Protein AF-0000000073027466 (afdb_homodimer)

pLDDT: mean 80.83, std 27.58, range [15.34, 98.88]

Secondary structure (DSSP, 8-state):
-------------------------------------------TT--------------------S---PPPTTTSEEEEEEHHHHEE-HHHHHHHHHH-HHHHHHHHHHTTTSPPEE-TTHHHHHHHHHHHHHHHHH-TT---SEEEEEEE-S-GGGHHHHHHHHHHTT----EEEE-TTS-SHHHHHHTTEEEEEES-HHHHHHHHHTT--EEEE---S------SS-EEEEE-TBTTTB-SHHHHHHHHHHHHHHHHHHHHTTTSPPPB-TTHHHHHHHHHHHHHHHHTT-STT-SEEEEEEESS-IIIIIHHHHHHHHHTT---SEEEE-TT--SHHHHHHH--SEEEES-HHHHHHHHHTT--EEE---SGGGTS----------/-------------------------------------------TT--------------------S--PPPPTTTSEEEEEEHHHHEE-HHHHHHHHHH-HHHHHHHHHHTTTSPPEE-TTHHHHHHHHHHHHHHHHH-TT---SEEEEEEE-S-GGGHHHHHHHHHHTT----EEEE-TTS-SHHHHHHTTEEEEEES-HHHHHHHHHTT--EEEE---S------SS-EEEEE-TBTTTB-SHHHHHHHHHHHHHHHHHHHHTTTSPPPB-TTHHHHHHHHHHHHHHHHTT-STT-SEEEEEEESS-IIIIIHHHHHHHHHTT---SEEEE-TT--SHHHHHHH--SEEEES-HHHHHHHHHTT--EEE---SGGGTS----------

Foldseek 3Di:
DDDPCPDDDDDDDDDPDDDPDDPPPPDPDPPPPDPPDDPDPPPPPCPVPPDPPPPPLPLPPPCPVAPDDAAQLVQEAEEEEEPVAQFPCPVLVCCCVPPNDVSSLVVLVVCLLPATHGHLCNLLQLLQVLLQVVCCVLPVPGSYGYAYEYEYQDDPSSCSSVVNNCSSVVGDHDHYDHNVRDQCLVVCVVSVHQEYEEQDPVSQVVNLVVLHHYWHFDGAPFADDDDSNAAEEEEEQYQTQFDPVLVVQCVVPNDVSSLVVLVVCLVPATHGHSNNSVLVSLQVSQVSCVVVVCNVVRRYAYEYEYLADCPRHVSNRVVNCVVVVGDHHYYDHNVRDQCQVVCLVRQHSEYEDQAVVNCVSNVVSNHGYTHNPGHDCNVPHDDDPPPPPD/DDCPPDDDDDDDDDDDDDDDDDPDDPDDDDDPPDPPDDPDPPPPPCPVPPDPPPPPPPLPPLCPVDPDDAAQLVQEAEEEEEPVAQFPCPVLVCCCVPPNDVSSLVVLVVCLQPATHGHLCNLLQLLQVLLQVVCCVLPVPGRYGYAYEYEYQDDPSSCSSVVNNCSVVVGDHDHYHHNVRDQCLVVCVVSVHQEYEEQDPVSQVVNLVVLHHYWHWDGAPFADDDDSQAAEEEEEQYQTQFDVVLVVQCVVPNDVSSLVVLVVCLVPATHGHSNNSVLVSLQVSQVSCVVVVCNVPRRYAYEYEYLAACPRHVSNSVNNCVVVVGDHDYYDHNVRDQCQVVCLVRQHSEYEDQAVVNCVSNVVSNHGYTHNPGHDCVVPHPPPPPPPPD

Organism: Oncorhynchus kisutch (NCBI:txid8019)

Structure (mmCIF, N/CA/C/O backbone):
data_AF-0000000073027466-model_v1
#
loop_
_entity.id
_entity.type
_entity.pdbx_description
1 polymer "5'-nucleotidase, cytosolic IAa"
#
loop_
_atom_site.group_PDB
_atom_site.id
_atom_site.type_symbol
_atom_site.label_atom_id
_atom_site.label_alt_id
_atom_site.label_comp_id
_atom_site.label_asym_id
_atom_site.label_entity_id
_atom_site.label_seq_id
_atom_site.pdbx_PDB_ins_code
_atom_site.Cartn_x
_atom_site.Cartn_y
_atom_site.Cartn_z
_atom_site.occupancy
_atom_site.B_iso_or_equiv
_atom_site.auth_seq_id
_atom_site.auth_comp_id
_atom_site.auth_asym_id
_atom_site.auth_atom_id
_atom_site.pdbx_PDB_model_num
ATOM 1 N N . MET A 1 1 ? -32.531 -6.168 -83.5 1 16.97 1 MET A N 1
ATOM 2 C CA . MET A 1 1 ? -33.375 -7.367 -83.438 1 16.97 1 MET A CA 1
ATOM 3 C C . MET A 1 1 ? -34.062 -7.477 -82.062 1 16.97 1 MET A C 1
ATOM 5 O O . MET A 1 1 ? -33.625 -6.844 -81.125 1 16.97 1 MET A O 1
ATOM 9 N N . ASN A 1 2 ? -35.125 -8.477 -81.688 1 16.33 2 ASN A N 1
ATOM 10 C CA . ASN A 1 2 ? -36.5 -8.734 -81.25 1 16.33 2 ASN A CA 1
ATOM 11 C C . ASN A 1 2 ? -36.594 -9.172 -79.812 1 16.33 2 ASN A C 1
ATOM 13 O O . ASN A 1 2 ? -37.656 -9.492 -79.312 1 16.33 2 ASN A O 1
ATOM 17 N N . LEU A 1 3 ? -35.5 -9.492 -78.938 1 16.56 3 LEU A N 1
ATOM 18 C CA . LEU A 1 3 ? -35.531 -10.703 -78.188 1 16.56 3 LEU A CA 1
ATOM 19 C C . LEU A 1 3 ? -36.094 -10.43 -76.75 1 16.56 3 LEU A C 1
ATOM 21 O O . LEU A 1 3 ? -35.406 -9.867 -75.938 1 16.56 3 LEU A O 1
ATOM 25 N N . ASP A 1 4 ? -37.469 -10.031 -76.312 1 17.2 4 ASP A N 1
ATOM 26 C CA . ASP A 1 4 ? -38.375 -9.438 -75.375 1 17.2 4 ASP A CA 1
ATOM 27 C C . ASP A 1 4 ? -38.75 -10.445 -74.25 1 17.2 4 ASP A C 1
ATOM 29 O O . ASP A 1 4 ? -39.562 -10.141 -73.375 1 17.2 4 ASP A O 1
ATOM 33 N N . PRO A 1 5 ? -38.219 -11.781 -74 1 16.52 5 PRO A N 1
ATOM 34 C CA . PRO A 1 5 ? -39.219 -12.781 -73.562 1 16.52 5 PRO A CA 1
ATOM 35 C C . PRO A 1 5 ? -39.562 -12.727 -72.125 1 16.52 5 PRO A C 1
ATOM 37 O O . PRO A 1 5 ? -38.688 -12.844 -71.25 1 16.52 5 PRO A O 1
ATOM 40 N N . VAL A 1 6 ? -40.594 -11.961 -71.312 1 19.19 6 VAL A N 1
ATOM 41 C CA . VAL A 1 6 ? -41.125 -11.469 -70.062 1 19.19 6 VAL A CA 1
ATOM 42 C C . VAL A 1 6 ? -41.75 -12.625 -69.25 1 19.19 6 VAL A C 1
ATOM 44 O O . VAL A 1 6 ? -42.312 -12.422 -68.188 1 19.19 6 VAL A O 1
ATOM 47 N N . GLN A 1 7 ? -41.75 -13.93 -69.625 1 15.34 7 GLN A N 1
ATOM 48 C CA . GLN A 1 7 ? -42.969 -14.688 -69.375 1 15.34 7 GLN A CA 1
ATOM 49 C C . GLN A 1 7 ? -43.125 -15.039 -67.875 1 15.34 7 GLN A C 1
ATOM 51 O O . GLN A 1 7 ? -44.188 -14.867 -67.312 1 15.34 7 GLN A O 1
ATOM 56 N N . VAL A 1 8 ? -42.312 -16 -67.188 1 16.89 8 VAL A N 1
ATOM 57 C CA . VAL A 1 8 ? -43 -17.266 -66.875 1 16.89 8 VAL A CA 1
ATOM 58 C C . VAL A 1 8 ? -43.656 -17.156 -65.5 1 16.89 8 VAL A C 1
ATOM 60 O O . VAL A 1 8 ? -43.25 -16.328 -64.688 1 16.89 8 VAL A O 1
ATOM 63 N N . MET A 1 9 ? -44.281 -18.281 -64.938 1 16.28 9 MET A N 1
ATOM 64 C CA . MET A 1 9 ? -45.5 -18.891 -64.375 1 16.28 9 MET A CA 1
ATOM 65 C C . MET A 1 9 ? -45.438 -18.984 -62.875 1 16.28 9 MET A C 1
ATOM 67 O O . MET A 1 9 ? -44.375 -19.156 -62.281 1 16.28 9 MET A O 1
ATOM 71 N N . LYS A 1 10 ? -46.625 -18.844 -61.969 1 17.64 10 LYS A N 1
ATOM 72 C CA . LYS A 1 10 ? -47.438 -18.516 -60.812 1 17.64 10 LYS A CA 1
ATOM 73 C C . LYS A 1 10 ? -47.5 -19.672 -59.812 1 17.64 10 LYS A C 1
ATOM 75 O O . LYS A 1 10 ? -47.719 -19.469 -58.625 1 17.64 10 LYS A O 1
ATOM 80 N N . GLY A 1 11 ? -47.438 -20.969 -60.188 1 15.34 11 GLY A N 1
ATOM 81 C CA . GLY A 1 11 ? -48.531 -21.797 -59.719 1 15.34 11 GLY A CA 1
ATOM 82 C C . GLY A 1 11 ? -48.438 -22.125 -58.25 1 15.34 11 GLY A C 1
ATOM 83 O O . GLY A 1 11 ? -49.375 -21.891 -57.469 1 15.34 11 GLY A O 1
ATOM 84 N N . GLN A 1 12 ? -47.75 -23.219 -57.75 1 16.47 12 GLN A N 1
ATOM 85 C CA . GLN A 1 12 ? -48.406 -24.438 -57.281 1 16.47 12 GLN A CA 1
ATOM 86 C C . GLN A 1 12 ? -48.625 -24.422 -55.781 1 16.47 12 GLN A C 1
ATOM 88 O O . GLN A 1 12 ? -47.906 -23.703 -55.062 1 16.47 12 GLN A O 1
ATOM 93 N N . SER A 1 13 ? -49.344 -25.406 -55.062 1 17.03 13 SER A N 1
ATOM 94 C CA . SER A 1 13 ? -50.5 -25.844 -54.281 1 17.03 13 SER A CA 1
ATOM 95 C C . SER A 1 13 ? -50.094 -26.156 -52.844 1 17.03 13 SER A C 1
ATOM 97 O O . SER A 1 13 ? -50.812 -25.844 -51.906 1 17.03 13 SER A O 1
ATOM 99 N N . ASN A 1 14 ? -48.844 -26.797 -52.5 1 17.78 14 ASN A N 1
ATOM 100 C CA . ASN A 1 14 ? -49.188 -28.047 -51.812 1 17.78 14 ASN A CA 1
ATOM 101 C C . ASN A 1 14 ? -49.75 -27.781 -50.406 1 17.78 14 ASN A C 1
ATOM 103 O O . ASN A 1 14 ? -49.469 -26.766 -49.781 1 17.78 14 ASN A O 1
ATOM 107 N N . PRO A 1 15 ? -50.344 -28.797 -49.75 1 17.7 15 PRO A N 1
ATOM 108 C CA . PRO A 1 15 ? -51.406 -29.172 -48.812 1 17.7 15 PRO A CA 1
ATOM 109 C C . PRO A 1 15 ? -50.969 -28.938 -47.344 1 17.7 15 PRO A C 1
ATOM 111 O O . PRO A 1 15 ? -49.781 -29 -47.031 1 17.7 15 PRO A O 1
ATOM 114 N N . LYS A 1 16 ? -51.844 -28.281 -46.531 1 18.3 16 LYS A N 1
ATOM 115 C CA . LYS A 1 16 ? -52.125 -27.562 -45.312 1 18.3 16 LYS A CA 1
ATOM 116 C C . LYS A 1 16 ? -52.219 -28.531 -44.125 1 18.3 16 LYS A C 1
ATOM 118 O O . LYS A 1 16 ? -53.344 -28.953 -43.75 1 18.3 16 LYS A O 1
ATOM 123 N N . ASP A 1 17 ? -51.156 -29.562 -44.094 1 18.14 17 ASP A N 1
ATOM 124 C CA . ASP A 1 17 ? -51.5 -30.703 -43.25 1 18.14 17 ASP A CA 1
ATOM 125 C C . ASP A 1 17 ? -51.938 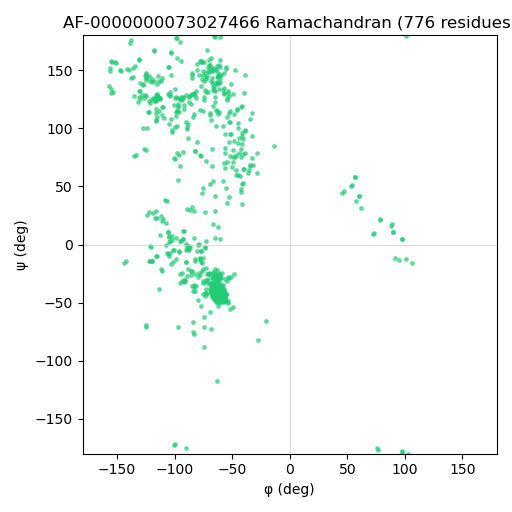-30.266 -41.875 1 18.14 17 ASP A C 1
ATOM 127 O O . ASP A 1 17 ? -51.406 -29.297 -41.312 1 18.14 17 ASP A O 1
ATOM 131 N N . PRO A 1 18 ? -52.906 -30.828 -41.344 1 18.47 18 PRO A N 1
ATOM 132 C CA . PRO A 1 18 ? -54.031 -30.609 -40.406 1 18.47 18 PRO A CA 1
ATOM 133 C C . PRO A 1 18 ? -53.562 -30.406 -38.969 1 18.47 18 PRO A C 1
ATOM 135 O O . PRO A 1 18 ? -53.938 -29.453 -38.312 1 18.47 18 PRO A O 1
ATOM 138 N N . THR A 1 19 ? -53.094 -31.469 -38.281 1 17.95 19 THR A N 1
ATOM 139 C CA . THR A 1 19 ? -53.812 -31.953 -37.125 1 17.95 19 THR A CA 1
ATOM 140 C C . THR A 1 19 ? -53.219 -31.406 -35.844 1 17.95 19 THR A C 1
ATOM 142 O O . THR A 1 19 ? -52.125 -31.844 -35.406 1 17.95 19 THR A O 1
ATOM 145 N N . ALA A 1 20 ? -53.062 -30.141 -35.594 1 18.67 20 ALA A N 1
ATOM 146 C CA . ALA A 1 20 ? -52.438 -29.406 -34.5 1 18.67 20 ALA A CA 1
ATOM 147 C C . ALA A 1 20 ? -53.031 -29.781 -33.156 1 18.67 20 ALA A C 1
ATOM 149 O O . ALA A 1 20 ? -54.219 -29.484 -32.906 1 18.67 20 ALA A O 1
ATOM 150 N N . ALA A 1 21 ? -52.562 -30.938 -32.688 1 18.5 21 ALA A N 1
ATOM 151 C CA . ALA A 1 21 ? -53.156 -31.609 -31.531 1 18.5 21 ALA A CA 1
ATOM 152 C C . ALA A 1 21 ? -53.375 -30.641 -30.359 1 18.5 21 ALA A C 1
ATOM 154 O O . ALA A 1 21 ? -52.656 -29.641 -30.25 1 18.5 21 ALA A O 1
ATOM 155 N N . PRO A 1 22 ? -54.375 -30.875 -29.516 1 19.78 22 PRO A N 1
ATOM 156 C CA . PRO A 1 22 ? -55.125 -30.125 -28.5 1 19.78 22 PRO A CA 1
ATOM 157 C C . PRO A 1 22 ? -54.312 -29.875 -27.234 1 19.78 22 PRO A C 1
ATOM 159 O O . PRO A 1 22 ? -53.812 -30.812 -26.609 1 19.78 22 PRO A O 1
ATOM 162 N N . VAL A 1 23 ? -53.312 -28.984 -27.297 1 19.61 23 VAL A N 1
ATOM 163 C CA . VAL A 1 23 ? -52.375 -28.875 -26.203 1 19.61 23 VAL A CA 1
ATOM 164 C C . VAL A 1 23 ? -53.125 -28.594 -24.891 1 19.61 23 VAL A C 1
ATOM 166 O O . VAL A 1 23 ? -53.844 -27.609 -24.766 1 19.61 23 VAL A O 1
ATOM 169 N N . THR A 1 24 ? -53.594 -29.703 -24.344 1 17.84 24 THR A N 1
ATOM 170 C CA . THR A 1 24 ? -54.406 -29.625 -23.156 1 17.84 24 THR A CA 1
ATOM 171 C C . THR A 1 24 ? -53.688 -28.812 -22.062 1 17.84 24 THR A C 1
ATOM 173 O O . THR A 1 24 ? -52.469 -28.797 -22 1 17.84 24 THR A O 1
ATOM 176 N N . ALA A 1 25 ? -54.344 -27.781 -21.469 1 19.8 25 ALA A N 1
ATOM 177 C CA . ALA A 1 25 ? -54.188 -26.719 -20.484 1 19.8 25 ALA A CA 1
ATOM 178 C C . ALA A 1 25 ? -53.75 -27.281 -19.125 1 19.8 25 ALA A C 1
ATOM 180 O O . ALA A 1 25 ? -54.562 -27.906 -18.422 1 19.8 25 ALA A O 1
ATOM 181 N N . SER A 1 26 ? -52.656 -28.203 -19.125 1 18.16 26 SER A N 1
ATOM 182 C CA . SER A 1 26 ? -52.562 -28.922 -17.859 1 18.16 26 SER A CA 1
ATOM 183 C C . SER A 1 26 ? -52.5 -27.938 -16.688 1 18.16 26 SER A C 1
ATOM 185 O O . SER A 1 26 ? -51.969 -26.844 -16.812 1 18.16 26 SER A O 1
ATOM 187 N N . SER A 1 27 ? -53.344 -28.156 -15.664 1 19.38 27 SER A N 1
ATOM 188 C CA . SER A 1 27 ? -53.812 -27.578 -14.406 1 19.38 27 SER A CA 1
ATOM 189 C C . SER A 1 27 ? -52.656 -27.312 -13.461 1 19.38 27 SER A C 1
ATOM 191 O O . SER A 1 27 ? -51.781 -28.188 -13.273 1 19.38 27 SER A O 1
ATOM 193 N N . ASN A 1 28 ? -52.125 -26.031 -13.461 1 20.36 28 ASN A N 1
ATOM 194 C CA . ASN A 1 28 ? -51.094 -25.359 -12.68 1 20.36 28 ASN A CA 1
ATOM 195 C C . ASN A 1 28 ? -51.219 -25.656 -11.188 1 20.36 28 ASN A C 1
ATOM 197 O O . ASN A 1 28 ? -52.094 -25.109 -10.523 1 20.36 28 ASN A O 1
ATOM 201 N N . GLY A 1 29 ? -51.125 -27 -10.836 1 18.73 29 GLY A N 1
ATOM 202 C CA . GLY A 1 29 ? -51.375 -27.438 -9.469 1 18.73 29 GLY A CA 1
ATOM 203 C C . GLY A 1 29 ? -50.625 -26.625 -8.43 1 18.73 29 GLY A C 1
ATOM 204 O O . GLY A 1 29 ? -49.531 -26.109 -8.711 1 18.73 29 GLY A O 1
ATOM 205 N N . ASP A 1 30 ? -51.281 -26.078 -7.332 1 23.19 30 ASP A N 1
ATOM 206 C CA . ASP A 1 30 ? -51.219 -25.219 -6.152 1 23.19 30 ASP A CA 1
ATOM 207 C C . ASP A 1 30 ? -50.188 -25.719 -5.152 1 23.19 30 ASP A C 1
ATOM 209 O O . ASP A 1 30 ? -50.156 -25.266 -4.004 1 23.19 30 ASP A O 1
ATOM 213 N N . GLY A 1 31 ? -49.375 -26.781 -5.434 1 20.08 31 GLY A N 1
ATOM 214 C CA . GLY A 1 31 ? -48.969 -27.453 -4.211 1 20.08 31 GLY A CA 1
ATOM 215 C C . GLY A 1 31 ? -48.156 -26.594 -3.285 1 20.08 31 GLY A C 1
ATOM 216 O O . GLY A 1 31 ? -47.188 -25.938 -3.723 1 20.08 31 GLY A O 1
ATOM 217 N N . LYS A 1 32 ? -48.656 -26.172 -2.039 1 23.78 32 LYS A N 1
ATOM 218 C CA . LYS A 1 32 ? -48.312 -25.453 -0.824 1 23.78 32 LYS A CA 1
ATOM 219 C C . LYS A 1 32 ? -47.031 -26 -0.205 1 23.78 32 LYS A C 1
ATOM 221 O O . LYS A 1 32 ? -47.062 -27.031 0.472 1 23.78 32 LYS A O 1
ATOM 226 N N . GLY A 1 33 ? -45.969 -26.344 -0.945 1 21.56 33 GLY A N 1
ATOM 227 C CA . GLY A 1 33 ? -44.969 -27.109 -0.253 1 21.56 33 GLY A CA 1
ATOM 228 C C . GLY A 1 33 ? -44.469 -26.453 1.021 1 21.56 33 GLY A C 1
ATOM 229 O O . GLY A 1 33 ? -44.5 -25.219 1.128 1 21.56 33 GLY A O 1
ATOM 230 N N . ALA A 1 34 ? -44.5 -27.156 2.213 1 22.95 34 ALA A N 1
ATOM 231 C CA . ALA A 1 34 ? -44.219 -26.938 3.633 1 22.95 34 ALA A CA 1
ATOM 232 C C . ALA A 1 34 ? -42.844 -26.328 3.846 1 22.95 34 ALA A C 1
ATOM 234 O O . ALA A 1 34 ? -41.844 -26.859 3.363 1 22.95 34 ALA A O 1
ATOM 235 N N . TRP A 1 35 ? -42.719 -24.953 3.98 1 23 35 TRP A N 1
ATOM 236 C CA . TRP A 1 35 ? -41.625 -24.062 4.32 1 23 35 TRP A CA 1
ATOM 237 C C . TRP A 1 35 ? -40.906 -24.531 5.59 1 23 35 TRP A C 1
ATOM 239 O O . TRP A 1 35 ? -41.531 -24.578 6.664 1 23 35 TRP A O 1
ATOM 249 N N . GLU A 1 36 ? -40.125 -25.688 5.523 1 23.52 36 GLU A N 1
ATOM 250 C CA . GLU A 1 36 ? -39.406 -26.203 6.684 1 23.52 36 GLU A CA 1
ATOM 251 C C . GLU A 1 36 ? -38.781 -25.078 7.516 1 23.52 36 GLU A C 1
ATOM 253 O O . GLU A 1 36 ? -38.344 -24.078 6.965 1 23.52 36 GLU A O 1
ATOM 258 N N . GLU A 1 37 ? -39 -25.078 8.828 1 23.06 37 GLU A N 1
ATOM 259 C CA . GLU A 1 37 ? -38.75 -24.266 10.016 1 23.06 37 GLU A CA 1
ATOM 260 C C . GLU A 1 37 ? -37.25 -23.953 10.133 1 23.06 37 GLU A C 1
ATOM 262 O O . GLU A 1 37 ? -36.406 -24.781 9.805 1 23.06 37 GLU A O 1
ATOM 267 N N . LYS A 1 38 ? -36.875 -22.625 10.383 1 27.02 38 LYS A N 1
ATOM 268 C CA . LYS A 1 38 ? -35.656 -21.859 10.664 1 27.02 38 LYS A CA 1
ATOM 269 C C . LYS A 1 38 ? -34.906 -22.438 11.875 1 27.02 38 LYS A C 1
ATOM 271 O O . LYS A 1 38 ? -35.406 -22.328 13.008 1 27.02 38 LYS A O 1
ATOM 276 N N . GLU A 1 39 ? -34.25 -23.672 11.773 1 25.44 39 GLU A N 1
ATOM 277 C CA . GLU A 1 39 ? -33.562 -24.156 12.969 1 25.44 39 GLU A CA 1
ATOM 278 C C . GLU A 1 39 ? -32.75 -23.062 13.617 1 25.44 39 GLU A C 1
ATOM 280 O O . GLU A 1 39 ? -32.031 -22.328 12.93 1 25.44 39 GLU A O 1
ATOM 285 N N . GLU A 1 40 ? -33 -22.594 14.82 1 27.23 40 GLU A N 1
ATOM 286 C CA . GLU A 1 40 ? -32.406 -21.688 15.789 1 27.23 40 GLU A CA 1
ATOM 287 C C . GLU A 1 40 ? -30.953 -22.047 16.047 1 27.23 40 GLU A C 1
ATOM 289 O O . GLU A 1 40 ? -30.625 -23.203 16.312 1 27.23 40 GLU A O 1
ATOM 294 N N . PHE A 1 41 ? -29.984 -21.281 15.523 1 26.38 41 PHE A N 1
ATOM 295 C CA . PHE A 1 41 ? -28.547 -21.297 15.758 1 26.38 41 PHE A CA 1
ATOM 296 C C . PHE A 1 41 ? -28.234 -21.359 17.25 1 26.38 41 PHE A C 1
ATOM 298 O O . PHE A 1 41 ? -28.516 -20.406 17.984 1 26.38 41 PHE A O 1
ATOM 305 N N . ASP A 1 42 ? -28.359 -22.531 17.906 1 27.56 42 ASP A N 1
ATOM 306 C CA . ASP A 1 42 ? -28.047 -22.719 19.328 1 27.56 42 ASP A CA 1
ATOM 307 C C . ASP A 1 42 ? -26.625 -22.25 19.625 1 27.56 42 ASP A C 1
ATOM 309 O O . ASP A 1 42 ? -25.672 -22.656 18.969 1 27.56 42 ASP A O 1
ATOM 313 N N . GLN A 1 43 ? -26.406 -21.156 20.344 1 27.83 43 GLN A N 1
ATOM 314 C CA . GLN A 1 43 ? -25.281 -20.422 20.906 1 27.83 43 GLN A CA 1
ATOM 315 C C . GLN A 1 43 ? -24.375 -21.359 21.703 1 27.83 43 GLN A C 1
ATOM 317 O O . GLN A 1 43 ? -23.297 -20.953 22.156 1 27.83 43 GLN A O 1
ATOM 322 N N . GLY A 1 44 ? -24.938 -22.484 22.281 1 29.78 44 GLY A N 1
ATOM 323 C CA . GLY A 1 44 ? -24.312 -23.141 23.422 1 29.78 44 GLY A CA 1
ATOM 324 C C . GLY A 1 44 ? -22.922 -23.688 23.094 1 29.78 44 GLY A C 1
ATOM 325 O O . GLY A 1 44 ? -22.109 -23.906 24 1 29.78 44 GLY A O 1
ATOM 326 N N . HIS A 1 45 ? -22.766 -24.453 22.078 1 29.17 45 HIS A N 1
ATOM 327 C CA . HIS A 1 45 ? -21.641 -25.375 22.172 1 29.17 45 HIS A CA 1
ATOM 328 C C . HIS A 1 45 ? -20.312 -24.656 22 1 29.17 45 HIS A C 1
ATOM 330 O O . HIS A 1 45 ? -19.281 -25.297 21.766 1 29.17 45 HIS A O 1
ATOM 336 N N . LEU A 1 46 ? -20.359 -23.328 21.75 1 28.28 46 LEU A N 1
ATOM 337 C CA . LEU A 1 46 ? -18.984 -22.859 21.531 1 28.28 46 LEU A CA 1
ATOM 338 C C . LEU A 1 46 ? -18.172 -22.969 22.828 1 28.28 46 LEU A C 1
ATOM 340 O O . LEU A 1 46 ? -18.375 -22.188 23.75 1 28.28 46 LEU A O 1
ATOM 344 N N . GLY A 1 47 ? -18.141 -24.141 23.406 1 27.2 47 GLY A N 1
ATOM 345 C CA . GLY A 1 47 ? -17.297 -24.469 24.547 1 27.2 47 GLY A CA 1
ATOM 346 C C . GLY A 1 47 ? -15.898 -23.906 24.438 1 27.2 47 GLY A C 1
ATOM 347 O O . GLY A 1 47 ? -14.93 -24.656 24.281 1 27.2 47 GLY A O 1
ATOM 348 N N . LEU A 1 48 ? -15.75 -22.828 23.906 1 27.98 48 LEU A N 1
ATOM 349 C CA . LEU A 1 48 ? -14.398 -22.344 23.641 1 27.98 48 LEU A CA 1
ATOM 350 C C . LEU A 1 48 ? -13.641 -22.094 24.938 1 27.98 48 LEU A C 1
ATOM 352 O O . LEU A 1 48 ? -13.531 -20.953 25.375 1 27.98 48 LEU A O 1
ATOM 356 N N . THR A 1 49 ? -13.961 -22.844 26.031 1 29.72 49 THR A N 1
ATOM 357 C CA . THR A 1 49 ? -13.156 -22.484 27.188 1 29.72 49 THR A CA 1
ATOM 358 C C . THR A 1 49 ? -11.68 -22.812 26.938 1 29.72 49 THR A C 1
ATOM 360 O O . THR A 1 49 ? -10.875 -22.797 27.875 1 29.72 49 THR A O 1
ATOM 363 N N . THR A 1 50 ? -11.25 -23.234 25.781 1 27.67 50 THR A N 1
ATOM 364 C CA . THR A 1 50 ? -9.891 -23.75 25.922 1 27.67 50 THR A CA 1
ATOM 365 C C . THR A 1 50 ? -8.938 -22.656 26.359 1 27.67 50 THR A C 1
ATOM 367 O O . THR A 1 50 ? -9 -21.531 25.859 1 27.67 50 THR A O 1
ATOM 370 N N . LYS A 1 51 ? -8.344 -22.781 27.609 1 29.45 51 LYS A N 1
ATOM 371 C CA . LYS A 1 51 ? -7.254 -21.984 28.156 1 29.45 51 LYS A CA 1
ATOM 372 C C . LYS A 1 51 ? -6.168 -21.734 27.125 1 29.45 51 LYS A C 1
ATOM 374 O O . LYS A 1 51 ? -5.789 -22.656 26.375 1 29.45 51 LYS A O 1
ATOM 379 N N . PRO A 1 52 ? -5.91 -20.469 26.766 1 30.12 52 PRO A N 1
ATOM 380 C CA . PRO A 1 52 ? -4.898 -20.125 25.766 1 30.12 52 PRO A CA 1
ATOM 381 C C . PRO A 1 52 ? -3.559 -20.812 26.016 1 30.12 52 PRO A C 1
ATOM 383 O O . PRO A 1 52 ? -3.035 -20.75 27.141 1 30.12 52 PRO A O 1
ATOM 386 N N . LEU A 1 53 ? -3.379 -22.094 25.609 1 29.77 53 LEU A N 1
ATOM 387 C CA . LEU A 1 53 ? -2.045 -22.672 25.672 1 29.77 53 LEU A CA 1
ATOM 388 C C . LEU A 1 53 ? -0.982 -21.656 25.281 1 29.77 53 LEU A C 1
ATOM 390 O O . LEU A 1 53 ? -1.101 -21 24.25 1 29.77 53 LEU A O 1
ATOM 394 N N . LEU A 1 54 ? -0.344 -21.016 26.234 1 29.2 54 LEU A N 1
ATOM 395 C CA . LEU A 1 54 ? 0.883 -20.25 26.047 1 29.2 54 LEU A CA 1
ATOM 396 C C . LEU A 1 54 ? 1.852 -21 25.125 1 29.2 54 LEU A C 1
ATOM 398 O O . LEU A 1 54 ? 2.512 -21.953 25.547 1 29.2 54 LEU A O 1
ATOM 402 N N . VAL A 1 55 ? 1.439 -21.547 24.031 1 29.47 55 VAL A N 1
ATOM 403 C CA . VAL A 1 55 ? 2.449 -22.141 23.156 1 29.47 55 VAL A CA 1
ATOM 404 C C . VAL A 1 55 ? 3.674 -21.234 23.094 1 29.47 55 VAL A C 1
ATOM 406 O O . VAL A 1 55 ? 3.562 -20.047 22.75 1 29.47 55 VAL A O 1
ATOM 409 N N . SER A 1 56 ? 4.668 -21.453 23.922 1 30.44 56 SER A N 1
ATOM 410 C CA . SER A 1 56 ? 6.023 -20.938 23.781 1 30.44 56 SER A CA 1
ATOM 411 C C 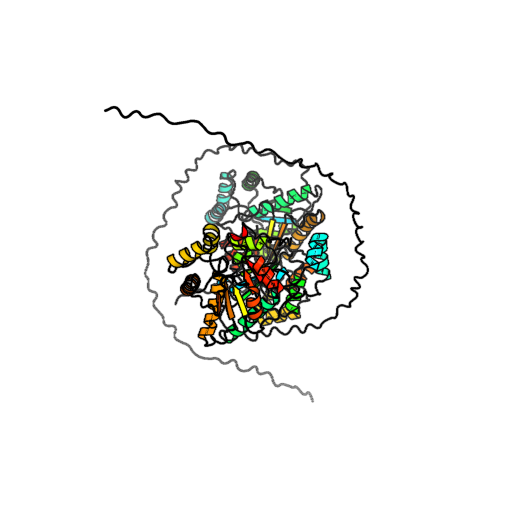. SER A 1 56 ? 6.488 -21 22.328 1 30.44 56 SER A C 1
ATOM 413 O O . SER A 1 56 ? 6.723 -22.078 21.797 1 30.44 56 SER A O 1
ATOM 415 N N . CYS A 1 57 ? 5.777 -20.484 21.422 1 30.42 57 CYS A N 1
ATOM 416 C CA . CYS A 1 57 ? 6.234 -20.469 20.031 1 30.42 57 CYS A CA 1
ATOM 417 C C . CYS A 1 57 ? 7.703 -20.062 19.953 1 30.42 57 CYS A C 1
ATOM 419 O O . CYS A 1 57 ? 8.07 -18.953 20.359 1 30.42 57 CYS A O 1
ATOM 421 N N . GLN A 1 58 ? 8.586 -21.062 20.266 1 31.89 58 GLN A N 1
ATOM 422 C CA . GLN A 1 58 ? 9.984 -20.891 19.891 1 31.89 58 GLN A CA 1
ATOM 423 C C . GLN A 1 58 ? 10.117 -20.125 18.578 1 31.89 58 GLN A C 1
ATOM 425 O O . GLN A 1 58 ? 9.75 -20.641 17.516 1 31.89 58 GLN A O 1
ATOM 430 N N . ARG A 1 59 ? 9.805 -19 18.562 1 34 59 ARG A N 1
ATOM 431 C CA . ARG A 1 59 ? 10.133 -18.172 17.406 1 34 59 ARG A CA 1
ATOM 432 C C . ARG A 1 59 ? 11.555 -18.453 16.922 1 34 59 ARG A C 1
ATOM 434 O O . ARG A 1 59 ? 12.516 -18.328 17.688 1 34 59 ARG A O 1
ATOM 441 N N . ARG A 1 60 ? 11.836 -19.609 16.219 1 30.95 60 ARG A N 1
ATOM 442 C CA . ARG A 1 60 ? 13.156 -19.781 15.633 1 30.95 60 ARG A CA 1
ATOM 443 C C . ARG A 1 60 ? 13.734 -18.438 15.195 1 30.95 60 ARG A C 1
ATOM 445 O O . ARG A 1 60 ? 13.023 -17.609 14.625 1 30.95 60 ARG A O 1
ATOM 452 N N . ALA A 1 61 ? 14.758 -18 15.812 1 34.31 61 ALA A N 1
ATOM 453 C CA . ALA A 1 61 ? 15.586 -16.875 15.398 1 34.31 61 ALA A CA 1
ATOM 454 C C . ALA A 1 61 ? 15.766 -16.859 13.883 1 34.31 61 ALA A C 1
ATOM 456 O O . ALA A 1 61 ? 16.203 -17.859 13.289 1 34.31 61 ALA A O 1
ATOM 457 N N . ARG A 1 62 ? 14.781 -16.391 13.203 1 34.38 62 ARG A N 1
ATOM 458 C CA . ARG A 1 62 ? 15.047 -16.156 11.789 1 34.38 62 ARG A CA 1
ATOM 459 C C . ARG A 1 62 ? 16.516 -15.836 11.547 1 34.38 62 ARG A C 1
ATOM 461 O O . ARG A 1 62 ? 16.984 -14.758 11.914 1 34.38 62 ARG A O 1
ATOM 468 N N . LYS A 1 63 ? 17.453 -16.875 11.914 1 32.16 63 LYS A N 1
ATOM 469 C CA . LYS A 1 63 ? 18.875 -16.719 11.672 1 32.16 63 LYS A CA 1
ATOM 470 C C . LYS A 1 63 ? 19.141 -16.203 10.258 1 32.16 63 LYS A C 1
ATOM 472 O O . LYS A 1 63 ? 18.891 -16.922 9.281 1 32.16 63 LYS A O 1
ATOM 477 N N . VAL A 1 64 ? 18.703 -15.102 9.797 1 34.16 64 VAL A N 1
ATOM 478 C CA . VAL A 1 64 ? 19.391 -14.766 8.555 1 34.16 64 VAL A CA 1
ATOM 479 C C . VAL A 1 64 ? 20.906 -14.734 8.789 1 34.16 64 VAL A C 1
ATOM 481 O O . VAL A 1 64 ? 21.406 -13.875 9.516 1 34.16 64 VAL A O 1
ATOM 484 N N . GLU A 1 65 ? 21.453 -15.734 9.062 1 35.03 65 GLU A N 1
ATOM 485 C CA . GLU A 1 65 ? 22.906 -15.688 9.172 1 35.03 65 GLU A CA 1
ATOM 486 C C . GLU A 1 65 ? 23.484 -14.477 8.438 1 35.03 65 GLU A C 1
ATOM 488 O O . GLU A 1 65 ? 24.484 -13.914 8.859 1 35.03 65 GLU A O 1
ATOM 493 N N . GLY A 1 66 ? 23.344 -14.453 6.953 1 36.97 66 GLY A N 1
ATOM 494 C CA . GLY A 1 66 ? 23.781 -13.383 6.074 1 36.97 66 GLY A CA 1
ATOM 495 C C . GLY A 1 66 ? 22.812 -12.227 6 1 36.97 66 GLY A C 1
ATOM 496 O O . GLY A 1 66 ? 21.625 -12.391 6.266 1 36.97 66 GLY A O 1
ATOM 497 N N . GLY A 1 67 ? 23.219 -10.797 6.273 1 49.53 67 GLY A N 1
ATOM 498 C CA . GLY A 1 67 ? 22.562 -9.5 6.262 1 49.53 67 GLY A CA 1
ATOM 499 C C . GLY A 1 67 ? 21.219 -9.508 5.574 1 49.53 67 GLY A C 1
ATOM 500 O O . GLY A 1 67 ? 21.125 -9.758 4.371 1 49.53 67 GLY A O 1
ATOM 501 N N . ILE A 1 68 ? 20.266 -9.844 6.227 1 60.44 68 ILE A N 1
ATOM 502 C CA . ILE A 1 68 ? 18.953 -9.828 5.605 1 60.44 68 ILE A CA 1
ATOM 503 C C . ILE A 1 68 ? 18.766 -8.531 4.828 1 60.44 68 ILE A C 1
ATOM 505 O O . ILE A 1 68 ? 19 -7.441 5.355 1 60.44 68 ILE A O 1
ATOM 509 N N . PHE A 1 69 ? 18.859 -8.586 3.455 1 75.31 69 PHE A N 1
ATOM 510 C CA . PHE A 1 69 ? 18.438 -7.383 2.748 1 75.31 69 PHE A CA 1
ATOM 511 C C . PHE A 1 69 ? 17.219 -7.656 1.891 1 75.31 69 PHE A C 1
ATOM 513 O O . PHE A 1 69 ? 17 -8.781 1.437 1 75.31 69 PHE A O 1
ATOM 520 N N . PHE A 1 70 ? 16.344 -6.863 1.85 1 85.62 70 PHE A N 1
ATOM 521 C CA . PHE A 1 70 ? 15.141 -6.898 1.02 1 85.62 70 PHE A CA 1
ATOM 522 C C . PHE A 1 70 ? 15.43 -6.332 -0.366 1 85.62 70 PHE A C 1
ATOM 524 O O . PHE A 1 70 ? 16.062 -5.285 -0.495 1 85.62 70 PHE A O 1
ATOM 531 N N . PRO A 1 71 ? 15.031 -7.102 -1.32 1 90.06 71 PRO A N 1
ATOM 532 C CA . PRO A 1 71 ? 15.312 -6.621 -2.674 1 90.06 71 PRO A CA 1
ATOM 533 C C . PRO A 1 71 ? 14.484 -5.391 -3.047 1 90.06 71 PRO A C 1
ATOM 535 O O . PRO A 1 71 ? 13.391 -5.195 -2.518 1 90.06 71 PRO A O 1
ATOM 538 N N . LYS A 1 72 ? 15.016 -4.621 -3.957 1 90.31 72 LYS A N 1
ATOM 539 C CA . LYS A 1 72 ? 14.203 -3.58 -4.586 1 90.31 72 LYS A CA 1
ATOM 540 C C . LYS A 1 72 ? 13.117 -4.188 -5.465 1 90.31 72 LYS A C 1
ATOM 542 O O . LYS A 1 72 ? 13.359 -5.16 -6.184 1 90.31 72 LYS A O 1
ATOM 547 N N . PRO A 1 73 ? 12.023 -3.623 -5.418 1 89.81 73 PRO A N 1
ATOM 548 C CA . PRO A 1 73 ? 10.906 -4.18 -6.184 1 89.81 73 PRO A CA 1
ATOM 549 C C . PRO A 1 73 ? 11.227 -4.324 -7.672 1 89.81 73 PRO A C 1
ATOM 551 O O . PRO A 1 73 ? 10.789 -5.289 -8.305 1 89.81 73 PRO A O 1
ATOM 554 N N . GLU A 1 74 ? 12.055 -3.523 -8.234 1 92.19 74 GLU A N 1
ATOM 555 C CA . GLU A 1 74 ? 12.328 -3.551 -9.672 1 92.19 74 GLU A CA 1
ATOM 556 C C . GLU A 1 74 ? 13.211 -4.742 -10.039 1 92.19 74 GLU A C 1
ATOM 558 O O . GLU A 1 74 ? 13.281 -5.137 -11.203 1 92.19 74 GLU A O 1
ATOM 563 N N . ASN A 1 75 ? 13.891 -5.25 -9.07 1 94.5 75 ASN A N 1
ATOM 564 C CA . ASN A 1 75 ? 14.836 -6.324 -9.336 1 94.5 75 ASN A CA 1
ATOM 565 C C . ASN A 1 75 ? 14.258 -7.688 -8.961 1 94.5 75 ASN A C 1
ATOM 567 O O . ASN A 1 75 ? 14.789 -8.727 -9.359 1 94.5 75 ASN A O 1
ATOM 571 N N . ALA A 1 76 ? 13.203 -7.652 -8.211 1 96.5 76 ALA A N 1
ATOM 572 C CA . ALA A 1 76 ? 12.656 -8.891 -7.652 1 96.5 76 ALA A CA 1
ATOM 573 C C . ALA A 1 76 ? 11.492 -9.406 -8.492 1 96.5 76 ALA A C 1
ATOM 575 O O . ALA A 1 76 ? 10.977 -8.688 -9.359 1 96.5 76 ALA A O 1
ATOM 576 N N . VAL A 1 77 ? 11.18 -10.68 -8.352 1 98.06 77 VAL A N 1
ATOM 577 C CA . VAL A 1 77 ? 9.914 -11.234 -8.812 1 98.06 77 VAL A CA 1
ATOM 578 C C . VAL A 1 77 ? 8.867 -11.133 -7.703 1 98.06 77 VAL A C 1
ATOM 580 O O . VAL A 1 77 ? 8.82 -11.977 -6.809 1 98.06 77 VAL A O 1
ATOM 583 N N . THR A 1 78 ? 8.047 -10.141 -7.805 1 98.25 78 THR A N 1
ATOM 584 C CA . THR A 1 78 ? 7.105 -9.828 -6.734 1 98.25 78 THR A CA 1
ATOM 585 C C . THR A 1 78 ? 5.828 -10.648 -6.875 1 98.25 78 THR A C 1
ATOM 587 O O . THR A 1 78 ? 5.152 -10.586 -7.906 1 98.25 78 THR A O 1
ATOM 590 N N . ILE A 1 79 ? 5.539 -11.414 -5.875 1 98.75 79 ILE A N 1
ATOM 591 C CA . ILE A 1 79 ? 4.316 -12.211 -5.777 1 98.75 79 ILE A CA 1
ATOM 592 C C . ILE A 1 79 ? 3.402 -11.617 -4.711 1 98.75 79 ILE A C 1
ATOM 594 O O . ILE A 1 79 ? 3.711 -11.672 -3.516 1 98.75 79 ILE A O 1
ATOM 598 N N . ALA A 1 80 ? 2.32 -11.031 -5.137 1 98.81 80 ALA A N 1
ATOM 599 C CA . ALA A 1 80 ? 1.318 -10.531 -4.199 1 98.81 80 ALA A CA 1
ATOM 600 C C . ALA A 1 80 ? 0.243 -11.586 -3.934 1 98.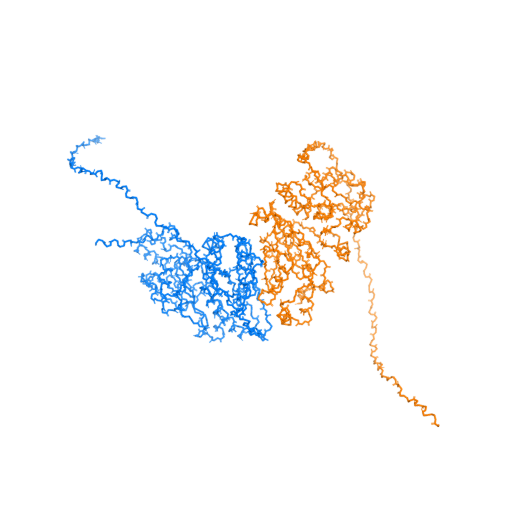81 80 ALA A C 1
ATOM 602 O O . ALA A 1 80 ? -0.367 -12.109 -4.871 1 98.81 80 ALA A O 1
ATOM 603 N N . VAL A 1 81 ? 0.05 -11.867 -2.688 1 98.62 81 VAL A N 1
ATOM 604 C CA . VAL A 1 81 ? -0.917 -12.891 -2.295 1 98.62 81 VAL A CA 1
ATOM 605 C C . VAL A 1 81 ? -1.917 -12.297 -1.305 1 98.62 81 VAL A C 1
ATOM 607 O O . VAL A 1 81 ? -1.526 -11.68 -0.314 1 98.62 81 VAL A O 1
ATOM 610 N N . SER A 1 82 ? -3.178 -12.484 -1.628 1 98 82 SER A N 1
ATOM 611 C CA . SER A 1 82 ? -4.199 -12.039 -0.687 1 98 82 SER A CA 1
ATOM 612 C C . SER A 1 82 ? -4.223 -12.914 0.561 1 98 82 SER A C 1
ATOM 614 O O . SER A 1 82 ? -3.988 -14.125 0.481 1 98 82 SER A O 1
ATOM 616 N N . SER A 1 83 ? -4.586 -12.297 1.693 1 97 83 SER A N 1
ATOM 617 C CA . SER A 1 83 ? -4.664 -13.031 2.951 1 97 83 SER A CA 1
ATOM 618 C C . SER A 1 83 ? -5.703 -14.148 2.873 1 97 83 SER A C 1
ATOM 620 O O . SER A 1 83 ? -5.527 -15.203 3.48 1 97 83 SER A O 1
ATOM 622 N N . ARG A 1 84 ? -6.711 -14.039 2.045 1 96.19 84 ARG A N 1
ATOM 623 C CA . ARG A 1 84 ? -7.824 -14.977 1.979 1 96.19 84 ARG A CA 1
ATOM 624 C C . ARG A 1 84 ? -7.426 -16.25 1.224 1 96.19 84 ARG A C 1
ATOM 626 O O . ARG A 1 84 ? -8.156 -17.234 1.243 1 96.19 84 ARG A O 1
ATOM 633 N N . VAL A 1 85 ? -6.301 -16.219 0.546 1 97.75 85 VAL A N 1
ATOM 634 C CA . VAL A 1 85 ? -5.875 -17.438 -0.125 1 97.75 85 VAL A CA 1
ATOM 635 C C . VAL A 1 85 ? -4.625 -18 0.551 1 97.75 85 VAL A C 1
ATOM 637 O O . VAL A 1 85 ? -4.32 -19.188 0.431 1 97.75 85 VAL A O 1
ATOM 640 N N . LEU A 1 86 ? -3.893 -17.156 1.23 1 97.88 86 LEU A N 1
ATOM 641 C CA . LEU A 1 86 ? -2.748 -17.656 1.988 1 97.88 86 LEU A CA 1
ATOM 642 C C . LEU A 1 86 ? -3.201 -18.422 3.227 1 97.88 86 LEU A C 1
ATOM 644 O O . LEU A 1 86 ? -2.58 -19.406 3.611 1 97.88 86 LEU A O 1
ATOM 648 N N . PHE A 1 87 ? -4.336 -17.953 3.787 1 97.44 87 PHE A N 1
ATOM 649 C CA . PHE A 1 87 ? -4.879 -18.562 4.992 1 97.44 87 PHE A CA 1
ATOM 650 C C . PHE A 1 87 ? -6.367 -18.859 4.832 1 97.44 87 PHE A C 1
ATOM 652 O O . PHE A 1 87 ? -7.02 -18.297 3.949 1 97.44 87 PHE A O 1
ATOM 659 N N . ARG A 1 88 ? -6.844 -19.781 5.684 1 96.38 88 ARG A N 1
ATOM 660 C CA . ARG A 1 88 ? -8.281 -20.047 5.738 1 96.38 88 ARG A CA 1
ATOM 661 C C . ARG A 1 88 ? -8.992 -19.062 6.648 1 96.38 88 ARG A C 1
ATOM 663 O O . ARG A 1 88 ? -8.828 -19.094 7.867 1 96.38 88 ARG A O 1
ATOM 670 N N . THR A 1 89 ? -9.766 -18.188 6.027 1 95.19 89 THR A N 1
ATOM 671 C CA . THR A 1 89 ? -10.445 -17.141 6.777 1 95.19 89 THR A CA 1
ATOM 672 C C . THR A 1 89 ? -11.953 -17.219 6.578 1 95.19 89 THR A C 1
ATOM 674 O O . THR A 1 89 ? -12.648 -16.203 6.629 1 95.19 89 THR A O 1
ATOM 677 N N . GLU A 1 90 ? -12.477 -18.359 6.312 1 93.44 90 GLU A N 1
ATOM 678 C CA . GLU A 1 90 ? -13.883 -18.547 5.973 1 93.44 90 GLU A CA 1
ATOM 679 C C . GLU A 1 90 ? -14.789 -18.141 7.133 1 93.44 90 GLU A C 1
ATOM 681 O O . GLU A 1 90 ? -15.836 -17.531 6.926 1 93.44 90 GLU A O 1
ATOM 686 N N . THR A 1 91 ? -14.391 -18.5 8.32 1 94.69 91 THR A N 1
ATOM 687 C CA . THR A 1 91 ? -15.188 -18.141 9.492 1 94.69 91 THR A CA 1
ATOM 688 C C . THR A 1 91 ? -15.281 -16.625 9.633 1 94.69 91 THR A C 1
ATOM 690 O O . THR A 1 91 ? -16.359 -16.078 9.844 1 94.69 91 THR A O 1
ATOM 693 N N . GLU A 1 92 ? -14.125 -15.992 9.523 1 94.25 92 GLU A N 1
ATOM 694 C CA . GLU A 1 92 ? -14.062 -14.539 9.648 1 94.25 92 GLU A CA 1
ATOM 695 C C . GLU A 1 92 ? -14.867 -13.859 8.547 1 94.25 92 GLU A C 1
ATOM 697 O O . GLU A 1 92 ? -15.539 -12.852 8.797 1 94.25 92 GLU A O 1
ATOM 702 N N . GLN A 1 93 ? -14.773 -14.406 7.363 1 92.81 93 GLN A N 1
ATOM 703 C CA . GLN A 1 93 ? -15.547 -13.875 6.246 1 92.81 93 GLN A CA 1
ATOM 704 C C . GLN A 1 93 ? -17.047 -13.977 6.516 1 92.81 93 GLN A C 1
ATOM 706 O O . GLN A 1 93 ? -17.812 -13.062 6.184 1 92.81 93 GLN A O 1
ATOM 711 N N . LYS A 1 94 ? -17.484 -15.055 7.074 1 95.31 94 LYS A N 1
ATOM 712 C CA . LYS A 1 94 ? -18.891 -15.242 7.43 1 95.31 94 LYS A CA 1
ATOM 713 C C . LYS A 1 94 ? -19.328 -14.219 8.477 1 95.31 94 LYS A C 1
ATOM 715 O O . LYS A 1 94 ? -20.438 -13.68 8.398 1 95.31 94 LYS A O 1
ATOM 720 N N . VAL A 1 95 ? -18.469 -13.961 9.445 1 96 95 VAL A N 1
ATOM 721 C CA . VAL A 1 95 ? -18.766 -12.969 10.469 1 96 95 VAL A CA 1
ATOM 722 C C . VAL A 1 95 ? -18.969 -11.602 9.82 1 96 95 VAL A C 1
ATOM 724 O O . VAL A 1 95 ? -19.922 -10.891 10.125 1 96 95 VAL A O 1
ATOM 727 N N . TYR A 1 96 ? -18.109 -11.211 8.953 1 93.56 96 TYR A N 1
ATOM 728 C CA . TYR A 1 96 ? -18.203 -9.938 8.258 1 93.56 96 TYR A CA 1
ATOM 729 C C . TYR A 1 96 ? -19.5 -9.836 7.473 1 93.56 96 TYR A C 1
ATOM 731 O O . TYR A 1 96 ? -20.219 -8.836 7.566 1 93.56 96 TYR A O 1
ATOM 739 N N . GLU A 1 97 ? -19.812 -10.875 6.699 1 94.19 97 GLU A N 1
ATOM 740 C CA . GLU A 1 97 ? -20.969 -10.859 5.805 1 94.19 97 GLU A CA 1
ATOM 741 C C . GLU A 1 97 ? -22.281 -10.859 6.594 1 94.19 97 GLU A C 1
ATOM 743 O O . GLU A 1 97 ? -23.234 -10.188 6.207 1 94.19 97 GLU A O 1
ATOM 748 N N . GLN A 1 98 ? -22.281 -11.539 7.668 1 96.56 98 GLN A N 1
ATOM 749 C CA . GLN A 1 98 ? -23.531 -11.75 8.391 1 96.56 98 GLN A CA 1
ATOM 750 C C . GLN A 1 98 ? -23.719 -10.695 9.484 1 96.56 98 GLN A C 1
ATOM 752 O O . GLN A 1 98 ? -24.844 -10.312 9.789 1 96.56 98 GLN A O 1
ATOM 757 N N . LYS A 1 99 ? -22.625 -10.242 10.023 1 96.06 99 LYS A N 1
ATOM 758 C CA . LYS A 1 99 ? -22.781 -9.406 11.211 1 96.06 99 LYS A CA 1
ATOM 759 C C . LYS A 1 99 ? -22.203 -8.016 10.984 1 96.06 99 LYS A C 1
ATOM 761 O O . LYS A 1 99 ? -22.375 -7.121 11.812 1 96.06 99 LYS A O 1
ATOM 766 N N . GLY A 1 100 ? -21.438 -7.828 9.977 1 92.25 100 GLY A N 1
ATOM 767 C CA . GLY A 1 100 ? -20.984 -6.496 9.617 1 92.25 100 GLY A CA 1
ATOM 768 C C . GLY A 1 100 ? -19.547 -6.227 10.047 1 92.25 100 GLY A C 1
ATOM 769 O O . GLY A 1 100 ? -18.922 -7.074 10.68 1 92.25 100 GLY A O 1
ATOM 770 N N . VAL A 1 101 ? -19.078 -5.07 9.766 1 90.69 101 VAL A N 1
ATOM 771 C CA . VAL A 1 101 ? -17.656 -4.719 9.906 1 90.69 101 VAL A CA 1
ATOM 772 C C . VAL A 1 101 ? -17.312 -4.574 11.383 1 90.69 101 VAL A C 1
ATOM 774 O O . VAL A 1 101 ? -16.234 -4.992 11.812 1 90.69 101 VAL A O 1
ATOM 777 N N . GLU A 1 102 ? -18.141 -3.916 12.188 1 91.5 102 GLU A N 1
ATOM 778 C CA . GLU A 1 102 ? -17.828 -3.699 13.594 1 91.5 102 GLU A CA 1
ATOM 779 C C . GLU A 1 102 ? -17.641 -5.023 14.328 1 91.5 102 GLU A C 1
ATOM 781 O O . GLU A 1 102 ? -16.688 -5.184 15.102 1 91.5 102 GLU A O 1
ATOM 786 N N . GLU A 1 103 ? -18.562 -5.984 14.086 1 94.19 103 GLU A N 1
ATOM 787 C CA . GLU A 1 103 ? -18.453 -7.297 14.711 1 94.19 103 GLU A CA 1
ATOM 788 C C . GLU A 1 103 ? -17.234 -8.055 14.188 1 94.19 103 GLU A C 1
ATOM 790 O O . GLU A 1 103 ? -16.578 -8.789 14.938 1 94.19 103 GLU A O 1
ATOM 795 N N . TYR A 1 104 ? -17 -7.922 12.93 1 93.94 104 TYR A N 1
ATOM 796 C CA . TYR A 1 104 ? -15.805 -8.523 12.336 1 93.94 104 TYR A CA 1
ATOM 797 C C . TYR A 1 104 ? -14.539 -8.039 13.047 1 93.94 104 TYR A C 1
ATOM 799 O O . TYR A 1 104 ? -13.672 -8.844 13.398 1 93.94 104 TYR A O 1
ATOM 807 N N . LEU A 1 105 ? -14.414 -6.703 13.242 1 90.81 105 LEU A N 1
ATOM 808 C CA . LEU A 1 105 ? -13.25 -6.113 13.898 1 90.81 105 LEU A CA 1
ATOM 809 C C . LEU A 1 105 ? -13.117 -6.629 15.32 1 90.81 105 LEU A C 1
ATOM 811 O O . LEU A 1 105 ? -12.023 -7 15.75 1 90.81 105 LEU A O 1
ATOM 815 N N . ARG A 1 106 ? -14.18 -6.699 16.016 1 92.81 106 ARG A N 1
ATOM 816 C CA . ARG A 1 106 ? -14.18 -7.211 17.391 1 92.81 106 ARG A CA 1
ATOM 817 C C . ARG A 1 106 ? -13.719 -8.664 17.422 1 92.81 106 ARG A C 1
ATOM 819 O O . ARG A 1 106 ? -12.898 -9.039 18.266 1 92.81 106 ARG A O 1
ATOM 826 N N . TYR A 1 107 ? -14.25 -9.469 16.5 1 95.56 107 TYR A N 1
ATOM 827 C CA . TYR A 1 107 ? -13.906 -10.883 16.422 1 95.56 107 TYR A CA 1
ATOM 828 C C . TYR A 1 107 ? -12.414 -11.07 16.188 1 95.56 107 TYR A C 1
ATOM 830 O O . TYR A 1 107 ? -11.781 -11.922 16.812 1 95.56 107 TYR A O 1
ATOM 838 N N . GLN A 1 108 ? -11.898 -10.289 15.258 1 93.69 108 GLN A N 1
ATOM 839 C CA . GLN A 1 108 ? -10.477 -10.383 14.93 1 93.69 108 GLN A CA 1
ATOM 840 C C . GLN A 1 108 ? -9.609 -10.047 16.141 1 93.69 108 GLN A C 1
ATOM 842 O O . GLN A 1 108 ? -8.609 -10.711 16.406 1 93.69 108 GLN A O 1
ATOM 847 N N . VAL A 1 109 ? -9.977 -9.023 16.891 1 91.5 109 VAL A N 1
ATOM 848 C CA . VAL A 1 109 ? -9.219 -8.609 18.062 1 91.5 109 VAL A CA 1
ATOM 849 C C . VAL A 1 109 ? -9.305 -9.688 19.141 1 91.5 109 VAL A C 1
ATOM 851 O O . VAL A 1 109 ? -8.297 -10.039 19.75 1 91.5 109 VAL A O 1
ATOM 854 N N . GLU A 1 110 ? -10.438 -10.281 19.344 1 94.75 110 GLU A N 1
ATOM 855 C CA . GLU A 1 110 ? -10.656 -11.305 20.359 1 94.75 110 GLU A CA 1
ATOM 856 C C . GLU A 1 110 ? -9.867 -12.578 20.031 1 94.75 110 GLU A C 1
ATOM 858 O O . GLU A 1 110 ? -9.469 -13.312 20.953 1 94.75 110 GLU A O 1
ATOM 863 N N . HIS A 1 111 ? -9.633 -12.781 18.75 1 95.5 111 HIS A N 1
ATOM 864 C CA . HIS A 1 111 ? -8.984 -14.023 18.328 1 95.5 111 HIS A CA 1
ATOM 865 C C . HIS A 1 111 ? -7.582 -13.75 17.797 1 95.5 111 HIS A C 1
ATOM 867 O O . HIS A 1 111 ? -7.059 -14.523 17 1 95.5 111 HIS A O 1
ATOM 873 N N . GLU A 1 112 ? -7.012 -12.703 18.203 1 92.25 112 GLU A N 1
ATOM 874 C CA . GLU A 1 112 ? -5.754 -12.195 17.656 1 92.25 112 GLU A CA 1
ATOM 875 C C . GLU A 1 112 ? -4.633 -13.219 17.828 1 92.25 112 GLU A C 1
ATOM 877 O O . GLU A 1 112 ? -3.713 -13.281 17.016 1 92.25 112 GLU A O 1
ATOM 882 N N . ASN A 1 113 ? -4.664 -14.055 18.828 1 92.94 113 ASN A N 1
ATOM 883 C CA . ASN A 1 113 ? -3.602 -15.008 19.125 1 92.94 113 ASN A CA 1
ATOM 884 C C . ASN A 1 113 ? -3.934 -16.406 18.594 1 92.94 113 ASN A C 1
ATOM 886 O O . ASN A 1 113 ? -3.223 -17.359 18.875 1 92.94 113 ASN A O 1
ATOM 890 N N . GLU A 1 114 ? -5 -16.562 17.875 1 96.81 114 GLU A N 1
ATOM 891 C CA . GLU A 1 114 ? -5.367 -17.797 17.203 1 96.81 114 GLU A CA 1
ATOM 892 C C . GLU A 1 114 ? -4.965 -17.766 15.727 1 96.81 114 GLU A C 1
ATOM 894 O O . GLU A 1 114 ? -5.684 -17.188 14.898 1 96.81 114 GLU A O 1
ATOM 899 N N . PRO A 1 115 ? -3.91 -18.422 15.43 1 96.88 115 PRO A N 1
ATOM 900 C CA . PRO A 1 115 ? -3.432 -18.359 14.047 1 96.88 115 PRO A CA 1
ATOM 901 C C . PRO A 1 115 ? -4.418 -18.969 13.047 1 96.88 115 PRO A C 1
ATOM 903 O O . PRO A 1 115 ? -5.141 -19.922 13.383 1 96.88 115 PRO A O 1
ATOM 906 N N . PHE A 1 116 ? -4.398 -18.469 11.906 1 97.25 116 PHE A N 1
ATOM 907 C CA . PHE A 1 116 ? -5.184 -19.031 10.812 1 97.25 116 PHE A CA 1
ATOM 908 C C . PHE A 1 116 ? -4.551 -20.312 10.289 1 97.25 116 PHE A C 1
ATOM 910 O O . PHE A 1 116 ? -3.326 -20.438 10.273 1 97.25 116 PHE A O 1
ATOM 917 N N . ALA A 1 117 ? -5.402 -21.156 9.82 1 96.81 117 ALA A N 1
ATOM 918 C CA . ALA A 1 117 ? -4.914 -22.359 9.141 1 96.81 117 ALA A CA 1
ATOM 919 C C . ALA A 1 117 ? -4.426 -22.016 7.734 1 96.81 117 ALA A C 1
ATOM 921 O O . ALA A 1 117 ? -4.855 -21.031 7.137 1 96.81 117 ALA A O 1
ATOM 922 N N . PRO A 1 118 ? -3.549 -22.844 7.172 1 96.5 118 PRO A N 1
ATOM 923 C CA . PRO A 1 118 ? -3.033 -22.641 5.816 1 96.5 118 PRO A CA 1
ATOM 924 C C . PRO A 1 118 ? -4.125 -22.688 4.754 1 96.5 118 PRO A C 1
ATOM 926 O O . PRO A 1 118 ? -5.039 -23.516 4.844 1 96.5 118 PRO A O 1
ATOM 929 N N . GLY A 1 119 ? -4.016 -21.781 3.795 1 96.88 119 GLY A N 1
ATOM 930 C CA . GLY A 1 119 ? -4.898 -21.781 2.639 1 96.88 119 GLY A CA 1
ATOM 931 C C . GLY A 1 119 ? -4.27 -22.391 1.405 1 96.88 119 GLY A C 1
ATOM 932 O O . GLY A 1 119 ? -3.211 -23.031 1.489 1 96.88 119 GLY A O 1
ATOM 933 N N . PRO A 1 120 ? -4.938 -22.281 0.302 1 96.19 120 PRO A N 1
ATOM 934 C CA . PRO A 1 120 ? -4.477 -22.938 -0.918 1 96.19 120 PRO A CA 1
ATOM 935 C C . PRO A 1 120 ? -3.148 -22.391 -1.429 1 96.19 120 PRO A C 1
ATOM 937 O O . PRO A 1 120 ? -2.404 -23.109 -2.111 1 96.19 120 PRO A O 1
ATOM 940 N N . ALA A 1 121 ? -2.805 -21.172 -1.119 1 97.62 121 ALA A N 1
ATOM 941 C CA . ALA A 1 121 ? -1.573 -20.578 -1.629 1 97.62 121 ALA A CA 1
ATOM 942 C C . ALA A 1 121 ? -0.394 -20.875 -0.709 1 97.62 121 ALA A C 1
ATOM 944 O O . ALA A 1 121 ? 0.751 -20.562 -1.029 1 97.62 121 ALA A O 1
ATOM 945 N N . PHE A 1 122 ? -0.607 -21.516 0.405 1 97.5 122 PHE A N 1
ATOM 946 C CA . PHE A 1 122 ? 0.382 -21.672 1.465 1 97.5 122 PHE A CA 1
ATOM 947 C C . PHE A 1 122 ? 1.585 -22.469 0.973 1 97.5 122 PHE A C 1
ATOM 949 O O . PHE A 1 122 ? 2.729 -22.031 1.128 1 97.5 122 PHE A O 1
ATOM 956 N N . SER A 1 123 ? 1.356 -23.578 0.352 1 97.25 123 SER A N 1
ATOM 957 C CA . SER A 1 123 ? 2.447 -24.422 -0.118 1 97.25 123 SER A CA 1
ATOM 958 C C . SER A 1 123 ? 3.234 -23.75 -1.233 1 97.25 123 SER A C 1
ATOM 960 O O . SER A 1 123 ? 4.449 -23.938 -1.348 1 97.25 123 SER A O 1
ATOM 962 N N . PHE A 1 124 ? 2.516 -23.047 -2.107 1 98.19 124 PHE A N 1
ATOM 963 C CA . PHE A 1 124 ? 3.176 -22.266 -3.15 1 98.19 124 PHE A CA 1
ATOM 964 C C . PHE A 1 124 ? 4.156 -21.266 -2.545 1 98.19 124 PHE A C 1
ATOM 966 O O . PHE A 1 124 ? 5.312 -21.203 -2.969 1 98.19 124 PHE A O 1
ATOM 973 N N . VAL A 1 125 ? 3.734 -20.531 -1.508 1 98.19 125 VAL A N 1
ATOM 974 C CA . VAL A 1 125 ? 4.559 -19.531 -0.844 1 98.19 125 VAL A CA 1
ATOM 975 C C . VAL A 1 125 ? 5.758 -20.203 -0.179 1 98.19 125 VAL A C 1
ATOM 977 O O . VAL A 1 125 ? 6.883 -19.719 -0.271 1 98.19 125 VAL A O 1
ATOM 980 N N . LYS A 1 126 ? 5.527 -21.312 0.456 1 97.81 126 LYS A N 1
ATOM 981 C CA . LYS A 1 126 ? 6.621 -22.047 1.073 1 97.81 126 LYS A CA 1
ATOM 982 C C . LYS A 1 126 ? 7.652 -22.469 0.032 1 97.81 126 LYS A C 1
ATOM 984 O O . LYS A 1 126 ? 8.859 -22.453 0.295 1 97.81 126 LYS A O 1
ATOM 989 N N . ALA A 1 127 ? 7.18 -22.891 -1.088 1 98.44 127 ALA A N 1
ATOM 990 C CA . ALA A 1 127 ? 8.078 -23.297 -2.162 1 98.44 127 ALA A CA 1
ATOM 991 C C . ALA A 1 127 ? 8.898 -22.125 -2.672 1 98.44 127 ALA A C 1
ATOM 993 O O . ALA A 1 127 ? 10.078 -22.281 -3.006 1 98.44 127 ALA A O 1
ATOM 994 N N . LEU A 1 128 ? 8.266 -20.969 -2.775 1 98.19 128 LEU A N 1
ATOM 995 C CA . LEU A 1 128 ? 8.992 -19.766 -3.166 1 98.19 128 LEU A CA 1
ATOM 996 C C . LEU A 1 128 ? 10.141 -19.484 -2.201 1 98.19 128 LEU A C 1
ATOM 998 O O . LEU A 1 128 ? 11.242 -19.141 -2.629 1 98.19 128 LEU A O 1
ATOM 1002 N N . GLU A 1 129 ? 9.852 -19.641 -0.94 1 96.38 129 GLU A N 1
ATOM 1003 C CA . GLU A 1 129 ? 10.867 -19.406 0.085 1 96.38 129 GLU A CA 1
ATOM 1004 C C . GLU A 1 129 ? 12.023 -20.391 -0.054 1 96.38 129 GLU A C 1
ATOM 1006 O O . GLU A 1 129 ? 13.188 -20.031 0.154 1 96.38 129 GLU A O 1
ATOM 1011 N N . ALA A 1 130 ? 11.711 -21.594 -0.35 1 97.31 130 ALA A N 1
ATOM 1012 C CA . ALA A 1 130 ? 12.742 -22.609 -0.537 1 97.31 130 ALA A CA 1
ATOM 1013 C C . ALA A 1 130 ? 13.648 -22.25 -1.711 1 97.31 130 ALA A C 1
ATOM 1015 O O . ALA A 1 130 ? 14.875 -22.422 -1.632 1 97.31 130 ALA A O 1
ATOM 1016 N N . VAL A 1 131 ? 13.055 -21.828 -2.779 1 97.94 131 VAL A N 1
ATOM 1017 C CA . VAL A 1 131 ? 13.828 -21.391 -3.936 1 97.94 131 VAL A CA 1
ATOM 1018 C C . VAL A 1 131 ? 14.734 -20.234 -3.549 1 97.94 131 VAL A C 1
ATOM 1020 O O . VAL A 1 131 ? 15.914 -20.203 -3.916 1 97.94 131 VAL A O 1
ATOM 1023 N N . ASN A 1 132 ? 14.188 -19.25 -2.838 1 96.62 132 ASN A N 1
ATOM 1024 C CA . ASN A 1 132 ? 14.969 -18.109 -2.381 1 96.62 132 ASN A CA 1
ATOM 1025 C C . ASN A 1 132 ? 16.172 -18.547 -1.556 1 96.62 132 ASN A C 1
ATOM 1027 O O . ASN A 1 132 ? 17.25 -17.969 -1.685 1 96.62 132 ASN A O 1
ATOM 1031 N N . ALA A 1 133 ? 15.961 -19.469 -0.655 1 95.5 133 ALA A N 1
ATOM 1032 C CA . ALA A 1 133 ? 17.047 -19.969 0.179 1 95.5 133 ALA A CA 1
ATOM 1033 C C . ALA A 1 133 ? 18.203 -20.5 -0.677 1 95.5 133 ALA A C 1
ATOM 1035 O O . ALA A 1 133 ? 19.375 -20.219 -0.404 1 95.5 133 ALA A O 1
ATOM 1036 N N . ARG A 1 134 ? 17.859 -21.234 -1.712 1 96.81 134 ARG A N 1
ATOM 1037 C CA . ARG A 1 134 ? 18.875 -21.797 -2.607 1 96.81 134 ARG A CA 1
ATOM 1038 C C . ARG A 1 134 ? 19.562 -20.703 -3.406 1 96.81 134 ARG A C 1
ATOM 1040 O O . ARG A 1 134 ? 20.781 -20.75 -3.617 1 96.81 134 ARG A O 1
ATOM 1047 N N . LEU A 1 135 ? 18.812 -19.734 -3.852 1 96.38 135 LEU A N 1
ATOM 1048 C CA . LEU A 1 135 ? 19.391 -18.609 -4.586 1 96.38 135 LEU A CA 1
ATOM 1049 C C . LEU A 1 135 ? 20.359 -17.844 -3.711 1 96.38 135 LEU A C 1
ATOM 1051 O O . LEU A 1 135 ? 21.422 -17.422 -4.18 1 96.38 135 LEU A O 1
ATOM 1055 N N . ARG A 1 136 ? 19.969 -17.641 -2.477 1 94.56 136 ARG A N 1
ATOM 1056 C CA . ARG A 1 136 ? 20.812 -16.906 -1.549 1 94.56 136 ARG A CA 1
ATOM 1057 C C . ARG A 1 136 ? 22.125 -17.641 -1.301 1 94.56 136 ARG A C 1
ATOM 1059 O O . ARG A 1 136 ? 23.172 -17.016 -1.115 1 94.56 136 ARG A O 1
ATOM 1066 N N . GLU A 1 137 ? 22.094 -18.906 -1.306 1 95.12 137 GLU A N 1
ATOM 1067 C CA . GLU A 1 137 ? 23.312 -19.703 -1.17 1 95.12 137 GLU A CA 1
ATOM 1068 C C . GLU A 1 137 ? 24.234 -19.516 -2.371 1 95.12 137 GLU A C 1
ATOM 1070 O O . GLU A 1 137 ? 25.438 -19.391 -2.213 1 95.12 137 GLU A O 1
ATOM 1075 N N . LEU A 1 138 ? 23.656 -19.516 -3.51 1 96.06 138 LEU A N 1
ATOM 1076 C CA . LEU A 1 138 ? 24.422 -19.453 -4.746 1 96.06 138 LEU A CA 1
ATOM 1077 C C . LEU A 1 138 ? 24.828 -18.016 -5.07 1 96.06 138 LEU A C 1
ATOM 1079 O O . LEU A 1 138 ? 25.906 -17.781 -5.625 1 96.06 138 LEU A O 1
ATOM 1083 N N . TYR A 1 139 ? 23.938 -17.094 -4.75 1 95.44 139 TYR A N 1
ATOM 1084 C CA . TYR A 1 139 ? 24.125 -15.672 -5.031 1 95.44 139 TYR A CA 1
ATOM 1085 C C . TYR A 1 139 ? 23.781 -14.828 -3.814 1 95.44 139 TYR A C 1
ATOM 1087 O O . TYR A 1 139 ? 22.766 -14.117 -3.816 1 95.44 139 TYR A O 1
ATOM 1095 N N . PRO A 1 140 ? 24.531 -14.695 -2.824 1 91.5 140 PRO A N 1
ATOM 1096 C CA . PRO A 1 140 ? 24.203 -14.062 -1.546 1 91.5 140 PRO A CA 1
ATOM 1097 C C . PRO A 1 140 ? 23.828 -12.586 -1.693 1 91.5 140 PRO A C 1
ATOM 1099 O O . PRO A 1 140 ? 23.047 -12.062 -0.901 1 91.5 140 PRO A O 1
ATOM 1102 N N . GLU A 1 141 ? 24.281 -11.945 -2.738 1 89.56 141 GLU A N 1
ATOM 1103 C CA . GLU A 1 141 ? 24.062 -10.508 -2.857 1 89.56 141 GLU A CA 1
ATOM 1104 C C . GLU A 1 141 ? 23.016 -10.195 -3.926 1 89.56 141 GLU A C 1
ATOM 1106 O O . GLU A 1 141 ? 22.672 -9.031 -4.156 1 89.56 141 GLU A O 1
ATOM 1111 N N . SER A 1 142 ? 22.516 -11.219 -4.527 1 92.25 142 SER A N 1
ATOM 1112 C CA . SER A 1 142 ? 21.594 -10.992 -5.637 1 92.25 142 SER A CA 1
ATOM 1113 C C . SER A 1 142 ? 20.25 -10.5 -5.137 1 92.25 142 SER A C 1
ATOM 1115 O O . SER A 1 142 ? 19.75 -10.969 -4.109 1 92.25 142 SER A O 1
ATOM 1117 N N . GLU A 1 143 ? 19.609 -9.578 -5.863 1 93.81 143 GLU A N 1
ATOM 1118 C CA . GLU A 1 143 ? 18.266 -9.078 -5.586 1 93.81 143 GLU A CA 1
ATOM 1119 C C . GLU A 1 143 ? 17.219 -9.82 -6.414 1 93.81 143 GLU A C 1
ATOM 1121 O O . GLU A 1 143 ? 16.031 -9.594 -6.25 1 93.81 143 GLU A O 1
ATOM 1126 N N . GLU A 1 144 ? 17.766 -10.633 -7.262 1 95.5 144 GLU A N 1
ATOM 1127 C CA . GLU A 1 144 ? 16.859 -11.383 -8.133 1 95.5 144 GLU A CA 1
ATOM 1128 C C . GLU A 1 144 ? 16.312 -12.617 -7.434 1 95.5 144 GLU A C 1
ATOM 1130 O O . GLU A 1 144 ? 16.812 -13.727 -7.645 1 95.5 144 GLU A O 1
ATOM 1135 N N . LEU A 1 145 ? 15.344 -12.422 -6.645 1 96.56 145 LEU A N 1
ATOM 1136 C CA . LEU A 1 145 ? 14.633 -13.43 -5.867 1 96.56 145 LEU A CA 1
ATOM 1137 C C . LEU A 1 145 ? 13.133 -13.164 -5.875 1 96.56 145 LEU A C 1
ATOM 1139 O O . LEU A 1 145 ? 12.672 -12.156 -6.418 1 96.56 145 LEU A O 1
ATOM 1143 N N . PHE A 1 146 ? 12.453 -14.125 -5.301 1 97.5 146 PHE A N 1
ATOM 1144 C CA . PHE A 1 146 ? 11.039 -13.867 -5.074 1 97.5 146 PHE A CA 1
ATOM 1145 C C . PHE A 1 146 ? 10.836 -12.891 -3.926 1 97.5 146 PHE A C 1
ATOM 1147 O O . PHE A 1 146 ? 11.523 -12.977 -2.904 1 97.5 146 PHE A O 1
ATOM 1154 N N . ASP A 1 147 ? 10.016 -11.938 -4.133 1 96.69 147 ASP A N 1
ATOM 1155 C CA . ASP A 1 147 ? 9.547 -11.031 -3.096 1 96.69 147 ASP A CA 1
ATOM 1156 C C . ASP A 1 147 ? 8.047 -11.219 -2.842 1 96.69 147 ASP A C 1
ATOM 1158 O O . ASP A 1 147 ? 7.227 -10.922 -3.711 1 96.69 147 ASP A O 1
ATOM 1162 N N . ILE A 1 148 ? 7.715 -11.664 -1.674 1 97.56 148 ILE A N 1
ATOM 1163 C CA . ILE A 1 148 ? 6.328 -11.977 -1.36 1 97.56 148 ILE A CA 1
ATOM 1164 C C . ILE A 1 148 ? 5.691 -10.82 -0.6 1 97.56 148 ILE A C 1
ATOM 1166 O O . ILE A 1 148 ? 6.238 -10.352 0.403 1 97.56 148 ILE A O 1
ATOM 1170 N N . VAL A 1 149 ? 4.57 -10.336 -1.086 1 97.69 149 VAL A N 1
ATOM 1171 C CA . VAL A 1 149 ? 3.816 -9.258 -0.458 1 97.69 149 VAL A CA 1
ATOM 1172 C C . VAL A 1 149 ? 2.436 -9.766 -0.048 1 97.69 149 VAL A C 1
ATOM 1174 O O . VAL A 1 149 ? 1.708 -10.336 -0.866 1 97.69 149 VAL A O 1
ATOM 1177 N N . LEU A 1 150 ? 2.133 -9.594 1.179 1 98.06 150 LEU A N 1
ATOM 1178 C CA . LEU A 1 150 ? 0.79 -9.938 1.633 1 98.06 150 LEU A CA 1
ATOM 1179 C C . LEU A 1 150 ? -0.168 -8.766 1.443 1 98.06 150 LEU A C 1
ATOM 1181 O O . LEU A 1 150 ? 0.118 -7.652 1.877 1 98.06 150 LEU A O 1
ATOM 1185 N N . VAL A 1 151 ? -1.235 -9.047 0.802 1 97.81 151 VAL A N 1
ATOM 1186 C CA . VAL A 1 151 ? -2.26 -8.039 0.553 1 97.81 151 VAL A CA 1
ATOM 1187 C C . VAL A 1 151 ? -3.545 -8.414 1.289 1 97.81 151 VAL A C 1
ATOM 1189 O O . VAL A 1 151 ? -4.023 -9.547 1.174 1 97.81 151 VAL A O 1
ATOM 1192 N N . THR A 1 152 ? -4.098 -7.457 2.037 1 96.06 152 THR A N 1
ATOM 1193 C CA . THR A 1 152 ? -5.352 -7.703 2.744 1 96.06 152 THR A CA 1
ATOM 1194 C C . THR A 1 152 ? -6.246 -6.469 2.703 1 96.06 152 THR A C 1
ATOM 1196 O O . THR A 1 152 ? -5.754 -5.34 2.631 1 96.06 152 THR A O 1
ATOM 1199 N N . TYR A 1 153 ? -7.523 -6.711 2.756 1 91.19 153 TYR A N 1
ATOM 1200 C CA . TYR A 1 153 ? -8.5 -5.629 2.791 1 91.19 153 TYR A CA 1
ATOM 1201 C C . TYR A 1 153 ? -8.812 -5.223 4.227 1 91.19 153 TYR A C 1
ATOM 1203 O O . TYR A 1 153 ? -9.555 -4.262 4.461 1 91.19 153 TYR A O 1
ATOM 1211 N N . ASN A 1 154 ? -8.195 -5.863 5.082 1 87.75 154 ASN A N 1
ATOM 1212 C CA . ASN A 1 154 ? -8.414 -5.547 6.488 1 87.75 154 ASN A CA 1
ATOM 1213 C C . ASN A 1 154 ? -7.898 -4.148 6.832 1 87.75 154 ASN A C 1
ATOM 1215 O O . ASN A 1 154 ? -6.93 -3.676 6.238 1 87.75 154 ASN A O 1
ATOM 1219 N N . HIS A 1 155 ? -8.609 -3.607 7.789 1 88 155 HIS A N 1
ATOM 1220 C CA . HIS A 1 155 ? -8.047 -2.426 8.438 1 88 155 HIS A CA 1
ATOM 1221 C C . HIS A 1 155 ? -6.75 -2.764 9.172 1 88 155 HIS A C 1
ATOM 1223 O O . HIS A 1 155 ? -6.582 -3.883 9.664 1 88 155 HIS A O 1
ATOM 1229 N N . ALA A 1 156 ? -5.914 -1.745 9.25 1 86.75 156 ALA A N 1
ATOM 1230 C CA . ALA A 1 156 ? -4.625 -1.941 9.906 1 86.75 156 ALA A CA 1
ATOM 1231 C C . ALA A 1 156 ? -4.812 -2.359 11.359 1 86.75 156 ALA A C 1
ATOM 1233 O O . ALA A 1 156 ? -4.008 -3.121 11.906 1 86.75 156 ALA A O 1
ATOM 1234 N N . HIS A 1 157 ? -5.828 -1.984 11.93 1 81.19 157 HIS A N 1
ATOM 1235 C CA . HIS A 1 157 ? -6.133 -2.221 13.336 1 81.19 157 HIS A CA 1
ATOM 1236 C C . HIS A 1 157 ? -6.199 -3.713 13.641 1 81.19 157 HIS A C 1
ATOM 1238 O O . HIS A 1 157 ? -5.867 -4.137 14.75 1 81.19 157 HIS A O 1
ATOM 1244 N N . VAL A 1 158 ? -6.543 -4.539 12.695 1 83.31 158 VAL A N 1
ATOM 1245 C CA . VAL A 1 158 ? -6.695 -5.965 12.969 1 83.31 158 VAL A CA 1
ATOM 1246 C C . VAL A 1 158 ? -5.582 -6.746 12.281 1 83.31 158 VAL A C 1
ATOM 1248 O O . VAL A 1 158 ? -5.691 -7.961 12.094 1 83.31 158 VAL A O 1
ATOM 1251 N N . GLY A 1 159 ? -4.539 -6.094 11.961 1 91.5 159 GLY A N 1
ATOM 1252 C CA . GLY A 1 159 ? -3.43 -6.703 11.25 1 91.5 159 GLY A CA 1
ATOM 1253 C C . GLY A 1 159 ? -2.551 -7.566 12.141 1 91.5 159 GLY A C 1
ATOM 1254 O O . GLY A 1 159 ? -1.756 -8.367 11.641 1 91.5 159 GLY A O 1
ATOM 1255 N N . VAL A 1 160 ? -2.697 -7.422 13.438 1 92.69 160 VAL A N 1
ATOM 1256 C CA . VAL A 1 160 ? -1.843 -8.117 14.391 1 92.69 160 VAL A CA 1
ATOM 1257 C C . VAL A 1 160 ? -2.031 -9.625 14.242 1 92.69 160 VAL A C 1
ATOM 1259 O O . VAL A 1 160 ? -1.062 -10.391 14.297 1 92.69 160 VAL A O 1
ATOM 1262 N N . ARG A 1 161 ? -3.256 -10.078 14.094 1 95.06 161 ARG A N 1
ATOM 1263 C CA . ARG A 1 161 ? -3.516 -11.508 13.953 1 95.06 161 ARG A CA 1
ATOM 1264 C C . ARG A 1 161 ? -2.797 -12.078 12.734 1 95.06 161 ARG A C 1
ATOM 1266 O O . ARG A 1 161 ? -2.281 -13.195 12.781 1 95.06 161 ARG A O 1
ATOM 1273 N N . LEU A 1 162 ? -2.799 -11.344 11.672 1 95.75 162 LEU A N 1
ATOM 1274 C CA . LEU A 1 162 ? -2.115 -11.789 10.461 1 95.75 162 LEU A CA 1
ATOM 1275 C C . LEU A 1 162 ? -0.617 -11.93 10.703 1 95.75 162 LEU A C 1
ATOM 1277 O O . LEU A 1 162 ? -0.01 -12.922 10.289 1 95.75 162 LEU A O 1
ATOM 1281 N N . ILE A 1 163 ? -0.053 -10.953 11.32 1 94.38 163 ILE A N 1
ATOM 1282 C CA . ILE A 1 163 ? 1.378 -11.016 11.602 1 94.38 163 ILE A CA 1
ATOM 1283 C C . ILE A 1 163 ? 1.675 -12.188 12.531 1 94.38 163 ILE A C 1
ATOM 1285 O O . ILE A 1 163 ? 2.635 -12.93 12.312 1 94.38 163 ILE A O 1
ATOM 1289 N N . ASN A 1 164 ? 0.84 -12.344 13.562 1 94.62 164 ASN A N 1
ATOM 1290 C CA . ASN A 1 164 ? 0.982 -13.492 14.438 1 94.62 164 ASN A CA 1
ATOM 1291 C C . ASN A 1 164 ? 0.927 -14.805 13.664 1 94.62 164 ASN A C 1
ATOM 1293 O O . ASN A 1 164 ? 1.685 -15.734 13.945 1 94.62 164 ASN A O 1
ATOM 1297 N N . THR A 1 165 ? 0.034 -14.883 12.758 1 96.62 165 THR A N 1
ATOM 1298 C CA . THR A 1 165 ? -0.127 -16.094 11.945 1 96.62 165 THR A CA 1
ATOM 1299 C C . THR A 1 165 ? 1.119 -16.344 11.102 1 96.62 165 THR A C 1
ATOM 1301 O O . THR A 1 165 ? 1.606 -17.469 11.031 1 96.62 165 THR A O 1
ATOM 1304 N N . ILE A 1 166 ? 1.575 -15.32 10.461 1 96.25 166 ILE A N 1
ATOM 1305 C CA . ILE A 1 166 ? 2.779 -15.414 9.641 1 96.25 166 ILE A CA 1
ATOM 1306 C C . ILE A 1 166 ? 3.941 -15.922 10.492 1 96.25 166 ILE A C 1
ATOM 1308 O O . ILE A 1 166 ? 4.672 -16.828 10.078 1 96.25 166 ILE A O 1
ATOM 1312 N N . ASN A 1 167 ? 4.102 -15.344 11.648 1 92.94 167 ASN A N 1
ATOM 1313 C CA . ASN A 1 167 ? 5.172 -15.742 12.555 1 92.94 167 ASN A CA 1
ATOM 1314 C C . ASN A 1 167 ? 4.98 -17.172 13.055 1 92.94 167 ASN A C 1
ATOM 1316 O O . ASN A 1 167 ? 5.945 -17.938 13.156 1 92.94 167 ASN A O 1
ATOM 1320 N N . HIS A 1 168 ? 3.785 -17.531 13.375 1 95.44 168 HIS A N 1
ATOM 1321 C CA . HIS A 1 168 ? 3.459 -18.875 13.82 1 95.44 168 HIS A CA 1
ATOM 1322 C C . HIS A 1 168 ? 3.891 -19.922 12.789 1 95.44 168 HIS A C 1
ATOM 1324 O O . HIS A 1 168 ? 4.434 -20.969 13.141 1 95.44 168 HIS A O 1
ATOM 1330 N N . HIS A 1 169 ? 3.619 -19.656 11.539 1 96.5 169 HIS A N 1
ATOM 1331 C CA . HIS A 1 169 ? 3.92 -20.594 10.469 1 96.5 169 HIS A CA 1
ATOM 1332 C C . HIS A 1 169 ? 5.344 -20.406 9.953 1 96.5 169 HIS A C 1
ATOM 1334 O O . HIS A 1 169 ? 5.734 -21.031 8.961 1 96.5 169 HIS A O 1
ATOM 1340 N N . ASN A 1 170 ? 6.078 -19.469 10.484 1 94.5 170 ASN A N 1
ATOM 1341 C CA . ASN A 1 170 ? 7.465 -19.188 10.133 1 94.5 170 ASN A CA 1
ATOM 1342 C C . ASN A 1 170 ? 7.605 -18.812 8.664 1 94.5 170 ASN A C 1
ATOM 1344 O O . ASN A 1 170 ? 8.469 -19.328 7.961 1 94.5 170 ASN A O 1
ATOM 1348 N N . LEU A 1 171 ? 6.695 -18.047 8.25 1 95.19 171 LEU A N 1
ATOM 1349 C CA . LEU A 1 171 ? 6.789 -17.531 6.887 1 95.19 171 LEU A CA 1
ATOM 1350 C C . LEU A 1 171 ? 7.648 -16.281 6.84 1 95.19 171 LEU A C 1
ATOM 1352 O O . LEU A 1 171 ? 7.617 -15.461 7.766 1 95.19 171 LEU A O 1
ATOM 1356 N N . PHE A 1 172 ? 8.344 -16.156 5.738 1 92.06 172 PHE A N 1
ATOM 1357 C CA . PHE A 1 172 ? 9.148 -14.961 5.539 1 92.06 172 PHE A CA 1
ATOM 1358 C C . PHE A 1 172 ? 8.414 -13.953 4.668 1 92.06 172 PHE A C 1
ATOM 1360 O O . PHE A 1 172 ? 8.75 -13.773 3.492 1 92.06 172 PHE A O 1
ATOM 1367 N N . ILE A 1 173 ? 7.535 -13.281 5.223 1 94.62 173 ILE A N 1
ATOM 1368 C CA . ILE A 1 173 ? 6.773 -12.227 4.555 1 94.62 173 ILE A CA 1
ATOM 1369 C C . ILE A 1 173 ? 6.926 -10.914 5.32 1 94.62 173 ILE A C 1
ATOM 1371 O O . ILE A 1 173 ? 6.395 -10.766 6.426 1 94.62 173 ILE A O 1
ATOM 1375 N N . GLU A 1 174 ? 7.574 -9.969 4.676 1 93.75 174 GLU A N 1
ATOM 1376 C CA . GLU A 1 174 ? 7.961 -8.758 5.387 1 93.75 174 GLU A CA 1
ATOM 1377 C C . GLU A 1 174 ? 7.262 -7.531 4.801 1 93.75 174 GLU A C 1
ATOM 1379 O O . GLU A 1 174 ? 7.273 -6.457 5.406 1 93.75 174 GLU A O 1
ATOM 1384 N N . ARG A 1 175 ? 6.656 -7.684 3.746 1 95.5 175 ARG A N 1
ATOM 1385 C CA . ARG A 1 175 ? 5.934 -6.586 3.109 1 95.5 175 ARG A CA 1
ATOM 1386 C C . ARG A 1 175 ? 4.43 -6.832 3.137 1 95.5 175 ARG A C 1
ATOM 1388 O O . ARG A 1 175 ? 3.959 -7.879 2.689 1 95.5 175 ARG A O 1
ATOM 1395 N N . PHE A 1 176 ? 3.736 -5.832 3.701 1 94.75 176 PHE A N 1
ATOM 1396 C CA . PHE A 1 176 ? 2.287 -5.895 3.859 1 94.75 176 PHE A CA 1
ATOM 1397 C C . PHE A 1 176 ? 1.621 -4.684 3.221 1 94.75 176 PHE A C 1
ATOM 1399 O O . PHE A 1 176 ? 2.135 -3.566 3.311 1 94.75 176 PHE A O 1
ATOM 1406 N N . CYS A 1 177 ? 0.579 -4.992 2.674 1 95.62 177 CYS A N 1
ATOM 1407 C CA . CYS A 1 177 ? -0.351 -3.963 2.227 1 95.62 177 CYS A CA 1
ATOM 1408 C C . CYS A 1 177 ? -1.733 -4.176 2.83 1 95.62 177 CYS A C 1
ATOM 1410 O O . CYS A 1 177 ? -2.527 -4.965 2.314 1 95.62 177 CYS A O 1
ATOM 1412 N N . MET A 1 178 ? -2.045 -3.43 3.865 1 95.44 178 MET A N 1
ATOM 1413 C CA . MET A 1 178 ? -3.373 -3.428 4.473 1 95.44 178 MET A CA 1
ATOM 1414 C C . MET A 1 178 ? -4.191 -2.238 3.982 1 95.44 178 MET A C 1
ATOM 1416 O O . MET A 1 178 ? -3.924 -1.097 4.359 1 95.44 178 MET A O 1
ATOM 1420 N N . THR A 1 179 ? -5.227 -2.531 3.271 1 95.25 179 THR A N 1
ATOM 1421 C CA . THR A 1 179 ? -5.797 -1.457 2.467 1 95.25 179 THR A CA 1
ATOM 1422 C C . THR A 1 179 ? -7.074 -0.921 3.111 1 95.25 179 THR A C 1
ATOM 1424 O O . THR A 1 179 ? -7.66 0.046 2.623 1 95.25 179 THR A O 1
ATOM 1427 N N . GLY A 1 180 ? -7.566 -1.511 4.117 1 91.38 180 GLY A N 1
ATOM 1428 C CA . GLY A 1 180 ? -8.766 -1.028 4.789 1 91.38 180 GLY A CA 1
ATOM 1429 C C . GLY A 1 180 ? -9.961 -0.922 3.867 1 91.38 180 GLY A C 1
ATOM 1430 O O . GLY A 1 180 ? -10.641 0.106 3.84 1 91.38 180 GLY A O 1
ATOM 1431 N N . GLY A 1 181 ? -10.086 -1.867 2.955 1 90.25 181 GLY A N 1
ATOM 1432 C CA . GLY A 1 181 ? -11.266 -1.924 2.109 1 90.25 181 GLY A CA 1
ATOM 1433 C C . GLY A 1 181 ? -11.039 -1.35 0.724 1 90.25 181 GLY A C 1
ATOM 1434 O O . GLY A 1 181 ? -11.836 -1.575 -0.188 1 90.25 181 GLY A O 1
ATOM 1435 N N . SER A 1 182 ? -9.945 -0.674 0.537 1 91.25 182 SER A N 1
ATOM 1436 C CA . SER A 1 182 ? -9.664 -0.08 -0.767 1 91.25 182 SER A CA 1
ATOM 1437 C C . SER A 1 182 ? -9.102 -1.113 -1.734 1 91.25 182 SER A C 1
ATOM 1439 O O . SER A 1 182 ? -8.562 -2.139 -1.312 1 91.25 182 SER A O 1
ATOM 1441 N N . SER A 1 183 ? -9.281 -0.847 -3.035 1 93.19 183 SER A N 1
ATOM 1442 C CA . SER A 1 183 ? -8.742 -1.736 -4.062 1 93.19 183 SER A CA 1
ATOM 1443 C C . SER A 1 183 ? -7.223 -1.8 -3.994 1 93.19 183 SER A C 1
ATOM 1445 O O . SER A 1 183 ? -6.559 -0.77 -3.863 1 93.19 183 SER A O 1
ATOM 1447 N N . PRO A 1 184 ? -6.73 -2.959 -4.18 1 96 184 PRO A N 1
ATOM 1448 C CA . PRO A 1 184 ? -5.273 -3.094 -4.094 1 96 184 PRO A CA 1
ATOM 1449 C C . PRO A 1 184 ? -4.578 -2.838 -5.426 1 96 184 PRO A C 1
ATOM 1451 O O . PRO A 1 184 ? -3.348 -2.854 -5.5 1 96 184 PRO A O 1
ATOM 1454 N N . ILE A 1 185 ? -5.246 -2.596 -6.477 1 96.19 185 ILE A N 1
ATOM 1455 C CA . ILE A 1 185 ? -4.703 -2.625 -7.828 1 96.19 185 ILE A CA 1
ATOM 1456 C C . ILE A 1 185 ? -3.605 -1.573 -7.965 1 96.19 185 ILE A C 1
ATOM 1458 O O . ILE A 1 185 ? -2.529 -1.854 -8.5 1 96.19 185 ILE A O 1
ATOM 1462 N N . GLY A 1 186 ? -3.902 -0.414 -7.512 1 95.75 186 GLY A N 1
ATOM 1463 C CA . GLY A 1 186 ? -2.883 0.622 -7.566 1 95.75 186 GLY A CA 1
ATOM 1464 C C . GLY A 1 186 ? -1.61 0.245 -6.832 1 95.75 186 GLY A C 1
ATOM 1465 O O . GLY A 1 186 ? -0.509 0.56 -7.289 1 95.75 186 GLY A O 1
ATOM 1466 N N . TYR A 1 187 ? -1.689 -0.371 -5.688 1 97.06 187 TYR A N 1
ATOM 1467 C CA . TYR A 1 187 ? -0.534 -0.812 -4.914 1 97.06 187 TYR A CA 1
ATOM 1468 C C . TYR A 1 187 ? 0.215 -1.924 -5.637 1 97.06 187 TYR A C 1
ATOM 1470 O O . TYR A 1 187 ? 1.448 -1.967 -5.617 1 97.06 187 TYR A O 1
ATOM 1478 N N . LEU A 1 188 ? -0.559 -2.803 -6.234 1 98.06 188 LEU A N 1
ATOM 1479 C CA . LEU A 1 188 ? 0.065 -3.877 -7 1 98.06 188 LEU A CA 1
ATOM 1480 C C . LEU A 1 188 ? 0.97 -3.312 -8.086 1 98.06 188 LEU A C 1
ATOM 1482 O O . LEU A 1 188 ? 2.072 -3.818 -8.312 1 98.06 188 LEU A O 1
ATOM 1486 N N . LYS A 1 189 ? 0.492 -2.34 -8.734 1 96.19 189 LYS A N 1
ATOM 1487 C CA . LYS A 1 189 ? 1.292 -1.68 -9.766 1 96.19 189 LYS A CA 1
ATOM 1488 C C . LYS A 1 189 ? 2.537 -1.034 -9.164 1 96.19 189 LYS A C 1
ATOM 1490 O O . LYS A 1 189 ? 3.629 -1.139 -9.727 1 96.19 189 LYS A O 1
ATOM 1495 N N . ALA A 1 190 ? 2.318 -0.411 -8.062 1 94.12 190 ALA A N 1
ATOM 1496 C CA . ALA A 1 190 ? 3.426 0.264 -7.391 1 94.12 190 ALA A CA 1
ATOM 1497 C C . ALA A 1 190 ? 4.496 -0.735 -6.961 1 94.12 190 ALA A C 1
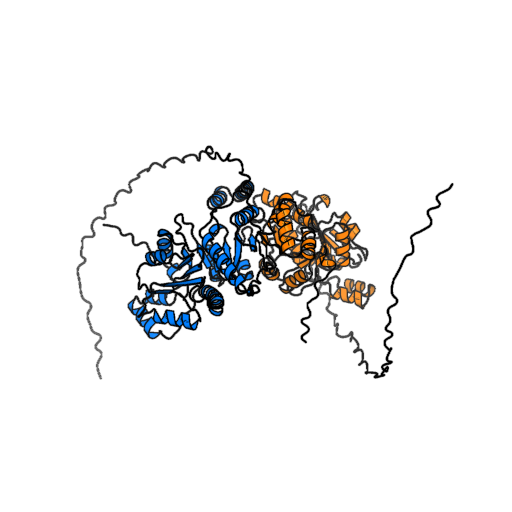ATOM 1499 O O . ALA A 1 190 ? 5.688 -0.421 -6.973 1 94.12 190 ALA A O 1
ATOM 1500 N N . TRP A 1 191 ? 4.102 -1.913 -6.613 1 95.19 191 TRP A N 1
ATOM 1501 C CA . TRP A 1 191 ? 5.012 -2.98 -6.207 1 95.19 191 TRP A CA 1
ATOM 1502 C C . TRP A 1 191 ? 5.633 -3.66 -7.426 1 95.19 191 TRP A C 1
ATOM 1504 O O . TRP A 1 191 ? 6.449 -4.57 -7.285 1 95.19 191 TRP A O 1
ATOM 1514 N N . GLN A 1 192 ? 5.199 -3.285 -8.617 1 96.19 192 GLN A N 1
ATOM 1515 C CA . GLN A 1 192 ? 5.625 -3.984 -9.82 1 96.19 192 GLN A CA 1
ATOM 1516 C C . GLN A 1 192 ? 5.352 -5.48 -9.719 1 96.19 192 GLN A C 1
ATOM 1518 O O . GLN A 1 192 ? 6.246 -6.297 -9.945 1 96.19 192 GLN A O 1
ATOM 1523 N N . THR A 1 193 ? 4.176 -5.746 -9.391 1 98.38 193 THR A N 1
ATOM 1524 C CA . THR A 1 193 ? 3.756 -7.113 -9.094 1 98.38 193 THR A CA 1
ATOM 1525 C C . THR A 1 193 ? 3.826 -7.984 -10.344 1 98.38 193 THR A C 1
ATOM 1527 O O . THR A 1 193 ? 3.336 -7.598 -11.406 1 98.38 193 THR A O 1
ATOM 1530 N N . ASN A 1 194 ? 4.414 -9.172 -10.195 1 98.69 194 ASN A N 1
ATOM 1531 C CA . ASN A 1 194 ? 4.555 -10.117 -11.305 1 98.69 194 ASN A CA 1
ATOM 1532 C C . ASN A 1 194 ? 3.416 -11.133 -11.32 1 98.69 194 ASN A C 1
ATOM 1534 O O . ASN A 1 194 ? 3.107 -11.711 -12.359 1 98.69 194 ASN A O 1
ATOM 1538 N N . LEU A 1 195 ? 2.842 -11.367 -10.195 1 98.88 195 LEU A N 1
ATOM 1539 C CA . LEU A 1 195 ? 1.698 -12.266 -10.062 1 98.88 195 LEU A CA 1
ATOM 1540 C C . LEU A 1 195 ? 0.85 -11.883 -8.852 1 98.88 195 LEU A C 1
ATOM 1542 O O . LEU A 1 195 ? 1.381 -11.656 -7.766 1 98.88 195 LEU A O 1
ATOM 1546 N N . TYR A 1 196 ? -0.388 -11.789 -9.055 1 98.88 196 TYR A N 1
ATOM 1547 C CA . TYR A 1 196 ? -1.35 -11.523 -7.992 1 98.88 196 TYR A CA 1
ATOM 1548 C C . TYR A 1 196 ? -2.322 -12.68 -7.832 1 98.88 196 TYR A C 1
ATOM 1550 O O . TYR A 1 196 ? -2.967 -13.102 -8.797 1 98.88 196 TYR A O 1
ATOM 1558 N N . LEU A 1 197 ? -2.406 -13.242 -6.637 1 98.81 197 LEU A N 1
ATOM 1559 C CA . LEU A 1 197 ? -3.314 -14.336 -6.312 1 98.81 197 LEU A CA 1
ATOM 1560 C C . LEU A 1 197 ? -4.348 -13.898 -5.281 1 98.81 197 LEU A C 1
ATOM 1562 O O . LEU A 1 197 ? -3.992 -13.375 -4.227 1 98.81 197 LEU A O 1
ATOM 1566 N N . SER A 1 198 ? -5.598 -14.117 -5.602 1 98.44 198 SER A N 1
ATOM 1567 C CA . SER A 1 198 ? -6.66 -13.672 -4.707 1 98.44 198 SER A CA 1
ATOM 1568 C C . SER A 1 198 ? -7.891 -14.562 -4.816 1 98.44 198 SER A C 1
ATOM 1570 O O . SER A 1 198 ? -8.055 -15.281 -5.805 1 98.44 198 SER A O 1
ATOM 1572 N N . ALA A 1 199 ? -8.695 -14.555 -3.734 1 97.12 199 ALA A N 1
ATOM 1573 C CA . ALA A 1 199 ? -10 -15.203 -3.768 1 97.12 199 ALA A CA 1
ATOM 1574 C C . ALA A 1 199 ? -11.047 -14.297 -4.41 1 97.12 199 ALA A C 1
ATOM 1576 O O . ALA A 1 199 ? -12.141 -14.75 -4.758 1 97.12 199 ALA A O 1
ATOM 1577 N N . ASP A 1 200 ? -10.766 -13.062 -4.574 1 96.06 200 ASP A N 1
ATOM 1578 C CA . ASP A 1 200 ? -11.688 -12.07 -5.117 1 96.06 200 ASP A CA 1
ATOM 1579 C C . ASP A 1 200 ? -11.594 -12.008 -6.641 1 96.06 200 ASP A C 1
ATOM 1581 O O . ASP A 1 200 ? -10.742 -11.312 -7.188 1 96.06 200 ASP A O 1
ATOM 1585 N N . ALA A 1 201 ? -12.555 -12.586 -7.277 1 96.62 201 ALA A N 1
ATOM 1586 C CA . ALA A 1 201 ? -12.539 -12.703 -8.734 1 96.62 201 ALA A CA 1
ATOM 1587 C C . ALA A 1 201 ? -12.602 -11.328 -9.398 1 96.62 201 ALA A C 1
ATOM 1589 O O . ALA A 1 201 ? -12 -11.109 -10.453 1 96.62 201 ALA A O 1
ATOM 1590 N N . GLU A 1 202 ? -13.328 -10.461 -8.828 1 96.62 202 GLU A N 1
ATOM 1591 C CA . GLU A 1 202 ? -13.453 -9.125 -9.391 1 96.62 202 GLU A CA 1
ATOM 1592 C C . GLU A 1 202 ? -12.117 -8.391 -9.383 1 96.62 202 GLU A C 1
ATOM 1594 O O . GLU A 1 202 ? -11.75 -7.742 -10.367 1 96.62 202 GLU A O 1
ATOM 1599 N N . LYS A 1 203 ? -11.438 -8.523 -8.305 1 96.94 203 LYS A N 1
ATOM 1600 C CA . LYS A 1 203 ? -10.141 -7.848 -8.203 1 96.94 203 LYS A CA 1
ATOM 1601 C C . LYS A 1 203 ? -9.109 -8.492 -9.125 1 96.94 203 LYS A C 1
ATOM 1603 O O . LYS A 1 203 ? -8.219 -7.816 -9.641 1 96.94 203 LYS A O 1
ATOM 1608 N N . VAL A 1 204 ? -9.227 -9.75 -9.305 1 98.25 204 VAL A N 1
ATOM 1609 C CA . VAL A 1 204 ? -8.359 -10.438 -10.25 1 98.25 204 VAL A CA 1
ATOM 1610 C C . VAL A 1 204 ? -8.594 -9.906 -11.664 1 98.25 204 VAL A C 1
ATOM 1612 O O . VAL A 1 204 ? -7.641 -9.602 -12.383 1 98.25 204 VAL A O 1
ATOM 1615 N N . ARG A 1 205 ? -9.797 -9.789 -12.023 1 97.44 205 ARG A N 1
ATOM 1616 C CA . ARG A 1 205 ? -10.125 -9.258 -13.344 1 97.44 205 ARG A CA 1
ATOM 1617 C C . ARG A 1 205 ? -9.602 -7.84 -13.516 1 97.44 205 ARG A C 1
ATOM 1619 O O . ARG A 1 205 ? -9.078 -7.488 -14.57 1 97.44 205 ARG A O 1
ATOM 1626 N N . GLU A 1 206 ? -9.758 -7.098 -12.453 1 97 206 GLU A N 1
ATOM 1627 C CA . GLU A 1 206 ? -9.242 -5.734 -12.492 1 97 206 GLU A CA 1
ATOM 1628 C C . GLU A 1 206 ? -7.723 -5.723 -12.688 1 97 206 GLU A C 1
ATOM 1630 O O . GLU A 1 206 ? -7.195 -4.918 -13.453 1 97 206 GLU A O 1
ATOM 1635 N N . ALA A 1 207 ? -7.09 -6.555 -11.969 1 98.12 207 ALA A N 1
ATOM 1636 C CA . ALA A 1 207 ? -5.637 -6.648 -12.086 1 98.12 207 ALA A CA 1
ATOM 1637 C C . ALA A 1 207 ? -5.227 -7.02 -13.508 1 98.12 207 ALA A C 1
ATOM 1639 O O . ALA A 1 207 ? -4.344 -6.387 -14.094 1 98.12 207 ALA A O 1
ATOM 1640 N N . LEU A 1 208 ? -5.863 -7.953 -14.07 1 97.81 208 LEU A N 1
ATOM 1641 C CA . LEU A 1 208 ? -5.578 -8.391 -15.43 1 97.81 208 LEU A CA 1
ATOM 1642 C C . LEU A 1 208 ? -5.781 -7.242 -16.422 1 97.81 208 LEU A C 1
ATOM 1644 O O . LEU A 1 208 ? -4.984 -7.066 -17.344 1 97.81 208 LEU A O 1
ATOM 1648 N N . SER A 1 209 ? -6.852 -6.547 -16.234 1 96.69 209 SER A N 1
ATOM 1649 C CA . SER A 1 209 ? -7.156 -5.43 -17.125 1 96.69 209 SER A CA 1
ATOM 1650 C C . SER A 1 209 ? -6.07 -4.363 -17.062 1 96.69 209 SER A C 1
ATOM 1652 O O . SER A 1 209 ? -5.883 -3.605 -18.016 1 96.69 209 SER A O 1
ATOM 1654 N N . GLU A 1 210 ? -5.383 -4.332 -15.938 1 96.25 210 GLU A N 1
ATOM 1655 C CA . GLU A 1 210 ? -4.301 -3.361 -15.773 1 96.25 210 GLU A CA 1
ATOM 1656 C C . GLU A 1 210 ? -2.959 -3.957 -16.188 1 96.25 210 GLU A C 1
ATOM 1658 O O . GLU A 1 210 ? -1.908 -3.355 -15.945 1 96.25 210 GLU A O 1
ATOM 1663 N N . GLY A 1 211 ? -2.967 -5.141 -16.703 1 96.81 211 GLY A N 1
ATOM 1664 C CA . GLY A 1 211 ? -1.763 -5.754 -17.25 1 96.81 211 GLY A CA 1
ATOM 1665 C C . GLY A 1 211 ? -0.98 -6.543 -16.219 1 96.81 211 GLY A C 1
ATOM 1666 O O . GLY A 1 211 ? 0.175 -6.906 -16.453 1 96.81 211 GLY A O 1
ATOM 1667 N N . ILE A 1 212 ? -1.547 -6.762 -15.086 1 98.12 212 ILE A N 1
ATOM 1668 C CA . ILE A 1 212 ? -0.896 -7.551 -14.047 1 98.12 212 ILE A CA 1
ATOM 1669 C C . ILE A 1 212 ? -1.341 -9.008 -14.148 1 98.12 212 ILE A C 1
ATOM 1671 O O . ILE A 1 212 ? -2.539 -9.297 -14.195 1 98.12 212 ILE A O 1
ATOM 1675 N N . ALA A 1 213 ? -0.367 -9.922 -14.25 1 98.81 213 ALA A N 1
ATOM 1676 C CA . ALA A 1 213 ? -0.732 -11.328 -14.18 1 98.81 213 ALA A CA 1
ATOM 1677 C C . ALA A 1 213 ? -1.469 -11.641 -12.875 1 98.81 213 ALA A C 1
ATOM 1679 O O . ALA A 1 213 ? -1.007 -11.281 -11.797 1 98.81 213 ALA A O 1
ATOM 1680 N N . ALA A 1 214 ? -2.59 -12.281 -13 1 98.81 214 ALA A N 1
ATOM 1681 C CA . ALA A 1 214 ? -3.416 -12.531 -11.82 1 98.81 214 ALA A CA 1
ATOM 1682 C C . ALA A 1 214 ? -4.297 -13.766 -12.016 1 98.81 214 ALA A C 1
ATOM 1684 O O . ALA A 1 214 ? -4.555 -14.172 -13.148 1 98.81 214 ALA A O 1
ATOM 1685 N N . ALA A 1 215 ? -4.723 -14.359 -10.93 1 98.81 215 ALA A N 1
ATOM 1686 C CA . ALA A 1 215 ? -5.598 -15.531 -10.977 1 98.81 215 ALA A CA 1
ATOM 1687 C C . ALA A 1 215 ? -6.41 -15.664 -9.688 1 98.81 215 ALA A C 1
ATOM 1689 O O . ALA A 1 215 ? -5.961 -15.242 -8.617 1 98.81 215 ALA A O 1
ATOM 1690 N N . THR A 1 216 ? -7.57 -16.203 -9.805 1 98.56 216 THR A N 1
ATOM 1691 C CA . THR A 1 216 ? -8.453 -16.453 -8.672 1 98.56 216 THR A CA 1
ATOM 1692 C C . THR A 1 216 ? -8.203 -17.844 -8.086 1 98.56 216 THR A C 1
ATOM 1694 O O . THR A 1 216 ? -8.18 -18.828 -8.812 1 98.56 216 THR A O 1
ATOM 1697 N N . MET A 1 217 ? -7.996 -17.906 -6.82 1 97.25 217 MET A N 1
ATOM 1698 C CA . MET A 1 217 ? -7.84 -19.188 -6.133 1 97.25 217 MET A CA 1
ATOM 1699 C C . MET A 1 217 ? -9.086 -19.516 -5.32 1 97.25 217 MET A C 1
ATOM 1701 O O . MET A 1 217 ? -9.805 -18.625 -4.875 1 97.25 217 MET A O 1
ATOM 1705 N N . PHE A 1 218 ? -9.258 -20.797 -5.172 1 92.62 218 PHE A N 1
ATOM 1706 C CA . PHE A 1 218 ? -10.438 -21.281 -4.469 1 92.62 218 PHE A CA 1
ATOM 1707 C C . PHE A 1 218 ? -10.039 -22.188 -3.303 1 92.62 218 PHE A C 1
ATOM 1709 O O . PHE A 1 218 ? -8.992 -22.844 -3.348 1 92.62 218 PHE A O 1
ATOM 1716 N N . MET A 1 219 ? -10.883 -22.094 -2.297 1 87.69 219 MET A N 1
ATOM 1717 C CA . MET A 1 219 ? -10.648 -22.969 -1.147 1 87.69 219 MET A CA 1
ATOM 1718 C C . MET A 1 219 ? -11.047 -24.406 -1.462 1 87.69 219 MET A C 1
ATOM 1720 O O . MET A 1 219 ? -12.07 -24.641 -2.096 1 87.69 219 MET A O 1
ATOM 1724 N N . SER A 1 220 ? -10.078 -25.297 -1.219 1 83.88 220 SER A N 1
ATOM 1725 C CA . SER A 1 220 ? -10.391 -26.719 -1.38 1 83.88 220 SER A CA 1
ATOM 1726 C C . SER A 1 220 ? -10.094 -27.484 -0.103 1 83.88 220 SER A C 1
ATOM 1728 O O . SER A 1 220 ? -9.188 -27.141 0.652 1 83.88 220 SER A O 1
ATOM 1730 N N . ASN A 1 221 ? -10.906 -28.422 0.139 1 80.88 221 ASN A N 1
ATOM 1731 C CA . ASN A 1 221 ? -10.719 -29.25 1.33 1 80.88 221 ASN A CA 1
ATOM 1732 C C . ASN A 1 221 ? -9.75 -30.391 1.07 1 80.88 221 ASN A C 1
ATOM 1734 O O . ASN A 1 221 ? -9.227 -31 2.01 1 80.88 221 ASN A O 1
ATOM 1738 N N . LYS A 1 222 ? -9.625 -30.734 -0.19 1 82.56 222 LYS A N 1
ATOM 1739 C CA . LYS A 1 222 ? -8.711 -31.797 -0.58 1 82.56 222 LYS A CA 1
ATOM 1740 C C . LYS A 1 222 ? -7.434 -31.234 -1.2 1 82.56 222 LYS A C 1
ATOM 1742 O O . LYS A 1 222 ? -7.484 -30.578 -2.24 1 82.56 222 LYS A O 1
ATOM 1747 N N . LEU A 1 223 ? -6.352 -31.359 -0.371 1 83 223 LEU A N 1
ATOM 1748 C CA . LEU A 1 223 ? -5.094 -30.891 -0.941 1 83 223 LEU A CA 1
ATOM 1749 C C . LEU A 1 223 ? -4.055 -32 -0.955 1 83 223 LEU A C 1
ATOM 1751 O O . LEU A 1 223 ? -3.865 -32.688 0.05 1 83 223 LEU A O 1
ATOM 1755 N N . THR A 1 224 ? -3.559 -32.25 -2.139 1 88.56 224 THR A N 1
ATOM 1756 C CA . THR A 1 224 ? -2.49 -33.219 -2.309 1 88.56 224 THR A CA 1
ATOM 1757 C C . THR A 1 224 ? -1.154 -32.656 -1.839 1 88.56 224 THR A C 1
ATOM 1759 O O . THR A 1 224 ? -0.893 -31.453 -1.994 1 88.56 224 THR A O 1
ATOM 1762 N N . GLU A 1 225 ? -0.377 -33.531 -1.314 1 93 225 GLU A N 1
ATOM 1763 C CA . GLU A 1 225 ? 0.96 -33.125 -0.894 1 93 225 GLU A CA 1
ATOM 1764 C C . GLU A 1 225 ? 1.824 -32.75 -2.092 1 93 225 GLU A C 1
ATOM 1766 O O . GLU A 1 225 ? 1.782 -33.438 -3.131 1 93 225 GLU A O 1
ATOM 1771 N N . VAL A 1 226 ? 2.527 -31.672 -1.955 1 96.5 226 VAL A N 1
ATOM 1772 C CA . VAL A 1 226 ? 3.402 -31.203 -3.025 1 96.5 226 VAL A CA 1
ATOM 1773 C C . VAL A 1 226 ? 4.852 -31.203 -2.545 1 96.5 226 VAL A C 1
ATOM 1775 O O . VAL A 1 226 ? 5.117 -31.375 -1.354 1 96.5 226 VAL A O 1
ATOM 1778 N N . SER A 1 227 ? 5.711 -31.047 -3.506 1 95.69 227 SER A N 1
ATOM 1779 C CA . SER A 1 227 ? 7.137 -31.078 -3.207 1 95.69 227 SER A CA 1
ATOM 1780 C C . SER A 1 227 ? 7.523 -29.953 -2.248 1 95.69 227 SER A C 1
ATOM 1782 O O . SER A 1 227 ? 7.02 -28.828 -2.361 1 95.69 227 SER A O 1
ATOM 1784 N N . GLN A 1 228 ? 8.484 -30.219 -1.381 1 93.25 228 GLN A N 1
ATOM 1785 C CA . GLN A 1 228 ? 9 -29.203 -0.456 1 93.25 228 GLN A CA 1
ATOM 1786 C C . GLN A 1 228 ? 10.32 -28.625 -0.947 1 93.25 228 GLN A C 1
ATOM 1788 O O . GLN A 1 228 ? 10.812 -27.641 -0.396 1 93.25 228 GLN A O 1
ATOM 1793 N N . THR A 1 229 ? 10.812 -29.188 -2.049 1 93.5 229 THR A N 1
ATOM 1794 C CA . THR A 1 229 ? 12.148 -28.766 -2.467 1 93.5 229 THR A CA 1
ATOM 1795 C C . THR A 1 229 ? 12.117 -28.203 -3.887 1 93.5 229 THR A C 1
ATOM 1797 O O . THR A 1 229 ? 13.086 -27.578 -4.332 1 93.5 229 THR A O 1
ATOM 1800 N N . GLN A 1 230 ? 11.039 -28.469 -4.543 1 97.75 230 GLN A N 1
ATOM 1801 C CA . GLN A 1 230 ? 10.945 -28 -5.914 1 97.75 230 GLN A CA 1
ATOM 1802 C C . GLN A 1 230 ? 9.617 -27.266 -6.152 1 97.75 230 GLN A C 1
ATOM 1804 O O . GLN A 1 230 ? 8.547 -27.812 -5.863 1 97.75 230 GLN A O 1
ATOM 1809 N N . LEU A 1 231 ? 9.758 -26.062 -6.621 1 98.69 231 LEU A N 1
ATOM 1810 C CA . LEU A 1 231 ? 8.586 -25.297 -7.027 1 98.69 231 LEU A CA 1
ATOM 1811 C C . LEU A 1 231 ? 8.086 -25.75 -8.391 1 98.69 231 LEU A C 1
ATOM 1813 O O . LEU A 1 231 ? 8.789 -25.609 -9.398 1 98.69 231 LEU A O 1
ATOM 1817 N N . ARG A 1 232 ? 6.898 -26.281 -8.422 1 98.75 232 ARG A N 1
ATOM 1818 C CA . ARG A 1 232 ? 6.293 -26.734 -9.68 1 98.75 232 ARG A CA 1
ATOM 1819 C C . ARG A 1 232 ? 5.117 -25.844 -10.062 1 98.75 232 ARG A C 1
ATOM 1821 O O . ARG A 1 232 ? 4.129 -25.766 -9.328 1 98.75 232 ARG A O 1
ATOM 1828 N N . VAL A 1 233 ? 5.234 -25.203 -11.188 1 98.81 233 VAL A N 1
ATOM 1829 C CA . VAL A 1 233 ? 4.184 -24.328 -11.695 1 98.81 233 VAL A CA 1
ATOM 1830 C C . VAL A 1 233 ? 3.707 -24.812 -13.062 1 98.81 233 VAL A C 1
ATOM 1832 O O . VAL A 1 233 ? 4.508 -24.969 -13.984 1 98.81 233 VAL A O 1
ATOM 1835 N N . ALA A 1 234 ? 2.373 -25.062 -13.172 1 98.81 234 ALA A N 1
ATOM 1836 C CA . ALA A 1 234 ? 1.795 -25.562 -14.414 1 98.81 234 ALA A CA 1
ATOM 1837 C C . ALA A 1 234 ? 0.863 -24.516 -15.031 1 98.81 234 ALA A C 1
ATOM 1839 O O . ALA A 1 234 ? 0.108 -23.859 -14.32 1 98.81 234 ALA A O 1
ATOM 1840 N N . PHE A 1 235 ? 0.949 -24.453 -16.375 1 98.69 235 PHE A N 1
ATOM 1841 C CA . PHE A 1 235 ? 0.159 -23.484 -17.125 1 98.69 235 PHE A CA 1
ATOM 1842 C C . PHE A 1 235 ? -0.63 -24.156 -18.234 1 98.69 235 PHE A C 1
ATOM 1844 O O . PHE A 1 235 ? -0.107 -25.031 -18.938 1 98.69 235 PHE A O 1
ATOM 1851 N N . ASP A 1 236 ? -1.838 -23.719 -18.359 1 97.81 236 ASP A N 1
ATOM 1852 C CA . ASP A 1 236 ? -2.514 -23.922 -19.641 1 97.81 236 ASP A CA 1
ATOM 1853 C C . ASP A 1 236 ? -1.897 -23.047 -20.734 1 97.81 236 ASP A C 1
ATOM 1855 O O . ASP A 1 236 ? -1.108 -22.156 -20.453 1 97.81 236 ASP A O 1
ATOM 1859 N N . GLY A 1 237 ? -2.117 -23.438 -21.969 1 96.88 237 GLY A N 1
ATOM 1860 C CA . GLY A 1 237 ? -1.553 -22.703 -23.094 1 96.88 237 GLY A CA 1
ATOM 1861 C C . GLY A 1 237 ? -2.391 -21.5 -23.5 1 96.88 237 GLY A C 1
ATOM 1862 O O . GLY A 1 237 ? -2.133 -20.375 -23.078 1 96.88 237 GLY A O 1
ATOM 1863 N N . ASP A 1 238 ? -3.488 -21.797 -24.203 1 95 238 ASP A N 1
ATOM 1864 C CA . ASP A 1 238 ? -4.328 -20.75 -24.797 1 95 238 ASP A CA 1
ATOM 1865 C C . ASP A 1 238 ? -5.098 -19.984 -23.719 1 95 238 ASP A C 1
ATOM 1867 O O . ASP A 1 238 ? -5.684 -20.594 -22.812 1 95 238 ASP A O 1
ATOM 1871 N N . ALA A 1 239 ? -5.027 -18.656 -23.828 1 96.5 239 ALA A N 1
ATOM 1872 C CA . ALA A 1 239 ? -5.699 -17.703 -22.953 1 96.5 239 ALA A CA 1
ATOM 1873 C C . ALA A 1 239 ? -5.027 -17.656 -21.578 1 96.5 239 ALA A C 1
ATOM 1875 O O . ALA A 1 239 ? -5.574 -17.078 -20.641 1 96.5 239 ALA A O 1
ATOM 1876 N N . VAL A 1 240 ? -3.863 -18.297 -21.453 1 98.25 240 VAL A N 1
ATOM 1877 C CA . VAL A 1 240 ? -3.066 -18.203 -20.234 1 98.25 240 VAL A CA 1
ATOM 1878 C C . VAL A 1 240 ? -1.653 -17.734 -20.562 1 98.25 240 VAL A C 1
ATOM 1880 O O . VAL A 1 240 ? -1.312 -16.562 -20.359 1 98.25 240 VAL A O 1
ATOM 1883 N N . LEU A 1 241 ? -0.866 -18.625 -21.25 1 98.31 241 LEU A N 1
ATOM 1884 C CA . LEU A 1 241 ? 0.455 -18.203 -21.703 1 98.31 241 LEU A CA 1
ATOM 1885 C C . LEU A 1 241 ? 0.363 -17.469 -23.031 1 98.31 241 LEU A C 1
ATOM 1887 O O . LEU A 1 241 ? 1.088 -16.484 -23.25 1 98.31 241 LEU A O 1
ATOM 1891 N N . PHE A 1 242 ? -0.496 -17.984 -23.875 1 97.12 242 PHE A N 1
ATOM 1892 C CA . PHE A 1 242 ? -0.75 -17.391 -25.188 1 97.12 242 PHE A CA 1
ATOM 1893 C C . PHE A 1 242 ? -2.072 -16.625 -25.188 1 97.12 242 PHE A C 1
ATOM 1895 O O . PHE A 1 242 ? -2.896 -16.797 -24.281 1 97.12 242 PHE A O 1
ATOM 1902 N N . SER A 1 243 ? -2.285 -15.781 -26.203 1 95.5 243 SER A N 1
ATOM 1903 C CA . SER A 1 243 ? -3.566 -15.094 -26.344 1 95.5 243 SER A CA 1
ATOM 1904 C C . SER A 1 243 ? -4.695 -16.078 -26.609 1 95.5 243 SER A C 1
ATOM 1906 O O . SER A 1 243 ? -4.465 -17.297 -26.719 1 95.5 243 SER A O 1
ATOM 1908 N N . ASP A 1 244 ? -5.848 -15.547 -26.719 1 92.62 244 ASP A N 1
ATOM 1909 C CA . ASP A 1 244 ? -6.996 -16.406 -26.984 1 92.62 244 ASP A CA 1
ATOM 1910 C C . ASP A 1 244 ? -7.25 -16.531 -28.484 1 92.62 244 ASP A C 1
ATOM 1912 O O . ASP A 1 244 ? -8.32 -16.984 -28.906 1 92.62 244 ASP A O 1
ATOM 1916 N N . GLU A 1 245 ? -6.375 -16.109 -29.312 1 90.69 245 GLU A N 1
ATOM 1917 C CA . GLU A 1 245 ? -6.535 -16.109 -30.766 1 90.69 245 GLU A CA 1
ATOM 1918 C C . GLU A 1 245 ? -6.902 -17.5 -31.281 1 90.69 245 GLU A C 1
ATOM 1920 O O . GLU A 1 245 ? -7.848 -17.656 -32.062 1 90.69 245 GLU A O 1
ATOM 1925 N N . SER A 1 246 ? -6.168 -18.469 -30.844 1 87.81 246 SER A N 1
ATOM 1926 C CA . SER A 1 246 ? -6.395 -19.828 -31.312 1 87.81 246 SER A CA 1
ATOM 1927 C C . SER A 1 246 ? -7.773 -20.328 -30.891 1 87.81 246 SER A C 1
ATOM 1929 O O . SER A 1 246 ? -8.422 -21.062 -31.641 1 87.81 246 SER A O 1
ATOM 1931 N N . GLU A 1 247 ? -8.156 -19.938 -29.766 1 88.31 247 GLU A N 1
ATOM 1932 C CA . GLU A 1 247 ? -9.484 -20.328 -29.297 1 88.31 247 GLU A CA 1
ATOM 1933 C C . GLU A 1 247 ? -10.578 -19.672 -30.125 1 88.31 247 GLU A C 1
ATOM 1935 O O . GLU A 1 247 ? -11.609 -20.297 -30.406 1 88.31 247 GLU A O 1
ATOM 1940 N N . ARG A 1 248 ? -10.383 -18.469 -30.484 1 90.5 248 ARG A N 1
ATOM 1941 C CA . ARG A 1 248 ? -11.328 -17.766 -31.344 1 90.5 248 ARG A CA 1
ATOM 1942 C C . ARG A 1 248 ? -11.469 -18.453 -32.688 1 90.5 248 ARG A C 1
ATOM 1944 O O . ARG A 1 248 ? -12.578 -18.609 -33.188 1 90.5 248 ARG A O 1
ATOM 1951 N N . ILE A 1 249 ? -10.43 -18.859 -33.25 1 90.81 249 ILE A N 1
ATOM 1952 C CA . ILE A 1 249 ? -10.438 -19.531 -34.531 1 90.81 249 ILE A CA 1
ATOM 1953 C C . ILE A 1 249 ? -11.141 -20.891 -34.406 1 90.81 249 ILE A C 1
ATOM 1955 O O . ILE A 1 249 ? -11.953 -21.25 -35.281 1 90.81 249 ILE A O 1
ATOM 1959 N N . PHE A 1 250 ? -10.844 -21.578 -33.344 1 88.31 250 PHE A N 1
ATOM 1960 C CA . PHE A 1 250 ? -11.477 -22.859 -33.094 1 88.31 250 PHE A CA 1
ATOM 1961 C C . PHE A 1 250 ? -12.984 -22.719 -33 1 88.31 250 PHE A C 1
ATOM 1963 O O . PHE A 1 250 ? -13.734 -23.5 -33.594 1 88.31 250 PHE A O 1
ATOM 1970 N N . LYS A 1 251 ? -13.414 -21.75 -32.25 1 87.12 251 LYS A N 1
ATOM 1971 C CA . LYS A 1 251 ? -14.844 -21.547 -32.062 1 87.12 251 LYS A CA 1
ATOM 1972 C C . LYS A 1 251 ? -15.516 -21.109 -33.344 1 87.12 251 LYS A C 1
ATOM 1974 O O . LYS A 1 251 ? -16.656 -21.5 -33.625 1 87.12 251 LYS A O 1
ATOM 1979 N N . ALA A 1 252 ? -14.844 -20.375 -34.156 1 90.88 252 ALA A N 1
ATOM 1980 C CA . ALA A 1 252 ? -15.414 -19.812 -35.375 1 90.88 252 ALA A CA 1
ATOM 1981 C C . ALA A 1 252 ? -15.344 -20.828 -36.531 1 90.88 252 ALA A C 1
ATOM 1983 O O . ALA A 1 252 ? -16.25 -20.891 -37.344 1 90.88 252 ALA A O 1
ATOM 1984 N N . GLN A 1 253 ? -14.281 -21.641 -36.594 1 92.75 253 GLN A N 1
ATOM 1985 C CA . GLN A 1 253 ? -14.031 -22.422 -37.781 1 92.75 253 GLN A CA 1
ATOM 1986 C C . GLN A 1 253 ? -14.008 -23.922 -37.469 1 92.75 253 GLN A C 1
ATOM 1988 O O . GLN A 1 253 ? -13.859 -24.734 -38.375 1 92.75 253 GLN A O 1
ATOM 1993 N N . GLY A 1 254 ? -14.164 -24.266 -36.219 1 90.06 254 GLY A N 1
ATOM 1994 C CA . GLY A 1 254 ? -14.117 -25.672 -35.812 1 90.06 254 GLY A CA 1
ATOM 1995 C C . GLY A 1 254 ? -12.711 -26.219 -35.781 1 90.06 254 GLY A C 1
ATOM 1996 O O . GLY A 1 254 ? -11.742 -25.5 -36 1 90.06 254 GLY A O 1
ATOM 1997 N N . LEU A 1 255 ? -12.586 -27.453 -35.531 1 89.19 255 LEU A N 1
ATOM 1998 C CA . LEU A 1 255 ? -11.305 -28.109 -35.312 1 89.19 255 LEU A CA 1
ATOM 1999 C C . LEU A 1 255 ? -10.469 -28.125 -36.562 1 89.19 255 LEU A C 1
ATOM 2001 O O . LEU A 1 255 ? -9.266 -27.859 -36.531 1 89.19 255 LEU A O 1
ATOM 2005 N N . ASP A 1 256 ? -11.086 -28.453 -37.688 1 90.81 256 ASP A N 1
ATOM 2006 C CA . ASP A 1 256 ? -10.367 -28.5 -38.938 1 90.81 256 ASP A CA 1
ATOM 2007 C C . ASP A 1 256 ? -9.836 -27.125 -39.344 1 90.81 256 ASP A C 1
ATOM 2009 O O . ASP A 1 256 ? -8.695 -26.984 -39.781 1 90.81 256 ASP A O 1
ATOM 2013 N N . GLY A 1 257 ? -10.672 -26.203 -39.219 1 91.06 257 GLY A N 1
ATOM 2014 C CA . GLY A 1 257 ? -10.242 -24.844 -39.469 1 91.06 257 GLY A CA 1
ATOM 2015 C C . GLY A 1 257 ? -9.094 -24.406 -38.594 1 91.06 257 GLY A C 1
ATOM 2016 O O . GLY A 1 257 ? -8.172 -23.719 -39.062 1 91.06 257 GLY A O 1
ATOM 2017 N N . PHE A 1 258 ? -9.172 -24.781 -37.375 1 91.62 258 PHE A N 1
ATOM 2018 C CA . PHE A 1 258 ? -8.117 -24.469 -36.406 1 91.62 258 PHE A CA 1
ATOM 2019 C C . PHE A 1 258 ? -6.797 -25.109 -36.844 1 91.62 258 PHE A C 1
ATOM 2021 O O . PHE A 1 258 ? -5.762 -24.438 -36.875 1 91.62 258 PHE A O 1
ATOM 2028 N N . PHE A 1 259 ? -6.797 -26.297 -37.219 1 91.19 259 PHE A N 1
ATOM 2029 C CA . PHE A 1 259 ? -5.57 -26.984 -37.594 1 91.19 259 PHE A CA 1
ATOM 2030 C C . PHE A 1 259 ? -4.977 -26.344 -38.844 1 91.19 259 PHE A C 1
ATOM 2032 O O . PHE A 1 259 ? -3.76 -26.188 -38.969 1 91.19 259 PHE A O 1
ATOM 2039 N N . GLN A 1 260 ? -5.863 -26.078 -39.781 1 92 260 GLN A N 1
ATOM 2040 C CA . GLN A 1 260 ? -5.391 -25.422 -41 1 92 260 GLN A CA 1
ATOM 2041 C C . GLN A 1 260 ? -4.754 -24.078 -40.688 1 92 260 GLN A C 1
ATOM 2043 O O . GLN A 1 260 ? -3.701 -23.734 -41.25 1 92 260 GLN A O 1
ATOM 2048 N N . HIS A 1 261 ? -5.383 -23.391 -39.906 1 92.31 261 HIS A N 1
ATOM 2049 C CA . HIS A 1 261 ? -4.855 -22.078 -39.531 1 92.31 261 HIS A CA 1
ATOM 2050 C C . HIS A 1 261 ? -3.48 -22.219 -38.875 1 92.31 261 HIS A C 1
ATOM 2052 O O . HIS A 1 261 ? -2.568 -21.453 -39.188 1 92.31 261 HIS A O 1
ATOM 2058 N N . GLU A 1 262 ? -3.348 -23.172 -37.938 1 93.06 262 GLU A N 1
ATOM 2059 C CA . GLU A 1 262 ? -2.086 -23.391 -37.25 1 93.06 262 GLU A CA 1
ATOM 2060 C C . GLU A 1 262 ? -0.987 -23.828 -38.219 1 93.06 262 GLU A C 1
ATOM 2062 O O . GLU A 1 262 ? 0.171 -23.438 -38.062 1 93.06 262 GLU A O 1
ATOM 2067 N N . ARG A 1 263 ? -1.366 -24.578 -39.156 1 90.81 263 ARG A N 1
ATOM 2068 C CA . ARG A 1 263 ? -0.405 -25 -40.188 1 90.81 263 ARG A CA 1
ATOM 2069 C C . ARG A 1 263 ? 0.056 -23.828 -41.031 1 90.81 263 ARG A C 1
ATOM 2071 O O . ARG A 1 263 ? 1.252 -23.672 -41.281 1 90.81 263 ARG A O 1
ATOM 2078 N N . ASP A 1 264 ? -0.835 -23.016 -41.406 1 93.56 264 ASP A N 1
ATOM 2079 C CA . ASP A 1 264 ? -0.547 -21.891 -42.281 1 93.56 264 ASP A CA 1
ATOM 2080 C C . ASP A 1 264 ? 0.276 -20.828 -41.562 1 93.56 264 ASP A C 1
ATOM 2082 O O . ASP A 1 264 ? 0.997 -20.047 -42.188 1 93.56 264 ASP A O 1
ATOM 2086 N N . ASN A 1 265 ? 0.157 -20.844 -40.312 1 93.56 265 ASN A N 1
ATOM 2087 C CA . ASN A 1 265 ? 0.819 -19.797 -39.531 1 93.56 265 ASN A CA 1
ATOM 2088 C C . ASN A 1 265 ? 1.883 -20.375 -38.594 1 93.56 265 ASN A C 1
ATOM 2090 O O . ASN A 1 265 ? 2.168 -19.797 -37.531 1 93.56 265 ASN A O 1
ATOM 2094 N N . GLU A 1 266 ? 2.318 -21.453 -38.906 1 91.44 266 GLU A N 1
ATOM 2095 C CA . GLU A 1 266 ? 3.266 -22.172 -38.062 1 91.44 266 GLU A CA 1
ATOM 2096 C C . GLU A 1 266 ? 4.48 -21.312 -37.719 1 91.44 266 GLU A C 1
ATOM 2098 O O . GLU A 1 266 ? 5.062 -21.453 -36.625 1 91.44 266 GLU A O 1
ATOM 2103 N N . ASP A 1 267 ? 4.848 -20.344 -38.594 1 92.5 267 ASP A N 1
ATOM 2104 C CA . ASP A 1 267 ? 6.051 -19.531 -38.406 1 92.5 267 ASP A CA 1
ATOM 2105 C C . ASP A 1 267 ? 5.703 -18.141 -37.875 1 92.5 267 ASP A C 1
ATOM 2107 O O . ASP A 1 267 ? 6.582 -17.297 -37.719 1 92.5 267 ASP A O 1
ATOM 2111 N N . ILE A 1 268 ? 4.477 -17.953 -37.625 1 95.06 268 ILE A N 1
ATOM 2112 C CA . ILE A 1 268 ? 4.035 -16.719 -37 1 95.06 268 ILE A CA 1
ATOM 2113 C C . ILE A 1 268 ? 3.801 -16.969 -35.5 1 95.06 268 ILE A C 1
ATOM 2115 O O . ILE A 1 268 ? 2.98 -17.797 -35.125 1 95.06 268 ILE A O 1
ATOM 2119 N N . LEU A 1 269 ? 4.516 -16.266 -34.75 1 95.88 269 LEU A N 1
ATOM 2120 C CA . LEU A 1 269 ? 4.461 -16.469 -33.281 1 95.88 269 LEU A CA 1
ATOM 2121 C C . LEU A 1 269 ? 3.062 -16.172 -32.75 1 95.88 269 LEU A C 1
ATOM 2123 O O . LEU A 1 269 ? 2.371 -15.289 -33.25 1 95.88 269 LEU A O 1
ATOM 2127 N N . LEU A 1 270 ? 2.674 -16.922 -31.781 1 95.88 270 LEU A N 1
ATOM 2128 C CA . LEU A 1 270 ? 1.447 -16.625 -31.047 1 95.88 270 LEU A CA 1
ATOM 2129 C C . LEU A 1 270 ? 1.597 -15.328 -30.25 1 95.88 270 LEU A C 1
ATOM 2131 O O . LEU A 1 270 ? 2.705 -14.977 -29.844 1 95.88 270 LEU A O 1
ATOM 2135 N N . ASP A 1 271 ? 0.467 -14.68 -30.047 1 96.12 271 ASP A N 1
ATOM 2136 C CA . ASP A 1 271 ? 0.482 -13.484 -29.203 1 96.12 271 ASP A CA 1
ATOM 2137 C C . ASP A 1 271 ? 0.542 -13.859 -27.719 1 96.12 271 ASP A C 1
ATOM 2139 O O . ASP A 1 271 ? 0.122 -14.953 -27.344 1 96.12 271 ASP A O 1
ATOM 2143 N N . ARG A 1 272 ? 1.004 -12.977 -26.953 1 96.88 272 ARG A N 1
ATOM 2144 C CA . ARG A 1 272 ? 1.219 -13.227 -25.531 1 96.88 272 ARG A CA 1
ATOM 2145 C C . ARG A 1 272 ? -0.106 -13.305 -24.781 1 96.88 272 ARG A C 1
ATOM 2147 O O . ARG A 1 272 ? -1.042 -12.562 -25.094 1 96.88 272 ARG A O 1
ATOM 2154 N N . GLY A 1 273 ? -0.144 -14.148 -23.812 1 97.88 273 GLY A N 1
ATOM 2155 C CA . GLY A 1 273 ? -1.231 -14.195 -22.844 1 97.88 273 GLY A CA 1
ATOM 2156 C C . GLY A 1 273 ? -0.911 -13.477 -21.547 1 97.88 273 GLY A C 1
ATOM 2157 O O . GLY A 1 273 ? 0.187 -12.938 -21.391 1 97.88 273 GLY A O 1
ATOM 2158 N N . PRO A 1 274 ? -1.895 -13.469 -20.688 1 98.12 274 PRO A N 1
ATOM 2159 C CA . PRO A 1 274 ? -1.763 -12.664 -19.469 1 98.12 274 PRO A CA 1
ATOM 2160 C C . PRO A 1 274 ? -0.643 -13.164 -18.562 1 98.12 274 PRO A C 1
ATOM 2162 O O . PRO A 1 274 ? -0.069 -12.383 -17.797 1 98.12 274 PRO A O 1
ATOM 2165 N N . LEU A 1 275 ? -0.278 -14.469 -18.562 1 98.69 275 LEU A N 1
ATOM 2166 C CA . LEU A 1 275 ? 0.686 -14.984 -17.594 1 98.69 275 LEU A CA 1
ATOM 2167 C C . LEU A 1 275 ? 2.039 -15.227 -18.25 1 98.69 275 LEU A C 1
ATOM 2169 O O . LEU A 1 275 ? 2.953 -15.766 -17.625 1 98.69 275 LEU A O 1
ATOM 2173 N N . LYS A 1 276 ? 2.186 -14.82 -19.484 1 98.44 276 LYS A N 1
ATOM 2174 C CA . LYS A 1 276 ? 3.453 -14.984 -20.188 1 98.44 276 LYS A CA 1
ATOM 2175 C C . LYS A 1 276 ? 4.602 -14.344 -19.406 1 98.44 276 LYS A C 1
ATOM 2177 O O . LYS A 1 276 ? 5.664 -14.945 -19.25 1 98.44 276 LYS A O 1
ATOM 2182 N N . ASP A 1 277 ? 4.398 -13.125 -19 1 97.88 277 ASP A N 1
ATOM 2183 C CA . ASP A 1 277 ? 5.473 -12.391 -18.328 1 97.88 277 ASP A CA 1
ATOM 2184 C C . ASP A 1 277 ? 5.832 -13.047 -16.984 1 97.88 277 ASP A C 1
ATOM 2186 O O . ASP A 1 277 ? 6.984 -12.984 -16.562 1 97.88 277 ASP A O 1
ATOM 2190 N N . PHE A 1 278 ? 4.879 -13.609 -16.344 1 98.69 278 PHE A N 1
ATOM 2191 C CA . PHE A 1 278 ? 5.199 -14.336 -15.125 1 98.69 278 PHE A CA 1
ATOM 2192 C C . PHE A 1 278 ? 6.078 -15.547 -15.422 1 98.69 278 PHE A C 1
ATOM 2194 O O . PHE A 1 278 ? 7.07 -15.781 -14.734 1 98.69 278 PHE A O 1
ATOM 2201 N N . LEU A 1 279 ? 5.73 -16.312 -16.422 1 98.69 279 LEU A N 1
ATOM 2202 C CA . LEU A 1 279 ? 6.578 -17.422 -16.828 1 98.69 279 LEU A CA 1
ATOM 2203 C C . LEU A 1 279 ? 7.98 -16.938 -17.172 1 98.69 279 LEU A C 1
ATOM 2205 O O . LEU A 1 279 ? 8.969 -17.594 -16.828 1 98.69 279 LEU A O 1
ATOM 2209 N N . ALA A 1 280 ? 8.047 -15.844 -17.828 1 98.12 280 ALA A N 1
ATOM 2210 C CA . ALA A 1 280 ? 9.352 -15.273 -18.172 1 98.12 280 ALA A CA 1
ATOM 2211 C C . ALA A 1 280 ? 10.164 -14.961 -16.922 1 98.12 280 ALA A C 1
ATOM 2213 O O . ALA A 1 280 ? 11.375 -15.164 -16.891 1 98.12 280 ALA A O 1
ATOM 2214 N N . SER A 1 281 ? 9.492 -14.461 -15.906 1 98.12 281 SER A N 1
ATOM 2215 C CA . SER A 1 281 ? 10.156 -14.188 -14.641 1 98.12 281 SER A CA 1
ATOM 2216 C C . SER A 1 281 ? 10.695 -15.461 -14.008 1 98.12 281 SER A C 1
ATOM 2218 O O . SER A 1 281 ? 11.805 -15.477 -13.477 1 98.12 281 SER A O 1
ATOM 2220 N N . LEU A 1 282 ? 9.906 -16.5 -14.062 1 98.31 282 LEU A N 1
ATOM 2221 C CA . LEU A 1 282 ? 10.367 -17.797 -13.562 1 98.31 282 LEU A CA 1
ATOM 2222 C C . LEU A 1 282 ? 11.594 -18.266 -14.344 1 98.31 282 LEU A C 1
ATOM 2224 O O . LEU A 1 282 ? 12.562 -18.75 -13.75 1 98.31 282 LEU A O 1
ATOM 2228 N N . GLY A 1 283 ? 11.5 -18.094 -15.633 1 97.69 283 GLY A N 1
ATOM 2229 C CA . GLY A 1 283 ? 12.609 -18.484 -16.484 1 97.69 283 GLY A CA 1
ATOM 2230 C C . GLY A 1 283 ? 13.906 -17.766 -16.156 1 97.69 283 GLY A C 1
ATOM 2231 O O . GLY A 1 283 ? 14.977 -18.359 -16.219 1 97.69 283 GLY A O 1
ATOM 2232 N N . LYS A 1 284 ? 13.781 -16.547 -15.875 1 97.25 284 LYS A N 1
ATOM 2233 C CA . LYS A 1 284 ? 14.953 -15.758 -15.5 1 97.25 284 LYS A CA 1
ATOM 2234 C C . LYS A 1 284 ? 15.617 -16.328 -14.25 1 97.25 284 LYS A C 1
ATOM 2236 O O . LYS A 1 284 ? 16.844 -16.422 -14.18 1 97.25 284 LYS A O 1
ATOM 2241 N N . LEU A 1 285 ? 14.852 -16.656 -13.312 1 97.88 285 LEU A N 1
ATOM 2242 C CA . LEU A 1 285 ? 15.383 -17.234 -12.086 1 97.88 285 LEU A CA 1
ATOM 2243 C C . LEU A 1 285 ? 15.969 -18.625 -12.352 1 97.88 285 LEU A C 1
ATOM 2245 O O . LEU A 1 285 ? 17 -18.984 -11.773 1 97.88 285 LEU A O 1
ATOM 2249 N N . GLN A 1 286 ? 15.32 -19.422 -13.188 1 97.94 286 GLN A N 1
ATOM 2250 C CA . GLN A 1 286 ? 15.852 -20.734 -13.562 1 97.94 286 GLN A CA 1
ATOM 2251 C C . GLN A 1 286 ? 17.25 -20.609 -14.148 1 97.94 286 GLN A C 1
ATOM 2253 O O . GLN A 1 286 ? 18.141 -21.391 -13.82 1 97.94 286 GLN A O 1
ATOM 2258 N N . LYS A 1 287 ? 17.422 -19.656 -14.992 1 97.31 287 LYS A N 1
ATOM 2259 C CA . LYS A 1 287 ? 18.703 -19.469 -15.68 1 97.31 287 LYS A CA 1
ATOM 2260 C C . LYS A 1 287 ? 19.812 -19.203 -14.68 1 97.31 287 LYS A C 1
ATOM 2262 O O . LYS A 1 287 ? 20.969 -19.562 -14.922 1 97.31 287 LYS A O 1
ATOM 2267 N N . LYS A 1 288 ? 19.484 -18.625 -13.57 1 97.31 288 LYS A N 1
ATOM 2268 C CA . LYS A 1 288 ? 20.484 -18.406 -12.523 1 97.31 288 LYS A CA 1
ATOM 2269 C C . LYS A 1 288 ? 20.984 -19.734 -11.969 1 97.31 288 LYS A C 1
ATOM 2271 O O . LYS A 1 288 ? 22.156 -19.859 -11.633 1 97.31 288 LYS A O 1
ATOM 2276 N N . PHE A 1 289 ? 20.125 -20.656 -11.883 1 97.81 289 PHE A N 1
ATOM 2277 C CA . PHE A 1 289 ? 20.531 -21.984 -11.43 1 97.81 289 PHE A CA 1
ATOM 2278 C C . PHE A 1 289 ? 21.328 -22.703 -12.508 1 97.81 289 PHE A C 1
ATOM 2280 O O . PHE A 1 289 ? 22.312 -23.375 -12.211 1 97.81 289 PHE A O 1
ATOM 2287 N N . TYR A 1 290 ? 20.891 -22.5 -13.773 1 97.31 290 TYR A N 1
ATOM 2288 C CA . TYR A 1 290 ? 21.609 -23.109 -14.883 1 97.31 290 TYR A CA 1
ATOM 2289 C C . TYR A 1 290 ? 23.062 -22.625 -14.914 1 97.31 290 TYR A C 1
ATOM 2291 O O . TYR A 1 290 ? 23.984 -23.406 -15.156 1 97.31 290 TYR A O 1
ATOM 2299 N N . ALA A 1 291 ? 23.188 -21.406 -14.633 1 97.06 291 ALA A N 1
ATOM 2300 C CA . ALA A 1 291 ? 24.5 -20.781 -14.695 1 97.06 291 ALA A CA 1
ATOM 2301 C C . ALA A 1 291 ? 25.453 -21.375 -13.648 1 97.06 291 ALA A C 1
ATOM 2303 O O . ALA A 1 291 ? 26.672 -21.328 -13.812 1 97.06 291 ALA A O 1
ATOM 2304 N N . LYS A 1 292 ? 24.891 -21.953 -12.672 1 97.5 292 LYS A N 1
ATOM 2305 C CA . LYS A 1 292 ? 25.703 -22.547 -11.617 1 97.5 292 LYS A CA 1
ATOM 2306 C C . LYS A 1 292 ? 25.703 -24.078 -11.727 1 97.5 292 LYS A C 1
ATOM 2308 O O . LYS A 1 292 ? 26.062 -24.766 -10.781 1 97.5 292 LYS A O 1
ATOM 2313 N N . GLY A 1 293 ? 25.188 -24.594 -12.836 1 97 293 GLY A N 1
ATOM 2314 C CA . GLY A 1 293 ? 25.281 -26.016 -13.125 1 97 293 GLY A CA 1
ATOM 2315 C C . GLY A 1 293 ? 24.125 -26.812 -12.555 1 97 293 GLY A C 1
ATOM 2316 O O . GLY A 1 293 ? 24.188 -28.047 -12.461 1 97 293 GLY A O 1
ATOM 2317 N N . HIS A 1 294 ? 23.031 -26.156 -12.203 1 96.81 294 HIS A N 1
ATOM 2318 C CA . HIS A 1 294 ? 21.922 -26.844 -11.555 1 96.81 294 HIS A CA 1
ATOM 2319 C C . HIS A 1 294 ? 20.734 -26.969 -12.5 1 96.81 294 HIS A C 1
ATOM 2321 O O . HIS A 1 294 ? 19.578 -26.797 -12.078 1 96.81 294 HIS A O 1
ATOM 2327 N N . ARG A 1 295 ? 20.938 -27.203 -13.688 1 94.44 295 ARG A N 1
ATOM 2328 C CA . ARG A 1 295 ? 19.844 -27.344 -14.633 1 94.44 295 ARG A CA 1
ATOM 2329 C C . ARG A 1 295 ? 18.984 -28.578 -14.312 1 94.44 295 ARG A C 1
ATOM 2331 O O . ARG A 1 295 ? 17.766 -28.484 -14.258 1 94.44 295 ARG A O 1
ATOM 2338 N N . LEU A 1 296 ? 19.609 -29.703 -14.016 1 94.38 296 LEU A N 1
ATOM 2339 C CA . LEU A 1 296 ? 18.906 -30.969 -13.82 1 94.38 296 LEU A CA 1
ATOM 2340 C C . LEU A 1 296 ? 18.25 -31.016 -12.445 1 94.38 296 LEU A C 1
ATOM 2342 O O . LEU A 1 296 ? 17.266 -31.734 -12.242 1 94.38 296 LEU A O 1
ATOM 2346 N N . ASP A 1 297 ? 18.781 -30.281 -11.477 1 95.88 297 ASP A N 1
ATOM 2347 C CA . ASP A 1 297 ? 18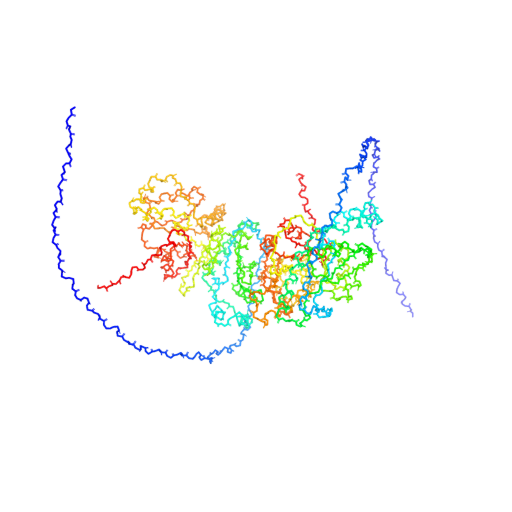.203 -30.266 -10.133 1 95.88 297 ASP A CA 1
ATOM 2348 C C . ASP A 1 297 ? 17.672 -28.875 -9.781 1 95.88 297 ASP A C 1
ATOM 2350 O O . ASP A 1 297 ? 17.734 -28.469 -8.617 1 95.88 297 ASP A O 1
ATOM 2354 N N . CYS A 1 298 ? 17.297 -28.219 -10.867 1 97.38 298 CYS A N 1
ATOM 2355 C CA . CYS A 1 298 ? 16.75 -26.875 -10.648 1 97.38 298 CYS A CA 1
ATOM 2356 C C . CYS A 1 298 ? 15.539 -26.922 -9.727 1 97.38 298 CYS A C 1
ATOM 2358 O O . CYS A 1 298 ? 14.641 -27.75 -9.914 1 97.38 298 CYS A O 1
ATOM 2360 N N . PRO A 1 299 ? 15.5 -26.078 -8.773 1 98.31 299 PRO A N 1
ATOM 2361 C CA . PRO A 1 299 ? 14.383 -26.109 -7.828 1 98.31 299 PRO A CA 1
ATOM 2362 C C . PRO A 1 299 ? 13.117 -25.453 -8.383 1 98.31 299 PRO A C 1
ATOM 2364 O O . PRO A 1 299 ? 12.102 -25.375 -7.695 1 98.31 299 PRO A O 1
ATOM 2367 N N . ILE A 1 300 ? 13.148 -24.969 -9.57 1 98.62 300 ILE A N 1
ATOM 2368 C CA . ILE A 1 300 ? 11.977 -24.453 -10.258 1 98.62 300 ILE A CA 1
ATOM 2369 C C . ILE A 1 300 ? 11.68 -25.328 -11.484 1 98.62 300 ILE A C 1
ATOM 2371 O O . ILE A 1 300 ? 12.555 -25.547 -12.328 1 98.62 300 ILE A O 1
ATOM 2375 N N . ARG A 1 301 ? 10.555 -25.812 -11.539 1 98.44 301 ARG A N 1
ATOM 2376 C CA . ARG A 1 301 ? 10.133 -26.609 -12.695 1 98.44 301 ARG A CA 1
ATOM 2377 C C . ARG A 1 301 ? 8.828 -26.078 -13.273 1 98.44 301 ARG A C 1
ATOM 2379 O O . ARG A 1 301 ? 7.863 -25.859 -12.539 1 98.44 301 ARG A O 1
ATOM 2386 N N . THR A 1 302 ? 8.789 -25.781 -14.523 1 98.5 302 THR A N 1
ATOM 2387 C CA . THR A 1 302 ? 7.637 -25.219 -15.203 1 98.5 302 THR A CA 1
ATOM 2388 C C . THR A 1 302 ? 7.016 -26.219 -16.172 1 98.5 302 THR A C 1
ATOM 2390 O O . THR A 1 302 ? 7.727 -27.016 -16.797 1 98.5 302 THR A O 1
ATOM 2393 N N . TYR A 1 303 ? 5.688 -26.219 -16.297 1 98.5 303 TYR A N 1
ATOM 2394 C CA . TYR A 1 303 ? 4.949 -27.188 -17.109 1 98.5 303 TYR A CA 1
ATOM 2395 C C . TYR A 1 303 ? 3.961 -26.484 -18.031 1 98.5 303 TYR A C 1
ATOM 2397 O O . TYR A 1 303 ? 3.256 -25.562 -17.594 1 98.5 303 TYR A O 1
ATOM 2405 N N . LEU A 1 304 ? 3.955 -26.844 -19.266 1 98.25 304 LEU A N 1
ATOM 2406 C CA . LEU A 1 304 ? 2.861 -26.531 -20.188 1 98.25 304 LEU A CA 1
ATOM 2407 C C . LEU A 1 304 ? 1.907 -27.719 -20.312 1 98.25 304 LEU A C 1
ATOM 2409 O O . LEU A 1 304 ? 2.318 -28.812 -20.703 1 98.25 304 LEU A O 1
ATOM 2413 N N . VAL A 1 305 ? 0.674 -27.562 -19.875 1 97.94 305 VAL A N 1
ATOM 2414 C CA . VAL A 1 305 ? -0.375 -28.562 -20.016 1 97.94 305 VAL A CA 1
ATOM 2415 C C . VAL A 1 305 ? -1.497 -28.031 -20.891 1 97.94 305 VAL A C 1
ATOM 2417 O O . VAL A 1 305 ? -2.322 -27.234 -20.438 1 97.94 305 VAL A O 1
ATOM 2420 N N . THR A 1 306 ? -1.595 -28.5 -22.109 1 96.19 306 THR A N 1
ATOM 2421 C CA . THR A 1 306 ? -2.475 -27.844 -23.062 1 96.19 306 THR A CA 1
ATOM 2422 C C . THR A 1 306 ? -3.307 -28.875 -23.828 1 96.19 306 THR A C 1
ATOM 2424 O O . THR A 1 306 ? -2.883 -30.016 -24 1 96.19 306 THR A O 1
ATOM 2427 N N . ALA A 1 307 ? -4.453 -28.453 -24.281 1 92.31 307 ALA A N 1
ATOM 2428 C CA . ALA A 1 307 ? -5.34 -29.281 -25.078 1 92.31 307 ALA A CA 1
ATOM 2429 C C . ALA A 1 307 ? -4.844 -29.359 -26.531 1 92.31 307 ALA A C 1
ATOM 2431 O O . ALA A 1 307 ? -5.297 -30.219 -27.297 1 92.31 307 ALA A O 1
ATOM 2432 N N . ARG A 1 308 ? -3.934 -28.547 -26.891 1 91.31 308 ARG A N 1
ATOM 2433 C CA . ARG A 1 308 ? -3.391 -28.562 -28.234 1 91.31 308 ARG A CA 1
ATOM 2434 C C . ARG A 1 308 ? -2.863 -29.953 -28.609 1 91.31 308 ARG A C 1
ATOM 2436 O O . ARG A 1 308 ? -2.365 -30.672 -27.734 1 91.31 308 ARG A O 1
ATOM 2443 N N . SER A 1 309 ? -2.963 -30.141 -29.906 1 91.81 309 SER A N 1
ATOM 2444 C CA . SER A 1 309 ? -2.277 -31.297 -30.469 1 91.81 309 SER A CA 1
ATOM 2445 C C . SER A 1 309 ? -0.815 -30.984 -30.766 1 91.81 309 SER A C 1
ATOM 2447 O O . SER A 1 309 ? -0.493 -29.875 -31.203 1 91.81 309 SER A O 1
ATOM 2449 N N . ALA A 1 310 ? -0.005 -32.031 -30.609 1 89.56 310 ALA A N 1
ATOM 2450 C CA . ALA A 1 310 ? 1.43 -31.797 -30.766 1 89.56 310 ALA A CA 1
ATOM 2451 C C . ALA A 1 310 ? 1.78 -31.5 -32.219 1 89.56 310 ALA A C 1
ATOM 2453 O O . ALA A 1 310 ? 2.186 -30.391 -32.531 1 89.56 310 ALA A O 1
ATOM 2454 N N . ALA A 1 311 ? 1.469 -32.375 -33.094 1 86.38 311 ALA A N 1
ATOM 2455 C CA . ALA A 1 311 ? 1.921 -32.281 -34.5 1 86.38 311 ALA A CA 1
ATOM 2456 C C . ALA A 1 311 ? 1.14 -31.234 -35.25 1 86.38 311 ALA A C 1
ATOM 2458 O O . ALA A 1 311 ? 1.694 -30.547 -36.125 1 86.38 311 ALA A O 1
ATOM 2459 N N . SER A 1 312 ? -0.031 -31 -34.969 1 82.12 312 SER A N 1
ATOM 2460 C CA . SER A 1 312 ? -0.896 -30.156 -35.781 1 82.12 312 SER A CA 1
ATOM 2461 C C . SER A 1 312 ? -0.843 -28.703 -35.312 1 82.12 312 SER A C 1
ATOM 2463 O O . SER A 1 312 ? -1.028 -27.781 -36.094 1 82.12 312 SER A O 1
ATOM 2465 N N . SER A 1 313 ? -0.629 -28.562 -34.062 1 87.38 313 SER A N 1
ATOM 2466 C CA . SER A 1 313 ? -0.746 -27.203 -33.562 1 87.38 313 SER A CA 1
ATOM 2467 C C . SER A 1 313 ? 0.3 -26.906 -32.5 1 87.38 313 SER A C 1
ATOM 2469 O O . SER A 1 313 ? 0.584 -25.734 -32.188 1 87.38 313 SER A O 1
ATOM 2471 N N . GLY A 1 314 ? 0.912 -27.906 -32 1 92.31 314 GLY A N 1
ATOM 2472 C CA . GLY A 1 314 ? 1.854 -27.766 -30.906 1 92.31 314 GLY A CA 1
ATOM 2473 C C . GLY A 1 314 ? 3.164 -27.125 -31.328 1 92.31 314 GLY A C 1
ATOM 2474 O O . GLY A 1 314 ? 3.822 -26.453 -30.531 1 92.31 314 GLY A O 1
ATOM 2475 N N . ILE A 1 315 ? 3.562 -27.328 -32.531 1 93.06 315 ILE A N 1
ATOM 2476 C CA . ILE A 1 315 ? 4.828 -26.812 -33.031 1 93.06 315 ILE A CA 1
ATOM 2477 C C . ILE A 1 315 ? 4.844 -25.281 -32.906 1 93.06 315 ILE A C 1
ATOM 2479 O O . ILE A 1 315 ? 5.863 -24.703 -32.531 1 93.06 315 ILE A O 1
ATOM 2483 N N . ARG A 1 316 ? 3.787 -24.656 -33.25 1 94.62 316 ARG A N 1
ATOM 2484 C CA . ARG A 1 316 ? 3.693 -23.203 -33.156 1 94.62 316 ARG A CA 1
ATOM 2485 C C . ARG A 1 316 ? 3.859 -22.719 -31.719 1 94.62 316 ARG A C 1
ATOM 2487 O O . ARG A 1 316 ? 4.508 -21.703 -31.469 1 94.62 316 ARG A O 1
ATOM 2494 N N . ALA A 1 317 ? 3.26 -23.469 -30.828 1 95.19 317 ALA A N 1
ATOM 2495 C CA . ALA A 1 317 ? 3.387 -23.141 -29.406 1 95.19 317 ALA A CA 1
ATOM 2496 C C . ALA A 1 317 ? 4.84 -23.25 -28.953 1 95.19 317 ALA A C 1
ATOM 2498 O O . ALA A 1 317 ? 5.344 -22.359 -28.266 1 95.19 317 ALA A O 1
ATOM 2499 N N . LEU A 1 318 ? 5.512 -24.297 -29.328 1 95.75 318 LEU A N 1
ATOM 2500 C CA . LEU A 1 318 ? 6.891 -24.531 -28.906 1 95.75 318 LEU A CA 1
ATOM 2501 C C . LEU A 1 318 ? 7.828 -23.5 -29.531 1 95.75 318 LEU A C 1
ATOM 2503 O O . LEU A 1 318 ? 8.742 -23.016 -28.859 1 95.75 318 LEU A O 1
ATOM 2507 N N . LYS A 1 319 ? 7.617 -23.156 -30.766 1 95.44 319 LYS A N 1
ATOM 2508 C CA . LYS A 1 319 ? 8.406 -22.125 -31.438 1 95.44 319 LYS A CA 1
ATOM 2509 C C . LYS A 1 319 ? 8.227 -20.766 -30.75 1 95.44 319 LYS A C 1
ATOM 2511 O O . LYS A 1 319 ? 9.188 -20 -30.609 1 95.44 319 LYS A O 1
ATOM 2516 N N . THR A 1 320 ? 7.051 -20.5 -30.422 1 96.44 320 THR A N 1
ATOM 2517 C CA . THR A 1 320 ? 6.75 -19.234 -29.75 1 96.44 320 THR A CA 1
ATOM 2518 C C . THR A 1 320 ? 7.477 -19.156 -28.406 1 96.44 320 THR A C 1
ATOM 2520 O O . THR A 1 320 ? 8.125 -18.156 -28.109 1 96.44 320 THR A O 1
ATOM 2523 N N . LEU A 1 321 ? 7.391 -20.234 -27.594 1 96.62 321 LEU A N 1
ATOM 2524 C CA . LEU A 1 321 ? 8.078 -20.266 -26.312 1 96.62 321 LEU A CA 1
ATOM 2525 C C . LEU A 1 321 ? 9.578 -20.078 -26.5 1 96.62 321 LEU A C 1
ATOM 2527 O O . LEU A 1 321 ? 10.195 -19.312 -25.75 1 96.62 321 LEU A O 1
ATOM 2531 N N . ARG A 1 322 ? 10.133 -20.703 -27.438 1 95.81 322 ARG A N 1
ATOM 2532 C CA . ARG A 1 322 ? 11.562 -20.594 -27.734 1 95.81 322 ARG A CA 1
ATOM 2533 C C . ARG A 1 322 ? 11.93 -19.172 -28.125 1 95.81 322 ARG A C 1
ATOM 2535 O O . ARG A 1 322 ? 12.938 -18.625 -27.672 1 95.81 322 ARG A O 1
ATOM 2542 N N . ALA A 1 323 ? 11.125 -18.625 -28.984 1 95.94 323 ALA A N 1
ATOM 2543 C CA . ALA A 1 323 ? 11.375 -17.25 -29.453 1 95.94 323 ALA A CA 1
ATOM 2544 C C . ALA A 1 323 ? 11.336 -16.266 -28.297 1 95.94 323 ALA A C 1
ATOM 2546 O O . ALA A 1 323 ? 12.055 -15.266 -28.297 1 95.94 323 ALA A O 1
ATOM 2547 N N . TRP A 1 324 ? 10.484 -16.594 -27.391 1 96 324 TRP A N 1
ATOM 2548 C CA . TRP A 1 324 ? 10.367 -15.742 -26.203 1 96 324 TRP A CA 1
ATOM 2549 C C . TRP A 1 324 ? 11.516 -16 -25.234 1 96 324 TRP A C 1
ATOM 2551 O O . TRP A 1 324 ? 11.609 -15.336 -24.203 1 96 324 TRP A O 1
ATOM 2561 N N . GLY A 1 325 ? 12.32 -16.938 -25.484 1 93.44 325 GLY A N 1
ATOM 2562 C CA . GLY A 1 325 ? 13.438 -17.297 -24.609 1 93.44 325 GLY A CA 1
ATOM 2563 C C . GLY A 1 325 ? 13.031 -18.094 -23.406 1 93.44 325 GLY A C 1
ATOM 2564 O O . GLY A 1 325 ? 13.734 -18.109 -22.391 1 93.44 325 GLY A O 1
ATOM 2565 N N . LEU A 1 326 ? 11.898 -18.719 -23.484 1 93.38 326 LEU A N 1
ATOM 2566 C CA . LEU A 1 326 ? 11.367 -19.484 -22.359 1 93.38 326 LEU A CA 1
ATOM 2567 C C . LEU A 1 326 ? 11.703 -20.969 -22.5 1 93.38 326 LEU A C 1
ATOM 2569 O O . LEU A 1 326 ? 11.281 -21.609 -23.469 1 93.38 326 LEU A O 1
ATOM 2573 N N . GLU A 1 327 ? 12.445 -21.516 -21.578 1 92.81 327 GLU A N 1
ATOM 2574 C CA . GLU A 1 327 ? 12.828 -22.922 -21.594 1 92.81 327 GLU A CA 1
ATOM 2575 C C . GLU A 1 327 ? 11.945 -23.734 -20.656 1 92.81 327 GLU A C 1
ATOM 2577 O O . GLU A 1 327 ? 12.414 -24.25 -19.641 1 92.81 327 GLU A O 1
ATOM 2582 N N . THR A 1 328 ? 10.781 -23.953 -21.031 1 94.56 328 THR A N 1
ATOM 2583 C CA . THR A 1 328 ? 9.828 -24.719 -20.234 1 94.56 328 THR A CA 1
ATOM 2584 C C . THR A 1 328 ? 10.312 -26.156 -20.047 1 94.56 328 THR A C 1
ATOM 2586 O O . THR A 1 328 ? 10.742 -26.797 -21.016 1 94.56 328 THR A O 1
ATOM 2589 N N . ASP A 1 329 ? 10.203 -26.703 -18.953 1 96.44 329 ASP A N 1
ATOM 2590 C CA . ASP A 1 329 ? 10.812 -27.984 -18.609 1 96.44 329 ASP A CA 1
ATOM 2591 C C . ASP A 1 329 ? 9.992 -29.141 -19.172 1 96.44 329 ASP A C 1
ATOM 2593 O O . ASP A 1 329 ? 10.555 -30.109 -19.703 1 96.44 329 ASP A O 1
ATOM 2597 N N . GLU A 1 330 ? 8.727 -29.109 -18.984 1 97 330 GLU A N 1
ATOM 2598 C CA . GLU A 1 330 ? 7.848 -30.172 -19.469 1 97 330 GLU A CA 1
ATOM 2599 C C . GLU A 1 330 ? 6.664 -29.594 -20.234 1 97 330 GLU A C 1
ATOM 2601 O O . GLU A 1 330 ? 6.129 -28.547 -19.875 1 97 330 GLU A O 1
ATOM 2606 N N . ALA A 1 331 ? 6.34 -30.234 -21.281 1 96.81 331 ALA A N 1
ATOM 2607 C CA . ALA A 1 331 ? 5.176 -29.875 -22.078 1 96.81 331 ALA A CA 1
ATOM 2608 C C . ALA A 1 331 ? 4.316 -31.094 -22.375 1 96.81 331 ALA A C 1
ATOM 2610 O O . ALA A 1 331 ? 4.809 -32.094 -22.906 1 96.81 331 ALA A O 1
ATOM 2611 N N . LEU A 1 332 ? 3.061 -31.031 -22.078 1 97.06 332 LEU A N 1
ATOM 2612 C CA . LEU A 1 332 ? 2.088 -32.094 -22.359 1 97.06 332 LEU A CA 1
ATOM 2613 C C . LEU A 1 332 ? 1.041 -31.609 -23.359 1 97.06 332 LEU A C 1
ATOM 2615 O O . LEU A 1 332 ? 0.237 -30.719 -23.047 1 97.06 332 LEU A O 1
ATOM 2619 N N . PHE A 1 333 ? 1.081 -32.094 -24.5 1 96.06 333 PHE A N 1
ATOM 2620 C CA . PHE A 1 333 ? 0.064 -31.875 -25.516 1 96.06 333 PHE A CA 1
ATOM 2621 C C . PHE A 1 333 ? -0.994 -32.969 -25.469 1 96.06 333 PHE A C 1
ATOM 2623 O O . PHE A 1 333 ? -0.72 -34.125 -25.828 1 96.06 333 PHE A O 1
ATOM 2630 N N . LEU A 1 334 ? -2.203 -32.531 -25.156 1 95.19 334 LEU A N 1
ATOM 2631 C CA . LEU A 1 334 ? -3.17 -33.562 -24.75 1 95.19 334 LEU A CA 1
ATOM 2632 C C . LEU A 1 334 ? -4.188 -33.812 -25.859 1 95.19 334 LEU A C 1
ATOM 2634 O O . LEU A 1 334 ? -4.984 -34.75 -25.781 1 95.19 334 LEU A O 1
ATOM 2638 N N . ALA A 1 335 ? -4.199 -33.062 -26.844 1 92.38 335 ALA A N 1
ATOM 2639 C CA . ALA A 1 335 ? -5.133 -33.188 -27.969 1 92.38 335 ALA A CA 1
ATOM 2640 C C . ALA A 1 335 ? -6.559 -33.406 -27.469 1 92.38 335 ALA A C 1
ATOM 2642 O O . ALA A 1 335 ? -7.234 -34.344 -27.875 1 92.38 335 ALA A O 1
ATOM 2643 N N . GLY A 1 336 ? -6.891 -32.656 -26.516 1 88.81 336 GLY A N 1
ATOM 2644 C CA . GLY A 1 336 ? -8.266 -32.688 -26.031 1 88.81 336 GLY A CA 1
ATOM 2645 C C . GLY A 1 336 ? -8.477 -33.594 -24.859 1 88.81 336 GLY A C 1
ATOM 2646 O O . GLY A 1 336 ? -9.516 -33.562 -24.203 1 88.81 336 GLY A O 1
ATOM 2647 N N . ALA A 1 337 ? -7.535 -34.469 -24.531 1 92.25 337 ALA A N 1
ATOM 2648 C CA . ALA A 1 337 ? -7.664 -35.344 -23.359 1 92.25 337 ALA A CA 1
ATOM 2649 C C . ALA A 1 337 ? -7.781 -34.531 -22.078 1 92.25 337 ALA A C 1
ATOM 2651 O O . ALA A 1 337 ? -7.344 -33.375 -22.016 1 92.25 337 ALA A O 1
ATOM 2652 N N . PRO A 1 338 ? -8.469 -35.125 -21.016 1 92.31 338 PRO A N 1
ATOM 2653 C CA . PRO A 1 338 ? -8.625 -34.406 -19.766 1 92.31 338 PRO A CA 1
ATOM 2654 C C . PRO A 1 338 ? -7.289 -34.062 -19.109 1 92.31 338 PRO A C 1
ATOM 2656 O O . PRO A 1 338 ? -6.359 -34.875 -19.125 1 92.31 338 PRO A O 1
ATOM 2659 N N . LYS A 1 339 ? -7.195 -32.906 -18.484 1 95.5 339 LYS A N 1
ATOM 2660 C CA . LYS A 1 339 ? -5.965 -32.438 -17.859 1 95.5 339 LYS A CA 1
ATOM 2661 C C . LYS A 1 339 ? -5.816 -32.969 -16.453 1 95.5 339 LYS A C 1
ATOM 2663 O O . LYS A 1 339 ? -4.699 -33.094 -15.938 1 95.5 339 LYS A O 1
ATOM 2668 N N . GLY A 1 340 ? -6.867 -33.344 -15.82 1 92.62 340 GLY A N 1
ATOM 2669 C CA . GLY A 1 340 ? -6.922 -33.75 -14.422 1 92.62 340 GLY A CA 1
ATOM 2670 C C . GLY A 1 340 ? -5.898 -34.812 -14.07 1 92.62 340 GLY A C 1
ATOM 2671 O O . GLY A 1 340 ? -5.07 -34.625 -13.18 1 92.62 340 GLY A O 1
ATOM 2672 N N . PRO A 1 341 ? -5.918 -35.938 -14.805 1 92.5 341 PRO A N 1
ATOM 2673 C CA . PRO A 1 341 ? -4.996 -37.031 -14.5 1 92.5 341 PRO A CA 1
ATOM 2674 C C . PRO A 1 341 ? -3.529 -36.625 -14.625 1 92.5 341 PRO A C 1
ATOM 2676 O O . PRO A 1 341 ? -2.686 -37.094 -13.859 1 92.5 341 PRO A O 1
ATOM 2679 N N . MET A 1 342 ? -3.254 -35.781 -15.609 1 95.94 342 MET A N 1
ATOM 2680 C CA . MET A 1 342 ? -1.885 -35.312 -15.781 1 95.94 342 MET A CA 1
ATOM 2681 C C . MET A 1 342 ? -1.456 -34.469 -14.594 1 95.94 342 MET A C 1
ATOM 2683 O O . MET A 1 342 ? -0.328 -34.562 -14.109 1 95.94 342 MET A O 1
ATOM 2687 N N . LEU A 1 343 ? -2.316 -33.625 -14.141 1 96.62 343 LEU A N 1
ATOM 2688 C CA . LEU A 1 343 ? -2.025 -32.719 -13.039 1 96.62 343 LEU A CA 1
ATOM 2689 C C . LEU A 1 343 ? -1.864 -33.5 -11.727 1 96.62 343 LEU A C 1
ATOM 2691 O O . LEU A 1 343 ? -1.069 -33.094 -10.867 1 96.62 343 LEU A O 1
ATOM 2695 N N . GLU A 1 344 ? -2.592 -34.562 -11.586 1 93.69 344 GLU A N 1
ATOM 2696 C CA . GLU A 1 344 ? -2.434 -35.438 -10.422 1 93.69 344 GLU A CA 1
ATOM 2697 C C . GLU A 1 344 ? -1.029 -36.031 -10.359 1 93.69 344 GLU A C 1
ATOM 2699 O O . GLU A 1 344 ? -0.472 -36.188 -9.281 1 93.69 344 GLU A O 1
ATOM 2704 N N . LYS A 1 345 ? -0.51 -36.344 -11.523 1 95.06 345 LYS A N 1
ATOM 2705 C CA . LYS A 1 345 ? 0.845 -36.875 -11.602 1 95.06 345 LYS A CA 1
ATOM 2706 C C . LYS A 1 345 ? 1.883 -35.781 -11.344 1 95.06 345 LYS A C 1
ATOM 2708 O O . LYS A 1 345 ? 2.854 -36 -10.617 1 95.06 345 LYS A O 1
ATOM 2713 N N . ILE A 1 346 ? 1.68 -34.625 -11.891 1 96.81 346 ILE A N 1
ATOM 2714 C CA . ILE A 1 346 ? 2.617 -33.5 -11.797 1 96.81 346 ILE A CA 1
ATOM 2715 C C . ILE A 1 346 ? 2.662 -33 -10.359 1 96.81 346 ILE A C 1
ATOM 2717 O O . ILE A 1 346 ? 3.732 -32.656 -9.844 1 96.81 346 ILE A O 1
ATOM 2721 N N . ARG A 1 347 ? 1.537 -32.844 -9.719 1 97.06 347 ARG A N 1
ATOM 2722 C CA . ARG A 1 347 ? 1.343 -32.281 -8.391 1 97.06 347 ARG A CA 1
ATOM 2723 C C . ARG A 1 347 ? 1.932 -30.859 -8.305 1 97.06 347 ARG A C 1
ATOM 2725 O O . ARG A 1 347 ? 2.777 -30.594 -7.453 1 97.06 347 ARG A O 1
ATOM 2732 N N . PRO A 1 348 ? 1.468 -30.016 -9.141 1 98.06 348 PRO A N 1
ATOM 2733 C CA . PRO A 1 348 ? 1.969 -28.641 -9.102 1 98.06 348 PRO A CA 1
ATOM 2734 C C . PRO A 1 348 ? 1.544 -27.891 -7.844 1 98.06 348 PRO A C 1
ATOM 2736 O O . PRO A 1 348 ? 0.545 -28.266 -7.215 1 98.06 348 PRO A O 1
ATOM 2739 N N . HIS A 1 349 ? 2.387 -26.984 -7.438 1 98.31 349 HIS A N 1
ATOM 2740 C CA . HIS A 1 349 ? 1.983 -26.078 -6.355 1 98.31 349 HIS A CA 1
ATOM 2741 C C . HIS A 1 349 ? 0.817 -25.203 -6.781 1 98.31 349 HIS A C 1
ATOM 2743 O O . HIS A 1 349 ? 0.007 -24.781 -5.949 1 98.31 349 HIS A O 1
ATOM 2749 N N . ILE A 1 350 ? 0.821 -24.922 -8.094 1 98.12 350 ILE A N 1
ATOM 2750 C CA . ILE A 1 350 ? -0.291 -24.156 -8.648 1 98.12 350 ILE A CA 1
ATOM 2751 C C . ILE A 1 350 ? -0.433 -24.453 -10.141 1 98.12 350 ILE A C 1
ATOM 2753 O O . ILE A 1 350 ? 0.564 -24.547 -10.859 1 98.12 350 ILE A O 1
ATOM 2757 N N . TYR A 1 351 ? -1.646 -24.688 -10.562 1 98.31 351 TYR A N 1
ATOM 2758 C CA . TYR A 1 351 ? -2.018 -24.844 -11.969 1 98.31 351 TYR A CA 1
ATOM 2759 C C . TYR A 1 351 ? -2.908 -23.703 -12.43 1 98.31 351 TYR A C 1
ATOM 2761 O O . TYR A 1 351 ? -3.928 -23.406 -11.797 1 98.31 351 TYR A O 1
ATOM 2769 N N . PHE A 1 352 ? -2.541 -23.016 -13.547 1 98.69 352 PHE A N 1
ATOM 2770 C CA . PHE A 1 352 ? -3.301 -21.906 -14.078 1 98.69 352 PHE A CA 1
ATOM 2771 C C . PHE A 1 352 ? -4.094 -22.312 -15.312 1 98.69 352 PHE A C 1
ATOM 2773 O O . PHE A 1 352 ? -3.537 -22.906 -16.234 1 98.69 352 PHE A O 1
ATOM 2780 N N . ASP A 1 353 ? -5.324 -21.969 -15.297 1 98.06 353 ASP A N 1
ATOM 2781 C CA . ASP A 1 353 ? -6.199 -22.25 -16.438 1 98.06 353 ASP A CA 1
ATOM 2782 C C . ASP A 1 353 ? -7.258 -21.172 -16.594 1 98.06 353 ASP A C 1
ATOM 2784 O O . ASP A 1 353 ? -7.684 -20.547 -15.617 1 98.06 353 ASP A O 1
ATOM 2788 N N . ASP A 1 354 ? -7.684 -20.938 -17.844 1 96.88 354 ASP A N 1
ATOM 2789 C CA . ASP A 1 354 ? -8.664 -19.875 -18.109 1 96.88 354 ASP A CA 1
ATOM 2790 C C . ASP A 1 354 ? -10.086 -20.422 -18.031 1 96.88 354 ASP A C 1
ATOM 2792 O O . ASP A 1 354 ? -11.047 -19.656 -17.969 1 96.88 354 ASP A O 1
ATOM 2796 N N . GLN A 1 355 ? -10.242 -21.734 -18.062 1 94.38 355 GLN A N 1
ATOM 2797 C CA . GLN A 1 355 ? -11.578 -22.328 -18.047 1 94.38 355 GLN A CA 1
ATOM 2798 C C . GLN A 1 355 ? -11.898 -22.906 -16.672 1 94.38 355 GLN A C 1
ATOM 2800 O O . GLN A 1 355 ? -11.188 -23.797 -16.188 1 94.38 355 GLN A O 1
ATOM 2805 N N . MET A 1 356 ? -12.984 -22.562 -16.156 1 93.62 356 MET A N 1
ATOM 2806 C CA . MET A 1 356 ? -13.398 -22.969 -14.82 1 93.62 356 MET A CA 1
ATOM 2807 C C . MET A 1 356 ? -13.562 -24.484 -14.742 1 93.62 356 MET A C 1
ATOM 2809 O O . MET A 1 356 ? -13.281 -25.094 -13.711 1 93.62 356 MET A O 1
ATOM 2813 N N . PHE A 1 357 ? -14.039 -25.109 -15.812 1 91.56 357 PHE A N 1
ATOM 2814 C CA . PHE A 1 357 ? -14.25 -26.547 -15.836 1 91.56 357 PHE A CA 1
ATOM 2815 C C . PHE A 1 357 ? -12.938 -27.281 -15.578 1 91.56 357 PHE A C 1
ATOM 2817 O O . PHE A 1 357 ? -12.914 -28.266 -14.836 1 91.56 357 PHE A O 1
ATOM 2824 N N . HIS A 1 358 ? -11.891 -26.812 -16.172 1 93.06 358 HIS A N 1
ATOM 2825 C CA . HIS A 1 358 ? -10.586 -27.422 -15.945 1 93.06 358 HIS A CA 1
ATOM 2826 C C . HIS A 1 358 ? -10.094 -27.172 -14.531 1 93.06 358 HIS A C 1
ATOM 2828 O O . HIS A 1 358 ? -9.477 -28.047 -13.914 1 93.06 358 HIS A O 1
ATOM 2834 N N . VAL A 1 359 ? -10.344 -25.969 -14.016 1 94.19 359 VAL A N 1
ATOM 2835 C CA . VAL A 1 359 ? -9.945 -25.594 -12.664 1 94.19 359 VAL A CA 1
ATOM 2836 C C . VAL A 1 359 ? -10.656 -26.5 -11.648 1 94.19 359 VAL A C 1
ATOM 2838 O O . VAL A 1 359 ? -10.016 -27.062 -10.758 1 94.19 359 VAL A O 1
ATOM 2841 N N . GLU A 1 360 ? -11.883 -26.672 -11.828 1 91.88 360 GLU A N 1
ATOM 2842 C CA . GLU A 1 360 ? -12.68 -27.516 -10.938 1 91.88 360 GLU A CA 1
ATOM 2843 C C . GLU A 1 360 ? -12.25 -28.969 -11.031 1 91.88 360 GLU A C 1
ATOM 2845 O O . GLU A 1 360 ? -12.172 -29.672 -10.016 1 91.88 360 GLU A O 1
ATOM 2850 N N . GLY A 1 361 ? -12.07 -29.406 -12.273 1 90.75 361 GLY A N 1
ATOM 2851 C CA . GLY A 1 361 ? -11.617 -30.781 -12.469 1 90.75 361 GLY A CA 1
ATOM 2852 C C . GLY A 1 361 ? -10.297 -31.078 -11.781 1 90.75 361 GLY A C 1
ATOM 2853 O O . GLY A 1 361 ? -10.125 -32.125 -11.18 1 90.75 361 GLY A O 1
ATOM 2854 N N . ALA A 1 362 ? -9.406 -30.156 -11.914 1 93 362 ALA A N 1
ATOM 2855 C CA . ALA A 1 362 ? -8.117 -30.312 -11.242 1 93 362 ALA A CA 1
ATOM 2856 C C . ALA A 1 362 ? -8.281 -30.312 -9.727 1 93 362 ALA A C 1
ATOM 2858 O O . ALA A 1 362 ? -7.668 -31.125 -9.031 1 93 362 ALA A O 1
ATOM 2859 N N . ALA A 1 363 ? -9.039 -29.375 -9.227 1 90.88 363 ALA A N 1
ATOM 2860 C CA . ALA A 1 363 ? -9.266 -29.234 -7.789 1 90.88 363 ALA A CA 1
ATOM 2861 C C . ALA A 1 363 ? -9.883 -30.5 -7.199 1 90.88 363 ALA A C 1
ATOM 2863 O O . ALA A 1 363 ? -9.578 -30.875 -6.066 1 90.88 363 ALA A O 1
ATOM 2864 N N . GLU A 1 364 ? -10.742 -31.141 -7.984 1 89.81 364 GLU A N 1
ATOM 2865 C CA . GLU A 1 364 ? -11.383 -32.375 -7.543 1 89.81 364 GLU A CA 1
ATOM 2866 C C . GLU A 1 364 ? -10.359 -33.469 -7.297 1 89.81 364 GLU A C 1
ATOM 2868 O O . GLU A 1 364 ? -10.57 -34.344 -6.457 1 89.81 364 GLU A O 1
ATOM 2873 N N . MET A 1 365 ? -9.367 -33.344 -7.984 1 90.25 365 MET A N 1
ATOM 2874 C CA . MET A 1 365 ? -8.328 -34.375 -7.848 1 90.25 365 MET A CA 1
ATOM 2875 C C . MET A 1 365 ? -7.273 -33.938 -6.84 1 90.25 365 MET A C 1
ATOM 2877 O O . MET A 1 365 ? -6.25 -34.594 -6.68 1 90.25 365 MET A O 1
ATOM 2881 N N . GLY A 1 366 ? -7.445 -32.781 -6.195 1 91.94 366 GLY A N 1
ATOM 2882 C CA . GLY A 1 366 ? -6.578 -32.344 -5.113 1 91.94 366 GLY A CA 1
ATOM 2883 C C . GLY A 1 366 ? -5.504 -31.375 -5.566 1 91.94 366 GLY A C 1
ATOM 2884 O O . GLY A 1 366 ? -4.625 -31.016 -4.785 1 91.94 366 GLY A O 1
ATOM 2885 N N . THR A 1 367 ? -5.578 -31.016 -6.793 1 95.25 367 THR A N 1
ATOM 2886 C CA . THR A 1 367 ? -4.609 -30.062 -7.332 1 95.25 367 THR A CA 1
ATOM 2887 C C . THR A 1 367 ? -5.059 -28.625 -7.074 1 95.25 367 THR A C 1
ATOM 2889 O O . THR A 1 367 ? -6.211 -28.281 -7.332 1 95.25 367 THR A O 1
ATOM 2892 N N . VAL A 1 368 ? -4.137 -27.828 -6.504 1 96.06 368 VAL A N 1
ATOM 2893 C CA . VAL A 1 368 ? -4.445 -26.406 -6.379 1 96.06 368 VAL A CA 1
ATOM 2894 C C . VAL A 1 368 ? -4.453 -25.75 -7.762 1 96.06 368 VAL A C 1
ATOM 2896 O O . VAL A 1 368 ? -3.418 -25.688 -8.43 1 96.06 368 VAL A O 1
ATOM 2899 N N . ALA A 1 369 ? -5.602 -25.328 -8.148 1 96.75 369 ALA A N 1
ATOM 2900 C CA . ALA A 1 369 ? -5.77 -24.703 -9.453 1 96.75 369 ALA A CA 1
ATOM 2901 C C . ALA A 1 369 ? -6.324 -23.297 -9.32 1 96.75 369 ALA A C 1
ATOM 2903 O O . ALA A 1 369 ? -7.148 -23.031 -8.445 1 96.75 369 ALA A O 1
ATOM 2904 N N . ALA A 1 370 ? -5.812 -22.422 -10.141 1 98.38 370 ALA A N 1
ATOM 2905 C CA . ALA A 1 370 ? -6.223 -21.016 -10.141 1 98.38 370 ALA A CA 1
ATOM 2906 C C . ALA A 1 370 ? -6.816 -20.609 -11.492 1 98.38 370 ALA A C 1
ATOM 2908 O O . ALA A 1 370 ? -6.332 -21.047 -12.539 1 98.38 370 ALA A O 1
ATOM 2909 N N . HIS A 1 371 ? -7.77 -19.828 -11.422 1 98.5 371 HIS A N 1
ATOM 2910 C CA . HIS A 1 371 ? -8.516 -19.438 -12.617 1 98.5 371 HIS A CA 1
ATOM 2911 C C . HIS A 1 371 ? -8.016 -18.109 -13.164 1 98.5 371 HIS A C 1
ATOM 2913 O O . HIS A 1 371 ? -7.969 -17.109 -12.445 1 98.5 371 HIS A O 1
ATOM 2919 N N . VAL A 1 372 ? -7.66 -18.094 -14.398 1 98.5 372 VAL A N 1
ATOM 2920 C CA . VAL A 1 372 ? -7.285 -16.891 -15.141 1 98.5 372 VAL A CA 1
ATOM 2921 C C . VAL A 1 372 ? -8.438 -16.453 -16.047 1 98.5 372 VAL A C 1
ATOM 2923 O O . VAL A 1 372 ? -8.562 -16.938 -17.172 1 98.5 372 VAL A O 1
ATOM 2926 N N . PRO A 1 373 ? -9.203 -15.477 -15.586 1 96.88 373 PRO A N 1
ATOM 2927 C CA . PRO A 1 373 ? -10.383 -15.078 -16.359 1 96.88 373 PRO A CA 1
ATOM 2928 C C . PRO A 1 373 ? -10.039 -14.203 -17.562 1 96.88 373 PRO A C 1
ATOM 2930 O O . PRO A 1 373 ? -10.359 -13.008 -17.562 1 96.88 373 PRO A O 1
ATOM 2933 N N . TYR A 1 374 ? -9.578 -14.758 -18.547 1 95.06 374 TYR A N 1
ATOM 2934 C CA . TYR A 1 374 ? -9.133 -14.062 -19.75 1 95.06 374 TYR A CA 1
ATOM 2935 C C . TYR A 1 374 ? -9.586 -14.797 -21 1 95.06 374 TYR A C 1
ATOM 2937 O O . TYR A 1 374 ? -9.664 -16.031 -21.016 1 95.06 374 TYR A O 1
ATOM 2945 N N . GLY A 1 375 ? -9.945 -13.977 -22.016 1 90.69 375 GLY A N 1
ATOM 2946 C CA . GLY A 1 375 ? -10.195 -14.547 -23.328 1 90.69 375 GLY A CA 1
ATOM 2947 C C . GLY A 1 375 ? -11.664 -14.789 -23.609 1 90.69 375 GLY A C 1
ATOM 2948 O O . GLY A 1 375 ? -12.516 -14.5 -22.766 1 90.69 375 GLY A O 1
ATOM 2949 N N . ILE A 1 376 ? -11.953 -15.312 -24.719 1 83.5 376 ILE A N 1
ATOM 2950 C CA . ILE A 1 376 ? -13.281 -15.391 -25.328 1 83.5 376 ILE A CA 1
ATOM 2951 C C . ILE A 1 376 ? -14.133 -16.391 -24.547 1 83.5 376 ILE A C 1
ATOM 2953 O O . ILE A 1 376 ? -15.367 -16.297 -24.547 1 83.5 376 ILE A O 1
ATOM 2957 N N . ALA A 1 377 ? -13.516 -17.312 -23.906 1 82.62 377 ALA A N 1
ATOM 2958 C CA . ALA A 1 377 ? -14.258 -18.328 -23.156 1 82.62 377 ALA A CA 1
ATOM 2959 C C . ALA A 1 377 ? -15.031 -17.703 -22 1 82.62 377 ALA A C 1
ATOM 2961 O O . ALA A 1 377 ? -15.977 -18.312 -21.484 1 82.62 377 ALA A O 1
ATOM 2962 N N . GLN A 1 378 ? -14.57 -16.547 -21.516 1 84.38 378 GLN A N 1
ATOM 2963 C CA . GLN A 1 378 ? -15.234 -15.883 -20.391 1 84.38 378 GLN A CA 1
ATOM 2964 C C . GLN A 1 378 ? -16.594 -15.344 -20.797 1 84.38 378 GLN A C 1
ATOM 2966 O O . GLN A 1 378 ? -17.453 -15.109 -19.953 1 84.38 378 GLN A O 1
ATOM 2971 N N . LYS A 1 379 ? -16.719 -15.008 -22.062 1 79.5 379 LYS A N 1
ATOM 2972 C CA . LYS A 1 379 ? -17.969 -14.461 -22.578 1 79.5 379 LYS A CA 1
ATOM 2973 C C . LYS A 1 379 ? -19 -15.562 -22.812 1 79.5 379 LYS A C 1
ATOM 2975 O O . LYS A 1 379 ? -20.203 -15.297 -22.875 1 79.5 379 LYS A O 1
ATOM 2980 N N . HIS A 1 380 ? -18.625 -16.922 -23.047 1 68.75 380 HIS A N 1
ATOM 2981 C CA . HIS A 1 380 ? -19.516 -18.047 -23.297 1 68.75 380 HIS A CA 1
ATOM 2982 C C . HIS A 1 380 ? -19.25 -19.203 -22.344 1 68.75 380 HIS A C 1
ATOM 2984 O O . HIS A 1 380 ? -18.484 -20.109 -22.656 1 68.75 380 HIS A O 1
ATOM 2990 N N . PRO A 1 381 ? -19.797 -19.109 -21.172 1 60.97 381 PRO A N 1
ATOM 2991 C CA . PRO A 1 381 ? -19.469 -20.188 -20.234 1 60.97 381 PRO A CA 1
ATOM 2992 C C . PRO A 1 381 ? -20 -21.547 -20.672 1 60.97 381 PRO A C 1
ATOM 2994 O O . PRO A 1 381 ? -21.047 -21.609 -21.344 1 60.97 381 PRO A O 1
ATOM 2997 N N . HIS A 1 382 ? -19.203 -22.625 -20.766 1 56.03 382 HIS A N 1
ATOM 2998 C CA . HIS A 1 382 ? -19.641 -23.969 -21.125 1 56.03 382 HIS A CA 1
ATOM 2999 C C . HIS A 1 382 ? -20.859 -24.391 -20.328 1 56.03 382 HIS A C 1
ATOM 3001 O O . HIS A 1 382 ? -20.875 -24.25 -19.094 1 56.03 382 HIS A O 1
ATOM 3007 N N . LYS A 1 383 ? -21.969 -24.547 -20.922 1 47.84 383 LYS A N 1
ATOM 3008 C CA . LYS A 1 383 ? -23.156 -25.125 -20.312 1 47.84 383 LYS A CA 1
ATOM 3009 C C . LYS A 1 383 ? -22.922 -26.578 -19.938 1 47.84 383 LYS A C 1
ATOM 3011 O O . LYS A 1 383 ? -22.391 -27.359 -20.719 1 47.84 383 LYS A O 1
ATOM 3016 N N . LYS A 1 384 ? -22.969 -26.812 -18.75 1 46.03 384 LYS A N 1
ATOM 3017 C CA . LYS A 1 384 ? -23 -28.203 -18.312 1 46.03 384 LYS A CA 1
ATOM 3018 C C . LYS A 1 384 ? -23.922 -29.047 -19.203 1 46.03 384 LYS A C 1
ATOM 3020 O O . LYS A 1 384 ? -25.094 -28.719 -19.359 1 46.03 384 LYS A O 1
ATOM 3025 N N . SER A 1 385 ? -23.375 -29.688 -20.156 1 33.12 385 SER A N 1
ATOM 3026 C CA . SER A 1 385 ? -24.281 -30.641 -20.812 1 33.12 385 SER A CA 1
ATOM 3027 C C . SER A 1 385 ? -24.922 -31.562 -19.781 1 33.12 385 SER A C 1
ATOM 3029 O O . SER A 1 385 ? -24.234 -32.219 -19.016 1 33.12 385 SER A O 1
ATOM 3031 N N . LEU A 1 386 ? -26.078 -31.156 -19.203 1 34.56 386 LEU A N 1
ATOM 3032 C CA . LEU A 1 386 ? -26.953 -32.062 -18.484 1 34.56 386 LEU A CA 1
ATOM 3033 C C . LEU A 1 386 ? -27.094 -33.406 -19.234 1 34.56 386 LEU A C 1
ATOM 3035 O O . LEU A 1 386 ? -27.578 -33.406 -20.375 1 34.56 386 LEU A O 1
ATOM 3039 N N . ASN A 1 387 ? -26.172 -34.281 -19.078 1 30.03 387 ASN A N 1
ATOM 3040 C CA . ASN A 1 387 ? -26.562 -35.625 -19.453 1 30.03 387 ASN A CA 1
ATOM 3041 C C . ASN A 1 387 ? -27.938 -36 -18.875 1 30.03 387 ASN A C 1
ATOM 3043 O O . ASN A 1 387 ? -28.062 -36.188 -17.656 1 30.03 387 ASN A O 1
ATOM 3047 N N . THR A 1 388 ? -29.031 -35.312 -19.281 1 31.89 388 THR A N 1
ATOM 3048 C CA . THR A 1 388 ? -30.328 -35.938 -19.094 1 31.89 388 THR A CA 1
ATOM 3049 C C . THR A 1 388 ? -30.312 -37.375 -19.578 1 31.89 388 THR A C 1
ATOM 3051 O O . THR A 1 388 ? -30.078 -37.625 -20.766 1 31.89 388 THR A O 1
ATOM 3054 N N . GLY A 1 389 ? -29.719 -38.219 -18.812 1 25.25 389 GLY A N 1
ATOM 3055 C CA . GLY A 1 389 ? -30.141 -39.594 -18.938 1 25.25 389 GLY A CA 1
ATOM 3056 C C . GLY A 1 389 ? -31.641 -39.75 -19.109 1 25.25 389 GLY A C 1
ATOM 3057 O O . GLY A 1 389 ? -32.406 -39.344 -18.234 1 25.25 389 GLY A O 1
ATOM 3058 N N . ASN A 1 390 ? -32.188 -39.5 -20.328 1 23.09 390 ASN A N 1
ATOM 3059 C CA . ASN A 1 390 ? -33.312 -40.344 -20.641 1 23.09 390 ASN A CA 1
ATOM 3060 C C . ASN A 1 390 ? -32.938 -41.812 -20.656 1 23.09 390 ASN A C 1
ATOM 3062 O O . ASN A 1 390 ? -31.891 -42.188 -21.188 1 23.09 390 ASN A O 1
ATOM 3066 N N . MET B 1 1 ? 54.875 7.957 66.312 1 24.34 1 MET B N 1
ATOM 3067 C CA . MET B 1 1 ? 55.969 8.016 65.375 1 24.34 1 MET B CA 1
ATOM 3068 C C . MET B 1 1 ? 55.438 7.914 63.938 1 24.34 1 MET B C 1
ATOM 3070 O O . MET B 1 1 ? 54.812 6.922 63.594 1 24.34 1 MET B O 1
ATOM 3074 N N . ASN B 1 2 ? 54.875 9.031 63.219 1 25.81 2 ASN B N 1
ATOM 3075 C CA . ASN B 1 2 ? 53.812 9.664 62.469 1 25.81 2 ASN B CA 1
ATOM 3076 C C . ASN B 1 2 ? 54 9.469 60.969 1 25.81 2 ASN B C 1
ATOM 3078 O O . ASN B 1 2 ? 55 9.914 60.406 1 25.81 2 ASN B O 1
ATOM 3082 N N . LEU B 1 3 ? 53.625 8.234 60.312 1 22.64 3 LEU B N 1
ATOM 3083 C CA . LEU B 1 3 ? 53.75 7.367 59.156 1 22.64 3 LEU B CA 1
ATOM 3084 C C . LEU B 1 3 ? 53.344 8.094 57.875 1 22.64 3 LEU B C 1
ATOM 3086 O O . LEU B 1 3 ? 52.156 8.25 57.625 1 22.64 3 LEU B O 1
ATOM 3090 N N . ASP B 1 4 ? 53.938 9.305 57.5 1 22.88 4 ASP B N 1
ATOM 3091 C CA . ASP B 1 4 ? 53.719 10.438 56.594 1 22.88 4 ASP B CA 1
ATOM 3092 C C . ASP B 1 4 ? 53.844 10.016 55.156 1 22.88 4 ASP B C 1
ATOM 3094 O O . ASP B 1 4 ? 54.938 9.742 54.656 1 22.88 4 ASP B O 1
ATOM 3098 N N . PRO B 1 5 ? 52.906 9.125 54.469 1 21.34 5 PRO B N 1
ATOM 3099 C CA . PRO B 1 5 ? 52.969 8.273 53.281 1 21.34 5 PRO B CA 1
ATOM 3100 C C . PRO B 1 5 ? 53.094 9.078 52 1 21.34 5 PRO B C 1
ATOM 3102 O O . PRO B 1 5 ? 52.188 9.875 51.688 1 21.34 5 PRO B O 1
ATOM 3105 N N . VAL B 1 6 ? 54.125 9.617 51.406 1 21.64 6 VAL B N 1
ATOM 3106 C CA . VAL B 1 6 ? 54.594 10.711 50.562 1 21.64 6 VAL B CA 1
ATOM 3107 C C . VAL B 1 6 ? 54.25 10.391 49.094 1 21.64 6 VAL B C 1
ATOM 3109 O O . VAL B 1 6 ? 54.094 11.297 48.281 1 21.64 6 VAL B O 1
ATOM 3112 N N . GLN B 1 7 ? 54.094 9.133 48.469 1 18.45 7 GLN B N 1
ATOM 3113 C CA . GLN B 1 7 ? 55 8.797 47.375 1 18.45 7 GLN B CA 1
ATOM 3114 C C . GLN B 1 7 ? 54.5 9.375 46.062 1 18.45 7 GLN B C 1
ATOM 3116 O O . GLN B 1 7 ? 55.281 9.922 45.281 1 18.45 7 GLN B O 1
ATOM 3121 N N . VAL B 1 8 ? 53.312 8.984 45.375 1 17.31 8 VAL B N 1
ATOM 3122 C CA . VAL B 1 8 ? 53.25 8.172 44.156 1 17.31 8 VAL B CA 1
ATOM 3123 C C . VAL B 1 8 ? 53.156 9.07 42.938 1 17.31 8 VAL B C 1
ATOM 3125 O O . VAL B 1 8 ? 53.531 8.672 41.812 1 17.31 8 VAL B O 1
ATOM 3128 N N . MET B 1 9 ? 52.562 10.281 42.781 1 18.47 9 MET B N 1
ATOM 3129 C CA . MET B 1 9 ? 51.469 10.383 41.781 1 18.47 9 MET B CA 1
ATOM 3130 C C . MET B 1 9 ? 52.031 10.75 40.406 1 18.47 9 MET B C 1
ATOM 3132 O O . MET B 1 9 ? 51.344 11.398 39.625 1 18.47 9 MET B O 1
ATOM 3136 N N . LYS B 1 10 ? 53.156 10.508 39.812 1 20.64 10 LYS B N 1
ATOM 3137 C CA . LYS B 1 10 ? 53.969 11.344 38.906 1 20.64 10 LYS B CA 1
ATOM 3138 C C . LYS B 1 10 ? 53.531 11.141 37.469 1 20.64 10 LYS B C 1
ATOM 3140 O O . LYS B 1 10 ? 53.594 10.023 36.938 1 20.64 10 LYS B O 1
ATOM 3145 N N . GLY B 1 11 ? 52.562 11.938 36.844 1 20.11 11 GLY B N 1
ATOM 3146 C CA . GLY B 1 11 ? 51.781 11.859 35.625 1 20.11 11 GLY B CA 1
ATOM 3147 C C . GLY B 1 11 ? 52.625 11.906 34.375 1 20.11 11 GLY B C 1
ATOM 3148 O O . GLY B 1 11 ? 53.469 12.805 34.219 1 20.11 11 GLY B O 1
ATOM 3149 N N . GLN B 1 12 ? 52.938 10.883 33.656 1 17.7 12 GLN B N 1
ATOM 3150 C CA . GLN B 1 12 ? 53.906 10.445 32.656 1 17.7 12 GLN B CA 1
ATOM 3151 C C . GLN B 1 12 ? 53.812 11.258 31.375 1 17.7 12 GLN B C 1
ATOM 3153 O O . GLN B 1 12 ? 54.719 12 31.016 1 17.7 12 GLN B O 1
ATOM 3158 N N . SER B 1 13 ? 53.469 10.695 30.094 1 17.25 13 SER B N 1
ATOM 3159 C CA . SER B 1 13 ? 54.344 10.398 28.953 1 17.25 13 SER B CA 1
ATOM 3160 C C . SER B 1 13 ? 54.031 11.305 27.781 1 17.25 13 SER B C 1
ATOM 3162 O O . SER B 1 13 ? 54.625 11.156 26.703 1 17.25 13 SER B O 1
ATOM 3164 N N . ASN B 1 14 ? 53.281 12.289 27.734 1 19.45 14 ASN B N 1
ATOM 3165 C CA . ASN B 1 14 ? 52.625 12.477 26.422 1 19.45 14 ASN B CA 1
ATOM 3166 C C . ASN B 1 14 ? 53.656 12.867 25.359 1 19.45 14 ASN B C 1
ATOM 3168 O O . ASN B 1 14 ? 54.312 13.898 25.469 1 19.45 14 ASN B O 1
ATOM 3172 N N . PRO B 1 15 ? 54.062 12.047 24.406 1 18.09 15 PRO B N 1
ATOM 3173 C CA . PRO B 1 15 ? 55.219 12.164 23.516 1 18.09 15 PRO B CA 1
ATOM 3174 C C . PRO B 1 15 ? 55 13.219 22.422 1 18.09 15 PRO B C 1
ATOM 3176 O O . PRO B 1 15 ? 53.875 13.508 22.047 1 18.09 15 PRO B O 1
ATOM 3179 N N . LYS B 1 16 ? 55.969 14.062 22 1 18.59 16 LYS B N 1
ATOM 3180 C CA . LYS B 1 16 ? 56.281 15.305 21.297 1 18.59 16 LYS B CA 1
ATOM 3181 C C . LYS B 1 16 ? 56.375 15.086 19.797 1 18.59 16 LYS B C 1
ATOM 3183 O O . LYS B 1 16 ? 56.875 15.93 19.062 1 18.59 16 LYS B O 1
ATOM 3188 N N . ASP B 1 17 ? 55.594 14.133 19.203 1 18.44 17 ASP B N 1
ATOM 3189 C CA . ASP B 1 17 ? 56.312 13.773 17.969 1 18.44 17 ASP B CA 1
ATOM 3190 C C . ASP B 1 17 ? 56.469 14.984 17.062 1 18.44 17 ASP B C 1
ATOM 3192 O O . ASP B 1 17 ? 55.719 15.945 17.141 1 18.44 17 ASP B O 1
ATOM 3196 N N . PRO B 1 18 ? 57.156 14.852 15.836 1 18.25 18 PRO B N 1
ATOM 3197 C CA . PRO B 1 18 ? 58.25 15.492 15.094 1 18.25 18 PRO B CA 1
ATOM 3198 C C . PRO B 1 18 ? 57.75 16.5 14.062 1 18.25 18 PRO B C 1
ATOM 3200 O O . PRO B 1 18 ? 58.25 17.625 14.008 1 18.25 18 PRO B O 1
ATOM 3203 N N . THR B 1 19 ? 57.094 16.047 12.891 1 18.88 19 THR B N 1
ATOM 3204 C CA . THR B 1 19 ? 57.688 16.281 11.578 1 18.88 19 THR B CA 1
ATOM 3205 C C . THR B 1 19 ? 57.188 17.578 10.969 1 18.88 19 THR B C 1
ATOM 3207 O O . THR B 1 19 ? 55.969 17.812 10.914 1 18.88 19 THR B O 1
ATOM 3210 N N . ALA B 1 20 ? 57.969 18.578 10.641 1 18.97 20 ALA B N 1
ATOM 3211 C CA . ALA B 1 20 ? 58 20 10.336 1 18.97 20 ALA B CA 1
ATOM 3212 C C . ALA B 1 20 ? 57.719 20.25 8.859 1 18.97 20 ALA B C 1
ATOM 3214 O O . ALA B 1 20 ? 57.906 21.359 8.359 1 18.97 20 ALA B O 1
ATOM 3215 N N . ALA B 1 21 ? 56.906 19.359 8.141 1 20.62 21 ALA B N 1
ATOM 3216 C CA . ALA B 1 21 ? 57.281 19.531 6.742 1 20.62 21 ALA B CA 1
ATOM 3217 C C . ALA B 1 21 ? 57.031 20.953 6.262 1 20.62 21 ALA B C 1
ATOM 3219 O O . ALA B 1 21 ? 56.125 21.625 6.77 1 20.62 21 ALA B O 1
ATOM 3220 N N . PRO B 1 22 ? 57.719 21.422 5.137 1 19.41 22 PRO B N 1
ATOM 3221 C CA . PRO B 1 22 ? 58.125 22.734 4.625 1 19.41 22 PRO B CA 1
ATOM 3222 C C . PRO B 1 22 ? 57 23.438 3.854 1 19.41 22 PRO B C 1
ATOM 3224 O O . PRO B 1 22 ? 56.125 22.781 3.311 1 19.41 22 PRO B O 1
ATOM 3227 N N . VAL B 1 23 ? 56.688 24.672 4.125 1 19.12 23 VAL B N 1
ATOM 3228 C CA . VAL B 1 23 ? 55.625 25.625 3.82 1 19.12 23 VAL B CA 1
ATOM 3229 C C . VAL B 1 23 ? 55.781 26.125 2.387 1 19.12 23 VAL B C 1
ATOM 3231 O O . VAL B 1 23 ? 55.656 27.328 2.123 1 19.12 23 VAL B O 1
ATOM 3234 N N . THR B 1 24 ? 55.969 25.156 1.406 1 18.53 24 THR B N 1
ATOM 3235 C CA . THR B 1 24 ? 56.438 25.891 0.236 1 18.53 24 THR B CA 1
ATOM 3236 C C . THR B 1 24 ? 55.406 26.938 -0.198 1 18.53 24 THR B C 1
ATOM 3238 O O . THR B 1 24 ? 54.219 26.766 0.021 1 18.53 24 THR B O 1
ATOM 3241 N N . ALA B 1 25 ? 55.844 28.141 -0.743 1 18.75 25 ALA B N 1
ATOM 3242 C CA . ALA B 1 25 ? 55.5 29.547 -0.993 1 18.75 25 ALA B CA 1
ATOM 3243 C C . ALA B 1 25 ? 54.656 29.688 -2.25 1 18.75 25 ALA B C 1
ATOM 3245 O O . ALA B 1 25 ? 54.375 30.812 -2.684 1 18.75 25 ALA B O 1
ATOM 3246 N N . SER B 1 26 ? 53.844 28.688 -2.645 1 18.56 26 SER B N 1
ATOM 3247 C CA . SER B 1 26 ? 53.594 28.891 -4.066 1 18.56 26 SER B CA 1
ATOM 3248 C C . SER B 1 26 ? 52.906 30.234 -4.316 1 18.56 26 SER B C 1
ATOM 3250 O O . SER B 1 26 ? 52.188 30.734 -3.467 1 18.56 26 SER B O 1
ATOM 3252 N N . SER B 1 27 ? 53.281 30.984 -5.402 1 18.72 27 SER B N 1
ATOM 3253 C CA . SER B 1 27 ? 53.219 32.312 -6.012 1 18.72 27 SER B CA 1
ATOM 3254 C C . SER B 1 27 ? 51.812 32.656 -6.414 1 18.72 27 SER B C 1
ATOM 3256 O O . SER B 1 27 ? 51.031 31.797 -6.793 1 18.72 27 SER B O 1
ATOM 3258 N N . ASN B 1 28 ? 51.25 33.906 -6.09 1 18.62 28 ASN B N 1
ATOM 3259 C CA . ASN B 1 28 ? 50.062 34.75 -5.965 1 18.62 28 ASN B CA 1
ATOM 3260 C C . ASN B 1 28 ? 49.531 35.156 -7.332 1 18.62 28 ASN B C 1
ATOM 3262 O O . ASN B 1 28 ? 48.719 36.094 -7.43 1 18.62 28 ASN B O 1
ATOM 3266 N N . GLY B 1 29 ? 49.719 34.375 -8.438 1 19.06 29 GLY B N 1
ATOM 3267 C CA . GLY B 1 29 ? 49.562 35.125 -9.656 1 19.06 29 GLY B CA 1
ATOM 3268 C C . GLY B 1 29 ? 48.219 35.844 -9.75 1 19.06 29 GLY B C 1
ATOM 3269 O O . GLY B 1 29 ? 47.25 35.469 -9.078 1 19.06 29 GLY B O 1
ATOM 3270 N N . ASP B 1 30 ? 48 37.062 -10.516 1 20.11 30 ASP B N 1
ATOM 3271 C CA . ASP B 1 30 ? 47.344 38.344 -10.672 1 20.11 30 ASP B CA 1
ATOM 3272 C C . ASP B 1 30 ? 46 38.188 -11.414 1 20.11 30 ASP B C 1
ATOM 3274 O O . ASP B 1 30 ? 45.219 39.125 -11.492 1 20.11 30 ASP B O 1
ATOM 3278 N N . GLY B 1 31 ? 45.75 37.188 -12.281 1 21.2 31 GLY B N 1
ATOM 3279 C CA . GLY B 1 31 ? 45.062 37.656 -13.492 1 21.2 31 GLY B CA 1
ATOM 3280 C C . GLY B 1 31 ? 43.656 38.156 -13.234 1 21.2 31 GLY B C 1
ATOM 3281 O O . GLY B 1 31 ? 42.906 37.531 -12.516 1 21.2 31 GLY B O 1
ATOM 3282 N N . LYS B 1 32 ? 43.312 39.5 -13.539 1 22.59 32 LYS B N 1
ATOM 3283 C CA . LYS B 1 32 ? 42.219 40.469 -13.406 1 22.59 32 LYS B CA 1
ATOM 3284 C C . LYS B 1 32 ? 41 40.031 -14.219 1 22.59 32 LYS B C 1
ATOM 3286 O O . LYS B 1 32 ? 41 40.156 -15.445 1 22.59 32 LYS B O 1
ATOM 3291 N N . GLY B 1 33 ? 40.562 38.844 -14.297 1 20.38 33 GLY B N 1
ATOM 3292 C CA . GLY B 1 33 ? 39.531 38.625 -15.297 1 20.38 33 GLY B CA 1
ATOM 3293 C C . GLY B 1 33 ? 38.344 39.562 -15.141 1 20.38 33 GLY B C 1
ATOM 3294 O O . GLY B 1 33 ? 38 39.969 -14.023 1 20.38 33 GLY B O 1
ATOM 3295 N N . ALA B 1 34 ? 37.906 40.406 -16.219 1 21.59 34 ALA B N 1
ATOM 3296 C CA . ALA B 1 34 ? 36.969 41.5 -16.484 1 21.59 34 ALA B CA 1
ATOM 3297 C C . ALA B 1 34 ? 35.562 41.062 -16.125 1 21.59 34 ALA B C 1
ATOM 3299 O O . ALA B 1 34 ? 35.062 40.031 -16.594 1 21.59 34 ALA B O 1
ATOM 3300 N N . TRP B 1 35 ? 34.969 41.469 -14.953 1 20.89 35 TRP B N 1
ATOM 3301 C CA . TRP B 1 35 ? 33.625 41.375 -14.367 1 20.89 35 TRP B CA 1
ATOM 3302 C C . TRP B 1 35 ? 32.562 42 -15.289 1 20.89 35 TRP B C 1
ATOM 3304 O O . TRP B 1 35 ? 32.625 43.188 -15.594 1 20.89 35 TRP B O 1
ATOM 3314 N N . GLU B 1 36 ? 32.281 41.312 -16.453 1 22.88 36 GLU B N 1
ATOM 3315 C CA . GLU B 1 36 ? 31.297 41.875 -17.375 1 22.88 36 GLU B CA 1
ATOM 3316 C C . GLU B 1 36 ? 30.125 42.5 -16.625 1 22.88 36 GLU B C 1
ATOM 3318 O O . GLU B 1 36 ? 29.797 42.094 -15.508 1 22.88 36 GLU B O 1
ATOM 3323 N N . GLU B 1 37 ? 29.516 43.656 -17.188 1 21.45 37 GLU B N 1
ATOM 3324 C CA . GLU B 1 37 ? 28.609 44.75 -16.812 1 21.45 37 GLU B CA 1
ATOM 3325 C C . GLU B 1 37 ? 27.25 44.219 -16.406 1 21.45 37 GLU B C 1
ATOM 3327 O O . GLU B 1 37 ? 26.797 43.188 -16.938 1 21.45 37 GLU B O 1
ATOM 3332 N N . LYS B 1 38 ? 26.625 44.688 -15.25 1 24.94 38 LYS B N 1
ATOM 3333 C CA . LYS B 1 38 ? 25.375 44.719 -14.492 1 24.94 38 LYS B CA 1
ATOM 3334 C C . LYS B 1 38 ? 24.188 45.125 -15.367 1 24.94 38 LYS B C 1
ATOM 3336 O O . LYS B 1 38 ? 24.109 46.25 -15.812 1 24.94 38 LYS B O 1
ATOM 3341 N N . GLU B 1 39 ? 23.781 44.281 -16.375 1 25.61 39 GLU B N 1
ATOM 3342 C CA . GLU B 1 39 ? 22.672 44.781 -17.172 1 25.61 39 GLU B CA 1
ATOM 3343 C C . GLU B 1 39 ? 21.562 45.344 -16.281 1 25.61 39 GLU B C 1
ATOM 3345 O O . GLU B 1 39 ? 21.188 44.75 -15.281 1 25.61 39 GLU B O 1
ATOM 3350 N N . GLU B 1 40 ? 21.219 46.656 -16.328 1 24.61 40 GLU B N 1
ATOM 3351 C CA . GLU B 1 40 ? 20.219 47.5 -15.703 1 24.61 40 GLU B CA 1
ATOM 3352 C C . GLU B 1 40 ? 18.812 46.938 -15.875 1 24.61 40 GLU B C 1
ATOM 3354 O O . GLU B 1 40 ? 18.469 46.469 -16.953 1 24.61 40 GLU B O 1
ATOM 3359 N N . PHE B 1 41 ? 18.141 46.5 -14.773 1 24.95 41 PHE B N 1
ATOM 3360 C CA . PHE B 1 41 ? 16.766 46.062 -14.586 1 24.95 41 PHE B CA 1
ATOM 3361 C C . PHE B 1 41 ? 15.805 47.094 -15.211 1 24.95 41 PHE B C 1
ATOM 3363 O O . PHE B 1 41 ? 15.711 48.219 -14.758 1 24.95 41 PHE B O 1
ATOM 3370 N N . ASP B 1 42 ? 15.664 47.156 -16.578 1 26.3 42 ASP B N 1
ATOM 3371 C CA . ASP B 1 42 ? 14.75 48.094 -17.234 1 26.3 42 ASP B CA 1
ATOM 3372 C C . ASP B 1 42 ? 13.344 47.969 -16.656 1 26.3 42 ASP B C 1
ATOM 3374 O O . ASP B 1 42 ? 12.766 46.906 -16.609 1 26.3 42 ASP B O 1
ATOM 3378 N N . GLN B 1 43 ? 12.867 48.938 -15.812 1 26.3 43 GLN B N 1
ATOM 3379 C CA . GLN B 1 43 ? 11.617 49.281 -15.141 1 26.3 43 GLN B CA 1
ATOM 3380 C C . GLN B 1 43 ? 10.445 49.25 -16.109 1 26.3 43 GLN B C 1
ATOM 3382 O O . GLN B 1 43 ? 9.289 49.406 -15.711 1 26.3 43 GLN B O 1
ATOM 3387 N N . GLY B 1 44 ? 10.727 49.469 -17.469 1 29.56 44 GLY B N 1
ATOM 3388 C CA . GLY B 1 44 ? 9.664 49.969 -18.328 1 29.56 44 GLY B CA 1
ATOM 3389 C C . GLY B 1 44 ? 8.5 49 -18.453 1 29.56 44 GLY B C 1
ATOM 3390 O O . GLY B 1 44 ? 7.398 49.406 -18.828 1 29.56 44 GLY B O 1
ATOM 3391 N N . HIS B 1 45 ? 8.766 47.75 -18.688 1 29.2 45 HIS B N 1
ATOM 3392 C CA . HIS B 1 45 ? 7.645 47.094 -19.359 1 29.2 45 HIS B CA 1
ATOM 3393 C C . HIS B 1 45 ? 6.5 46.844 -18.391 1 29.2 45 HIS B C 1
ATOM 3395 O O . HIS B 1 45 ? 5.598 46.062 -18.672 1 29.2 45 HIS B O 1
ATOM 3401 N N . LEU B 1 46 ? 6.668 47.188 -17.047 1 28.16 46 LEU B N 1
ATOM 3402 C CA . LEU B 1 46 ? 5.5 46.812 -16.266 1 28.16 46 LEU B CA 1
ATOM 3403 C C . LEU B 1 46 ? 4.293 47.688 -16.641 1 28.16 46 LEU B C 1
ATOM 3405 O O . LEU B 1 46 ? 4.238 48.875 -16.297 1 28.16 46 LEU B O 1
ATOM 3409 N N . GLY B 1 47 ? 3.979 47.781 -17.922 1 27.72 47 GLY B N 1
ATOM 3410 C CA . GLY B 1 47 ? 2.775 48.469 -18.375 1 27.72 47 GLY B CA 1
ATOM 3411 C C . GLY B 1 47 ? 1.559 48.156 -17.516 1 27.72 47 GLY B C 1
ATOM 3412 O O . GLY B 1 47 ? 0.779 47.25 -17.859 1 27.72 47 GLY B O 1
ATOM 3413 N N . LEU B 1 48 ? 1.691 48.219 -16.297 1 28.44 48 LEU B N 1
ATOM 3414 C CA . LEU B 1 48 ? 0.633 47.875 -15.367 1 28.44 48 LEU B CA 1
ATOM 3415 C C . LEU B 1 48 ? -0.565 48.781 -15.516 1 28.44 48 LEU B C 1
ATOM 3417 O O . LEU B 1 48 ? -1.367 48.938 -14.586 1 28.44 48 LEU B O 1
ATOM 3421 N N . THR B 1 49 ? -0.696 49.562 -16.625 1 30.28 49 THR B N 1
ATOM 3422 C CA . THR B 1 49 ? -1.848 50.438 -16.438 1 30.28 49 THR B CA 1
ATOM 3423 C C . THR B 1 49 ? -3.143 49.625 -16.406 1 30.28 49 THR B C 1
ATOM 3425 O O . THR B 1 49 ? -4.043 49.875 -17.219 1 30.28 49 THR B O 1
ATOM 3428 N N . THR B 1 50 ? -3.131 48.375 -16.203 1 28.78 50 THR B N 1
ATOM 3429 C CA . THR B 1 50 ? -4.477 47.844 -16.406 1 28.78 50 THR B CA 1
ATOM 3430 C C . THR B 1 50 ? -5.449 48.469 -15.406 1 28.78 50 THR B C 1
ATOM 3432 O O . THR B 1 50 ? -5.129 48.594 -14.227 1 28.78 50 THR B O 1
ATOM 3435 N N . LYS B 1 51 ? -6.453 49.281 -15.828 1 33.12 51 LYS B N 1
ATOM 3436 C CA . LYS B 1 51 ? -7.621 49.812 -15.117 1 33.12 51 LYS B CA 1
ATOM 3437 C C . LYS B 1 51 ? -8.234 48.719 -14.219 1 33.12 51 LYS B C 1
ATOM 3439 O O . LYS B 1 51 ? -8.359 47.562 -14.625 1 33.12 51 LYS B O 1
ATOM 3444 N N . PRO B 1 52 ? -8.266 48.969 -12.914 1 31.42 52 PRO B N 1
ATOM 3445 C CA . PRO B 1 52 ? -8.852 48 -11.961 1 31.42 52 PRO B CA 1
ATOM 3446 C C . PRO B 1 52 ? -10.25 47.562 -12.359 1 31.42 52 PRO B C 1
ATOM 3448 O O . PRO B 1 52 ? -11.125 48.375 -12.625 1 31.42 52 PRO B O 1
ATOM 3451 N N . LEU B 1 53 ? -10.406 46.656 -13.383 1 31.58 53 LEU B N 1
ATOM 3452 C CA . LEU B 1 53 ? -11.758 46.125 -13.555 1 31.58 53 LEU B CA 1
ATOM 3453 C C . LEU B 1 53 ? -12.414 45.875 -12.203 1 31.58 53 LEU B C 1
ATOM 3455 O O . LEU B 1 53 ? -11.828 45.188 -11.352 1 31.58 53 LEU B O 1
ATOM 3459 N N . LEU B 1 54 ? -13.234 46.719 -11.695 1 30.86 54 LEU B N 1
ATOM 3460 C CA . LEU B 1 54 ? -14.164 46.469 -10.586 1 30.86 54 LEU B CA 1
ATOM 3461 C C . LEU B 1 54 ? -14.828 45.125 -10.711 1 30.86 54 LEU B C 1
ATOM 3463 O O . LEU B 1 54 ? -15.68 44.906 -11.578 1 30.86 54 LEU B O 1
ATOM 3467 N N . VAL B 1 55 ? -14.148 44.062 -10.883 1 32.28 55 VAL B N 1
ATOM 3468 C CA . VAL B 1 55 ? -14.859 42.781 -10.766 1 32.28 55 VAL B CA 1
ATOM 3469 C C . VAL B 1 55 ? -15.844 42.844 -9.602 1 32.28 55 VAL B C 1
ATOM 3471 O O . VAL B 1 55 ? -15.461 43.156 -8.469 1 32.28 55 VAL B O 1
ATOM 3474 N N . SER B 1 56 ? -17.078 43.25 -9.82 1 31.59 56 SER B N 1
ATOM 3475 C CA . SER B 1 56 ? -18.188 43 -8.906 1 31.59 56 SER B CA 1
ATOM 3476 C C . SER B 1 56 ? -18.062 41.625 -8.234 1 31.59 56 SER B C 1
ATOM 3478 O O . SER B 1 56 ? -18.109 40.594 -8.914 1 31.59 56 SER B O 1
ATOM 3480 N N . CYS B 1 57 ? -17.094 41.469 -7.492 1 32.41 57 CYS B N 1
ATOM 3481 C CA . CYS B 1 57 ? -17.016 40.281 -6.641 1 32.41 57 CYS B CA 1
ATOM 3482 C C . CYS B 1 57 ? -18.391 39.969 -6.055 1 32.41 57 CYS B C 1
ATOM 3484 O O . CYS B 1 57 ? -18.922 40.719 -5.238 1 32.41 57 CYS B O 1
ATOM 3486 N N . GLN B 1 58 ? -19.344 39.625 -6.855 1 33.31 58 GLN B N 1
ATOM 3487 C CA . GLN B 1 58 ? -20.547 39.031 -6.258 1 33.31 58 GLN B CA 1
ATOM 3488 C C . GLN B 1 58 ? -20.203 38.219 -5.016 1 33.31 58 GLN B C 1
ATOM 3490 O O . GLN B 1 58 ? -19.469 37.25 -5.098 1 33.31 58 GLN B O 1
ATOM 3495 N N . ARG B 1 59 ? -19.875 38.875 -3.857 1 31.91 59 ARG B N 1
ATOM 3496 C CA . ARG B 1 59 ? -19.844 38.188 -2.564 1 31.91 59 ARG B CA 1
ATOM 3497 C C . ARG B 1 59 ? -20.875 37.062 -2.496 1 31.91 59 ARG B C 1
ATOM 3499 O O . ARG B 1 59 ? -22.078 37.312 -2.562 1 31.91 59 ARG B O 1
ATOM 3506 N N . ARG B 1 60 ? -20.797 36.094 -3.117 1 35.16 60 ARG B N 1
ATOM 3507 C CA . ARG B 1 60 ? -21.719 35 -2.74 1 35.16 60 ARG B CA 1
ATOM 3508 C C . ARG B 1 60 ? -21.953 35 -1.233 1 35.16 60 ARG B C 1
ATOM 3510 O O . ARG B 1 60 ? -21 35.094 -0.451 1 35.16 60 ARG B O 1
ATOM 3517 N N . ALA B 1 61 ? -23.094 35.375 -0.753 1 34.38 61 ALA B N 1
ATOM 3518 C CA . ALA B 1 61 ? -23.531 35.281 0.64 1 34.38 61 ALA B CA 1
ATOM 3519 C C . ALA B 1 61 ? -22.922 34.031 1.318 1 34.38 61 ALA B C 1
ATOM 3521 O O . ALA B 1 61 ? -23.031 32.938 0.808 1 34.38 61 ALA B O 1
ATOM 3522 N N . ARG B 1 62 ? -21.75 34.312 1.96 1 40.75 62 ARG B N 1
ATOM 3523 C CA . ARG B 1 62 ? -21.359 33.219 2.852 1 40.75 62 ARG B CA 1
ATOM 3524 C C . ARG B 1 62 ? -22.578 32.562 3.475 1 40.75 62 ARG B C 1
ATOM 3526 O O . ARG B 1 62 ? -23.344 33.219 4.199 1 40.75 62 ARG B O 1
ATOM 3533 N N . LYS B 1 63 ? -23.344 31.906 2.705 1 37.16 63 LYS B N 1
ATOM 3534 C CA . LYS B 1 63 ? -24.5 31.203 3.283 1 37.16 63 LYS B CA 1
ATOM 3535 C C . LYS B 1 63 ? -24.156 30.641 4.66 1 37.16 63 LYS B C 1
ATOM 3537 O O . LYS B 1 63 ? -23.422 29.656 4.766 1 37.16 63 LYS B O 1
ATOM 3542 N N . VAL B 1 64 ? -23.828 31.391 5.613 1 39.84 64 VAL B N 1
ATOM 3543 C CA . VAL B 1 64 ? -23.953 30.828 6.953 1 39.84 64 VAL B CA 1
ATOM 3544 C C . VAL B 1 64 ? -25.375 30.312 7.172 1 39.84 64 VAL B C 1
ATOM 3546 O O . VAL B 1 64 ? -26.281 31.109 7.453 1 39.84 64 VAL B O 1
ATOM 3549 N N . GLU B 1 65 ? -25.953 29.797 6.219 1 38.81 65 GLU B N 1
ATOM 3550 C CA . GLU B 1 65 ? -27.328 29.438 6.508 1 38.81 65 GLU 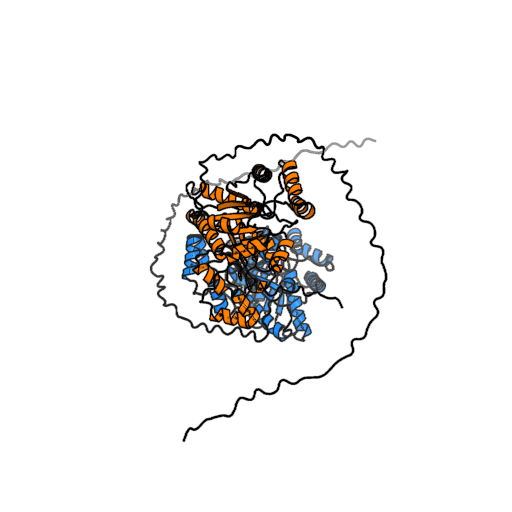B CA 1
ATOM 3551 C C . GLU B 1 65 ? -27.531 29.156 7.996 1 38.81 65 GLU B C 1
ATOM 3553 O O . GLU B 1 65 ? -28.531 29.562 8.578 1 38.81 65 GLU B O 1
ATOM 3558 N N . GLY B 1 66 ? -27.156 27.797 8.461 1 41.59 66 GLY B N 1
ATOM 3559 C CA . GLY B 1 66 ? -27.375 27.438 9.852 1 41.59 66 GLY B CA 1
ATOM 3560 C C . GLY B 1 66 ? -26.484 28.188 10.82 1 41.59 66 GLY B C 1
ATOM 3561 O O . GLY B 1 66 ? -25.5 28.812 10.406 1 41.59 66 GLY B O 1
ATOM 3562 N N . GLY B 1 67 ? -26.875 28.625 12.07 1 48.44 67 GLY B N 1
ATOM 3563 C CA . GLY B 1 67 ? -26.141 29.281 13.133 1 48.44 67 GLY B CA 1
ATOM 3564 C C . GLY B 1 67 ? -24.656 28.938 13.156 1 48.44 67 GLY B C 1
ATOM 3565 O O . GLY B 1 67 ? -24.297 27.812 13.461 1 48.44 67 GLY B O 1
ATOM 3566 N N . ILE B 1 68 ? -23.953 29.5 12.359 1 60.12 68 ILE B N 1
ATOM 3567 C CA . ILE B 1 68 ? -22.5 29.266 12.352 1 60.12 68 ILE B CA 1
ATOM 3568 C C . ILE B 1 68 ? -21.938 29.469 13.758 1 60.12 68 ILE B C 1
ATOM 3570 O O . ILE B 1 68 ? -22.109 30.547 14.352 1 60.12 68 ILE B O 1
ATOM 3574 N N . PHE B 1 69 ? -21.797 28.484 14.492 1 74.75 69 PHE B N 1
ATOM 3575 C CA . PHE B 1 69 ? -21.062 28.703 15.734 1 74.75 69 PHE B CA 1
ATOM 3576 C C . PHE B 1 69 ? -19.625 28.234 15.609 1 74.75 69 PHE B C 1
ATOM 3578 O O . PHE B 1 69 ? -19.344 27.281 14.867 1 74.75 69 PHE B O 1
ATOM 3585 N N . PHE B 1 70 ? -18.734 29.078 16.078 1 82.19 70 PHE B N 1
ATOM 3586 C CA . PHE B 1 70 ? -17.312 28.781 16.156 1 82.19 70 PHE B CA 1
ATOM 3587 C C . PHE B 1 70 ? -17 27.969 17.406 1 82.19 70 PHE B C 1
ATOM 3589 O O . PHE B 1 70 ? -17.438 28.328 18.5 1 82.19 70 PHE B O 1
ATOM 3596 N N . PRO B 1 71 ? -16.328 26.906 17.188 1 87.06 71 PRO B N 1
ATOM 3597 C CA . PRO B 1 71 ? -16.047 26.062 18.359 1 87.06 71 PRO B CA 1
ATOM 3598 C C . PRO B 1 71 ? -15.031 26.703 19.312 1 87.06 71 PRO B C 1
ATOM 3600 O O . PRO B 1 71 ? -14.203 27.516 18.875 1 87.06 71 PRO B O 1
ATOM 3603 N N . LYS B 1 72 ? -15.156 26.312 20.578 1 88.5 72 LYS B N 1
ATOM 3604 C CA . LYS B 1 72 ? -14.102 26.656 21.531 1 88.5 72 LYS B CA 1
ATOM 3605 C C . LYS B 1 72 ? -12.812 25.906 21.203 1 88.5 72 LYS B C 1
ATOM 3607 O O . LYS B 1 72 ? -12.852 24.719 20.875 1 88.5 72 LYS B O 1
ATOM 3612 N N . PRO B 1 73 ? -11.758 26.547 21.297 1 86.88 73 PRO B N 1
ATOM 3613 C CA . PRO B 1 73 ? -10.469 25.938 20.938 1 86.88 73 PRO B CA 1
ATOM 3614 C C . PRO B 1 73 ? -10.211 24.641 21.688 1 86.88 73 PRO B C 1
ATOM 3616 O O . PRO B 1 73 ? -9.633 23.703 21.125 1 86.88 73 PRO B O 1
ATOM 3619 N N . GLU B 1 74 ? -10.688 24.484 22.875 1 90.94 74 GLU B N 1
ATOM 3620 C CA . GLU B 1 74 ? -10.414 23.297 23.688 1 90.94 74 GLU B CA 1
ATOM 3621 C C . GLU B 1 74 ? -11.156 22.078 23.172 1 90.94 74 GLU B C 1
ATOM 3623 O O . GLU B 1 74 ? -10.797 20.938 23.484 1 90.94 74 GLU B O 1
ATOM 3628 N N . ASN B 1 75 ? -12.156 22.328 22.422 1 93.69 75 ASN B N 1
ATOM 3629 C CA . ASN B 1 75 ? -12.984 21.234 21.938 1 93.69 75 ASN B CA 1
ATOM 3630 C C . ASN B 1 75 ? -12.695 20.906 20.484 1 93.69 75 ASN B C 1
ATOM 3632 O O . ASN B 1 75 ? -13.078 19.844 19.984 1 93.69 75 ASN B O 1
ATOM 3636 N N . ALA B 1 76 ? -12.047 21.844 19.828 1 95.75 76 ALA B N 1
ATOM 3637 C CA . ALA B 1 76 ? -11.836 21.719 18.391 1 95.75 76 ALA B CA 1
ATOM 3638 C C . ALA B 1 76 ? -10.477 21.094 18.094 1 95.75 76 ALA B C 1
ATOM 3640 O O . ALA B 1 76 ? -9.617 21.016 18.969 1 95.75 76 ALA B O 1
ATOM 3641 N N . VAL B 1 77 ? -10.359 20.547 16.938 1 97.81 77 VAL B N 1
ATOM 3642 C CA . VAL B 1 77 ? -9.047 20.219 16.391 1 97.81 77 VAL B CA 1
ATOM 3643 C C . VAL B 1 77 ? -8.5 21.422 15.609 1 97.81 77 VAL B C 1
ATOM 3645 O O . VAL B 1 77 ? -8.867 21.641 14.453 1 97.81 77 VAL B O 1
ATOM 3648 N N . THR B 1 78 ? -7.617 22.141 16.219 1 98.12 78 THR B N 1
ATOM 3649 C CA . THR B 1 78 ? -7.141 23.406 15.656 1 98.12 78 THR B CA 1
ATOM 3650 C C . THR B 1 78 ? -5.961 23.172 14.711 1 98.12 78 THR B C 1
ATOM 3652 O O . THR B 1 78 ? -4.941 22.609 15.117 1 98.12 78 THR B O 1
ATOM 3655 N N . ILE B 1 79 ? -6.117 23.594 13.508 1 98.56 79 ILE B N 1
ATOM 3656 C CA . ILE B 1 79 ? -5.078 23.531 12.484 1 98.56 79 ILE B CA 1
ATOM 3657 C C . ILE B 1 79 ? -4.59 24.938 12.156 1 98.56 79 ILE B C 1
ATOM 3659 O O . ILE B 1 79 ? -5.336 25.75 11.602 1 98.56 79 ILE B O 1
ATOM 3663 N N . ALA B 1 80 ? -3.377 25.234 12.523 1 98.62 80 ALA B N 1
ATOM 3664 C CA . ALA B 1 80 ? -2.775 26.516 12.164 1 98.62 80 ALA B CA 1
ATOM 3665 C C . ALA B 1 80 ? -1.953 26.391 10.883 1 98.62 80 ALA B C 1
ATOM 3667 O O . ALA B 1 80 ? -1.073 25.531 10.781 1 98.62 80 ALA B O 1
ATOM 3668 N N . VAL B 1 81 ? -2.236 27.219 9.953 1 98.31 81 VAL B N 1
ATOM 3669 C CA . VAL B 1 81 ? -1.563 27.188 8.664 1 98.31 81 VAL B CA 1
ATOM 3670 C C . VAL B 1 81 ? -0.976 28.562 8.344 1 98.31 81 VAL B C 1
ATOM 3672 O O . VAL B 1 81 ? -1.667 29.578 8.453 1 98.31 81 VAL B O 1
ATOM 3675 N N . SER B 1 82 ? 0.265 28.578 8.016 1 97.31 82 SER B N 1
ATOM 3676 C CA . SER B 1 82 ? 0.872 29.844 7.609 1 97.31 82 SER B CA 1
ATOM 3677 C C . SER B 1 82 ? 0.366 30.281 6.238 1 97.31 82 SER B C 1
ATOM 3679 O O . SER B 1 82 ? 0.106 29.438 5.371 1 97.31 82 SER B O 1
ATOM 3681 N N . SER B 1 83 ? 0.313 31.578 6.031 1 95.75 83 SER B N 1
ATOM 3682 C CA . SER B 1 83 ? -0.157 32.125 4.762 1 95.75 83 SER B CA 1
ATOM 3683 C C . SER B 1 83 ? 0.744 31.688 3.609 1 95.75 83 SER B C 1
ATOM 3685 O O . SER B 1 83 ? 0.271 31.484 2.492 1 95.75 83 SER B O 1
ATOM 3687 N N . ARG B 1 84 ? 1.993 31.406 3.873 1 95.19 84 ARG B N 1
ATOM 3688 C CA . ARG B 1 84 ? 2.975 31.109 2.836 1 95.19 84 ARG B CA 1
ATOM 3689 C C . ARG B 1 84 ? 2.807 29.672 2.324 1 95.19 84 ARG B C 1
ATOM 3691 O O . ARG B 1 84 ? 3.393 29.312 1.307 1 95.19 84 ARG B O 1
ATOM 3698 N N . VAL B 1 85 ? 2.023 28.891 3.025 1 97.19 85 VAL B N 1
ATOM 3699 C CA . VAL B 1 85 ? 1.802 27.547 2.516 1 97.19 85 VAL B CA 1
ATOM 3700 C C . VAL B 1 85 ? 0.352 27.391 2.061 1 97.19 85 VAL B C 1
ATOM 3702 O O . VAL B 1 85 ? 0.035 26.516 1.254 1 97.19 85 VAL B O 1
ATOM 3705 N N . LEU B 1 86 ? -0.485 28.234 2.555 1 97.56 86 LEU B N 1
ATOM 3706 C CA . LEU B 1 86 ? -1.865 28.203 2.082 1 97.56 86 LEU B CA 1
ATOM 3707 C C . LEU B 1 86 ? -1.974 28.828 0.689 1 97.56 86 LEU B C 1
ATOM 3709 O O . LEU B 1 86 ? -2.768 28.359 -0.135 1 97.56 86 LEU B O 1
ATOM 3713 N N . PHE B 1 87 ? -1.127 29.828 0.453 1 96.75 87 PHE B N 1
ATOM 3714 C CA . PHE B 1 87 ? -1.132 30.531 -0.823 1 96.75 87 PHE B CA 1
ATOM 3715 C C . PHE B 1 87 ? 0.28 30.641 -1.385 1 96.75 87 PHE B C 1
ATOM 3717 O O . PHE B 1 87 ? 1.26 30.5 -0.649 1 96.75 87 PHE B O 1
ATOM 3724 N N . ARG B 1 88 ? 0.322 30.844 -2.674 1 95.5 88 ARG B N 1
ATOM 3725 C CA . ARG B 1 88 ? 1.603 31.109 -3.32 1 95.5 88 ARG B CA 1
ATOM 3726 C C . ARG B 1 88 ? 1.988 32.594 -3.189 1 95.5 88 ARG B C 1
ATOM 3728 O O . ARG B 1 88 ? 1.365 33.438 -3.807 1 95.5 88 ARG B O 1
ATOM 3735 N N . THR B 1 89 ? 3.021 32.875 -2.434 1 93.88 89 THR B N 1
ATOM 3736 C CA . THR B 1 89 ? 3.443 34.219 -2.174 1 93.88 89 THR B CA 1
ATOM 3737 C C . THR B 1 89 ? 4.906 34.438 -2.561 1 93.88 89 THR B C 1
ATOM 3739 O O . THR B 1 89 ? 5.605 35.25 -1.961 1 93.88 89 THR B O 1
ATOM 3742 N N . GLU B 1 90 ? 5.336 33.656 -3.461 1 91.75 90 GLU B N 1
ATOM 3743 C CA . GLU B 1 90 ? 6.75 33.656 -3.822 1 91.75 90 GLU B CA 1
ATOM 3744 C C . GLU B 1 90 ? 7.172 35.031 -4.355 1 91.75 90 GLU B C 1
ATOM 3746 O O . GLU B 1 90 ? 8.266 35.5 -4.055 1 91.75 90 GLU B O 1
ATOM 3751 N N . THR B 1 91 ? 6.352 35.625 -5.141 1 93.25 91 THR B N 1
ATOM 3752 C CA . THR B 1 91 ? 6.66 36.969 -5.688 1 93.25 91 THR B CA 1
ATOM 3753 C C . THR B 1 91 ? 6.801 38 -4.566 1 93.25 91 THR B C 1
ATOM 3755 O O . THR B 1 91 ? 7.754 38.781 -4.551 1 93.25 91 THR B O 1
ATOM 3758 N N . GLU B 1 92 ? 5.801 37.938 -3.695 1 92.38 92 GLU B N 1
ATOM 3759 C CA . GLU B 1 92 ? 5.812 38.875 -2.57 1 92.38 92 GLU B CA 1
ATOM 3760 C C . GLU B 1 92 ? 7.027 38.656 -1.679 1 92.38 92 GLU B C 1
ATOM 3762 O O . GLU B 1 92 ? 7.629 39.594 -1.185 1 92.38 92 GLU B O 1
ATOM 3767 N N . GLN B 1 93 ? 7.336 37.406 -1.463 1 90.44 93 GLN B N 1
ATOM 3768 C CA . GLN B 1 93 ? 8.516 37.062 -0.671 1 90.44 93 GLN B CA 1
ATOM 3769 C C . GLN B 1 93 ? 9.781 37.625 -1.321 1 90.44 93 GLN B C 1
ATOM 3771 O O . GLN B 1 93 ? 10.68 38.094 -0.63 1 90.44 93 GLN B O 1
ATOM 3776 N N . LYS B 1 94 ? 9.836 37.5 -2.582 1 94 94 LYS B N 1
ATOM 3777 C CA . LYS B 1 94 ? 10.984 38.031 -3.314 1 94 94 LYS B CA 1
ATOM 3778 C C . LYS B 1 94 ? 11.078 39.562 -3.152 1 94 94 LYS B C 1
ATOM 3780 O O . LYS B 1 94 ? 12.172 40.094 -2.994 1 94 94 LYS B O 1
ATOM 3785 N N . VAL B 1 95 ? 10 40.25 -3.268 1 94.75 95 VAL B N 1
ATOM 3786 C CA . VAL B 1 95 ? 9.969 41.688 -3.08 1 94.75 95 VAL B CA 1
ATOM 3787 C C . VAL B 1 95 ? 10.492 42.062 -1.689 1 94.75 95 VAL B C 1
ATOM 3789 O O . VAL B 1 95 ? 11.312 42.969 -1.542 1 94.75 95 VAL B O 1
ATOM 3792 N N . TYR B 1 96 ? 10.023 41.375 -0.694 1 90.94 96 TYR B N 1
ATOM 3793 C CA . TYR B 1 96 ? 10.461 41.594 0.678 1 90.94 96 TYR B CA 1
ATOM 3794 C C . TYR B 1 96 ? 11.969 41.406 0.809 1 90.94 96 TYR B C 1
ATOM 3796 O O . TYR B 1 96 ? 12.656 42.25 1.381 1 90.94 96 TYR B O 1
ATOM 3804 N N . GLU B 1 97 ? 12.414 40.281 0.275 1 92.56 97 GLU B N 1
ATOM 3805 C CA . GLU B 1 97 ? 13.82 39.938 0.425 1 92.56 97 GLU B CA 1
ATOM 3806 C C . GLU B 1 97 ? 14.719 40.906 -0.356 1 92.56 97 GLU B C 1
ATOM 3808 O O . GLU B 1 97 ? 15.805 41.25 0.108 1 92.56 97 GLU B O 1
ATOM 3813 N N . GLN B 1 98 ? 14.273 41.312 -1.48 1 95.69 98 GLN B N 1
ATOM 3814 C CA . GLN B 1 98 ? 15.125 42.094 -2.383 1 95.69 98 GLN B CA 1
ATOM 3815 C C . GLN B 1 98 ? 14.961 43.594 -2.15 1 95.69 98 GLN B C 1
ATOM 3817 O O . GLN B 1 98 ? 15.906 44.344 -2.324 1 95.69 98 GLN B O 1
ATOM 3822 N N . LYS B 1 99 ? 13.797 44 -1.764 1 95.94 99 LYS B N 1
ATOM 3823 C CA . LYS B 1 99 ? 13.531 45.438 -1.757 1 95.94 99 LYS B CA 1
ATOM 3824 C C . LYS B 1 99 ? 13.188 45.906 -0.352 1 95.94 99 LYS B C 1
ATOM 3826 O O . LYS B 1 99 ? 13.062 47.125 -0.122 1 95.94 99 LYS B O 1
ATOM 3831 N N . GLY B 1 100 ? 12.898 45.062 0.536 1 92.81 100 GLY B N 1
ATOM 3832 C CA . GLY B 1 100 ? 12.695 45.438 1.927 1 92.81 100 GLY B CA 1
ATOM 3833 C C . GLY B 1 100 ? 11.227 45.531 2.309 1 92.81 100 GLY B C 1
ATOM 3834 O O . GLY B 1 100 ? 10.352 45.344 1.462 1 92.81 100 GLY B O 1
ATOM 3835 N N . VAL B 1 101 ? 10.93 45.844 3.51 1 90.12 101 VAL B N 1
ATOM 3836 C CA . VAL B 1 101 ? 9.602 45.781 4.109 1 90.12 101 VAL B CA 1
ATOM 3837 C C . VAL B 1 101 ? 8.719 46.875 3.551 1 90.12 101 VAL B C 1
ATOM 3839 O O . VAL B 1 101 ? 7.523 46.656 3.309 1 90.12 101 VAL B O 1
ATOM 3842 N N . GLU B 1 102 ? 9.289 48.062 3.414 1 92.75 102 GLU B N 1
ATOM 3843 C CA . GLU B 1 102 ? 8.484 49.188 2.939 1 92.75 102 GLU B CA 1
ATOM 3844 C C . GLU B 1 102 ? 7.938 48.938 1.54 1 92.75 102 GLU B C 1
ATOM 3846 O O . GLU B 1 102 ? 6.758 49.188 1.272 1 92.75 102 GLU B O 1
ATOM 3851 N N . GLU B 1 103 ? 8.797 48.469 0.665 1 94.44 103 GLU B N 1
ATOM 3852 C CA . GLU B 1 103 ? 8.359 48.125 -0.688 1 94.44 103 GLU B CA 1
ATOM 3853 C C . GLU B 1 103 ? 7.383 46.969 -0.683 1 94.44 103 GLU B C 1
ATOM 3855 O O . GLU B 1 103 ? 6.453 46.906 -1.494 1 94.44 103 GLU B O 1
ATOM 3860 N N . TYR B 1 104 ? 7.621 46 0.174 1 93.38 104 TYR B N 1
ATOM 3861 C CA . TYR B 1 104 ? 6.715 44.875 0.335 1 93.38 104 TYR B CA 1
ATOM 3862 C C . TYR B 1 104 ? 5.316 45.344 0.712 1 93.38 104 TYR B C 1
ATOM 3864 O O . TYR B 1 104 ? 4.328 44.906 0.12 1 93.38 104 TYR B O 1
ATOM 3872 N N . LEU B 1 105 ? 5.227 46.25 1.669 1 91.06 105 LEU B N 1
ATOM 3873 C CA . LEU B 1 105 ? 3.943 46.781 2.121 1 91.06 105 LEU B CA 1
ATOM 3874 C C . LEU B 1 105 ? 3.23 47.531 0.992 1 91.06 105 LEU B C 1
ATOM 3876 O O . LEU B 1 105 ? 2.029 47.312 0.785 1 91.06 105 LEU B O 1
ATOM 3880 N N . ARG B 1 106 ? 4.008 48.344 0.313 1 93.38 106 ARG B N 1
ATOM 3881 C CA . ARG B 1 106 ? 3.447 49.062 -0.812 1 93.38 106 ARG B CA 1
ATOM 3882 C C . ARG B 1 106 ? 2.908 48.125 -1.879 1 93.38 106 ARG B C 1
ATOM 3884 O O . ARG B 1 106 ? 1.803 48.312 -2.387 1 93.38 106 ARG B O 1
ATOM 3891 N N . TYR B 1 107 ? 3.701 47.188 -2.174 1 95 107 TYR B N 1
ATOM 3892 C CA . TYR B 1 107 ? 3.322 46.188 -3.189 1 95 107 TYR B CA 1
ATOM 3893 C C . TYR B 1 107 ? 2.027 45.5 -2.809 1 95 107 TYR B C 1
ATOM 3895 O O . TYR B 1 107 ? 1.146 45.312 -3.65 1 95 107 TYR B O 1
ATOM 3903 N N . GLN B 1 108 ? 1.884 45.062 -1.574 1 93.12 108 GLN B N 1
ATOM 3904 C CA . GLN B 1 108 ? 0.697 44.375 -1.084 1 93.12 108 GLN B CA 1
ATOM 3905 C C . GLN B 1 108 ? -0.542 45.25 -1.201 1 93.12 108 GLN B C 1
ATOM 3907 O O . GLN B 1 108 ? -1.614 44.781 -1.583 1 93.12 108 GLN B O 1
ATOM 3912 N N . VAL B 1 109 ? -0.369 46.5 -0.869 1 93 109 VAL B N 1
ATOM 3913 C CA . VAL B 1 109 ? -1.49 47.438 -0.933 1 93 109 VAL B CA 1
ATOM 3914 C C . VAL B 1 109 ? -1.901 47.625 -2.387 1 93 109 VAL B C 1
ATOM 3916 O O . VAL B 1 109 ? -3.092 47.656 -2.707 1 93 109 VAL B O 1
ATOM 3919 N N . GLU B 1 110 ? -0.937 47.75 -3.264 1 95.31 110 GLU B N 1
ATOM 3920 C CA . GLU B 1 110 ? -1.194 48 -4.684 1 95.31 110 GLU B CA 1
ATOM 3921 C C . GLU B 1 110 ? -1.892 46.812 -5.32 1 95.31 110 GLU B C 1
ATOM 3923 O O . GLU B 1 110 ? -2.656 46.969 -6.277 1 95.31 110 GLU B O 1
ATOM 3928 N N . HIS B 1 111 ? -1.629 45.656 -4.762 1 95.5 111 HIS B N 1
ATOM 3929 C CA . HIS B 1 111 ? -2.166 44.438 -5.355 1 95.5 111 HIS B CA 1
ATOM 3930 C C . HIS B 1 111 ? -3.236 43.844 -4.461 1 95.5 111 HIS B C 1
ATOM 3932 O O . HIS B 1 111 ? -3.471 42.625 -4.512 1 95.5 111 HIS B O 1
ATOM 3938 N N . GLU B 1 112 ? -3.834 44.562 -3.627 1 93.56 112 GLU B N 1
ATOM 3939 C CA . GLU B 1 112 ? -4.75 44.094 -2.58 1 93.56 112 GLU B CA 1
ATOM 3940 C C . GLU B 1 112 ? -5.93 43.344 -3.172 1 93.56 112 GLU B C 1
ATOM 3942 O O . GLU B 1 112 ? -6.488 42.469 -2.525 1 93.56 112 GLU B O 1
ATOM 3947 N N . ASN B 1 113 ? -6.297 43.594 -4.414 1 93.75 113 ASN B N 1
ATOM 3948 C CA . ASN B 1 113 ? -7.461 42.969 -5.039 1 93.75 113 ASN B CA 1
ATOM 3949 C C . ASN B 1 113 ? -7.059 41.844 -5.98 1 93.75 113 ASN B C 1
ATOM 3951 O O . ASN B 1 113 ? -7.902 41.312 -6.695 1 93.75 113 ASN B O 1
ATOM 3955 N N . GLU B 1 114 ? -5.84 41.469 -6.031 1 96.5 114 GLU B N 1
ATOM 3956 C CA . GLU B 1 114 ? -5.336 40.344 -6.777 1 96.5 114 GLU B CA 1
ATOM 3957 C C . GLU B 1 114 ? -5.137 39.125 -5.863 1 96.5 114 GLU B C 1
ATOM 3959 O O . GLU B 1 114 ? -4.113 39.031 -5.18 1 96.5 114 GLU B O 1
ATOM 3964 N N . PRO B 1 115 ? -6.047 38.25 -5.922 1 96.69 115 PRO B N 1
ATOM 3965 C CA . PRO B 1 115 ? -5.957 37.094 -5.004 1 96.69 115 PRO B CA 1
ATOM 3966 C C . PRO B 1 115 ? -4.715 36.25 -5.246 1 96.69 115 PRO B C 1
ATOM 3968 O O . PRO B 1 115 ? -4.254 36.125 -6.387 1 96.69 115 PRO B O 1
ATOM 3971 N N . PHE B 1 116 ? -4.227 35.688 -4.195 1 96.62 116 PHE B N 1
ATOM 3972 C CA . PHE B 1 116 ? -3.125 34.75 -4.289 1 96.62 116 PHE B CA 1
ATOM 3973 C C . PHE B 1 116 ? -3.604 33.406 -4.867 1 96.62 116 PHE B C 1
ATOM 3975 O O . PHE B 1 116 ? -4.742 33 -4.629 1 96.62 116 PHE B O 1
ATOM 3982 N N . ALA B 1 117 ? -2.684 32.812 -5.574 1 96.19 117 ALA B N 1
ATOM 3983 C CA . ALA B 1 117 ? -2.959 31.453 -6.043 1 96.19 117 ALA B CA 1
ATOM 3984 C C . ALA B 1 117 ? -2.852 30.438 -4.898 1 96.19 117 ALA B C 1
ATOM 3986 O O . ALA B 1 117 ? -2.16 30.688 -3.908 1 96.19 117 ALA B O 1
ATOM 3987 N N . PRO B 1 118 ? -3.498 29.297 -5.051 1 96.12 118 PRO B N 1
ATOM 3988 C CA . PRO B 1 118 ? -3.445 28.25 -4.023 1 96.12 118 PRO B CA 1
ATOM 3989 C C . PRO B 1 118 ? -2.035 27.703 -3.811 1 96.12 118 PRO B C 1
ATOM 3991 O O . PRO B 1 118 ? -1.287 27.516 -4.773 1 96.12 118 PRO B O 1
ATOM 3994 N N . GLY B 1 119 ? -1.685 27.469 -2.559 1 96.62 119 GLY B N 1
ATOM 3995 C CA . GLY B 1 119 ? -0.429 26.844 -2.188 1 96.62 119 GLY B CA 1
ATOM 3996 C C . GLY B 1 119 ? -0.577 25.359 -1.863 1 96.62 119 GLY B C 1
ATOM 3997 O O . GLY B 1 119 ? -1.622 24.766 -2.129 1 96.62 119 GLY B O 1
ATOM 3998 N N . PRO B 1 120 ? 0.464 24.766 -1.354 1 96 120 PRO B N 1
ATOM 3999 C CA . PRO B 1 120 ? 0.468 23.328 -1.118 1 96 120 PRO B CA 1
ATOM 4000 C C . PRO B 1 120 ? -0.525 22.906 -0.039 1 96 120 PRO B C 1
ATOM 4002 O O . PRO B 1 120 ? -0.992 21.75 -0.039 1 96 120 PRO B O 1
ATOM 4005 N N . ALA B 1 121 ? -0.904 23.781 0.868 1 97.5 121 ALA B N 1
ATOM 4006 C CA . ALA B 1 121 ? -1.808 23.406 1.956 1 97.5 121 ALA B CA 1
ATOM 4007 C C . ALA B 1 121 ? -3.266 23.609 1.549 1 97.5 121 ALA B C 1
ATOM 4009 O O . ALA B 1 121 ? -4.18 23.25 2.295 1 97.5 121 ALA B O 1
ATOM 4010 N N . PHE B 1 122 ? -3.535 24.125 0.392 1 97.19 122 PHE B N 1
ATOM 4011 C CA . PHE B 1 122 ? -4.859 24.578 -0.014 1 97.19 122 PHE B CA 1
ATOM 4012 C C . PHE B 1 122 ? -5.84 23.406 -0.063 1 97.19 122 PHE B C 1
ATOM 4014 O O . PHE B 1 122 ? -6.914 23.469 0.533 1 97.19 122 PHE B O 1
ATOM 4021 N N . SER B 1 123 ? -5.434 22.359 -0.712 1 97.06 123 SER B N 1
ATOM 4022 C CA . SER B 1 123 ? -6.316 21.203 -0.85 1 97.06 123 SER B CA 1
ATOM 4023 C C . SER B 1 123 ? -6.574 20.547 0.5 1 97.06 123 SER B C 1
ATOM 4025 O O . SER B 1 123 ? -7.66 20.016 0.738 1 97.06 123 SER B O 1
ATOM 4027 N N . PHE B 1 124 ? -5.578 20.547 1.296 1 98 124 PHE B N 1
ATOM 4028 C CA . PHE B 1 124 ? -5.734 20.016 2.648 1 98 124 PHE B CA 1
ATOM 4029 C C . PHE B 1 124 ? -6.801 20.797 3.408 1 98 124 PHE B C 1
ATOM 4031 O O . PHE B 1 124 ? -7.703 20.203 4.004 1 98 124 PHE B O 1
ATOM 4038 N N . VAL B 1 125 ? -6.742 22.094 3.389 1 98.12 125 VAL B N 1
ATOM 4039 C CA . VAL B 1 125 ? -7.688 22.969 4.082 1 98.12 125 VAL B CA 1
ATOM 4040 C C . VAL B 1 125 ? -9.094 22.75 3.518 1 98.12 125 VAL B C 1
ATOM 4042 O O . VAL B 1 125 ? -10.062 22.672 4.27 1 98.12 125 VAL B O 1
ATOM 4045 N N . LYS B 1 126 ? -9.172 22.672 2.221 1 97.69 126 LYS B N 1
ATOM 4046 C CA . LYS B 1 126 ? -10.469 22.406 1.594 1 97.69 126 LYS B CA 1
ATOM 4047 C C . LYS B 1 126 ? -11.055 21.078 2.072 1 97.69 126 LYS B C 1
ATOM 4049 O O . LYS B 1 126 ? -12.266 20.969 2.287 1 97.69 126 LYS B O 1
ATOM 4054 N N . ALA B 1 127 ? -10.219 20.109 2.219 1 98.31 127 ALA B N 1
ATOM 4055 C CA . ALA B 1 127 ? -10.672 18.812 2.689 1 98.31 127 ALA B CA 1
ATOM 4056 C C . ALA B 1 127 ? -11.156 18.875 4.133 1 98.31 127 ALA B C 1
ATOM 4058 O O . ALA B 1 127 ? -12.125 18.219 4.504 1 98.31 127 ALA B O 1
ATOM 4059 N N . LEU B 1 128 ? -10.461 19.656 4.945 1 98.19 128 LEU B N 1
ATOM 4060 C CA . LEU B 1 128 ? -10.906 19.859 6.316 1 98.19 128 LEU B CA 1
ATOM 4061 C C . LEU B 1 128 ? -12.32 20.438 6.352 1 98.19 128 LEU B C 1
ATOM 4063 O O . LEU B 1 128 ? -13.156 20.016 7.148 1 98.19 128 LEU B O 1
ATOM 4067 N N . GLU B 1 129 ? -12.547 21.406 5.496 1 96.56 129 GLU B N 1
ATOM 4068 C CA . GLU B 1 129 ? -13.859 22.047 5.426 1 96.56 129 GLU B CA 1
ATOM 4069 C C . GLU B 1 129 ? -14.938 21.047 5.004 1 96.56 129 GLU B C 1
ATOM 4071 O O . GLU B 1 129 ? -16.062 21.094 5.504 1 96.56 129 GLU B O 1
ATOM 4076 N N . ALA B 1 130 ? -14.594 20.203 4.113 1 97.31 130 ALA B N 1
ATOM 4077 C CA . ALA B 1 130 ? -15.547 19.188 3.662 1 97.31 130 ALA B CA 1
ATOM 4078 C C . ALA B 1 130 ? -15.914 18.234 4.801 1 97.31 130 ALA B C 1
ATOM 4080 O O . ALA B 1 130 ? -17.078 17.859 4.949 1 97.31 130 ALA B O 1
ATOM 4081 N N . VAL B 1 131 ? -14.945 17.844 5.551 1 98.06 131 VAL B N 1
ATOM 4082 C CA . VAL B 1 131 ? -15.195 16.984 6.707 1 98.06 131 VAL B CA 1
ATOM 4083 C C . VAL B 1 131 ? -16.109 17.703 7.699 1 98.06 131 VAL B C 1
ATOM 4085 O O . VAL B 1 131 ? -17.047 17.125 8.227 1 98.06 131 VAL B O 1
ATOM 4088 N N . ASN B 1 132 ? -15.828 18.984 7.977 1 96.75 132 ASN B N 1
ATOM 4089 C CA . ASN B 1 132 ? -16.641 19.781 8.875 1 96.75 132 ASN B CA 1
ATOM 4090 C C . ASN B 1 132 ? -18.094 19.828 8.422 1 96.75 132 ASN B C 1
ATOM 4092 O O . ASN B 1 132 ? -19.016 19.75 9.242 1 96.75 132 ASN B O 1
ATOM 4096 N N . ALA B 1 133 ? -18.281 20.047 7.156 1 95.75 133 ALA B N 1
ATOM 4097 C CA . ALA B 1 133 ? -19.641 20.094 6.617 1 95.75 133 ALA B CA 1
ATOM 4098 C C . ALA B 1 133 ? -20.406 18.812 6.93 1 95.75 133 ALA B C 1
ATOM 4100 O O . ALA B 1 133 ? -21.562 18.844 7.336 1 95.75 133 ALA B O 1
ATOM 4101 N N . ARG B 1 134 ? -19.734 17.703 6.801 1 96.94 134 ARG B N 1
ATOM 4102 C CA . ARG B 1 134 ? -20.359 16.406 7.082 1 96.94 134 ARG B CA 1
ATOM 4103 C C . ARG B 1 134 ? -20.625 16.25 8.578 1 96.94 134 ARG B C 1
ATOM 4105 O O . ARG B 1 134 ? -21.656 15.711 8.969 1 96.94 134 ARG B O 1
ATOM 4112 N N . LEU B 1 135 ? -19.703 16.672 9.367 1 96.69 135 LEU B N 1
ATOM 4113 C CA . LEU B 1 135 ? -19.875 16.609 10.812 1 96.69 135 LEU B CA 1
ATOM 4114 C C . LEU B 1 135 ? -21.062 17.469 11.258 1 96.69 135 LEU B C 1
ATOM 4116 O O . LEU B 1 135 ? -21.844 17.047 12.117 1 96.69 135 LEU B O 1
ATOM 4120 N N . ARG B 1 136 ? -21.203 18.625 10.664 1 95 136 ARG B N 1
ATOM 4121 C CA . ARG B 1 136 ? -22.297 19.531 11.016 1 95 136 ARG B CA 1
ATOM 4122 C C . ARG B 1 136 ? -23.641 18.922 10.641 1 95 136 ARG B C 1
ATOM 4124 O O . ARG B 1 136 ? -24.641 19.141 11.328 1 95 136 ARG B O 1
ATOM 4131 N N . GLU B 1 137 ? -23.625 18.172 9.602 1 95.5 137 GLU B N 1
ATOM 4132 C CA . GLU B 1 137 ? -24.844 17.469 9.203 1 95.5 137 GLU B CA 1
ATOM 4133 C C . GLU B 1 137 ? -25.219 16.391 10.227 1 95.5 137 GLU B C 1
ATOM 4135 O O . GLU B 1 137 ? -26.391 16.25 10.578 1 95.5 137 GLU B O 1
ATOM 4140 N N . LEU B 1 138 ? -24.266 15.695 10.68 1 96.19 138 LEU B N 1
ATOM 4141 C CA . LEU B 1 138 ? -24.5 14.562 11.57 1 96.19 138 LEU B CA 1
ATOM 4142 C C . LEU B 1 138 ? -24.656 15.031 13.016 1 96.19 138 LEU B C 1
ATOM 4144 O O . LEU B 1 138 ? -25.406 14.445 13.789 1 96.19 138 LEU B O 1
ATOM 4148 N N . TYR B 1 139 ? -23.906 16.062 13.32 1 95.75 139 TYR B N 1
ATOM 4149 C CA . TYR B 1 139 ? -23.875 16.625 14.672 1 95.75 139 TYR B CA 1
ATOM 4150 C C . TYR B 1 139 ? -23.953 18.141 14.633 1 95.75 139 TYR B C 1
ATOM 4152 O O . TYR B 1 139 ? -22.984 18.828 14.969 1 95.75 139 TYR B O 1
ATOM 4160 N N . PRO B 1 140 ? -25.016 18.734 14.414 1 92.38 140 PRO B N 1
ATOM 4161 C CA . PRO B 1 140 ? -25.156 20.172 14.18 1 92.38 140 PRO B CA 1
ATOM 4162 C C . PRO B 1 140 ? -24.672 21.016 15.359 1 92.38 140 PRO B C 1
ATOM 4164 O O . PRO B 1 140 ? -24.203 22.141 15.164 1 92.38 140 PRO B O 1
ATOM 4167 N N . GLU B 1 141 ? -24.703 20.469 16.562 1 90.81 141 GLU B N 1
ATOM 4168 C CA . GLU B 1 141 ? -24.359 21.281 17.734 1 90.81 141 GLU B CA 1
ATOM 4169 C C . GLU B 1 141 ? -22.969 20.922 18.25 1 90.81 141 GLU B C 1
ATOM 4171 O O . GLU B 1 141 ? -22.484 21.531 19.219 1 90.81 141 GLU B O 1
ATOM 4176 N N . SER B 1 142 ? -22.312 20.031 17.594 1 92.25 142 SER B N 1
ATOM 4177 C CA . SER B 1 142 ? -21.031 19.578 18.109 1 92.25 142 SER B CA 1
ATOM 4178 C C . SER B 1 142 ? -19.938 20.609 17.859 1 92.25 142 SER B C 1
ATOM 4180 O O . SER B 1 142 ? -19.906 21.25 16.812 1 92.25 142 SER B O 1
ATOM 4182 N N . GLU B 1 143 ? -19.016 20.766 18.812 1 94.12 143 GLU B N 1
ATOM 4183 C CA . GLU B 1 143 ? -17.859 21.641 18.703 1 94.12 143 GLU B CA 1
ATOM 4184 C C . GLU B 1 143 ? -16.625 20.859 18.25 1 94.12 143 GLU B C 1
ATOM 4186 O O . GLU B 1 143 ? -15.562 21.453 18.016 1 94.12 143 GLU B O 1
ATOM 4191 N N . GLU B 1 144 ? -16.828 19.594 18.172 1 95.19 144 GLU B N 1
ATOM 4192 C CA . GLU B 1 144 ? -15.711 18.75 17.766 1 95.19 144 GLU B CA 1
ATOM 4193 C C . GLU B 1 144 ? -15.562 18.719 16.25 1 95.19 144 GLU B C 1
ATOM 4195 O O . GLU B 1 144 ? -16.031 17.797 15.594 1 95.19 144 GLU B O 1
ATOM 4200 N N . LEU B 1 145 ? -14.945 19.781 15.805 1 96.19 145 LEU B N 1
ATOM 4201 C CA . LEU B 1 145 ? -14.672 19.984 14.383 1 96.19 145 LEU B CA 1
ATOM 4202 C C . LEU B 1 145 ? -13.258 20.531 14.188 1 96.19 145 LEU B C 1
ATOM 4204 O O . LEU B 1 145 ? -12.555 20.828 15.156 1 96.19 145 LEU B O 1
ATOM 4208 N N . PHE B 1 146 ? -12.938 20.641 12.93 1 97.25 146 PHE B N 1
ATOM 4209 C CA . PHE B 1 146 ? -11.688 21.328 12.641 1 97.25 146 PHE B CA 1
ATOM 4210 C C . PHE B 1 146 ? -11.859 22.844 12.773 1 97.25 146 PHE B C 1
ATOM 4212 O O . PHE B 1 146 ? -12.883 23.391 12.359 1 97.25 146 PHE B O 1
ATOM 4219 N N . ASP B 1 147 ? -10.93 23.438 13.383 1 96.69 147 ASP B N 1
ATOM 4220 C CA . ASP B 1 147 ? -10.812 24.891 13.445 1 96.69 147 ASP B CA 1
ATOM 4221 C C . ASP B 1 147 ? -9.531 25.359 12.75 1 96.69 147 ASP B C 1
ATOM 4223 O O . ASP B 1 147 ? -8.43 25.078 13.211 1 96.69 147 ASP B O 1
ATOM 4227 N N . ILE B 1 148 ? -9.68 26.094 11.719 1 97.06 148 ILE B N 1
ATOM 4228 C CA . ILE B 1 148 ? -8.539 26.516 10.914 1 97.06 148 ILE B CA 1
ATOM 4229 C C . ILE B 1 148 ? -8.141 27.953 11.289 1 97.06 148 ILE B C 1
ATOM 4231 O O . ILE B 1 148 ? -8.977 28.844 11.297 1 97.06 148 ILE B O 1
ATOM 4235 N N . VAL B 1 149 ? -6.898 28.141 11.617 1 96.75 149 VAL B N 1
ATOM 4236 C CA . VAL B 1 149 ? -6.348 29.438 11.961 1 96.75 149 VAL B CA 1
ATOM 4237 C C . VAL B 1 149 ? -5.266 29.828 10.953 1 96.75 149 VAL B C 1
ATOM 4239 O O . VAL B 1 149 ? -4.328 29.062 10.711 1 96.75 149 VAL B O 1
ATOM 4242 N N . LEU B 1 150 ? -5.441 30.938 10.383 1 97 150 LEU B N 1
ATOM 4243 C CA . LEU B 1 150 ? -4.414 31.453 9.477 1 97 150 LEU B CA 1
ATOM 4244 C C . LEU B 1 150 ? -3.371 32.25 10.242 1 97 150 LEU B C 1
ATOM 4246 O O . LEU B 1 150 ? -3.715 33.188 10.984 1 97 150 LEU B O 1
ATOM 4250 N N . VAL B 1 151 ? -2.143 31.875 10.047 1 96.5 151 VAL B N 1
ATOM 4251 C CA . VAL B 1 151 ? -1.033 32.562 10.711 1 96.5 151 VAL B CA 1
ATOM 4252 C C . VAL B 1 151 ? -0.162 33.25 9.672 1 96.5 151 VAL B C 1
ATOM 4254 O O . VAL B 1 151 ? 0.24 32.656 8.672 1 96.5 151 VAL B O 1
ATOM 4257 N N . THR B 1 152 ? 0.084 34.5 9.883 1 93.44 152 THR B N 1
ATOM 4258 C CA . THR B 1 152 ? 0.948 35.25 8.977 1 93.44 152 THR B CA 1
ATOM 4259 C C . THR B 1 152 ? 1.871 36.188 9.766 1 93.44 152 THR B C 1
ATOM 4261 O O . THR B 1 152 ? 1.522 36.656 10.852 1 93.44 152 THR B O 1
ATOM 4264 N N . TYR B 1 153 ? 2.992 36.375 9.156 1 87.44 153 TYR B N 1
ATOM 4265 C CA . TYR B 1 153 ? 3.957 37.281 9.75 1 87.44 153 TYR B CA 1
ATOM 4266 C C . TYR B 1 153 ? 3.74 38.719 9.242 1 87.44 153 TYR B C 1
ATOM 4268 O O . TYR B 1 153 ? 4.414 39.625 9.688 1 87.44 153 TYR B O 1
ATOM 4276 N N . ASN B 1 154 ? 2.873 38.812 8.375 1 82.69 154 ASN B N 1
ATOM 4277 C CA . ASN B 1 154 ? 2.588 40.125 7.82 1 82.69 154 ASN B CA 1
ATOM 4278 C C . ASN B 1 154 ? 2.049 41.094 8.883 1 82.69 154 ASN B C 1
ATOM 4280 O O . ASN B 1 154 ? 1.427 40.656 9.852 1 82.69 154 ASN B O 1
ATOM 4284 N N . HIS B 1 155 ? 2.293 42.312 8.609 1 83.31 155 HIS B N 1
ATOM 4285 C CA . HIS B 1 155 ? 1.615 43.344 9.383 1 83.31 155 HIS B CA 1
ATOM 4286 C C . HIS B 1 155 ? 0.124 43.406 9.07 1 83.31 155 HIS B C 1
ATOM 4288 O O . HIS B 1 155 ? -0.285 43.062 7.949 1 83.31 155 HIS B O 1
ATOM 4294 N N . ALA B 1 156 ? -0.633 43.875 10.008 1 83.81 156 ALA B N 1
ATOM 4295 C CA . ALA B 1 156 ? -2.088 43.906 9.883 1 83.81 156 ALA B CA 1
ATOM 4296 C C . ALA B 1 156 ? -2.52 44.781 8.711 1 83.81 156 ALA B C 1
ATOM 4298 O O . ALA B 1 156 ? -3.541 44.531 8.07 1 83.81 156 ALA B O 1
ATOM 4299 N N . HIS B 1 157 ? -1.703 45.719 8.422 1 81.06 157 HIS B N 1
ATOM 4300 C CA . HIS B 1 157 ? -2.012 46.688 7.395 1 81.06 157 HIS B CA 1
ATOM 4301 C C . HIS B 1 157 ? -2.184 46.031 6.031 1 81.06 157 HIS B C 1
ATOM 4303 O O . HIS B 1 157 ? -2.963 46.5 5.199 1 81.06 157 HIS B O 1
ATOM 4309 N N . VAL B 1 158 ? -1.523 44.938 5.812 1 80.31 158 VAL B N 1
ATOM 4310 C CA . VAL B 1 158 ? -1.583 44.312 4.492 1 80.31 158 VAL B CA 1
ATOM 4311 C C . VAL B 1 158 ? -2.428 43.031 4.562 1 80.31 158 VAL B C 1
ATOM 4313 O O . VAL B 1 158 ? -2.398 42.219 3.643 1 80.31 158 VAL B O 1
ATOM 4316 N N . GLY B 1 159 ? -3.199 42.969 5.594 1 89.94 159 GLY B N 1
ATOM 4317 C CA . GLY B 1 159 ? -4.016 41.781 5.793 1 89.94 159 GLY B CA 1
ATOM 4318 C C . GLY B 1 159 ? -5.23 41.75 4.883 1 89.94 159 GLY B C 1
ATOM 4319 O O . GLY B 1 159 ? -5.844 40.688 4.715 1 89.94 159 GLY B O 1
ATOM 4320 N N . VAL B 1 160 ? -5.578 42.844 4.305 1 91.81 160 VAL B N 1
ATOM 4321 C CA . VAL B 1 160 ? -6.77 42.938 3.473 1 91.81 160 VAL B CA 1
ATOM 4322 C C . VAL B 1 160 ? -6.656 42 2.281 1 91.81 160 VAL B C 1
ATOM 4324 O O . VAL B 1 160 ? -7.629 41.344 1.917 1 91.81 160 VAL B O 1
ATOM 4327 N N . ARG B 1 161 ? -5.477 41.938 1.657 1 94.12 161 ARG B N 1
ATOM 4328 C CA . ARG B 1 161 ? -5.293 41.062 0.51 1 94.12 161 ARG B CA 1
ATOM 4329 C C . ARG B 1 161 ? -5.535 39.594 0.895 1 94.12 161 ARG B C 1
ATOM 4331 O O . ARG B 1 161 ? -6.105 38.844 0.117 1 94.12 161 ARG B O 1
ATOM 4338 N N . LEU B 1 162 ? -5.117 39.281 2.07 1 94.31 162 LEU B N 1
ATOM 4339 C CA . LEU B 1 162 ? -5.324 37.906 2.559 1 94.31 162 LEU B CA 1
ATOM 4340 C C . LEU B 1 162 ? -6.809 37.625 2.725 1 94.31 162 LEU B C 1
ATOM 4342 O O . LEU B 1 162 ? -7.277 36.531 2.328 1 94.31 162 LEU B O 1
ATOM 4346 N N . ILE B 1 163 ? -7.48 38.531 3.338 1 93.38 163 ILE B N 1
ATOM 4347 C CA . ILE B 1 163 ? -8.914 38.344 3.539 1 93.38 163 ILE B CA 1
ATOM 4348 C C . ILE B 1 163 ? -9.617 38.25 2.188 1 93.38 163 ILE B C 1
ATOM 4350 O O . ILE B 1 163 ? -10.477 37.406 1.981 1 93.38 163 ILE B O 1
ATOM 4354 N N . ASN B 1 164 ? -9.227 39.156 1.261 1 95 164 ASN B N 1
ATOM 4355 C CA . ASN B 1 164 ? -9.781 39.125 -0.088 1 95 164 ASN B CA 1
ATOM 4356 C C . ASN B 1 164 ? -9.523 37.781 -0.754 1 95 164 ASN B C 1
ATOM 4358 O O . ASN B 1 164 ? -10.398 37.25 -1.452 1 95 164 ASN B O 1
ATOM 4362 N N . THR B 1 165 ? -8.398 37.281 -0.567 1 96.31 165 THR B N 1
ATOM 4363 C CA . THR B 1 165 ? -8.023 36 -1.153 1 96.31 165 THR B CA 1
ATOM 4364 C C . THR B 1 165 ? -8.867 34.875 -0.571 1 96.31 165 THR B C 1
ATOM 4366 O O . THR B 1 165 ? -9.359 34 -1.309 1 96.31 165 THR B O 1
ATOM 4369 N N . ILE B 1 166 ? -9.016 34.844 0.729 1 95.94 166 ILE B N 1
ATOM 4370 C CA . ILE B 1 166 ? -9.828 33.844 1.416 1 95.94 166 ILE B CA 1
ATOM 4371 C C . ILE B 1 166 ? -11.25 33.875 0.868 1 95.94 166 ILE B C 1
ATOM 4373 O O . ILE B 1 166 ? -11.828 32.812 0.568 1 95.94 166 ILE B O 1
ATOM 4377 N N . ASN B 1 167 ? -11.789 35.062 0.73 1 94.69 167 ASN B N 1
ATOM 4378 C CA . ASN B 1 167 ? -13.141 35.219 0.204 1 94.69 167 ASN B CA 1
ATOM 4379 C C . ASN B 1 167 ? -13.234 34.781 -1.254 1 94.69 167 ASN B C 1
ATOM 4381 O O . ASN B 1 167 ? -14.211 34.156 -1.654 1 94.69 167 ASN B O 1
ATOM 4385 N N . HIS B 1 168 ? -12.273 35.156 -1.979 1 96.19 168 HIS B N 1
ATOM 4386 C CA . HIS B 1 168 ? -12.227 34.781 -3.387 1 96.19 168 HIS B CA 1
ATOM 4387 C C . HIS B 1 168 ? -12.305 33.281 -3.553 1 96.19 168 HIS B C 1
ATOM 4389 O O . HIS B 1 168 ? -13.008 32.781 -4.438 1 96.19 168 HIS B O 1
ATOM 4395 N N . HIS B 1 169 ? -11.586 32.562 -2.736 1 96.62 169 HIS B N 1
ATOM 4396 C CA . HIS B 1 169 ? -11.516 31.125 -2.844 1 96.62 169 HIS B CA 1
ATOM 4397 C C . HIS B 1 169 ? -12.617 30.453 -2.021 1 96.62 169 HIS B C 1
ATOM 4399 O O . HIS B 1 169 ? -12.664 29.234 -1.912 1 96.62 169 HIS B O 1
ATOM 4405 N N . ASN B 1 170 ? -13.43 31.203 -1.343 1 95 170 ASN B N 1
ATOM 4406 C CA . ASN B 1 170 ? -14.555 30.734 -0.543 1 95 170 ASN B CA 1
ATOM 4407 C C . ASN B 1 170 ? -14.094 29.797 0.571 1 95 170 ASN B C 1
ATOM 4409 O O . ASN B 1 170 ? -14.664 28.719 0.755 1 95 170 ASN B O 1
ATOM 4413 N N . LEU B 1 171 ? -13.023 30.188 1.149 1 95.5 171 LEU B N 1
ATOM 4414 C CA . LEU B 1 171 ? -12.547 29.422 2.293 1 95.5 171 LEU B CA 1
ATOM 4415 C C . LEU B 1 171 ? -13.234 29.875 3.578 1 95.5 171 LEU B C 1
ATOM 4417 O O . LEU B 1 171 ? -13.492 31.062 3.764 1 95.5 171 LEU B O 1
ATOM 4421 N N . PHE B 1 172 ? -13.484 28.922 4.41 1 91.38 172 PHE B N 1
ATOM 4422 C CA . PHE B 1 172 ? -14.078 29.234 5.707 1 91.38 172 PHE B CA 1
ATOM 4423 C C . PHE B 1 172 ? -13 29.344 6.781 1 91.38 172 PHE B C 1
ATOM 4425 O O . PHE B 1 172 ? -12.875 28.453 7.633 1 91.38 172 PHE B O 1
ATOM 4432 N N . ILE B 1 173 ? -12.312 30.406 6.801 1 94.06 173 ILE B N 1
ATOM 4433 C CA . ILE B 1 173 ? -11.289 30.703 7.793 1 94.06 173 ILE B CA 1
ATOM 4434 C C . ILE B 1 173 ? -11.633 32 8.508 1 94.06 173 ILE B C 1
ATOM 4436 O O . ILE B 1 173 ? -11.578 33.094 7.914 1 94.06 173 ILE B O 1
ATOM 4440 N N . GLU B 1 174 ? -11.922 31.906 9.781 1 91.5 174 GLU B N 1
ATOM 4441 C CA . GLU B 1 174 ? -12.43 33.062 10.516 1 91.5 174 GLU B CA 1
ATOM 4442 C C . GLU B 1 174 ? -11.445 33.5 11.594 1 91.5 174 GLU B C 1
ATOM 4444 O O . GLU B 1 174 ? -11.586 34.594 12.164 1 91.5 174 GLU B O 1
ATOM 4449 N N . ARG B 1 175 ? -10.508 32.719 11.789 1 92.69 175 ARG B N 1
ATOM 4450 C CA . ARG B 1 175 ? -9.516 33.062 12.797 1 92.69 175 ARG B CA 1
ATOM 4451 C C . ARG B 1 175 ? -8.164 33.344 12.156 1 92.69 175 ARG B C 1
ATOM 4453 O O . ARG B 1 175 ? -7.637 32.531 11.406 1 92.69 175 ARG B O 1
ATOM 4460 N N . PHE B 1 176 ? -7.621 34.531 12.484 1 92 176 PHE B N 1
ATOM 4461 C CA . PHE B 1 176 ? -6.348 35 11.953 1 92 176 PHE B CA 1
ATOM 4462 C C . PHE B 1 176 ? -5.395 35.375 13.078 1 92 176 PHE B C 1
ATOM 4464 O O . PHE B 1 176 ? -5.816 35.844 14.125 1 92 176 PHE B O 1
ATOM 4471 N N . CYS B 1 177 ? -4.227 35.125 12.828 1 92.44 177 CYS B N 1
ATOM 4472 C CA . CYS B 1 177 ? -3.139 35.625 13.656 1 92.44 177 CYS B CA 1
ATOM 4473 C C . CYS B 1 177 ? -2.1 36.344 12.805 1 92.44 177 CYS B C 1
ATOM 4475 O O . CYS B 1 177 ? -1.271 35.719 12.156 1 92.44 177 CYS B O 1
ATOM 4477 N N . MET B 1 178 ? -2.113 37.656 12.766 1 92 178 MET B N 1
ATOM 4478 C CA . MET B 1 178 ? -1.137 38.5 12.094 1 92 178 MET B CA 1
ATOM 4479 C C . MET B 1 178 ? -0.109 39.031 13.078 1 92 178 MET B C 1
ATOM 4481 O O . MET B 1 178 ? -0.414 39.938 13.875 1 92 178 MET B O 1
ATOM 4485 N N . THR B 1 179 ? 1.046 38.562 12.945 1 92.06 179 THR B N 1
ATOM 4486 C CA . THR B 1 179 ? 1.962 38.75 14.062 1 92.06 179 THR B CA 1
ATOM 4487 C C . THR B 1 179 ? 2.885 39.938 13.812 1 92.06 179 THR B C 1
ATOM 4489 O O . THR B 1 179 ? 3.604 40.375 14.719 1 92.06 179 THR B O 1
ATOM 4492 N N . GLY B 1 180 ? 2.953 40.469 12.656 1 88.25 180 GLY B N 1
ATOM 4493 C CA . GLY B 1 180 ? 3.807 41.594 12.336 1 88.25 180 GLY B CA 1
ATOM 4494 C C . GLY B 1 180 ? 5.285 41.312 12.523 1 88.25 180 GLY B C 1
ATOM 4495 O O . GLY B 1 180 ? 6.02 42.125 13.07 1 88.25 180 GLY B O 1
ATOM 4496 N N . GLY B 1 181 ? 5.625 40.094 12.312 1 87 181 GLY B N 1
ATOM 4497 C CA . GLY B 1 181 ? 7.035 39.75 12.383 1 87 181 GLY B CA 1
ATOM 4498 C C . GLY B 1 181 ? 7.391 38.969 13.641 1 87 181 GLY B C 1
ATOM 4499 O O . GLY B 1 181 ? 8.453 38.344 13.711 1 87 181 GLY B O 1
ATOM 4500 N N . SER B 1 182 ? 6.531 38.969 14.648 1 90.88 182 SER B N 1
ATOM 4501 C CA . SER B 1 182 ? 6.805 38.219 15.883 1 90.88 182 SER B CA 1
ATOM 4502 C C . SER B 1 182 ? 6.57 36.719 15.711 1 90.88 182 SER B C 1
ATOM 4504 O O . SER B 1 182 ? 5.844 36.312 14.805 1 90.88 182 SER B O 1
ATOM 4506 N N . SER B 1 183 ? 7.219 35.969 16.594 1 92.75 183 SER B N 1
ATOM 4507 C CA . SER B 1 183 ? 7.059 34.531 16.547 1 92.75 183 SER B CA 1
ATOM 4508 C C . SER B 1 183 ? 5.625 34.125 16.859 1 92.75 183 SER B C 1
ATOM 4510 O O . SER B 1 183 ? 5.02 34.625 17.797 1 92.75 183 SER B O 1
ATOM 4512 N N . PRO B 1 184 ? 5.137 33.156 16.125 1 95.25 184 PRO B N 1
ATOM 4513 C CA . PRO B 1 184 ? 3.75 32.75 16.359 1 95.25 184 PRO B CA 1
ATOM 4514 C C . PRO B 1 184 ? 3.621 31.703 17.438 1 95.25 184 PRO B C 1
ATOM 4516 O O . PRO B 1 184 ? 2.508 31.297 17.781 1 95.25 184 PRO B O 1
ATOM 4519 N N . ILE B 1 185 ? 4.656 31.203 17.984 1 95.94 185 ILE B N 1
ATOM 4520 C CA . ILE B 1 185 ? 4.676 30.016 18.828 1 95.94 185 ILE B CA 1
ATOM 4521 C C . ILE B 1 185 ? 3.775 30.234 20.047 1 95.94 185 ILE B C 1
ATOM 4523 O O . ILE B 1 185 ? 2.986 29.359 20.406 1 95.94 185 ILE B O 1
ATOM 4527 N N . GLY B 1 186 ? 3.953 31.375 20.719 1 95.94 186 GLY B N 1
ATOM 4528 C CA . GLY B 1 186 ? 3.096 31.688 21.859 1 95.94 186 GLY B CA 1
ATOM 4529 C C . GLY B 1 186 ? 1.619 31.656 21.516 1 95.94 186 GLY B C 1
ATOM 4530 O O . GLY B 1 186 ? 0.803 31.172 22.312 1 95.94 186 GLY B O 1
ATOM 4531 N N . TYR B 1 187 ? 1.252 32.188 20.391 1 96.38 187 TYR B N 1
ATOM 4532 C CA . TYR B 1 187 ? -0.134 32.188 19.922 1 96.38 187 TYR B CA 1
ATOM 4533 C C . TYR B 1 187 ? -0.621 30.781 19.625 1 96.38 187 TYR B C 1
ATOM 4535 O O . TYR B 1 187 ? -1.769 30.438 19.906 1 96.38 187 TYR B O 1
ATOM 4543 N N . LEU B 1 188 ? 0.236 29.984 19.016 1 97.38 188 LEU B N 1
ATOM 4544 C CA . LEU B 1 188 ? -0.115 28.609 18.703 1 97.38 188 LEU B CA 1
ATOM 4545 C C . LEU B 1 188 ? -0.5 27.844 19.969 1 97.38 188 LEU B C 1
ATOM 4547 O O . LEU B 1 188 ? -1.469 27.078 19.969 1 97.38 188 LEU B O 1
ATOM 4551 N N . LYS B 1 189 ? 0.275 28.031 20.984 1 96 189 LYS B N 1
ATOM 4552 C CA . LYS B 1 189 ? -0.025 27.391 22.266 1 96 189 LYS B CA 1
ATOM 4553 C C . LYS B 1 189 ? -1.361 27.891 22.828 1 96 189 LYS B C 1
ATOM 4555 O O . LYS B 1 189 ? -2.158 27.094 23.328 1 96 189 LYS B O 1
ATOM 4560 N N . ALA B 1 190 ? -1.588 29.203 22.719 1 95.06 190 ALA B N 1
ATOM 4561 C CA . ALA B 1 190 ? -2.818 29.812 23.219 1 95.06 190 ALA B CA 1
ATOM 4562 C C . ALA B 1 190 ? -4.039 29.266 22.484 1 95.06 190 ALA B C 1
ATOM 4564 O O . ALA B 1 190 ? -5.113 29.125 23.062 1 95.06 190 ALA B O 1
ATOM 4565 N N . TRP B 1 191 ? -3.85 28.922 21.266 1 94.31 191 TRP B N 1
ATOM 4566 C CA . TRP B 1 191 ? -4.93 28.391 20.453 1 94.31 191 TRP B CA 1
ATOM 4567 C C . TRP B 1 191 ? -5.066 26.875 20.641 1 94.31 191 TRP B C 1
ATOM 4569 O O . TRP B 1 191 ? -5.891 26.234 19.984 1 94.31 191 TRP B O 1
ATOM 4579 N N . GLN B 1 192 ? -4.18 26.25 21.469 1 96.12 192 GLN B N 1
ATOM 4580 C CA . GLN B 1 192 ? -4.164 24.797 21.641 1 96.12 192 GLN B CA 1
ATOM 4581 C C . GLN B 1 192 ? -4.062 24.094 20.297 1 96.12 192 GLN B C 1
ATOM 4583 O O . GLN B 1 192 ? -4.859 23.203 20 1 96.12 192 GLN B O 1
ATOM 4588 N N . THR B 1 193 ? -3.115 24.531 19.562 1 98.06 193 THR B N 1
ATOM 4589 C CA . THR B 1 193 ? -2.936 24.078 18.188 1 98.06 193 THR B CA 1
ATOM 4590 C C . THR B 1 193 ? -2.592 22.594 18.141 1 98.06 193 THR B C 1
ATOM 4592 O O . THR B 1 193 ? -1.717 22.141 18.875 1 98.06 193 THR B O 1
ATOM 4595 N N . ASN B 1 194 ? -3.295 21.859 17.281 1 98.56 194 ASN B N 1
ATOM 4596 C CA . ASN B 1 194 ? -3.066 20.422 17.125 1 98.56 194 ASN B CA 1
ATOM 4597 C C . ASN B 1 194 ? -2.08 20.125 15.992 1 98.56 194 ASN B C 1
ATOM 4599 O O . ASN B 1 194 ? -1.435 19.078 15.984 1 98.56 194 ASN B O 1
ATOM 4603 N N . LEU B 1 195 ? -1.988 21.031 15.062 1 98.88 195 LEU B N 1
ATOM 4604 C CA . LEU B 1 195 ? -1.05 20.906 13.953 1 98.88 195 LEU B CA 1
ATOM 4605 C C . LEU B 1 195 ? -0.7 22.281 13.398 1 98.88 195 LEU B C 1
ATOM 4607 O O . LEU B 1 195 ? -1.586 23.109 13.172 1 98.88 195 LEU B O 1
ATOM 4611 N N . TYR B 1 196 ? 0.524 22.547 13.242 1 98.81 196 TYR B N 1
ATOM 4612 C CA . TYR B 1 196 ? 1.028 23.781 12.641 1 98.81 196 TYR B CA 1
ATOM 4613 C C . TYR B 1 196 ? 1.793 23.5 11.359 1 98.81 196 TYR B C 1
ATOM 4615 O O . TYR B 1 196 ? 2.734 22.703 11.352 1 98.81 196 TYR B O 1
ATOM 4623 N N . LEU B 1 197 ? 1.413 24.094 10.234 1 98.69 197 LEU B N 1
ATOM 4624 C CA . LEU B 1 197 ? 2.057 23.938 8.938 1 98.69 197 LEU B CA 1
ATOM 4625 C C . LEU B 1 197 ? 2.65 25.266 8.469 1 98.69 197 LEU B C 1
ATOM 4627 O O . LEU B 1 197 ? 1.964 26.297 8.461 1 98.69 197 LEU B O 1
ATOM 4631 N N . SER B 1 198 ? 3.887 25.234 8.094 1 98.12 198 SER B N 1
ATOM 4632 C CA . SER B 1 198 ? 4.555 26.469 7.703 1 98.12 198 SER B CA 1
ATOM 4633 C C . SER B 1 198 ? 5.668 26.203 6.699 1 98.12 198 SER B C 1
ATOM 4635 O O . SER B 1 198 ? 6.152 25.078 6.586 1 98.12 198 SER B O 1
ATOM 4637 N N . ALA B 1 199 ? 5.996 27.234 5.945 1 96.5 199 ALA B N 1
ATOM 4638 C CA . ALA B 1 199 ? 7.168 27.172 5.074 1 96.5 199 ALA B CA 1
ATOM 4639 C C . ALA B 1 199 ? 8.445 27.484 5.852 1 96.5 199 ALA B C 1
ATOM 4641 O O . ALA B 1 199 ? 9.555 27.25 5.359 1 96.5 199 ALA B O 1
ATOM 4642 N N . ASP B 1 200 ? 8.336 27.969 6.996 1 95.19 200 ASP B N 1
ATOM 4643 C CA . ASP B 1 200 ? 9.469 28.391 7.82 1 95.19 200 ASP B CA 1
ATOM 4644 C C . ASP B 1 200 ? 9.961 27.234 8.695 1 95.19 200 ASP B C 1
ATOM 4646 O O . ASP B 1 200 ? 9.422 27 9.781 1 95.19 200 ASP B O 1
ATOM 4650 N N . ALA B 1 201 ? 11.055 26.688 8.336 1 96.12 201 ALA B N 1
ATOM 4651 C CA . ALA B 1 201 ? 11.578 25.516 9.016 1 96.12 201 ALA B CA 1
ATOM 4652 C C . ALA B 1 201 ? 11.969 25.844 10.453 1 96.12 201 ALA B C 1
ATOM 4654 O O . ALA B 1 201 ? 11.828 25 11.344 1 96.12 201 ALA B O 1
ATOM 4655 N N . GLU B 1 202 ? 12.469 26.984 10.672 1 96.06 202 GLU B N 1
ATOM 4656 C CA . GLU B 1 202 ? 12.883 27.391 12.016 1 96.06 202 GLU B CA 1
ATOM 4657 C C . GLU B 1 202 ? 11.688 27.453 12.961 1 96.06 202 GLU B C 1
ATOM 4659 O O . GLU B 1 202 ? 11.766 27 14.102 1 96.06 202 GLU B O 1
ATOM 4664 N N . LYS B 1 203 ? 10.664 28.047 12.477 1 96.25 203 LYS B N 1
ATOM 4665 C CA . LYS B 1 203 ? 9.469 28.172 13.312 1 96.25 203 LYS B CA 1
ATOM 4666 C C . LYS B 1 203 ? 8.836 26.797 13.562 1 96.25 203 LYS B C 1
ATOM 4668 O O . LYS B 1 203 ? 8.258 26.562 14.625 1 96.25 203 LYS B O 1
ATOM 4673 N N . VAL B 1 204 ? 8.93 25.938 12.586 1 98 204 VAL B N 1
ATOM 4674 C CA . VAL B 1 204 ? 8.445 24.562 12.758 1 98 204 VAL B CA 1
ATOM 4675 C C . VAL B 1 204 ? 9.227 23.875 13.867 1 98 204 VAL B C 1
ATOM 4677 O O . VAL B 1 204 ? 8.641 23.234 14.742 1 98 204 VAL B O 1
ATOM 4680 N N . ARG B 1 205 ? 10.516 24 13.828 1 97.12 205 ARG B N 1
ATOM 4681 C CA . ARG B 1 205 ? 11.359 23.406 14.859 1 97.12 205 ARG B CA 1
ATOM 4682 C C . ARG B 1 205 ? 11.023 23.953 16.234 1 97.12 205 ARG B C 1
ATOM 4684 O O . ARG B 1 205 ? 10.977 23.219 17.219 1 97.12 205 ARG B O 1
ATOM 4691 N N . GLU B 1 206 ? 10.805 25.25 16.281 1 96.88 206 GLU B N 1
ATOM 4692 C CA . GLU B 1 206 ? 10.43 25.875 17.547 1 96.88 206 GLU B CA 1
ATOM 4693 C C . GLU B 1 206 ? 9.109 25.312 18.062 1 96.88 206 GLU B C 1
ATOM 4695 O O . GLU B 1 206 ? 8.969 25.062 19.25 1 96.88 206 GLU B O 1
ATOM 4700 N N . ALA B 1 207 ? 8.195 25.203 17.188 1 98 207 ALA B N 1
ATOM 4701 C CA . ALA B 1 207 ? 6.898 24.656 17.578 1 98 207 ALA B CA 1
ATOM 4702 C C . ALA B 1 207 ? 7.039 23.234 18.125 1 98 207 ALA B C 1
ATOM 4704 O O . ALA B 1 207 ? 6.488 22.906 19.172 1 98 207 ALA B O 1
ATOM 4705 N N . LEU B 1 208 ? 7.762 22.422 17.422 1 97.56 208 LEU B N 1
ATOM 4706 C CA . LEU B 1 208 ? 7.984 21.047 17.859 1 97.56 208 LEU B CA 1
ATOM 4707 C C . LEU B 1 208 ? 8.625 21.016 19.234 1 97.56 208 LEU B C 1
ATOM 4709 O O . LEU B 1 208 ? 8.266 20.188 20.078 1 97.56 208 LEU B O 1
ATOM 4713 N N . SER B 1 209 ? 9.57 21.891 19.438 1 96.31 209 SER B N 1
ATOM 4714 C CA . SER B 1 209 ? 10.266 21.953 20.734 1 96.31 209 SER B CA 1
ATOM 4715 C C . SER B 1 209 ? 9.312 22.312 21.859 1 96.31 209 SER B C 1
ATOM 4717 O O . SER B 1 209 ? 9.562 21.984 23.016 1 96.31 209 SER B O 1
ATOM 4719 N N . GLU B 1 210 ? 8.242 23 21.531 1 96.69 210 GLU B N 1
ATOM 4720 C CA . GLU B 1 210 ? 7.25 23.406 22.516 1 96.69 210 GLU B CA 1
ATOM 4721 C C . GLU B 1 210 ? 6.129 22.375 22.625 1 96.69 210 GLU B C 1
ATOM 4723 O O . GLU B 1 210 ? 5.113 22.609 23.281 1 96.69 210 GLU B O 1
ATOM 4728 N N . GLY B 1 211 ? 6.242 21.266 21.922 1 96.62 211 GLY B N 1
ATOM 4729 C CA . GLY B 1 211 ? 5.297 20.172 22.031 1 96.62 211 GLY B CA 1
ATOM 4730 C C . GLY B 1 211 ? 4.129 20.281 21.062 1 96.62 211 GLY B C 1
ATOM 4731 O O . GLY B 1 211 ? 3.133 19.562 21.203 1 96.62 211 GLY B O 1
ATOM 4732 N N . ILE B 1 212 ? 4.234 21.172 20.141 1 97.94 212 ILE B N 1
ATOM 4733 C CA . ILE B 1 212 ? 3.186 21.328 19.141 1 97.94 212 ILE B CA 1
ATOM 4734 C C . ILE B 1 212 ? 3.535 20.531 17.891 1 97.94 212 ILE B C 1
ATOM 4736 O O . ILE B 1 212 ? 4.641 20.656 17.359 1 97.94 212 ILE B O 1
ATOM 4740 N N . ALA B 1 213 ? 2.621 19.641 17.453 1 98.69 213 ALA B N 1
ATOM 4741 C CA . ALA B 1 213 ? 2.834 18.969 16.172 1 98.69 213 ALA B CA 1
ATOM 4742 C C . ALA B 1 213 ? 2.996 19.984 15.055 1 98.69 213 ALA B C 1
ATOM 4744 O O . ALA B 1 213 ? 2.188 20.906 14.914 1 98.69 213 ALA B O 1
ATOM 4745 N N . ALA B 1 214 ? 4.02 19.812 14.281 1 98.75 214 ALA B N 1
ATOM 4746 C CA . ALA B 1 214 ? 4.316 20.797 13.242 1 98.75 214 ALA B CA 1
ATOM 4747 C C . ALA B 1 214 ? 5.121 20.172 12.102 1 98.75 214 ALA B C 1
ATOM 4749 O O . ALA B 1 214 ? 5.762 19.141 12.289 1 98.75 214 ALA B O 1
ATOM 4750 N N . ALA B 1 215 ? 5.07 20.766 10.953 1 98.81 215 ALA B N 1
ATOM 4751 C CA . ALA B 1 215 ? 5.812 20.281 9.789 1 98.81 215 ALA B CA 1
ATOM 4752 C C . ALA B 1 215 ? 6.066 21.422 8.797 1 98.81 215 ALA B C 1
ATOM 4754 O O . ALA B 1 215 ? 5.277 22.359 8.703 1 98.81 215 ALA B O 1
ATOM 4755 N N . THR B 1 216 ? 7.129 21.281 8.078 1 98.44 216 THR B N 1
ATOM 4756 C CA . THR B 1 216 ? 7.5 22.234 7.043 1 98.44 216 THR B CA 1
ATOM 4757 C C . THR B 1 216 ? 6.953 21.812 5.684 1 98.44 216 THR B C 1
ATOM 4759 O O . THR B 1 216 ? 7.145 20.672 5.266 1 98.44 216 THR B O 1
ATOM 4762 N N . MET B 1 217 ? 6.273 22.703 5.066 1 97.12 217 MET B N 1
ATOM 4763 C CA . MET B 1 217 ? 5.777 22.438 3.719 1 97.12 217 MET B CA 1
ATOM 4764 C C . MET B 1 217 ? 6.605 23.188 2.68 1 97.12 217 MET B C 1
ATOM 4766 O O . MET B 1 217 ? 7.176 24.25 2.973 1 97.12 217 MET B O 1
ATOM 4770 N N . PHE B 1 218 ? 6.613 22.594 1.495 1 92.56 218 PHE B N 1
ATOM 4771 C CA . PHE B 1 218 ? 7.406 23.156 0.408 1 92.56 218 PHE B CA 1
ATOM 4772 C C . PHE B 1 218 ? 6.535 23.422 -0.815 1 92.56 218 PHE B C 1
ATOM 4774 O O . PHE B 1 218 ? 5.543 22.719 -1.039 1 92.56 218 PHE B O 1
ATOM 4781 N N . MET B 1 219 ? 6.941 24.469 -1.487 1 87.06 219 MET B N 1
ATOM 4782 C CA . MET B 1 219 ? 6.227 24.766 -2.725 1 87.06 219 MET B CA 1
ATOM 4783 C C . MET B 1 219 ? 6.617 23.797 -3.828 1 87.06 219 MET B C 1
ATOM 4785 O O . MET B 1 219 ? 7.793 23.453 -3.971 1 87.06 219 MET B O 1
ATOM 4789 N N . SER B 1 220 ? 5.594 23.156 -4.379 1 82.56 220 SER B N 1
ATOM 4790 C CA . SER B 1 220 ? 5.848 22.281 -5.523 1 82.56 220 SER B CA 1
ATOM 4791 C C . SER B 1 220 ? 5.027 22.719 -6.738 1 82.56 220 SER B C 1
ATOM 4793 O O . SER B 1 220 ? 3.934 23.266 -6.59 1 82.56 220 SER B O 1
ATOM 4795 N N . ASN B 1 221 ? 5.617 22.547 -7.891 1 80.19 221 ASN B N 1
ATOM 4796 C CA . ASN B 1 221 ? 4.934 22.922 -9.125 1 80.19 221 ASN B CA 1
ATOM 4797 C C . ASN B 1 221 ? 4.078 21.766 -9.656 1 80.19 221 ASN B C 1
ATOM 4799 O O . ASN B 1 221 ? 3.191 21.984 -10.484 1 80.19 221 ASN B O 1
ATOM 4803 N N . LYS B 1 222 ? 4.395 20.594 -9.242 1 82.88 222 LYS B N 1
ATOM 4804 C CA . LYS B 1 222 ? 3.646 19.406 -9.664 1 82.88 222 LYS B CA 1
ATOM 4805 C C . LYS B 1 222 ? 2.736 18.906 -8.547 1 82.88 222 LYS B C 1
ATOM 4807 O O . LYS B 1 222 ? 3.215 18.5 -7.484 1 82.88 222 LYS B O 1
ATOM 4812 N N . LEU B 1 223 ? 1.399 19.234 -8.758 1 83.31 223 LEU B N 1
ATOM 4813 C CA . LEU B 1 223 ? 0.484 18.734 -7.734 1 83.31 223 LEU B CA 1
ATOM 4814 C C . LEU B 1 223 ? -0.546 17.781 -8.344 1 83.31 223 LEU B C 1
ATOM 4816 O O . LEU B 1 223 ? -1.146 18.094 -9.375 1 83.31 223 LEU B O 1
ATOM 4820 N N . THR B 1 224 ? -0.594 16.625 -7.746 1 88.56 224 THR B N 1
ATOM 4821 C CA . THR B 1 224 ? -1.587 15.648 -8.156 1 88.56 224 THR B CA 1
ATOM 4822 C C . THR B 1 224 ? -2.957 15.977 -7.574 1 88.56 224 THR B C 1
ATOM 4824 O O . THR B 1 224 ? -3.053 16.484 -6.457 1 88.56 224 THR B O 1
ATOM 4827 N N . GLU B 1 225 ? -3.914 15.664 -8.359 1 93 225 GLU B N 1
ATOM 4828 C CA . GLU B 1 225 ? -5.281 15.859 -7.887 1 93 225 GLU B CA 1
ATOM 4829 C C . GLU B 1 225 ? -5.598 14.93 -6.719 1 93 225 GLU B C 1
ATOM 4831 O O . GLU B 1 225 ? -5.207 13.758 -6.727 1 93 225 GLU B O 1
ATOM 4836 N N . VAL B 1 226 ? -6.238 15.5 -5.727 1 96.5 226 VAL B N 1
ATOM 4837 C CA . VAL B 1 226 ? -6.602 14.727 -4.547 1 96.5 226 VAL B CA 1
ATOM 4838 C C . VAL B 1 226 ? -8.125 14.695 -4.398 1 96.5 226 VAL B C 1
ATOM 4840 O O . VAL B 1 226 ? -8.836 15.414 -5.098 1 96.5 226 VAL B O 1
ATOM 4843 N N . SER B 1 227 ? -8.539 13.82 -3.549 1 95.69 227 SER B N 1
ATOM 4844 C CA . SER B 1 227 ? -9.969 13.648 -3.324 1 95.69 227 SER B CA 1
ATOM 4845 C C . SER B 1 227 ? -10.609 14.93 -2.801 1 95.69 227 SER B C 1
ATOM 4847 O O . SER B 1 227 ? -10.023 15.625 -1.971 1 95.69 227 SER B O 1
ATOM 4849 N N . GLN B 1 228 ? -11.859 15.18 -3.199 1 93.38 228 GLN B N 1
ATOM 4850 C CA . GLN B 1 228 ? -12.602 16.344 -2.713 1 93.38 228 GLN B CA 1
ATOM 4851 C C . GLN B 1 228 ? -13.586 15.938 -1.621 1 93.38 228 GLN B C 1
ATOM 4853 O O . GLN B 1 228 ? -14.188 16.797 -0.97 1 93.38 228 GLN B O 1
ATOM 4858 N N . THR B 1 229 ? -13.648 14.648 -1.414 1 93.5 229 THR B N 1
ATOM 4859 C CA . THR B 1 229 ? -14.695 14.203 -0.497 1 93.5 229 THR B CA 1
ATOM 4860 C C . THR B 1 229 ? -14.086 13.445 0.684 1 93.5 229 THR B C 1
ATOM 4862 O O . THR B 1 229 ? -14.773 13.195 1.68 1 93.5 229 THR B O 1
ATOM 4865 N N . GLN B 1 230 ? -12.852 13.094 0.526 1 97.69 230 GLN B N 1
ATOM 4866 C CA . GLN B 1 230 ? -12.219 12.352 1.606 1 97.69 230 GLN B CA 1
ATOM 4867 C C . GLN B 1 230 ? -10.852 12.945 1.956 1 97.69 230 GLN B C 1
ATOM 4869 O O . GLN B 1 230 ? -9.992 13.094 1.085 1 97.69 230 GLN B O 1
ATOM 4874 N N . LEU B 1 231 ? -10.727 13.312 3.217 1 98.75 231 LEU B N 1
ATOM 4875 C CA . LEU B 1 231 ? -9.438 13.766 3.732 1 98.75 231 LEU B CA 1
ATOM 4876 C C . LEU B 1 231 ? -8.492 12.586 3.943 1 98.75 231 LEU B C 1
ATOM 4878 O O . LEU B 1 231 ? -8.75 11.719 4.781 1 98.75 231 LEU B O 1
ATOM 4882 N N . ARG B 1 232 ? -7.426 12.555 3.199 1 98.62 232 ARG B N 1
ATOM 4883 C CA . ARG B 1 232 ? -6.426 11.5 3.32 1 98.62 232 ARG B CA 1
ATOM 4884 C C . ARG B 1 232 ? -5.133 12.039 3.92 1 98.62 232 ARG B C 1
ATOM 4886 O O . ARG B 1 232 ? -4.492 12.914 3.34 1 98.62 232 ARG B O 1
ATOM 4893 N N . VAL B 1 233 ? -4.766 11.516 5.055 1 98.81 233 VAL B N 1
ATOM 4894 C CA . VAL B 1 233 ? -3.549 11.93 5.742 1 98.81 233 VAL B CA 1
ATOM 4895 C C . VAL B 1 233 ? -2.623 10.734 5.93 1 98.81 233 VAL B C 1
ATOM 4897 O O . VAL B 1 233 ? -3.01 9.727 6.539 1 98.81 233 VAL B O 1
ATOM 4900 N N . ALA B 1 234 ? -1.396 10.828 5.406 1 98.75 234 ALA B N 1
ATOM 4901 C CA . ALA B 1 234 ? -0.424 9.742 5.5 1 98.75 234 ALA B CA 1
ATOM 4902 C C . ALA B 1 234 ? 0.742 10.125 6.406 1 98.75 234 ALA B C 1
ATOM 4904 O O . ALA B 1 234 ? 1.22 11.258 6.367 1 98.75 234 ALA B O 1
ATOM 4905 N N . PHE B 1 235 ? 1.186 9.141 7.195 1 98.75 235 PHE B N 1
ATOM 4906 C CA . PHE B 1 235 ? 2.26 9.359 8.156 1 98.75 235 PHE B CA 1
ATOM 4907 C C . PHE B 1 235 ? 3.361 8.32 7.984 1 98.75 235 PHE B C 1
ATOM 4909 O O . PHE B 1 235 ? 3.082 7.141 7.781 1 98.75 235 PHE B O 1
ATOM 4916 N N . ASP B 1 236 ? 4.559 8.797 8.055 1 97.94 236 ASP B N 1
ATOM 4917 C CA . ASP B 1 236 ? 5.648 7.883 8.375 1 97.94 236 ASP B CA 1
ATOM 4918 C C . ASP B 1 236 ? 5.539 7.379 9.812 1 97.94 236 ASP B C 1
ATOM 4920 O O . ASP B 1 236 ? 4.77 7.922 10.609 1 97.94 236 ASP B O 1
ATOM 4924 N N . GLY B 1 237 ? 6.188 6.273 10.109 1 97.44 237 GLY B N 1
ATOM 4925 C CA . GLY B 1 237 ? 6.141 5.695 11.438 1 97.44 237 GLY B CA 1
ATOM 4926 C C . GLY B 1 237 ? 7.148 6.309 12.391 1 97.44 237 GLY B C 1
ATOM 4927 O O . GLY B 1 237 ? 6.82 7.234 13.141 1 97.44 237 GLY B O 1
ATOM 4928 N N . ASP B 1 238 ? 8.406 5.941 12.227 1 95.62 238 ASP B N 1
ATOM 4929 C CA . ASP B 1 238 ? 9.484 6.32 13.141 1 95.62 238 ASP B CA 1
ATOM 4930 C C . ASP B 1 238 ? 9.836 7.797 12.984 1 95.62 238 ASP B C 1
ATOM 4932 O O . ASP B 1 238 ? 9.984 8.289 11.867 1 95.62 238 ASP B O 1
ATOM 4936 N N . ALA B 1 239 ? 9.906 8.453 14.133 1 96.56 239 ALA B N 1
ATOM 4937 C CA . ALA B 1 239 ? 10.258 9.867 14.258 1 96.56 239 ALA B CA 1
ATOM 4938 C C . ALA B 1 239 ? 9.125 10.758 13.758 1 96.56 239 ALA B C 1
ATOM 4940 O O . ALA B 1 239 ? 9.312 11.961 13.562 1 96.56 239 ALA B O 1
ATOM 4941 N N . VAL B 1 240 ? 7.969 10.18 13.484 1 98.31 240 VAL B N 1
ATOM 4942 C CA . VAL B 1 240 ? 6.777 10.953 13.148 1 98.31 240 VAL B CA 1
ATOM 4943 C C . VAL B 1 240 ? 5.637 10.578 14.094 1 98.31 240 VAL B C 1
ATOM 4945 O O . VAL B 1 240 ? 5.297 11.344 15 1 98.31 240 VAL B O 1
ATOM 4948 N N . LEU B 1 241 ? 5.102 9.344 13.922 1 98.31 241 LEU B N 1
ATOM 4949 C CA . LEU B 1 241 ? 4.086 8.883 14.859 1 98.31 241 LEU B CA 1
ATOM 4950 C C . LEU B 1 241 ? 4.727 8.32 16.125 1 98.31 241 LEU B C 1
ATOM 4952 O O . LEU B 1 241 ? 4.203 8.508 17.219 1 98.31 241 LEU B O 1
ATOM 4956 N N . PHE B 1 242 ? 5.797 7.605 15.891 1 97.69 242 PHE B N 1
ATOM 4957 C CA . PHE B 1 242 ? 6.566 7.023 16.984 1 97.69 242 PHE B CA 1
ATOM 4958 C C . PHE B 1 242 ? 7.836 7.824 17.25 1 97.69 242 PHE B C 1
ATOM 4960 O O . PHE B 1 242 ? 8.242 8.641 16.422 1 97.69 242 PHE B O 1
ATOM 4967 N N . SER B 1 243 ? 8.492 7.594 18.391 1 95.81 243 SER B N 1
ATOM 4968 C CA . SER B 1 243 ? 9.766 8.234 18.672 1 95.81 243 SER B CA 1
ATOM 4969 C C . SER B 1 243 ? 10.852 7.758 17.719 1 95.81 243 SER B C 1
ATOM 4971 O O . SER B 1 243 ? 10.594 6.93 16.844 1 95.81 243 SER B O 1
ATOM 4973 N N . ASP B 1 244 ? 12.008 8.273 17.875 1 93.25 244 ASP B N 1
ATOM 4974 C CA . ASP B 1 244 ? 13.117 7.879 17.016 1 93.25 244 ASP B CA 1
ATOM 4975 C C . ASP B 1 244 ? 13.906 6.73 17.641 1 93.25 244 ASP B C 1
ATOM 4977 O O . ASP B 1 244 ? 15.016 6.426 17.203 1 93.25 244 ASP B O 1
ATOM 4981 N N . GLU B 1 245 ? 13.406 6.125 18.656 1 91.5 245 GLU B N 1
ATOM 4982 C CA . GLU B 1 245 ? 14.094 5.051 19.359 1 91.5 245 GLU B CA 1
ATOM 4983 C C . GLU B 1 245 ? 14.531 3.947 18.406 1 91.5 245 GLU B C 1
ATOM 4985 O O . GLU B 1 245 ? 15.688 3.521 18.422 1 91.5 245 GLU B O 1
ATOM 4990 N N . SER B 1 246 ? 13.633 3.486 17.609 1 88.69 246 SER B N 1
ATOM 4991 C CA . SER B 1 246 ? 13.922 2.398 16.688 1 88.69 246 SER B CA 1
ATOM 4992 C C . SER B 1 246 ? 15.008 2.793 15.688 1 88.69 246 SER B C 1
ATOM 4994 O O . SER B 1 246 ? 15.844 1.966 15.312 1 88.69 246 SER B O 1
ATOM 4996 N N . GLU B 1 247 ? 14.984 4 15.281 1 89.38 247 GLU B N 1
ATOM 4997 C CA . GLU B 1 247 ? 16 4.484 14.359 1 89.38 247 GLU B CA 1
ATOM 4998 C C . GLU B 1 247 ? 17.375 4.512 15.031 1 89.38 247 GLU B C 1
ATOM 5000 O O . GLU B 1 247 ? 18.391 4.215 14.391 1 89.38 247 GLU B O 1
ATOM 5005 N N . ARG B 1 248 ? 17.406 4.91 16.25 1 91.31 248 ARG B N 1
ATOM 5006 C CA . ARG B 1 248 ? 18.656 4.918 17.016 1 91.31 248 ARG B CA 1
ATOM 5007 C C . ARG B 1 248 ? 19.234 3.512 17.125 1 91.31 248 ARG B C 1
ATOM 5009 O O . ARG B 1 248 ? 20.438 3.318 16.953 1 91.31 248 ARG B O 1
ATOM 5016 N N . ILE B 1 249 ? 18.406 2.574 17.391 1 91.25 249 ILE B N 1
ATOM 5017 C CA . ILE B 1 249 ? 18.828 1.188 17.516 1 91.25 249 ILE B CA 1
ATOM 5018 C C . ILE B 1 249 ? 19.344 0.684 16.172 1 91.25 249 ILE B C 1
ATOM 5020 O O . ILE B 1 249 ? 20.391 0.034 16.094 1 91.25 249 ILE B O 1
ATOM 5024 N N . PHE B 1 250 ? 18.625 0.963 15.094 1 89.06 250 PHE B N 1
ATOM 5025 C CA . PHE B 1 250 ? 19.047 0.576 13.75 1 89.06 250 PHE B CA 1
ATOM 5026 C C . PHE B 1 250 ? 20.422 1.146 13.422 1 89.06 250 PHE B C 1
ATOM 5028 O O . PHE B 1 250 ? 21.281 0.437 12.906 1 89.06 250 PHE B O 1
ATOM 5035 N N . LYS B 1 251 ? 20.656 2.451 13.695 1 87.5 251 LYS B N 1
ATOM 5036 C CA . LYS B 1 251 ? 21.922 3.113 13.391 1 87.5 251 LYS B CA 1
ATOM 5037 C C . LYS B 1 251 ? 23.047 2.551 14.25 1 87.5 251 LYS B C 1
ATOM 5039 O O . LYS B 1 251 ? 24.188 2.42 13.781 1 87.5 251 LYS B O 1
ATOM 5044 N N . ALA B 1 252 ? 22.734 2.199 15.43 1 90.88 252 ALA B N 1
ATOM 5045 C CA . ALA B 1 252 ? 23.75 1.728 16.375 1 90.88 252 ALA B CA 1
ATOM 5046 C C . ALA B 1 252 ? 24.047 0.247 16.156 1 90.88 252 ALA B C 1
ATOM 5048 O O . ALA B 1 252 ? 25.203 -0.18 16.266 1 90.88 252 ALA B O 1
ATOM 5049 N N . GLN B 1 253 ? 23.031 -0.569 15.812 1 91.88 253 GLN B N 1
ATOM 5050 C CA . GLN B 1 253 ? 23.203 -2.018 15.875 1 91.88 253 GLN B CA 1
ATOM 5051 C C . GLN B 1 253 ? 22.953 -2.656 14.508 1 91.88 253 GLN B C 1
ATOM 5053 O O . GLN B 1 253 ? 23.109 -3.871 14.352 1 91.88 253 GLN B O 1
ATOM 5058 N N . GLY B 1 254 ? 22.609 -1.869 13.531 1 88.31 254 GLY B N 1
ATOM 5059 C CA . GLY B 1 254 ? 22.312 -2.414 12.219 1 88.31 254 GLY B CA 1
ATOM 5060 C C . GLY B 1 254 ? 20.953 -3.078 12.133 1 88.31 254 GLY B C 1
ATOM 5061 O O . GLY B 1 254 ? 20.203 -3.084 13.109 1 88.31 254 GLY B O 1
ATOM 5062 N N . LEU B 1 255 ? 20.672 -3.631 11.031 1 86.5 255 LEU B N 1
ATOM 5063 C CA . LEU B 1 255 ? 19.344 -4.188 10.742 1 86.5 255 LEU B CA 1
ATOM 5064 C C . LEU B 1 255 ? 19.062 -5.402 11.617 1 86.5 255 LEU B C 1
ATOM 5066 O O . LEU B 1 255 ? 17.984 -5.527 12.188 1 86.5 255 LEU B O 1
ATOM 5070 N N . ASP B 1 256 ? 20.016 -6.293 11.789 1 87.56 256 ASP B N 1
ATOM 5071 C CA . ASP B 1 256 ? 19.828 -7.488 12.602 1 87.56 256 ASP B CA 1
ATOM 5072 C C . ASP B 1 256 ? 19.578 -7.125 14.062 1 87.56 256 ASP B C 1
ATOM 5074 O O . ASP B 1 256 ? 18.688 -7.699 14.711 1 87.56 256 ASP B O 1
ATOM 5078 N N . GLY B 1 257 ? 20.453 -6.227 14.516 1 88.69 257 GLY B N 1
ATOM 5079 C CA . GLY B 1 257 ? 20.234 -5.762 15.875 1 88.69 257 GLY B CA 1
ATOM 5080 C C . GLY B 1 257 ? 18.875 -5.125 16.094 1 88.69 257 GLY B C 1
ATOM 5081 O O . GLY B 1 257 ? 18.234 -5.344 17.125 1 88.69 257 GLY B O 1
ATOM 5082 N N . PHE B 1 258 ? 18.438 -4.414 15.117 1 90.81 258 PHE B N 1
ATOM 5083 C CA . PHE B 1 258 ? 17.125 -3.795 15.156 1 90.81 258 PHE B CA 1
ATOM 5084 C C . PHE B 1 258 ? 16.031 -4.852 15.227 1 90.81 258 PHE B C 1
ATOM 5086 O O . PHE B 1 258 ? 15.125 -4.758 16.047 1 90.81 258 PHE B O 1
ATOM 5093 N N . PHE B 1 259 ? 16.047 -5.832 14.398 1 88.25 259 PHE B N 1
ATOM 5094 C CA . PHE B 1 259 ? 15.031 -6.867 14.375 1 88.25 259 PHE B CA 1
ATOM 5095 C C . PHE B 1 259 ? 14.992 -7.629 15.695 1 88.25 259 PHE B C 1
ATOM 5097 O O . PHE B 1 259 ? 13.914 -7.934 16.219 1 88.25 259 PHE B O 1
ATOM 5104 N N . GLN B 1 260 ? 16.172 -7.926 16.219 1 90.5 260 GLN B N 1
ATOM 5105 C CA . GLN B 1 260 ? 16.234 -8.609 17.5 1 90.5 260 GLN B CA 1
ATOM 5106 C C . GLN B 1 260 ? 15.617 -7.754 18.609 1 90.5 260 GLN B C 1
ATOM 5108 O O . GLN B 1 260 ? 14.867 -8.258 19.453 1 90.5 260 GLN B O 1
ATOM 5113 N N . HIS B 1 261 ? 15.953 -6.504 18.594 1 91.75 261 HIS B N 1
ATOM 5114 C CA . HIS B 1 261 ? 15.391 -5.586 19.578 1 91.75 261 HIS B CA 1
ATOM 5115 C C . HIS B 1 261 ? 13.875 -5.547 19.5 1 91.75 261 HIS B C 1
ATOM 5117 O O . HIS B 1 261 ? 13.188 -5.594 20.531 1 91.75 261 HIS B O 1
ATOM 5123 N N . GLU B 1 262 ? 13.398 -5.414 18.266 1 92.25 262 GLU B N 1
ATOM 5124 C CA . GLU B 1 262 ? 11.961 -5.348 18.062 1 92.25 262 GLU B CA 1
ATOM 5125 C C . GLU B 1 262 ? 11.281 -6.641 18.516 1 92.25 262 GLU B C 1
ATOM 5127 O O . GLU B 1 262 ? 10.18 -6.609 19.078 1 92.25 262 GLU B O 1
ATOM 5132 N N . ARG B 1 263 ? 11.898 -7.746 18.266 1 89.44 263 ARG B N 1
ATOM 5133 C CA . ARG B 1 263 ? 11.367 -9.031 18.703 1 89.44 263 ARG B CA 1
ATOM 5134 C C . ARG B 1 263 ? 11.328 -9.117 20.219 1 89.44 263 ARG B C 1
ATOM 5136 O O . ARG B 1 263 ? 10.32 -9.531 20.797 1 89.44 263 ARG B O 1
ATOM 5143 N N . ASP B 1 264 ? 12.352 -8.703 20.875 1 93 264 ASP B N 1
ATOM 5144 C CA . ASP B 1 264 ? 12.477 -8.789 22.328 1 93 264 ASP B CA 1
ATOM 5145 C C . ASP B 1 264 ? 11.508 -7.828 23.016 1 93 264 ASP B C 1
ATOM 5147 O O . ASP B 1 264 ? 11.109 -8.055 24.172 1 93 264 ASP B O 1
ATOM 5151 N N . ASN B 1 265 ? 11.156 -6.801 22.297 1 93.5 265 ASN B N 1
ATOM 5152 C CA . ASN B 1 265 ? 10.32 -5.777 22.922 1 93.5 265 ASN B CA 1
ATOM 5153 C C . ASN B 1 265 ? 8.945 -5.695 22.25 1 93.5 265 ASN B C 1
ATOM 5155 O O . ASN B 1 265 ? 8.328 -4.629 22.234 1 93.5 265 ASN B O 1
ATOM 5159 N N . GLU B 1 266 ? 8.586 -6.727 21.641 1 90.19 266 GLU B N 1
ATOM 5160 C CA . GLU B 1 266 ? 7.344 -6.762 20.875 1 90.19 266 GLU B CA 1
ATOM 5161 C C . GLU B 1 266 ? 6.156 -6.312 21.719 1 90.19 266 GLU B C 1
ATOM 5163 O O . GLU B 1 266 ? 5.215 -5.703 21.203 1 90.19 266 GLU B O 1
ATOM 5168 N N . ASP B 1 267 ? 6.188 -6.5 23.031 1 91.12 267 ASP B N 1
ATOM 5169 C CA . ASP B 1 267 ? 5.055 -6.191 23.891 1 91.12 267 ASP B CA 1
ATOM 5170 C C . ASP B 1 267 ? 5.285 -4.887 24.656 1 91.12 267 ASP B C 1
ATOM 5172 O O . ASP B 1 267 ? 4.48 -4.512 25.516 1 91.12 267 ASP B O 1
ATOM 5176 N N . ILE B 1 268 ? 6.363 -4.25 24.406 1 95.12 268 ILE B N 1
ATOM 5177 C CA . ILE B 1 268 ? 6.621 -2.924 24.953 1 95.12 268 ILE B CA 1
ATOM 5178 C C . ILE B 1 268 ? 6.266 -1.859 23.922 1 95.12 268 ILE B C 1
ATOM 5180 O O . ILE B 1 268 ? 6.836 -1.833 22.828 1 95.12 268 ILE B O 1
ATOM 5184 N N . LEU B 1 269 ? 5.387 -1.036 24.312 1 95.88 269 LEU B N 1
ATOM 5185 C CA . LEU B 1 269 ? 4.887 -0.027 23.391 1 95.88 269 LEU B CA 1
ATOM 5186 C C . LEU B 1 269 ? 6.004 0.92 22.969 1 95.88 269 LEU B C 1
ATOM 5188 O O . LEU B 1 269 ? 6.898 1.231 23.766 1 95.88 269 LEU B O 1
ATOM 5192 N N . LEU B 1 270 ? 5.938 1.314 21.766 1 96.44 270 LEU B N 1
ATOM 5193 C CA . LEU B 1 270 ? 6.82 2.375 21.281 1 96.44 270 LEU B CA 1
ATOM 5194 C C . LEU B 1 270 ? 6.469 3.707 21.938 1 96.44 270 LEU B C 1
ATOM 5196 O O . LEU B 1 270 ? 5.312 3.938 22.312 1 96.44 270 LEU B O 1
ATOM 5200 N N . ASP B 1 271 ? 7.477 4.559 22.062 1 96.62 271 ASP B N 1
ATOM 5201 C CA . ASP B 1 271 ? 7.223 5.898 22.594 1 96.62 271 ASP B CA 1
ATOM 5202 C C . ASP B 1 271 ? 6.59 6.793 21.516 1 96.62 271 ASP B C 1
ATOM 5204 O O . ASP B 1 271 ? 6.766 6.562 20.328 1 96.62 271 ASP B O 1
ATOM 5208 N N . ARG B 1 272 ? 5.93 7.793 21.984 1 96.88 272 ARG B N 1
ATOM 5209 C CA . ARG B 1 272 ? 5.18 8.672 21.094 1 96.88 272 ARG B CA 1
ATOM 5210 C C . ARG B 1 272 ? 6.121 9.555 20.281 1 96.88 272 ARG B C 1
ATOM 5212 O O . ARG B 1 272 ? 7.152 10 20.797 1 96.88 272 ARG B O 1
ATOM 5219 N N . GLY B 1 273 ? 5.727 9.805 19.062 1 97.94 273 GLY B N 1
ATOM 5220 C CA . GLY B 1 273 ? 6.367 10.812 18.234 1 97.94 273 GLY B CA 1
ATOM 5221 C C . GLY B 1 273 ? 5.629 12.141 18.219 1 97.94 273 GLY B C 1
ATOM 5222 O O . GLY B 1 273 ? 4.586 12.281 18.875 1 97.94 273 GLY B O 1
ATOM 5223 N N . PRO B 1 274 ? 6.191 13.07 17.531 1 98.12 274 PRO B N 1
ATOM 5224 C CA . PRO B 1 274 ? 5.656 14.438 17.578 1 98.12 274 PRO B CA 1
ATOM 5225 C C . PRO B 1 274 ? 4.242 14.539 17.016 1 98.12 274 PRO B C 1
ATOM 5227 O O . PRO B 1 274 ? 3.475 15.414 17.422 1 98.12 274 PRO B O 1
ATOM 5230 N N . LEU B 1 275 ? 3.855 13.656 16.047 1 98.69 275 LEU B N 1
ATOM 5231 C CA . LEU B 1 275 ? 2.564 13.828 15.391 1 98.69 275 LEU B CA 1
ATOM 5232 C C . LEU B 1 275 ? 1.552 12.812 15.898 1 98.69 275 LEU B C 1
ATOM 5234 O O . LEU B 1 275 ? 0.434 12.727 15.391 1 98.69 275 LEU B O 1
ATOM 5238 N N . LYS B 1 276 ? 1.913 12.062 16.891 1 98.44 276 LYS B N 1
ATOM 5239 C CA . LYS B 1 276 ? 0.995 11.086 17.469 1 98.44 276 LYS B CA 1
ATOM 5240 C C . LYS B 1 276 ? -0.311 11.75 17.906 1 98.44 276 LYS B C 1
ATOM 5242 O O . LYS B 1 276 ? -1.396 11.234 17.625 1 98.44 276 LYS B O 1
ATOM 5247 N N . ASP B 1 277 ? -0.253 12.828 18.594 1 97.94 277 ASP B N 1
ATOM 5248 C CA . ASP B 1 277 ? -1.443 13.484 19.141 1 97.94 277 ASP B CA 1
ATOM 5249 C C . ASP B 1 277 ? -2.326 14.023 18.016 1 97.94 277 ASP B C 1
ATOM 5251 O O . ASP B 1 277 ? -3.553 14.062 18.141 1 97.94 277 ASP B O 1
ATOM 5255 N N . PHE B 1 278 ? -1.72 14.484 16.953 1 98.62 278 PHE B N 1
ATOM 5256 C CA . PHE B 1 278 ? -2.525 14.906 15.812 1 98.62 278 PHE B CA 1
ATOM 5257 C C . PHE B 1 278 ? -3.299 13.727 15.234 1 98.62 278 PHE B C 1
ATOM 5259 O O . PHE B 1 278 ? -4.492 13.836 14.945 1 98.62 278 PHE B O 1
ATOM 5266 N N . LEU B 1 279 ? -2.604 12.602 15.039 1 98.56 279 LEU B N 1
ATOM 5267 C CA . LEU B 1 279 ? -3.309 11.414 14.578 1 98.56 279 LEU B CA 1
ATOM 5268 C C . LEU B 1 279 ? -4.445 11.047 15.531 1 98.56 279 LEU B C 1
ATOM 5270 O O . LEU B 1 279 ? -5.527 10.656 15.086 1 98.56 279 LEU B O 1
ATOM 5274 N N . ALA B 1 280 ? -4.211 11.164 16.812 1 98.06 280 ALA B N 1
ATOM 5275 C CA . ALA B 1 280 ? -5.242 10.883 17.797 1 98.06 280 ALA B CA 1
ATOM 5276 C C . ALA B 1 280 ? -6.449 11.797 17.625 1 98.06 280 ALA B C 1
ATOM 5278 O O . ALA B 1 280 ? -7.594 11.367 17.781 1 98.06 280 ALA B O 1
ATOM 5279 N N . SER B 1 281 ? -6.191 13.062 17.359 1 98.19 281 SER B N 1
ATOM 5280 C CA . SER B 1 281 ? -7.27 14.008 17.109 1 98.19 281 SER B CA 1
ATOM 5281 C C . SER B 1 281 ? -8.086 13.594 15.891 1 98.19 281 SER B C 1
ATOM 5283 O O . SER B 1 281 ? -9.32 13.688 15.898 1 98.19 281 SER B O 1
ATOM 5285 N N . LEU B 1 282 ? -7.43 13.188 14.836 1 98.25 282 LEU B N 1
ATOM 5286 C CA . LEU B 1 282 ? -8.133 12.68 13.656 1 98.25 282 LEU B CA 1
ATOM 5287 C C . LEU B 1 282 ? -8.992 11.477 14.016 1 98.25 282 LEU B C 1
ATOM 5289 O O . LEU B 1 282 ? -10.141 11.375 13.578 1 98.25 282 LEU B O 1
ATOM 5293 N N . GLY B 1 283 ? -8.367 10.578 14.789 1 97.19 283 GLY B N 1
ATOM 5294 C CA . GLY B 1 283 ? -9.078 9.391 15.219 1 97.19 283 GLY B CA 1
ATOM 5295 C C . GLY B 1 283 ? -10.352 9.703 15.984 1 97.19 283 GLY B C 1
ATOM 5296 O O . GLY B 1 283 ? -11.367 9.016 15.82 1 97.19 283 GLY B O 1
ATOM 5297 N N . LYS B 1 284 ? -10.305 10.703 16.812 1 97.38 284 LYS B N 1
ATOM 5298 C CA . LYS B 1 284 ? -11.477 11.125 17.578 1 97.38 284 LYS B CA 1
ATOM 5299 C C . LYS B 1 284 ? -12.602 11.562 16.641 1 97.38 284 LYS B C 1
ATOM 5301 O O . LYS B 1 284 ? -13.766 11.211 16.859 1 97.38 284 LYS B O 1
ATOM 5306 N N . LEU B 1 285 ? -12.281 12.297 15.688 1 98 285 LEU B N 1
ATOM 5307 C CA . LEU B 1 285 ? -13.281 12.742 14.727 1 98 285 LEU B CA 1
ATOM 5308 C C . LEU B 1 285 ? -13.805 11.57 13.906 1 98 285 LEU B C 1
ATOM 5310 O O . LEU B 1 285 ? -14.992 11.508 13.594 1 98 285 LEU B O 1
ATOM 5314 N N . GLN B 1 286 ? -12.922 10.633 13.484 1 97.25 286 GLN B N 1
ATOM 5315 C CA . GLN B 1 286 ? -13.344 9.438 12.766 1 97.25 286 GLN B CA 1
ATOM 5316 C C . GLN B 1 286 ? -14.398 8.664 13.555 1 97.25 286 GLN B C 1
ATOM 5318 O O . GLN B 1 286 ? -15.398 8.211 12.984 1 97.25 286 GLN B O 1
ATOM 5323 N N . LYS B 1 287 ? -14.18 8.547 14.828 1 96.69 287 LYS B N 1
ATOM 5324 C CA . LYS B 1 287 ? -15.086 7.785 15.68 1 96.69 287 LYS B CA 1
ATOM 5325 C C . LYS B 1 287 ? -16.484 8.391 15.68 1 96.69 287 LYS B C 1
ATOM 5327 O O . LYS B 1 287 ? -17.469 7.676 15.836 1 96.69 287 LYS B O 1
ATOM 5332 N N . LYS B 1 288 ? -16.578 9.68 15.508 1 97.38 288 LYS B N 1
ATOM 5333 C CA . LYS B 1 288 ? -17.891 10.312 15.398 1 97.38 288 LYS B CA 1
ATOM 5334 C C . LYS B 1 288 ? -18.641 9.812 14.172 1 97.38 288 LYS B C 1
ATOM 5336 O O . LYS B 1 288 ? -19.875 9.664 14.203 1 97.38 288 LYS B O 1
ATOM 5341 N N . PHE B 1 289 ? -17.938 9.57 13.148 1 97.5 289 PHE B N 1
ATOM 5342 C CA . PHE B 1 289 ? -18.562 9.016 11.953 1 97.5 289 PHE B CA 1
ATOM 5343 C C . PHE B 1 289 ? -18.922 7.551 12.156 1 97.5 289 PHE B C 1
ATOM 5345 O O . PHE B 1 289 ? -19.984 7.102 11.719 1 97.5 289 PHE B O 1
ATOM 5352 N N . TYR B 1 290 ? -17.953 6.812 12.82 1 94.81 290 TYR B N 1
ATOM 5353 C CA . TYR B 1 290 ? -18.234 5.406 13.102 1 94.81 290 TYR B CA 1
ATOM 5354 C C . TYR B 1 290 ? -19.516 5.254 13.906 1 94.81 290 TYR B C 1
ATOM 5356 O O . TYR B 1 290 ? -20.312 4.348 13.641 1 94.81 290 TYR B O 1
ATOM 5364 N N . ALA B 1 291 ? -19.703 6.148 14.828 1 95.81 291 ALA B N 1
ATOM 5365 C CA . ALA B 1 291 ? -20.859 6.102 15.719 1 95.81 291 ALA B CA 1
ATOM 5366 C C . ALA B 1 291 ? -22.156 6.27 14.945 1 95.81 291 ALA B C 1
ATOM 5368 O O . ALA B 1 291 ? -23.219 5.832 15.398 1 95.81 291 ALA B O 1
ATOM 5369 N N . LYS B 1 292 ? -22.078 6.84 13.789 1 96.5 292 LYS B N 1
ATOM 5370 C CA . LYS B 1 292 ? -23.266 7.055 12.961 1 96.5 292 LYS B CA 1
ATOM 5371 C C . LYS B 1 292 ? -23.297 6.074 11.797 1 96.5 292 LYS B C 1
ATOM 5373 O O . LYS B 1 292 ? -24.016 6.289 10.82 1 96.5 292 LYS B O 1
ATOM 5378 N N . GLY B 1 293 ? -22.422 5.031 11.789 1 93.38 293 GLY B N 1
ATOM 5379 C CA . GLY B 1 293 ? -22.469 3.959 10.805 1 93.38 293 GLY B CA 1
ATOM 5380 C C . GLY B 1 293 ? -21.672 4.266 9.555 1 93.38 293 GLY B C 1
ATOM 5381 O O . GLY B 1 293 ? -21.859 3.613 8.523 1 93.38 293 GLY B O 1
ATOM 5382 N N . HIS B 1 294 ? -20.797 5.25 9.617 1 95.25 294 HIS B N 1
ATOM 5383 C CA . HIS B 1 294 ? -20.062 5.676 8.43 1 95.25 294 HIS B CA 1
ATOM 5384 C C . HIS B 1 294 ? -18.609 5.227 8.477 1 95.25 294 HIS B C 1
ATOM 5386 O O . HIS B 1 294 ? -17.719 5.969 8.078 1 95.25 294 HIS B O 1
ATOM 5392 N N . ARG B 1 295 ? -18.344 4.078 8.977 1 91.62 295 ARG B N 1
ATOM 5393 C CA . ARG B 1 295 ? -16.969 3.604 9.031 1 91.62 295 ARG B CA 1
ATOM 5394 C C . ARG B 1 295 ? -16.406 3.377 7.633 1 91.62 295 ARG B C 1
ATOM 5396 O O . ARG B 1 295 ? -15.312 3.852 7.309 1 91.62 295 ARG B O 1
ATOM 5403 N N . LEU B 1 296 ? -17.141 2.711 6.758 1 90.06 296 LEU B N 1
ATOM 5404 C CA . LEU B 1 296 ? -16.656 2.314 5.441 1 90.06 296 LEU B CA 1
ATOM 5405 C C . LEU B 1 296 ? -16.625 3.506 4.488 1 90.06 296 LEU B C 1
ATOM 5407 O O . LEU B 1 296 ? -15.875 3.502 3.508 1 90.06 296 LEU B O 1
ATOM 5411 N N . ASP B 1 297 ? -17.422 4.547 4.77 1 93.81 297 ASP B N 1
ATOM 5412 C CA . ASP B 1 297 ? -17.422 5.738 3.932 1 93.81 297 ASP B CA 1
ATOM 5413 C C . ASP B 1 297 ? -17 6.973 4.727 1 93.81 297 ASP B C 1
ATOM 5415 O O . ASP B 1 297 ? -17.484 8.078 4.477 1 93.81 297 ASP B O 1
ATOM 5419 N N . CYS B 1 298 ? -16.234 6.695 5.711 1 96.31 298 CYS B N 1
ATOM 5420 C CA . CYS B 1 298 ? -15.734 7.797 6.527 1 96.31 298 CYS B CA 1
ATOM 5421 C C . CYS B 1 298 ? -14.984 8.812 5.676 1 96.31 298 CYS B C 1
ATOM 5423 O O . CYS B 1 298 ? -14.133 8.438 4.859 1 96.31 298 CYS B O 1
ATOM 5425 N N . PRO B 1 299 ? -15.234 10.078 5.867 1 98.25 299 PRO B N 1
ATOM 5426 C CA . PRO B 1 299 ? -14.57 11.102 5.047 1 98.25 299 PRO B CA 1
ATOM 5427 C C . PRO B 1 299 ? -13.148 11.406 5.516 1 98.25 299 PRO B C 1
ATOM 5429 O O . PRO B 1 299 ? -12.484 12.273 4.953 1 98.25 299 PRO B O 1
ATOM 5432 N N . ILE B 1 300 ? -12.688 10.773 6.535 1 98.5 300 ILE B N 1
ATOM 5433 C CA . ILE B 1 300 ? -11.305 10.867 6.984 1 98.5 300 ILE B CA 1
ATOM 5434 C C . ILE B 1 300 ? -10.633 9.5 6.844 1 98.5 300 ILE B C 1
ATOM 5436 O O . ILE B 1 300 ? -11.148 8.492 7.328 1 98.5 300 ILE B O 1
ATOM 5440 N N . ARG B 1 301 ? -9.57 9.469 6.191 1 98 301 ARG B N 1
ATOM 5441 C CA . ARG B 1 301 ? -8.805 8.242 6.031 1 98 301 ARG B CA 1
ATOM 5442 C C . ARG B 1 301 ? -7.344 8.453 6.414 1 98 301 ARG B C 1
ATOM 5444 O O . ARG B 1 301 ? -6.719 9.414 5.977 1 98 301 ARG B O 1
ATOM 5451 N N . THR B 1 302 ? -6.836 7.621 7.25 1 98.25 302 THR B N 1
ATOM 5452 C CA . THR B 1 302 ? -5.473 7.754 7.758 1 98.25 302 THR B CA 1
ATOM 5453 C C . THR B 1 302 ? -4.605 6.59 7.285 1 98.25 302 THR B C 1
ATOM 5455 O O . THR B 1 302 ? -5.082 5.461 7.168 1 98.25 302 THR B O 1
ATOM 5458 N N . TYR B 1 303 ? -3.338 6.867 7.023 1 98.19 303 TYR B N 1
ATOM 5459 C CA . TYR B 1 303 ? -2.412 5.895 6.453 1 98.19 303 TYR B CA 1
ATOM 5460 C C . TYR B 1 303 ? -1.107 5.859 7.242 1 98.19 303 TYR B C 1
ATOM 5462 O O . TYR B 1 303 ? -0.543 6.902 7.57 1 98.19 303 TYR B O 1
ATOM 5470 N N . LEU B 1 304 ? -0.661 4.688 7.578 1 98.12 304 LEU B N 1
ATOM 5471 C CA . LEU B 1 304 ? 0.718 4.465 7.996 1 98.12 304 LEU B CA 1
ATOM 5472 C C . LEU B 1 304 ? 1.562 3.938 6.844 1 98.12 304 LEU B C 1
ATOM 5474 O O . LEU B 1 304 ? 1.253 2.889 6.27 1 98.12 304 LEU B O 1
ATOM 5478 N N . VAL B 1 305 ? 2.514 4.656 6.395 1 98.06 305 VAL B N 1
ATOM 5479 C CA . VAL B 1 305 ? 3.467 4.254 5.363 1 98.06 305 VAL B CA 1
ATOM 5480 C C . VAL B 1 305 ? 4.875 4.203 5.953 1 98.06 305 VAL B C 1
ATOM 5482 O O . VAL B 1 305 ? 5.5 5.246 6.172 1 98.06 305 VAL B O 1
ATOM 5485 N N . THR B 1 306 ? 5.43 3.012 6.16 1 97.06 306 THR B N 1
ATOM 5486 C CA . THR B 1 306 ? 6.645 2.92 6.957 1 97.06 306 THR B CA 1
ATOM 5487 C C . THR B 1 306 ? 7.648 1.97 6.309 1 97.06 306 THR B C 1
ATOM 5489 O O . THR B 1 306 ? 7.258 1.032 5.609 1 97.06 306 THR B O 1
ATOM 5492 N N . ALA B 1 307 ? 8.891 2.221 6.555 1 93.5 307 ALA B N 1
ATOM 5493 C CA . ALA B 1 307 ? 9.977 1.359 6.09 1 93.5 307 ALA B CA 1
ATOM 5494 C C . ALA B 1 307 ? 10.062 0.086 6.93 1 93.5 307 ALA B C 1
ATOM 5496 O O . ALA B 1 307 ? 10.734 -0.874 6.543 1 93.5 307 ALA B O 1
ATOM 5497 N N . ARG B 1 308 ? 9.359 0.034 8.039 1 93.19 308 ARG B N 1
ATOM 5498 C CA . ARG B 1 308 ? 9.359 -1.156 8.883 1 93.19 308 ARG B CA 1
ATOM 5499 C C . ARG B 1 308 ? 8.914 -2.385 8.094 1 93.19 308 ARG B C 1
ATOM 5501 O O . ARG B 1 308 ? 8.07 -2.285 7.203 1 93.19 308 ARG B O 1
ATOM 5508 N N . SER B 1 309 ? 9.523 -3.482 8.523 1 92.5 309 SER B N 1
ATOM 5509 C CA . SER B 1 309 ? 9.031 -4.781 8.07 1 92.5 309 SER B CA 1
ATOM 5510 C C . SER B 1 309 ? 7.812 -5.215 8.875 1 92.5 309 SER B C 1
ATOM 5512 O O . SER B 1 309 ? 7.695 -4.898 10.062 1 92.5 309 SER B O 1
ATOM 5514 N N . ALA B 1 310 ? 6.984 -5.965 8.234 1 91.38 310 ALA B N 1
ATOM 5515 C CA . ALA B 1 310 ? 5.738 -6.367 8.883 1 91.38 310 ALA B CA 1
ATOM 5516 C C . ALA B 1 310 ? 5.988 -7.43 9.945 1 91.38 310 ALA B C 1
ATOM 5518 O O . ALA B 1 310 ? 5.887 -7.152 11.141 1 91.38 310 ALA B O 1
ATOM 5519 N N . ALA B 1 311 ? 6.48 -8.57 9.617 1 87.12 311 ALA B N 1
ATOM 5520 C CA . ALA B 1 311 ? 6.602 -9.711 10.523 1 87.12 311 ALA B CA 1
ATOM 5521 C C . ALA B 1 311 ? 7.699 -9.477 11.555 1 87.12 311 ALA B C 1
ATOM 5523 O O . ALA B 1 311 ? 7.562 -9.875 12.719 1 87.12 311 ALA B O 1
ATOM 5524 N N . SER B 1 312 ? 8.68 -8.758 11.195 1 84.62 312 SER B N 1
ATOM 5525 C CA . SER B 1 312 ? 9.859 -8.641 12.055 1 84.62 312 SER B CA 1
ATOM 5526 C C . SER B 1 312 ? 9.727 -7.453 13.008 1 84.62 312 SER B C 1
ATOM 5528 O O . SER B 1 312 ? 10.281 -7.477 14.109 1 84.62 312 SER B O 1
ATOM 5530 N N . SER B 1 313 ? 9.039 -6.473 12.555 1 89 313 SER B N 1
ATOM 5531 C CA . SER B 1 313 ? 9.039 -5.285 13.398 1 89 313 SER B CA 1
ATOM 5532 C C . SER B 1 313 ? 7.688 -4.582 13.375 1 89 313 SER B C 1
ATOM 5534 O O . SER B 1 313 ? 7.395 -3.75 14.234 1 89 313 SER B O 1
ATOM 5536 N N . GLY B 1 314 ? 6.93 -4.895 12.477 1 91.88 314 GLY B N 1
ATOM 5537 C CA . GLY B 1 314 ? 5.668 -4.199 12.273 1 91.88 314 GLY B CA 1
ATOM 5538 C C . GLY B 1 314 ? 4.645 -4.492 13.359 1 91.88 314 GLY B C 1
ATOM 5539 O O . GLY B 1 314 ? 3.777 -3.664 13.641 1 91.88 314 GLY B O 1
ATOM 5540 N N . ILE B 1 315 ? 4.773 -5.609 13.977 1 91.88 315 ILE B N 1
ATOM 5541 C CA . ILE B 1 315 ? 3.814 -6.02 15 1 91.88 315 ILE B CA 1
ATOM 5542 C C . ILE B 1 315 ? 3.842 -5.031 16.156 1 91.88 315 ILE B C 1
ATOM 5544 O O . ILE B 1 315 ? 2.793 -4.672 16.703 1 91.88 315 ILE B O 1
ATOM 5548 N N . ARG B 1 316 ? 4.965 -4.641 16.562 1 94.19 316 ARG B N 1
ATOM 5549 C CA . ARG B 1 316 ? 5.098 -3.693 17.656 1 94.19 316 ARG B CA 1
ATOM 5550 C C . ARG B 1 316 ? 4.426 -2.365 17.328 1 94.19 316 ARG B C 1
ATOM 5552 O O . ARG B 1 316 ? 3.783 -1.755 18.188 1 94.19 316 ARG B O 1
ATOM 5559 N N . ALA B 1 317 ? 4.605 -1.911 16.109 1 95.31 317 ALA B N 1
ATOM 5560 C CA . ALA B 1 317 ? 3.963 -0.68 15.648 1 95.31 317 ALA B CA 1
ATOM 5561 C C . ALA B 1 317 ? 2.443 -0.792 15.727 1 95.31 317 ALA B C 1
ATOM 5563 O O . ALA B 1 317 ? 1.774 0.102 16.25 1 95.31 317 ALA B O 1
ATOM 5564 N N . LEU B 1 318 ? 1.895 -1.875 15.25 1 94.38 318 LEU B N 1
ATOM 5565 C CA . LEU B 1 318 ? 0.448 -2.066 15.219 1 94.38 318 LEU B CA 1
ATOM 5566 C C . LEU B 1 318 ? -0.114 -2.189 16.641 1 94.38 318 LEU B C 1
ATOM 5568 O O . LEU B 1 318 ? -1.168 -1.625 16.938 1 94.38 318 LEU B O 1
ATOM 5572 N N . LYS B 1 319 ? 0.577 -2.9 17.469 1 93.31 319 LYS B N 1
ATOM 5573 C CA . LYS B 1 319 ? 0.16 -3.023 18.859 1 93.31 319 LYS B CA 1
ATOM 5574 C C . LYS B 1 319 ? 0.164 -1.667 19.562 1 93.31 319 LYS B C 1
ATOM 5576 O O . LYS B 1 319 ? -0.72 -1.375 20.359 1 93.31 319 LYS B O 1
ATOM 5581 N N . THR B 1 320 ? 1.16 -0.921 19.312 1 95.94 320 THR B N 1
ATOM 5582 C CA . THR B 1 320 ? 1.262 0.409 19.906 1 95.94 320 THR B CA 1
ATOM 5583 C C . THR B 1 320 ? 0.087 1.282 19.469 1 95.94 320 THR B C 1
ATOM 5585 O O . THR B 1 320 ? -0.562 1.916 20.312 1 95.94 320 THR B O 1
ATOM 5588 N N . LEU B 1 321 ? -0.184 1.34 18.156 1 95.5 321 LEU B N 1
ATOM 5589 C CA . LEU B 1 321 ? -1.309 2.121 17.656 1 95.5 321 LEU B CA 1
ATOM 5590 C C . LEU B 1 321 ? -2.613 1.685 18.312 1 95.5 321 LEU B C 1
ATOM 5592 O O . LEU B 1 321 ? -3.414 2.525 18.734 1 95.5 321 LEU B O 1
ATOM 5596 N N . ARG B 1 322 ? -2.805 0.477 18.469 1 92.12 322 ARG B N 1
ATOM 5597 C CA . ARG B 1 322 ? -4.008 -0.063 19.078 1 92.12 322 ARG B CA 1
ATOM 5598 C C . ARG B 1 322 ? -4.102 0.357 20.547 1 92.12 322 ARG B C 1
ATOM 5600 O O . ARG B 1 322 ? -5.168 0.751 21.016 1 92.12 322 ARG B O 1
ATOM 5607 N N . ALA B 1 323 ? -3.004 0.181 21.219 1 93.25 323 ALA B N 1
ATOM 5608 C CA . ALA B 1 323 ? -2.971 0.55 22.625 1 93.25 323 ALA B CA 1
ATOM 5609 C C . ALA B 1 323 ? -3.307 2.027 22.812 1 93.25 323 ALA B C 1
ATOM 5611 O O . ALA B 1 323 ? -3.908 2.41 23.828 1 93.25 323 ALA B O 1
ATOM 5612 N N . TRP B 1 324 ? -2.9 2.805 21.891 1 95.19 324 TRP B N 1
ATOM 5613 C CA . TRP B 1 324 ? -3.188 4.234 21.938 1 95.19 324 TRP B CA 1
ATOM 5614 C C . TRP B 1 324 ? -4.633 4.512 21.531 1 95.19 324 TRP B C 1
ATOM 5616 O O . TRP B 1 324 ? -5.07 5.664 21.531 1 95.19 324 TRP B O 1
ATOM 5626 N N . GLY B 1 325 ? -5.352 3.504 21.109 1 91.25 325 GLY B N 1
ATOM 5627 C CA . GLY B 1 325 ? -6.738 3.658 20.688 1 91.25 325 GLY B CA 1
ATOM 5628 C C . GLY B 1 325 ? -6.875 4.223 19.297 1 91.25 325 GLY B C 1
ATOM 5629 O O . GLY B 1 325 ? -7.914 4.785 18.953 1 91.25 325 GLY B O 1
ATOM 5630 N N . LEU B 1 326 ? -5.852 4.094 18.516 1 92.62 326 LEU B N 1
ATOM 5631 C CA . LEU B 1 326 ? -5.848 4.637 17.172 1 92.62 326 LEU B CA 1
ATOM 5632 C C . LEU B 1 326 ? -6.211 3.559 16.156 1 92.62 326 LEU B C 1
ATOM 5634 O O . LEU B 1 326 ? -5.508 2.553 16.031 1 92.62 326 LEU B O 1
ATOM 5638 N N . GLU B 1 327 ? -7.266 3.746 15.438 1 91.88 327 GLU B N 1
ATOM 5639 C CA . GLU B 1 327 ? -7.715 2.803 14.414 1 91.88 327 GLU B CA 1
ATOM 5640 C C . GLU B 1 327 ? -7.32 3.266 13.016 1 91.88 327 GLU B C 1
ATOM 5642 O O . GLU B 1 327 ? -8.18 3.613 12.211 1 91.88 327 GLU B O 1
ATOM 5647 N N . THR B 1 328 ? -6.109 3.148 12.711 1 94.12 328 THR B N 1
ATOM 5648 C CA . THR B 1 328 ? -5.594 3.555 11.406 1 94.12 328 THR B CA 1
ATOM 5649 C C . THR B 1 328 ? -6.234 2.734 10.297 1 94.12 328 THR B C 1
ATOM 5651 O O . THR B 1 328 ? -6.406 1.521 10.43 1 94.12 328 THR B O 1
ATOM 5654 N N . ASP B 1 329 ? -6.574 3.32 9.242 1 95.38 329 ASP B N 1
ATOM 5655 C CA . ASP B 1 329 ? -7.32 2.662 8.172 1 95.38 329 ASP B CA 1
ATOM 5656 C C . ASP B 1 329 ? -6.41 1.758 7.348 1 95.38 329 ASP B C 1
ATOM 5658 O O . ASP B 1 329 ? -6.723 0.584 7.133 1 95.38 329 ASP B O 1
ATOM 5662 N N . GLU B 1 330 ? -5.328 2.299 6.875 1 96.62 330 GLU B N 1
ATOM 5663 C CA . GLU B 1 330 ? -4.414 1.544 6.023 1 96.62 330 GLU B CA 1
ATOM 5664 C C . GLU B 1 330 ? -2.996 1.555 6.594 1 96.62 330 GLU B C 1
ATOM 5666 O O . GLU B 1 330 ? -2.578 2.533 7.215 1 96.62 330 GLU B O 1
ATOM 5671 N N . ALA B 1 331 ? -2.348 0.49 6.449 1 97.19 331 ALA B N 1
ATOM 5672 C CA . ALA B 1 331 ? -0.945 0.383 6.84 1 97.19 331 ALA B CA 1
ATOM 5673 C C . ALA B 1 331 ? -0.129 -0.333 5.766 1 97.19 331 ALA B C 1
ATOM 5675 O O . ALA B 1 331 ? -0.502 -1.419 5.316 1 97.19 331 ALA B O 1
ATOM 5676 N N . LEU B 1 332 ? 0.911 0.275 5.375 1 97.62 332 LEU B N 1
ATOM 5677 C CA . LEU B 1 332 ? 1.857 -0.288 4.418 1 97.62 332 LEU B CA 1
ATOM 5678 C C . LEU B 1 332 ? 3.221 -0.504 5.066 1 97.62 332 LEU B C 1
ATOM 5680 O O . LEU B 1 332 ? 3.879 0.455 5.473 1 97.62 332 LEU B O 1
ATOM 5684 N N . PHE B 1 333 ? 3.588 -1.694 5.203 1 96.88 333 PHE B N 1
ATOM 5685 C CA . PHE B 1 333 ? 4.926 -2.078 5.641 1 96.88 333 PHE B CA 1
ATOM 5686 C C . PHE B 1 333 ? 5.816 -2.396 4.449 1 96.88 333 PHE B C 1
ATOM 5688 O O . PHE B 1 333 ? 5.629 -3.414 3.781 1 96.88 333 PHE B O 1
ATOM 5695 N N . LEU B 1 334 ? 6.824 -1.574 4.27 1 96.25 334 LEU B N 1
ATOM 5696 C CA . LEU B 1 334 ? 7.508 -1.575 2.98 1 96.25 334 LEU B CA 1
ATOM 5697 C C . LEU B 1 334 ? 8.859 -2.277 3.08 1 96.25 334 LEU B C 1
ATOM 5699 O O . LEU B 1 334 ? 9.508 -2.531 2.062 1 96.25 334 LEU B O 1
ATOM 5703 N N . ALA B 1 335 ? 9.297 -2.58 4.207 1 93.06 335 ALA B N 1
ATOM 5704 C CA . ALA B 1 335 ? 10.586 -3.23 4.41 1 93.06 335 ALA B CA 1
ATOM 5705 C C . ALA B 1 335 ? 11.68 -2.543 3.594 1 93.06 335 ALA B C 1
ATOM 5707 O O . ALA B 1 335 ? 12.398 -3.195 2.836 1 93.06 335 ALA B O 1
ATOM 5708 N N . GLY B 1 336 ? 11.719 -1.26 3.643 1 90.25 336 GLY B N 1
ATOM 5709 C CA . GLY B 1 336 ? 12.797 -0.505 3.023 1 90.25 336 GLY B CA 1
ATOM 5710 C C . GLY B 1 336 ? 12.5 -0.098 1.594 1 90.25 336 GLY B C 1
ATOM 5711 O O . GLY B 1 336 ? 13.219 0.71 1.008 1 90.25 336 GLY B O 1
ATOM 5712 N N . ALA B 1 337 ? 11.477 -0.61 0.979 1 91.94 337 ALA B N 1
ATOM 5713 C CA . ALA B 1 337 ? 11.109 -0.189 -0.37 1 91.94 337 ALA B CA 1
ATOM 5714 C C . ALA B 1 337 ? 10.766 1.297 -0.406 1 91.94 337 ALA B C 1
ATOM 5716 O O . ALA B 1 337 ? 10.383 1.876 0.612 1 91.94 337 ALA B O 1
ATOM 5717 N N . PRO B 1 338 ? 10.922 1.948 -1.599 1 92.06 338 PRO B N 1
ATOM 5718 C CA . PRO B 1 338 ? 10.617 3.377 -1.699 1 92.06 338 PRO B CA 1
ATOM 5719 C C . PRO B 1 338 ? 9.148 3.691 -1.406 1 92.06 338 PRO B C 1
ATOM 5721 O O . PRO B 1 338 ? 8.266 2.93 -1.798 1 92.06 338 PRO B O 1
ATOM 5724 N N . LYS B 1 339 ? 8.922 4.809 -0.795 1 95.94 339 LYS B N 1
ATOM 5725 C CA . LYS B 1 339 ? 7.574 5.219 -0.409 1 95.94 339 LYS B CA 1
ATOM 5726 C C . LYS B 1 339 ? 6.867 5.934 -1.556 1 95.94 339 LYS B C 1
ATOM 5728 O O . LYS B 1 339 ? 5.637 5.949 -1.622 1 95.94 339 LYS B O 1
ATOM 5733 N N . GLY B 1 340 ? 7.621 6.527 -2.43 1 93.56 340 GLY B N 1
ATOM 5734 C CA . GLY B 1 340 ? 7.109 7.371 -3.496 1 93.56 340 GLY B CA 1
ATOM 5735 C C . GLY B 1 340 ? 5.984 6.723 -4.281 1 93.56 340 GLY B C 1
ATOM 5736 O O . GLY B 1 340 ? 4.875 7.258 -4.348 1 93.56 340 GLY B O 1
ATOM 5737 N N . PRO B 1 341 ? 6.227 5.551 -4.781 1 93.38 341 PRO B N 1
ATOM 5738 C CA . PRO B 1 341 ? 5.207 4.887 -5.598 1 93.38 341 PRO B CA 1
ATOM 5739 C C . PRO B 1 341 ? 3.922 4.602 -4.824 1 93.38 341 PRO B C 1
ATOM 5741 O O . PRO B 1 341 ? 2.828 4.68 -5.387 1 93.38 341 PRO B O 1
ATOM 5744 N N . MET B 1 342 ? 4.004 4.242 -3.568 1 96 342 MET B N 1
ATOM 5745 C CA . MET B 1 342 ? 2.826 4 -2.738 1 96 342 MET B CA 1
ATOM 5746 C C . MET B 1 342 ? 2.035 5.289 -2.525 1 96 342 MET B C 1
ATOM 5748 O O . MET B 1 342 ? 0.805 5.281 -2.586 1 96 342 MET B O 1
ATOM 5752 N N . LEU B 1 343 ? 2.742 6.352 -2.316 1 97.12 343 LEU B N 1
ATOM 5753 C CA . LEU B 1 343 ? 2.109 7.645 -2.072 1 97.12 343 LEU B CA 1
ATOM 5754 C C . LEU B 1 343 ? 1.426 8.164 -3.332 1 97.12 343 LEU B C 1
ATOM 5756 O O . LEU B 1 343 ? 0.39 8.828 -3.254 1 97.12 343 LEU B O 1
ATOM 5760 N N . GLU B 1 344 ? 1.986 7.887 -4.438 1 94.25 344 GLU B N 1
ATOM 5761 C CA . GLU B 1 344 ? 1.345 8.242 -5.703 1 94.25 344 GLU B CA 1
ATOM 5762 C C . GLU B 1 344 ? -0.013 7.555 -5.84 1 94.25 344 GLU B C 1
ATOM 5764 O O . GLU B 1 344 ? -0.948 8.133 -6.402 1 94.25 344 GLU B O 1
ATOM 5769 N N . LYS B 1 345 ? -0.112 6.375 -5.348 1 93.81 345 LYS B N 1
ATOM 5770 C CA . LYS B 1 345 ? -1.383 5.656 -5.387 1 93.81 345 LYS B CA 1
ATOM 5771 C C . LYS B 1 345 ? -2.355 6.207 -4.348 1 93.81 345 LYS B C 1
ATOM 5773 O O . LYS B 1 345 ? -3.545 6.371 -4.629 1 93.81 345 LYS B O 1
ATOM 5778 N N . ILE B 1 346 ? -1.869 6.469 -3.182 1 96.88 346 ILE B N 1
ATOM 5779 C CA . ILE B 1 346 ? -2.703 6.938 -2.078 1 96.88 346 ILE B CA 1
ATOM 5780 C C . ILE B 1 346 ? -3.268 8.32 -2.404 1 96.88 346 ILE B C 1
ATOM 5782 O O . ILE B 1 346 ? -4.438 8.594 -2.141 1 96.88 346 ILE B O 1
ATOM 5786 N N . ARG B 1 347 ? -2.42 9.188 -2.916 1 96.75 347 ARG B N 1
ATOM 5787 C CA . ARG B 1 347 ? -2.723 10.586 -3.184 1 96.75 347 ARG B CA 1
ATOM 5788 C C . ARG B 1 347 ? -3.201 11.297 -1.921 1 96.75 347 ARG B C 1
ATOM 5790 O O . ARG B 1 347 ? -4.293 11.867 -1.9 1 96.75 347 ARG B O 1
ATOM 5797 N N . PRO B 1 348 ? -2.406 11.289 -0.952 1 98.12 348 PRO B N 1
ATOM 5798 C CA . PRO B 1 348 ? -2.793 11.984 0.28 1 98.12 348 PRO B CA 1
ATOM 5799 C C . PRO B 1 348 ? -2.832 13.5 0.117 1 98.12 348 PRO B C 1
ATOM 5801 O O . PRO B 1 348 ? -2.172 14.047 -0.77 1 98.12 348 PRO B O 1
ATOM 5804 N N . HIS B 1 349 ? -3.66 14.156 0.897 1 98.44 349 HIS B N 1
ATOM 5805 C CA . HIS B 1 349 ? -3.639 15.617 0.953 1 98.44 349 HIS B CA 1
ATOM 5806 C C . HIS B 1 349 ? -2.342 16.125 1.574 1 98.44 349 HIS B C 1
ATOM 5808 O O . HIS B 1 349 ? -1.882 17.219 1.248 1 98.44 349 HIS B O 1
ATOM 5814 N N . ILE B 1 350 ? -1.844 15.273 2.449 1 98.25 350 ILE B N 1
ATOM 5815 C CA . ILE B 1 350 ? -0.557 15.602 3.053 1 98.25 350 ILE B CA 1
ATOM 5816 C C . ILE B 1 350 ? 0.118 14.32 3.547 1 98.25 350 ILE B C 1
ATOM 5818 O O . ILE B 1 350 ? -0.54 13.445 4.109 1 98.25 350 ILE B O 1
ATOM 5822 N N . TYR B 1 351 ? 1.388 14.211 3.281 1 98.44 351 TYR B N 1
ATOM 5823 C CA . TYR B 1 351 ? 2.25 13.148 3.779 1 98.44 351 TYR B CA 1
ATOM 5824 C C . TYR B 1 351 ? 3.322 13.703 4.707 1 98.44 351 TYR B C 1
ATOM 5826 O O . TYR B 1 351 ? 4.047 14.633 4.344 1 98.44 351 TYR B O 1
ATOM 5834 N N . PHE B 1 352 ? 3.453 13.125 5.922 1 98.81 352 PHE B N 1
ATOM 5835 C CA . PHE B 1 352 ? 4.43 13.578 6.906 1 98.81 352 PHE B CA 1
ATOM 5836 C C . PHE B 1 352 ? 5.598 12.602 6.996 1 98.81 352 PHE B C 1
ATOM 5838 O O . PHE B 1 352 ? 5.398 11.391 7.156 1 98.81 352 PHE B O 1
ATOM 5845 N N . ASP B 1 353 ? 6.773 13.109 6.914 1 98.25 353 ASP B N 1
ATOM 5846 C CA . ASP B 1 353 ? 7.992 12.305 7.027 1 98.25 353 ASP B CA 1
ATOM 5847 C C . ASP B 1 353 ? 9.109 13.102 7.707 1 98.25 353 ASP B C 1
ATOM 5849 O O . ASP B 1 353 ? 9.172 14.32 7.574 1 98.25 353 ASP B O 1
ATOM 5853 N N . ASP B 1 354 ? 9.961 12.406 8.414 1 97.12 354 ASP B N 1
ATOM 5854 C CA . ASP B 1 354 ? 11.031 13.094 9.133 1 97.12 354 ASP B CA 1
ATOM 5855 C C . ASP B 1 354 ? 12.281 13.219 8.273 1 97.12 354 ASP B C 1
ATOM 5857 O O . ASP B 1 354 ? 13.195 13.977 8.602 1 97.12 354 ASP B O 1
ATOM 5861 N N . GLN B 1 355 ? 12.359 12.484 7.195 1 95 355 GLN B N 1
ATOM 5862 C CA . GLN B 1 355 ? 13.539 12.508 6.34 1 95 355 GLN B CA 1
ATOM 5863 C C . GLN B 1 355 ? 13.281 13.305 5.062 1 95 355 GLN B C 1
ATOM 5865 O O . GLN B 1 355 ? 12.375 12.969 4.293 1 95 355 GLN B O 1
ATOM 5870 N N . MET B 1 356 ? 14.125 14.227 4.793 1 93.75 356 MET B N 1
ATOM 5871 C CA . MET B 1 356 ? 13.977 15.117 3.646 1 93.75 356 MET B CA 1
ATOM 5872 C C . MET B 1 356 ? 14 14.336 2.34 1 93.75 356 MET B C 1
ATOM 5874 O O . MET B 1 356 ? 13.305 14.688 1.386 1 93.75 356 MET B O 1
ATOM 5878 N N . PHE B 1 357 ? 14.781 13.297 2.297 1 92.25 357 PHE B N 1
ATOM 5879 C CA . PHE B 1 357 ? 14.883 12.484 1.091 1 92.25 357 PHE B CA 1
ATOM 5880 C C . PHE B 1 357 ? 13.523 11.891 0.719 1 92.25 357 PHE B C 1
ATOM 5882 O O . PHE B 1 357 ? 13.156 11.859 -0.458 1 92.25 357 PHE B O 1
ATOM 5889 N N . HIS B 1 358 ? 12.82 11.422 1.687 1 93.81 358 HIS B N 1
ATOM 5890 C CA . HIS B 1 358 ? 11.484 10.883 1.439 1 93.81 358 HIS B CA 1
ATOM 5891 C C . HIS B 1 358 ? 10.508 11.984 1.037 1 93.81 358 HIS B C 1
ATOM 5893 O O . HIS B 1 358 ? 9.656 11.781 0.173 1 93.81 358 HIS B O 1
ATOM 5899 N N . VAL B 1 359 ? 10.641 13.125 1.659 1 94.81 359 VAL B N 1
ATOM 5900 C CA . VAL B 1 359 ? 9.781 14.266 1.352 1 94.81 359 VAL B CA 1
ATOM 5901 C C . VAL B 1 359 ? 9.992 14.695 -0.099 1 94.81 359 VAL B C 1
ATOM 5903 O O . VAL B 1 359 ? 9.031 14.859 -0.851 1 94.81 359 VAL B O 1
ATOM 5906 N N . GLU B 1 360 ? 11.195 14.812 -0.458 1 92.5 360 GLU B N 1
ATOM 5907 C CA . GLU B 1 360 ? 11.539 15.203 -1.821 1 92.5 360 GLU B CA 1
ATOM 5908 C C . GLU B 1 360 ? 11.078 14.156 -2.832 1 92.5 360 GLU B C 1
ATOM 5910 O O . GLU B 1 360 ? 10.562 14.5 -3.898 1 92.5 360 GLU B O 1
ATOM 5915 N N . GLY B 1 361 ? 11.312 12.922 -2.479 1 91 361 GLY B N 1
ATOM 5916 C CA . GLY B 1 361 ? 10.867 11.844 -3.357 1 91 361 GLY B CA 1
ATOM 5917 C C . GLY B 1 361 ? 9.367 11.844 -3.588 1 91 361 GLY B C 1
ATOM 5918 O O . GLY B 1 361 ? 8.914 11.633 -4.711 1 91 361 GLY B O 1
ATOM 5919 N N . ALA B 1 362 ? 8.672 12.039 -2.574 1 93.62 362 ALA B N 1
ATOM 5920 C CA . ALA B 1 362 ? 7.219 12.109 -2.689 1 93.62 362 ALA B CA 1
ATOM 5921 C C . ALA B 1 362 ? 6.793 13.312 -3.52 1 93.62 362 ALA B C 1
ATOM 5923 O O . ALA B 1 362 ? 5.914 13.203 -4.379 1 93.62 362 ALA B O 1
ATOM 5924 N N . ALA B 1 363 ? 7.402 14.445 -3.256 1 91.56 363 ALA B N 1
ATOM 5925 C CA . ALA B 1 363 ? 7.074 15.688 -3.951 1 91.56 363 ALA B CA 1
ATOM 5926 C C . ALA B 1 363 ? 7.34 15.562 -5.449 1 91.56 363 ALA B C 1
ATOM 5928 O O . ALA B 1 363 ? 6.602 16.125 -6.266 1 91.56 363 ALA B O 1
ATOM 5929 N N . GLU B 1 364 ? 8.352 14.812 -5.777 1 90.25 364 GLU B N 1
ATOM 5930 C CA . GLU B 1 364 ? 8.695 14.602 -7.18 1 90.25 364 GLU B CA 1
ATOM 5931 C C . GLU B 1 364 ? 7.582 13.867 -7.922 1 90.25 364 GLU B C 1
ATOM 5933 O O . GLU B 1 364 ? 7.398 14.055 -9.125 1 90.25 364 GLU B O 1
ATOM 5938 N N . MET B 1 365 ? 6.934 13.18 -7.176 1 89.5 365 MET B N 1
ATOM 5939 C CA . MET B 1 365 ? 5.859 12.398 -7.793 1 89.5 365 MET B CA 1
ATOM 5940 C C . MET B 1 365 ? 4.527 13.133 -7.684 1 89.5 365 MET B C 1
ATOM 5942 O O . MET B 1 365 ? 3.482 12.594 -8.047 1 89.5 365 MET B O 1
ATOM 5946 N N . GLY B 1 366 ? 4.535 14.328 -7.145 1 91.81 366 GLY B N 1
ATOM 5947 C CA . GLY B 1 366 ? 3.355 15.18 -7.117 1 91.81 366 GLY B CA 1
ATOM 5948 C C . GLY B 1 366 ? 2.598 15.102 -5.805 1 91.81 366 GLY B C 1
ATOM 5949 O O . GLY B 1 366 ? 1.512 15.672 -5.676 1 91.81 366 GLY B O 1
ATOM 5950 N N . THR B 1 367 ? 3.133 14.391 -4.891 1 95.5 367 THR B N 1
ATOM 5951 C CA . THR B 1 367 ? 2.508 14.273 -3.578 1 95.5 367 THR B CA 1
ATOM 5952 C C . THR B 1 367 ? 2.918 15.445 -2.682 1 95.5 367 THR B C 1
ATOM 5954 O O . THR B 1 367 ? 4.102 15.773 -2.594 1 95.5 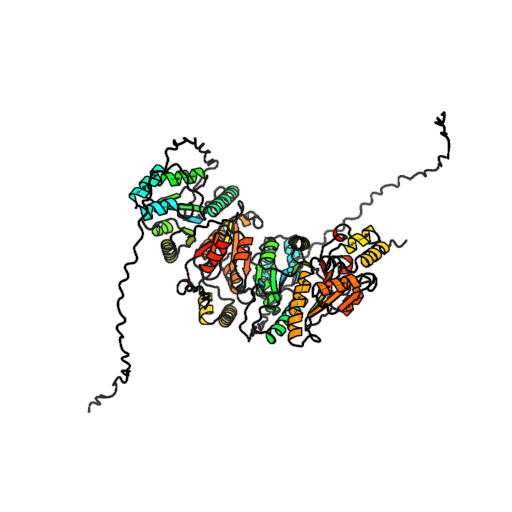367 THR B O 1
ATOM 5957 N N . VAL B 1 368 ? 1.946 16.141 -2.033 1 96.44 368 VAL B N 1
ATOM 5958 C CA . VAL B 1 368 ? 2.275 17.156 -1.035 1 96.44 368 VAL B CA 1
ATOM 5959 C C . VAL B 1 368 ? 2.861 16.484 0.206 1 96.44 368 VAL B C 1
ATOM 5961 O O . VAL B 1 368 ? 2.172 15.734 0.896 1 96.44 368 VAL B O 1
ATOM 5964 N N . ALA B 1 369 ? 4.09 16.719 0.404 1 96.88 369 ALA B N 1
ATOM 5965 C CA . ALA B 1 369 ? 4.793 16.125 1.54 1 96.88 369 ALA B CA 1
ATOM 5966 C C . ALA B 1 369 ? 5.344 17.219 2.465 1 96.88 369 ALA B C 1
ATOM 5968 O O . ALA B 1 369 ? 5.781 18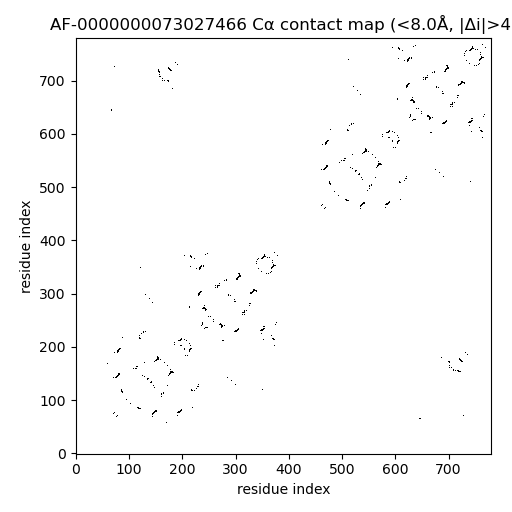.266 2.004 1 96.88 369 ALA B O 1
ATOM 5969 N N . ALA B 1 370 ? 5.234 16.984 3.746 1 98.44 370 ALA B N 1
ATOM 5970 C CA . ALA B 1 370 ? 5.703 17.906 4.773 1 98.44 370 ALA B CA 1
ATOM 5971 C C . ALA B 1 370 ? 6.793 17.281 5.629 1 98.44 370 ALA B C 1
ATOM 5973 O O . ALA B 1 370 ? 6.719 16.094 5.957 1 98.44 370 ALA B O 1
ATOM 5974 N N . HIS B 1 371 ? 7.719 18.031 5.945 1 98.44 371 HIS B N 1
ATOM 5975 C CA . HIS B 1 371 ? 8.891 17.562 6.676 1 98.44 371 HIS B CA 1
ATOM 5976 C C . HIS B 1 371 ? 8.727 17.781 8.18 1 98.44 371 HIS B C 1
ATOM 5978 O O . HIS B 1 371 ? 8.469 18.891 8.617 1 98.44 371 HIS B O 1
ATOM 5984 N N . VAL B 1 372 ? 8.852 16.734 8.945 1 98.5 372 VAL B N 1
ATOM 5985 C CA . VAL B 1 372 ? 8.867 16.766 10.398 1 98.5 372 VAL B CA 1
ATOM 5986 C C . VAL B 1 372 ? 10.305 16.625 10.906 1 98.5 372 VAL B C 1
ATOM 5988 O O . VAL B 1 372 ? 10.797 15.516 11.086 1 98.5 372 VAL B O 1
ATOM 5991 N N . PRO B 1 373 ? 10.914 17.734 11.203 1 96.62 373 PRO B N 1
ATOM 5992 C CA . PRO B 1 373 ? 12.328 17.688 11.602 1 96.62 373 PRO B CA 1
ATOM 5993 C C . PRO B 1 373 ? 12.516 17.203 13.039 1 96.62 373 PRO B C 1
ATOM 5995 O O . PRO B 1 373 ? 12.891 17.984 13.914 1 96.62 373 PRO B O 1
ATOM 5998 N N . TYR B 1 374 ? 12.398 16 13.266 1 94.56 374 TYR B N 1
ATOM 5999 C CA . TYR B 1 374 ? 12.484 15.367 14.578 1 94.56 374 TYR B CA 1
ATOM 6000 C C . TYR B 1 374 ? 13.328 14.094 14.508 1 94.56 374 TYR B C 1
ATOM 6002 O O . TYR B 1 374 ? 13.328 13.398 13.492 1 94.56 374 TYR B O 1
ATOM 6010 N N . GLY B 1 375 ? 14.086 13.867 15.602 1 90.31 375 GLY B N 1
ATOM 6011 C CA . GLY B 1 375 ? 14.773 12.602 15.75 1 90.31 375 GLY B CA 1
ATOM 6012 C C . GLY B 1 375 ? 16.234 12.648 15.32 1 90.31 375 GLY B C 1
ATOM 6013 O O . GLY B 1 375 ? 16.719 13.695 14.891 1 90.31 375 GLY B O 1
ATOM 6014 N N . ILE B 1 376 ? 16.875 11.586 15.383 1 83.56 376 ILE B N 1
ATOM 6015 C CA . ILE B 1 376 ? 18.312 11.445 15.273 1 83.56 376 ILE B CA 1
ATOM 6016 C C . ILE B 1 376 ? 18.75 11.688 13.828 1 83.56 376 ILE B C 1
ATOM 6018 O O . ILE B 1 376 ? 19.891 12.062 13.578 1 83.56 376 ILE B O 1
ATOM 6022 N N . ALA B 1 377 ? 17.875 11.461 12.914 1 82.56 377 ALA B N 1
ATOM 6023 C CA . ALA B 1 377 ? 18.219 11.633 11.508 1 82.56 377 ALA B CA 1
ATOM 6024 C C . ALA B 1 377 ? 18.547 13.094 11.195 1 82.56 377 ALA B C 1
ATOM 6026 O O . ALA B 1 377 ? 19.188 13.398 10.188 1 82.56 377 ALA B O 1
ATOM 6027 N N . GLN B 1 378 ? 17.984 14.023 11.977 1 84.19 378 GLN B N 1
ATOM 6028 C CA . GLN B 1 378 ? 18.219 15.445 11.758 1 84.19 378 GLN B CA 1
ATOM 6029 C C . GLN B 1 378 ? 19.672 15.805 12.047 1 84.19 378 GLN B C 1
ATOM 6031 O O . GLN B 1 378 ? 20.172 16.828 11.586 1 84.19 378 GLN B O 1
ATOM 6036 N N . LYS B 1 379 ? 20.312 15.016 12.898 1 79 379 LYS B N 1
ATOM 6037 C CA . LYS B 1 379 ? 21.688 15.289 13.281 1 79 379 LYS B CA 1
ATOM 6038 C C . LYS B 1 379 ? 22.672 14.766 12.234 1 79 379 LYS B C 1
ATOM 6040 O O . LYS B 1 379 ? 23.812 15.203 12.172 1 79 379 LYS B O 1
ATOM 6045 N N . HIS B 1 380 ? 22.375 13.727 11.391 1 67.94 380 HIS B N 1
ATOM 6046 C CA . HIS B 1 380 ? 23.219 13.133 10.359 1 67.94 380 HIS B CA 1
ATOM 6047 C C . HIS B 1 380 ? 22.516 13.133 9.008 1 67.94 380 HIS B C 1
ATOM 6049 O O . HIS B 1 380 ? 21.906 12.141 8.617 1 67.94 380 HIS B O 1
ATOM 6055 N N . PRO B 1 381 ? 22.531 14.188 8.312 1 60.25 381 PRO B N 1
ATOM 6056 C CA . PRO B 1 381 ? 21.797 14.211 7.043 1 60.25 381 PRO B CA 1
ATOM 6057 C C . PRO B 1 381 ? 22.375 13.242 6.012 1 60.25 381 PRO B C 1
ATOM 6059 O O . PRO B 1 381 ? 23.578 12.984 6.008 1 60.25 381 PRO B O 1
ATOM 6062 N N . HIS B 1 382 ? 21.531 12.289 5.508 1 54.91 382 HIS B N 1
ATOM 6063 C CA . HIS B 1 382 ? 21.969 11.375 4.453 1 54.91 382 HIS B CA 1
ATOM 6064 C C . HIS B 1 382 ? 22.719 12.117 3.354 1 54.91 382 HIS B C 1
ATOM 6066 O O . HIS B 1 382 ? 22.234 13.141 2.854 1 54.91 382 HIS B O 1
ATOM 6072 N N . LYS B 1 383 ? 24.078 12.094 3.318 1 45.44 383 LYS B N 1
ATOM 6073 C CA . LYS B 1 383 ? 24.891 12.586 2.207 1 45.44 383 LYS B CA 1
ATOM 6074 C C . LYS B 1 383 ? 24.438 11.977 0.885 1 45.44 383 LYS B C 1
ATOM 6076 O O . LYS B 1 383 ? 24.234 10.766 0.795 1 45.44 383 LYS B O 1
ATOM 6081 N N . LYS B 1 384 ? 23.938 12.781 -0.013 1 44.5 384 LYS B N 1
ATOM 6082 C CA . LYS B 1 384 ? 23.797 12.305 -1.386 1 44.5 384 LYS B CA 1
ATOM 6083 C C . LYS B 1 384 ? 25.047 11.562 -1.84 1 44.5 384 LYS B C 1
ATOM 6085 O O . LYS B 1 384 ? 26.156 12.094 -1.748 1 44.5 384 LYS B O 1
ATOM 6090 N N . SER B 1 385 ? 25.156 10.336 -1.696 1 32.5 385 SER B N 1
ATOM 6091 C CA . SER B 1 385 ? 26.312 9.758 -2.373 1 32.5 385 SER B CA 1
ATOM 6092 C C . SER B 1 385 ? 26.5 10.359 -3.76 1 32.5 385 SER B C 1
ATOM 6094 O O . SER B 1 385 ? 25.625 10.273 -4.609 1 32.5 385 SER B O 1
ATOM 6096 N N . LEU B 1 386 ? 27.219 11.508 -3.816 1 31 386 LEU B N 1
ATOM 6097 C CA . LEU B 1 386 ? 27.734 12 -5.086 1 31 386 LEU B CA 1
ATOM 6098 C C . LEU B 1 386 ? 28.375 10.867 -5.891 1 31 386 LEU B C 1
ATOM 6100 O O . LEU B 1 386 ? 29.297 10.219 -5.422 1 31 386 LEU B O 1
ATOM 6104 N N . ASN B 1 387 ? 27.641 10.125 -6.695 1 28.25 387 ASN B N 1
ATOM 6105 C CA . ASN B 1 387 ? 28.344 9.422 -7.77 1 28.25 387 ASN B CA 1
ATOM 6106 C C . ASN B 1 387 ? 29.375 10.32 -8.445 1 28.25 387 ASN B C 1
ATOM 6108 O O . ASN B 1 387 ? 29.016 11.227 -9.203 1 28.25 387 ASN B O 1
ATOM 6112 N N . THR B 1 388 ? 30.359 10.844 -7.699 1 27.27 388 THR B N 1
ATOM 6113 C CA . THR B 1 388 ? 31.531 11.328 -8.438 1 27.27 388 THR B CA 1
ATOM 6114 C C . THR B 1 388 ? 32 10.273 -9.43 1 27.27 388 THR B C 1
ATOM 6116 O O . THR B 1 388 ? 32.344 9.156 -9.047 1 27.27 388 THR B O 1
ATOM 6119 N N . GLY B 1 389 ? 31.453 10.32 -10.617 1 23.45 389 GLY B N 1
ATOM 6120 C CA . GLY B 1 389 ? 32.188 9.844 -11.781 1 23.45 389 GLY B CA 1
ATOM 6121 C C . GLY B 1 389 ? 33.656 10.211 -11.773 1 23.45 389 GLY B C 1
ATOM 6122 O O . GLY B 1 389 ? 34 11.391 -11.812 1 23.45 389 GLY B O 1
ATOM 6123 N N . ASN B 1 390 ? 34.469 9.688 -10.82 1 21.34 390 ASN B N 1
ATOM 6124 C CA . ASN B 1 390 ? 35.75 9.547 -11.477 1 21.34 390 ASN B CA 1
ATOM 6125 C C . ASN B 1 390 ? 35.688 8.531 -12.617 1 21.34 390 ASN B C 1
ATOM 6127 O O . ASN B 1 390 ? 35.062 7.484 -12.484 1 21.34 390 ASN B O 1
#

InterPro domains:
  IPR010394 5-nucleotidase [PF06189] (74-378)
  IPR010394 5-nucleotidase [PTHR31367] (70-385)

Nearest PDB structures (foldseek):
  1z5u-assembly1_B  TM=6.136E-01  e=3.960E-03  Salmonella enterica subsp. enterica serovar Typhimurium
  6grc-assembly1_A  TM=4.172E-01  e=4.908E-01  Thermochaetoides thermophila DSM 1495
  6grd-assembly1_A  TM=4.550E-01  e=7.768E-01  Thermochaetoides thermophila
  5wc8-assembly1_M  TM=2.204E-01  e=3.684E-01  Mannheimia haemolytica
  5ykj-assembly1_A  TM=4.716E-01  e=6.491E+00  Saccharomyces cerevisiae S288C

Radius of gyration: 35.48 Å; Cα contacts (8 Å, |Δi|>4): 1305; chains: 2; bounding box: 113×91×149 Å

Sequence (780 aa):
MNLDPVQVMKGQSNPKDPTAAPVTASSNGDGKGAWEEKEEFDQGHLGLTTKPLLVSCQRRARKVEGGIFFPKPENAVTIAVSSRVLFRTETEQKVYEQKGVEEYLRYQVEHENEPFAPGPAFSFVKALEAVNARLRELYPESEELFDIVLVTYNHAHVGVRLINTINHHNLFIERFCMTGGSSPIGYLKAWQTNLYLSADAEKVREALSEGIAAATMFMSNKLTEVSQTQLRVAFDGDAVLFSDESERIFKAQGLDGFFQHERDNEDILLDRGPLKDFLASLGKLQKKFYAKGHRLDCPIRTYLVTARSAASSGIRALKTLRAWGLETDEALFLAGAPKGPMLEKIRPHIYFDDQMFHVEGAAEMGTVAAHVPYGIAQKHPHKKSLNTGNMNLDPVQVMKGQSNPKDPTAAPVTASSNGDGKGAWEEKEEFDQGHLGLTTKPLLVSCQRRARKVEGGIFFPKPENAVTIAVSSRVLFRTETEQKVYEQKGVEEYLRYQVEHENEPFAPGPAFSFVKALEAVNARLRELYPESEELFDIVLVTYNHAHVGVRLINTINHHNLFIERFCMTGGSSPIGYLKAWQTNLYLSADAEKVREALSEGIAAATMFMSNKLTEVSQTQLRVAFDGDAVLFSDESERIFKAQGLDGFFQHERDNEDILLDRGPLKDFLASLGKLQKKFYAKGHRLDCPIRTYLVTARSAASSGIRALKTLRAWGLETDEALFLAGAPKGPMLEKIRPHIYFDDQMFHVEGAAEMGTVAAHVPYGIAQKHPHKKSLNTGN

Solvent-accessible surface area (backbone atoms only — not comparable to full-atom values): 43537 Å² total; per-residue (Å²): 141,86,92,74,92,81,76,89,92,85,80,89,80,84,84,81,82,73,86,76,73,79,77,71,79,77,78,82,75,75,81,76,74,82,80,77,79,84,79,77,84,75,78,71,75,72,67,72,67,74,70,80,72,78,68,76,69,73,67,70,71,79,68,55,81,64,82,82,72,69,54,51,52,89,53,25,49,21,36,35,35,23,51,66,27,40,22,52,47,64,70,58,50,48,39,31,76,74,62,30,64,71,53,31,52,51,50,43,60,76,42,30,86,58,58,60,50,76,23,61,42,34,64,38,53,52,20,49,51,45,44,38,54,54,44,40,72,77,37,73,83,63,40,71,37,72,38,51,32,42,35,39,51,45,37,32,65,56,42,54,27,55,38,46,24,37,54,73,71,66,53,90,49,35,30,36,40,23,39,41,67,48,80,58,56,57,53,39,59,52,46,48,40,40,33,37,42,26,56,49,55,68,60,27,49,52,30,42,76,72,72,29,23,40,23,26,44,62,88,67,90,53,72,58,82,56,61,78,74,40,32,32,43,32,31,28,39,68,21,25,38,24,29,34,62,65,57,51,41,27,75,73,51,34,67,67,45,31,38,50,50,36,57,76,37,43,88,50,66,69,53,72,19,64,40,34,64,40,52,47,52,52,41,55,55,46,48,56,36,39,74,73,72,29,62,91,71,40,38,61,42,41,34,41,48,28,50,46,33,49,90,52,44,30,57,29,54,54,52,31,36,49,74,70,68,41,78,68,72,42,74,46,60,42,56,64,51,79,60,40,71,57,45,59,70,67,34,34,44,35,32,41,28,39,47,64,68,60,28,51,47,24,34,73,66,16,34,44,34,23,37,23,85,37,50,68,60,70,80,55,70,82,69,76,76,72,78,70,78,123,141,86,85,78,84,79,84,78,85,78,84,78,71,87,80,77,83,82,87,73,81,80,79,80,73,82,81,80,82,76,86,77,76,84,80,79,82,81,79,75,84,76,77,69,77,70,71,65,76,68,73,80,73,76,68,78,69,73,70,67,71,76,72,61,74,65,86,76,73,80,54,56,50,91,53,24,49,19,37,34,34,23,51,65,27,40,22,53,44,66,69,57,51,47,39,31,74,73,61,30,65,69,53,30,50,51,49,42,59,76,41,30,84,57,58,60,49,76,24,59,42,33,64,37,53,52,22,50,52,47,44,36,54,53,45,39,71,78,37,70,82,62,41,71,34,72,38,50,31,41,32,37,51,48,44,67,87,53,41,59,26,54,52,46,23,36,56,72,70,67,52,90,64,87,43,75,43,62,45,54,65,49,80,59,57,69,56,40,58,75,45,50,39,39,32,37,40,25,58,48,57,67,61,28,47,53,30,42,74,71,71,28,22,40,24,26,43,60,88,67,92,52,72,59,82,54,62,77,72,42,33,31,43,34,30,27,40,68,21,25,37,24,30,34,62,66,56,52,41,28,74,73,51,34,67,68,45,30,39,52,50,37,57,77,36,43,87,50,66,67,52,72,19,65,40,33,64,39,52,47,52,52,41,56,53,46,47,58,35,41,76,71,72,27,61,94,71,39,40,62,43,40,34,42,50,29,52,46,25,28,57,54,42,30,50,27,56,49,52,30,38,48,74,73,68,36,70,44,33,21,32,35,23,39,39,63,44,78,60,38,53,52,43,60,59,67,35,37,43,35,31,41,27,39,46,63,68,60,28,51,47,24,35,73,65,17,33,44,36,23,38,25,84,39,50,68,60,69,78,55,68,82,70,73,78,71,81,69,82,120